Protein AF-A0A7E6FK94-F1 (afdb_monomer)

Foldseek 3Di:
DDDVVCVVVPDDPPDDDDDDDDDDDDDDDDDDDDDDDDDDDDDDDDDDDDDDDDDDDDDDDDDDDDDDDDDDDDDDDDDDDDDDDDDDDDDDDDDDDDDDDDDDDDPVVVVVVVVVVVVVVVVVVVVVVVVVVVVVVVVVVVVVVVVVVVVVVVVVVVVVVVVVVVVVVVVVVVVVVVVVVVVVVVVVVVVVVVVVVVVVVVVVVVVLVVVLVVLVVVLVVLVVVLVVLVVVLVVLVVVVVVPPDDDPPPPPSVVVNVVSVVVSVVSVVVSVVSVVVSVVSVVVVVVVVVVVVVVVVVVVVVVVVVVVVVVVVVVVVVVVVVVVVVVVVVVVVVVVVVVVVVVVVVVVVVVVVVVVVVVVVVVVVVVVVVVVVVVVVVVVVVVVVVVVVVVVVVVVVVVVVVVVVVVVVVVVVVVVVVVVVVVVVVVVVVVVVVVVVVVVVVVVVVVVVVVVVVVVVVVVVVVVVVVVVVVVVVVVVVVVVVVPVCPPDDDDDDDDDDDDDDDDPDDPVPDPPPPVPPPPVPPVVVVVVVPVVVVVVVPVVVVVVVPVVVVVVPVVVPVVVVVVPVVVVVVVVVVVVVVVVVVVVVVVVVVVVVVVVVVVVVVVVCVVVVVVVVVVVVVVVVVVVVVVVVVVVVVVVVVVVVVVVVVVVVVVVVVVVVVVVVVVVVVVVVVVVVVVVVVVVVVVVVVVVVVVVVVVVVVVVVVVVVVVVVVVVVVVVVVVVVVVVVVVVVVVVVVVVVVVVVVVVVVVVVVVVVVVVVVVVVVVVVVVVVVVVVVVVVVVVVVVVVVVVVVVVVVVVVVVVVVVVVVVVVVVVPPDDDDDDDDDDDDDD

Structure (mmCIF, N/CA/C/O backbone):
data_AF-A0A7E6FK94-F1
#
_entry.id   AF-A0A7E6FK94-F1
#
loop_
_atom_site.group_PDB
_atom_site.id
_atom_site.type_symbol
_atom_site.label_atom_id
_atom_site.label_alt_id
_atom_site.label_comp_id
_atom_site.label_asym_id
_atom_site.label_entity_id
_atom_site.label_seq_id
_atom_site.pdbx_PDB_ins_code
_atom_site.Cartn_x
_atom_site.Cartn_y
_atom_site.Cartn_z
_atom_site.occupancy
_atom_site.B_iso_or_equiv
_atom_site.auth_seq_id
_atom_site.auth_comp_id
_atom_site.auth_asym_id
_atom_site.auth_atom_id
_atom_site.pdbx_PDB_model_num
ATOM 1 N N . MET A 1 1 ? 79.679 29.490 70.071 1.00 55.84 1 MET A N 1
ATOM 2 C CA . MET A 1 1 ? 80.783 30.471 70.066 1.00 55.84 1 MET A CA 1
ATOM 3 C C . MET A 1 1 ? 82.050 29.780 69.588 1.00 55.84 1 MET A C 1
ATOM 5 O O . MET A 1 1 ? 82.525 28.887 70.268 1.00 55.84 1 MET A O 1
ATOM 9 N N . LEU A 1 2 ? 82.478 30.158 68.377 1.00 55.62 2 LEU A N 1
ATOM 10 C CA . LEU A 1 2 ? 83.774 29.935 67.712 1.00 55.62 2 LEU A CA 1
ATOM 11 C C . LEU A 1 2 ? 84.411 28.526 67.763 1.00 55.62 2 LEU A C 1
ATOM 13 O O . LEU A 1 2 ? 85.316 28.301 68.549 1.00 55.62 2 LEU A O 1
ATOM 17 N N . TYR A 1 3 ? 84.009 27.622 66.853 1.00 45.44 3 TYR A N 1
ATOM 18 C CA . TYR A 1 3 ? 84.951 26.773 66.073 1.00 45.44 3 TYR A CA 1
ATOM 19 C C . TYR A 1 3 ? 84.247 25.978 64.938 1.00 45.44 3 TYR A C 1
ATOM 21 O O . TYR A 1 3 ? 84.857 25.693 63.916 1.00 45.44 3 TYR A O 1
ATOM 29 N N . TYR A 1 4 ? 82.931 25.706 65.024 1.00 50.25 4 TYR A N 1
ATOM 30 C CA . TYR A 1 4 ? 82.161 24.929 64.015 1.00 50.25 4 TYR A CA 1
ATOM 31 C C . TYR A 1 4 ? 81.719 25.699 62.749 1.00 50.25 4 TYR A C 1
ATOM 33 O O . TYR A 1 4 ? 81.132 25.132 61.830 1.00 50.25 4 TYR A O 1
ATOM 41 N N . TYR A 1 5 ? 82.137 26.962 62.642 1.00 55.94 5 TYR A N 1
ATOM 42 C CA . TYR A 1 5 ? 82.190 27.767 61.412 1.00 55.94 5 TYR A CA 1
ATOM 43 C C . TYR A 1 5 ? 83.223 27.215 60.385 1.00 55.94 5 TYR A C 1
ATOM 45 O O . TYR A 1 5 ? 83.529 27.870 59.396 1.00 55.94 5 TYR A O 1
ATOM 53 N N . ILE A 1 6 ? 83.764 26.003 60.595 1.00 51.09 6 ILE A N 1
ATOM 54 C CA . ILE A 1 6 ? 84.779 25.355 59.743 1.00 51.09 6 ILE A CA 1
ATOM 55 C C . ILE A 1 6 ? 84.238 24.129 58.969 1.00 51.09 6 ILE A C 1
ATOM 57 O O . ILE A 1 6 ? 84.752 23.838 57.894 1.00 51.09 6 ILE A O 1
ATOM 61 N N . ILE A 1 7 ? 83.150 23.459 59.388 1.00 49.00 7 ILE A N 1
ATOM 62 C CA . ILE A 1 7 ? 82.639 22.267 58.655 1.00 49.00 7 ILE A CA 1
ATOM 63 C C . ILE A 1 7 ? 81.708 22.620 57.481 1.00 49.00 7 ILE A C 1
ATOM 65 O O . ILE A 1 7 ? 81.630 21.869 56.514 1.00 49.00 7 ILE A O 1
ATOM 69 N N . ILE A 1 8 ? 81.148 23.835 57.444 1.00 58.28 8 ILE A N 1
ATOM 70 C CA . ILE A 1 8 ? 80.556 24.408 56.213 1.00 58.28 8 ILE A CA 1
ATOM 71 C C . ILE A 1 8 ? 81.612 24.548 55.087 1.00 58.28 8 ILE A C 1
ATOM 73 O O . ILE A 1 8 ? 81.270 24.708 53.919 1.00 58.28 8 ILE A O 1
ATOM 77 N N . LYS A 1 9 ? 82.905 24.399 55.403 1.00 56.53 9 LYS A N 1
ATOM 78 C CA . LYS A 1 9 ? 84.022 24.399 54.452 1.00 56.53 9 LYS A CA 1
ATOM 79 C C . LYS A 1 9 ? 84.624 23.020 54.179 1.00 56.53 9 LYS A C 1
ATOM 81 O O . LYS A 1 9 ? 85.675 22.962 53.553 1.00 56.53 9 LYS A O 1
ATOM 86 N N . LEU A 1 10 ? 83.968 21.937 54.600 1.00 46.12 10 LEU A N 1
ATOM 87 C CA . LEU A 1 10 ? 84.248 20.579 54.133 1.00 46.12 10 LEU A CA 1
ATOM 88 C C . LEU A 1 10 ? 83.112 20.132 53.194 1.00 46.12 10 LEU A C 1
ATOM 90 O O . LEU A 1 10 ? 82.328 19.241 53.483 1.00 46.12 10 LEU A O 1
ATOM 94 N N . VAL A 1 11 ? 82.964 20.845 52.076 1.00 45.78 11 VAL A N 1
ATOM 95 C CA . VAL A 1 11 ? 83.628 20.401 50.837 1.00 45.78 11 VAL A CA 1
ATOM 96 C C . VAL A 1 11 ? 82.660 19.475 50.086 1.00 45.78 11 VAL A C 1
ATOM 98 O O . VAL A 1 11 ? 82.540 18.289 50.354 1.00 45.78 11 VAL A O 1
ATOM 101 N N . PHE A 1 12 ? 81.863 19.974 49.140 1.00 52.81 12 PHE A N 1
ATOM 102 C CA . PHE A 1 12 ? 82.304 20.551 47.856 1.00 52.81 12 PHE A CA 1
ATOM 103 C C . PHE A 1 12 ? 83.244 19.635 47.031 1.00 52.81 12 PHE A C 1
ATOM 105 O O . PHE A 1 12 ? 83.648 20.003 45.937 1.00 52.81 12 PHE A O 1
ATOM 112 N N . VAL A 1 13 ? 83.549 18.417 47.503 1.00 48.47 13 VAL A N 1
ATOM 113 C CA . VAL A 1 13 ? 84.329 17.390 46.772 1.00 48.47 13 VAL A CA 1
ATOM 114 C C . VAL A 1 13 ? 83.592 16.059 46.702 1.00 48.47 13 VAL A C 1
ATOM 116 O O . VAL A 1 13 ? 84.056 15.153 46.019 1.00 48.47 13 VAL A O 1
ATOM 119 N N . VAL A 1 14 ? 82.406 15.917 47.299 1.00 42.12 14 VAL A N 1
ATOM 120 C CA . VAL A 1 14 ? 81.652 14.665 47.164 1.00 42.12 14 VAL A CA 1
ATOM 121 C C . VAL A 1 14 ? 80.914 14.611 45.820 1.00 42.12 14 VAL A C 1
ATOM 123 O O . VAL A 1 14 ? 79.702 14.518 45.758 1.00 42.12 14 VAL A O 1
ATOM 126 N N . ILE A 1 15 ? 81.698 14.560 44.740 1.00 43.91 15 ILE A N 1
ATOM 127 C CA . ILE A 1 15 ? 81.373 13.724 43.583 1.00 43.91 15 ILE A CA 1
ATOM 128 C C . ILE A 1 15 ? 80.358 14.435 42.671 1.00 43.91 15 ILE A C 1
ATOM 130 O O . ILE A 1 15 ? 79.153 14.252 42.745 1.00 43.91 15 ILE A O 1
ATOM 134 N N . MET A 1 16 ? 80.775 15.380 41.825 1.00 43.62 16 MET A N 1
ATOM 135 C CA . MET A 1 16 ? 81.801 15.186 40.799 1.00 43.62 16 MET A CA 1
ATOM 136 C C . MET A 1 16 ? 81.536 13.881 40.042 1.00 43.62 16 MET A C 1
ATOM 138 O O . MET A 1 16 ? 81.946 12.810 40.459 1.00 43.62 16 MET A O 1
ATOM 142 N N . ILE A 1 17 ? 80.900 14.035 38.881 1.00 45.81 17 ILE A N 1
ATOM 143 C CA . ILE A 1 17 ? 81.134 13.166 37.730 1.00 45.81 17 ILE A CA 1
ATOM 144 C C . ILE A 1 17 ? 80.687 11.714 37.935 1.00 45.81 17 ILE A C 1
ATOM 146 O O . ILE A 1 17 ? 81.493 10.822 38.152 1.00 45.81 17 ILE A O 1
ATOM 150 N N . GLU A 1 18 ? 79.410 11.455 37.671 1.00 36.69 18 GLU A N 1
ATOM 151 C CA . GLU A 1 18 ? 78.985 10.176 37.091 1.00 36.69 18 GLU A CA 1
ATOM 152 C C . GLU A 1 18 ? 77.722 10.418 36.251 1.00 36.69 18 GLU A C 1
ATOM 154 O O . GLU A 1 18 ? 76.635 10.664 36.752 1.00 36.69 18 GLU A O 1
ATOM 159 N N . LYS A 1 19 ? 77.899 10.695 34.958 1.00 37.16 19 LYS A N 1
ATOM 160 C CA . LYS A 1 19 ? 77.962 9.704 33.870 1.00 37.16 19 LYS A CA 1
ATOM 161 C C . LYS A 1 19 ? 76.587 9.167 33.440 1.00 37.16 19 LYS A C 1
ATOM 163 O O . LYS A 1 19 ? 76.070 8.210 33.994 1.00 37.16 19 LYS A O 1
ATOM 168 N N . SER A 1 20 ? 76.186 9.668 32.269 1.00 35.84 20 SER A N 1
ATOM 169 C CA . SER A 1 20 ? 76.058 8.871 31.035 1.00 35.84 20 SER A CA 1
ATOM 170 C C . SER A 1 20 ? 74.847 7.955 30.815 1.00 35.84 20 SER A C 1
ATOM 172 O O . SER A 1 20 ? 74.530 7.123 31.655 1.00 35.84 20 SER A O 1
ATOM 174 N N . ARG A 1 21 ? 74.414 7.965 29.530 1.00 37.53 21 ARG A N 1
ATOM 175 C CA . ARG A 1 21 ? 73.804 6.904 28.668 1.00 37.53 21 ARG A CA 1
ATOM 176 C C . ARG A 1 21 ? 72.393 7.277 28.173 1.00 37.53 21 ARG A C 1
ATOM 178 O O . ARG A 1 21 ? 71.603 7.737 28.974 1.00 37.53 21 ARG A O 1
ATOM 185 N N . LYS A 1 22 ? 71.963 7.095 26.909 1.00 33.28 22 LYS A N 1
ATOM 186 C CA . LYS A 1 22 ? 72.405 6.371 25.677 1.00 33.28 22 LYS A CA 1
ATOM 187 C C . LYS A 1 22 ? 71.550 6.920 24.491 1.00 33.28 22 LYS A C 1
ATOM 189 O O . LYS A 1 22 ? 70.388 7.214 24.721 1.00 33.28 22 LYS A O 1
ATOM 194 N N . TYR A 1 23 ? 72.100 7.284 23.322 1.00 36.50 23 TYR A N 1
ATOM 195 C CA . TYR A 1 23 ? 72.264 6.527 22.046 1.00 36.50 23 TYR A CA 1
ATOM 196 C C . TYR A 1 23 ? 70.997 5.983 21.334 1.00 36.50 23 TYR A C 1
ATOM 198 O O . TYR A 1 23 ? 70.360 5.080 21.865 1.00 36.50 23 TYR A O 1
ATOM 206 N N . THR A 1 24 ? 70.723 6.418 20.083 1.00 32.19 24 THR A N 1
ATOM 207 C CA . THR A 1 24 ? 70.855 5.648 18.800 1.00 32.19 24 THR A CA 1
ATOM 208 C C . THR A 1 24 ? 70.230 6.374 17.571 1.00 32.19 24 THR A C 1
ATOM 210 O O . THR A 1 24 ? 69.226 7.066 17.693 1.00 32.19 24 THR A O 1
ATOM 213 N N . SER A 1 25 ? 70.851 6.224 16.389 1.00 36.22 25 SER A N 1
ATOM 214 C CA . SER A 1 25 ? 70.414 6.607 15.007 1.00 36.22 25 SER A CA 1
ATOM 215 C C . SER A 1 25 ? 70.234 5.306 14.166 1.00 36.22 25 SER A C 1
ATOM 217 O O . SER A 1 25 ? 70.382 4.257 14.801 1.00 36.22 25 SER A O 1
ATOM 219 N N . PRO A 1 26 ? 70.052 5.237 12.809 1.00 59.06 26 PRO A N 1
ATOM 220 C CA . PRO A 1 26 ? 69.830 6.216 11.706 1.00 59.06 26 PRO A CA 1
ATOM 221 C C . PRO A 1 26 ? 68.675 5.788 10.720 1.00 59.06 26 PRO A C 1
ATOM 223 O O . PRO A 1 26 ? 67.966 4.827 10.995 1.00 59.06 26 PRO A O 1
ATOM 226 N N . THR A 1 27 ? 68.344 6.460 9.595 1.00 34.31 27 THR A N 1
ATOM 227 C CA . THR A 1 27 ? 68.829 6.179 8.205 1.00 34.31 27 THR A CA 1
ATOM 228 C C . THR A 1 27 ? 68.158 7.136 7.183 1.00 34.31 27 THR A C 1
ATOM 230 O O . THR A 1 27 ? 66.991 7.487 7.335 1.00 34.31 27 THR A O 1
ATOM 233 N N . GLN A 1 28 ? 68.907 7.547 6.151 1.00 34.84 28 GLN A N 1
ATOM 234 C CA . GLN A 1 28 ? 68.550 8.435 5.025 1.00 34.84 28 GLN A CA 1
ATOM 235 C C . GLN A 1 28 ? 67.867 7.690 3.853 1.00 34.84 28 GLN A C 1
ATOM 237 O O . GLN A 1 28 ? 68.083 6.494 3.718 1.00 34.84 28 GLN A O 1
ATOM 242 N N . ILE A 1 29 ? 67.168 8.407 2.952 1.00 34.53 29 ILE A N 1
ATOM 243 C CA . ILE A 1 29 ? 67.324 8.339 1.475 1.00 34.53 29 ILE A CA 1
ATOM 244 C C . ILE A 1 29 ? 66.757 9.625 0.837 1.00 34.53 29 ILE A C 1
ATOM 246 O O . ILE A 1 29 ? 65.801 10.234 1.310 1.00 34.53 29 ILE A O 1
ATOM 250 N N . THR A 1 30 ? 67.435 10.029 -0.232 1.00 33.72 30 THR A N 1
ATOM 251 C CA . THR A 1 30 ? 67.514 11.331 -0.899 1.00 33.72 30 THR A CA 1
ATOM 252 C C . THR A 1 30 ? 66.825 11.302 -2.264 1.00 33.72 30 THR A C 1
ATOM 254 O O . THR A 1 30 ? 66.997 10.313 -2.958 1.00 33.72 30 THR A O 1
ATOM 257 N N . THR A 1 31 ? 66.196 12.410 -2.690 1.00 31.31 31 THR A N 1
ATOM 258 C CA . THR A 1 31 ? 66.227 12.995 -4.066 1.00 31.31 31 THR A CA 1
ATOM 259 C C . THR A 1 31 ? 65.425 14.317 -4.042 1.00 31.31 31 THR A C 1
ATOM 261 O O . THR A 1 31 ? 64.233 14.283 -3.765 1.00 31.31 31 THR A O 1
ATOM 264 N N . MET A 1 32 ? 66.018 15.528 -4.072 1.00 31.00 32 MET A N 1
ATOM 265 C CA . MET A 1 32 ? 66.496 16.305 -5.252 1.00 31.00 32 MET A CA 1
ATOM 266 C C . MET A 1 32 ? 65.459 16.287 -6.400 1.00 31.00 32 MET A C 1
ATOM 268 O O . MET A 1 32 ? 65.144 15.208 -6.871 1.00 31.00 32 MET A O 1
ATOM 272 N N . ARG A 1 33 ? 64.900 17.377 -6.956 1.00 32.19 33 ARG A N 1
ATOM 273 C CA . ARG A 1 33 ? 65.404 18.732 -7.269 1.00 32.19 33 ARG A CA 1
ATOM 274 C C . ARG A 1 33 ? 64.223 19.611 -7.779 1.00 32.19 33 ARG A C 1
ATOM 276 O O . ARG A 1 33 ? 63.353 19.055 -8.430 1.00 32.19 33 ARG A O 1
ATOM 283 N N . ARG A 1 34 ? 64.288 20.941 -7.529 1.00 33.09 34 ARG A N 1
ATOM 284 C CA . ARG A 1 34 ? 64.087 22.135 -8.424 1.00 33.09 34 ARG A CA 1
ATOM 285 C C . ARG A 1 34 ? 62.954 22.110 -9.490 1.00 33.09 34 ARG A C 1
ATOM 287 O O . ARG A 1 34 ? 62.746 21.093 -10.115 1.00 33.09 34 ARG A O 1
ATOM 294 N N . SER A 1 35 ? 62.251 23.171 -9.905 1.00 31.47 35 SER A N 1
ATOM 295 C CA . SER A 1 35 ? 62.351 24.643 -9.835 1.00 31.47 35 SER A CA 1
ATOM 296 C C . SER A 1 35 ? 61.135 25.240 -10.602 1.00 31.47 35 SER A C 1
ATOM 298 O O . SER A 1 35 ? 60.590 24.580 -11.479 1.00 31.47 35 SER A O 1
ATOM 300 N N . THR A 1 36 ? 60.741 26.471 -10.263 1.00 36.09 36 THR A N 1
ATOM 301 C CA . THR A 1 36 ? 59.710 27.401 -10.824 1.00 36.09 36 THR A CA 1
ATOM 302 C C . THR A 1 36 ? 59.973 27.844 -12.299 1.00 36.09 36 THR A C 1
ATOM 304 O O . THR A 1 36 ? 60.947 27.320 -12.842 1.00 36.09 36 THR A O 1
ATOM 307 N N . PRO A 1 37 ? 59.311 28.850 -12.970 1.00 50.84 37 PRO A N 1
ATOM 308 C CA . PRO A 1 37 ? 58.027 29.618 -12.801 1.00 50.84 37 PRO A CA 1
ATOM 309 C C . PRO A 1 37 ? 57.188 29.946 -14.115 1.00 50.84 37 PRO A C 1
ATOM 311 O O . PRO A 1 37 ? 57.767 29.940 -15.188 1.00 50.84 37 PRO A O 1
ATOM 314 N N . VAL A 1 38 ? 55.883 30.341 -13.985 1.00 33.00 38 VAL A N 1
ATOM 315 C CA . VAL A 1 38 ? 55.102 31.527 -14.562 1.00 33.00 38 VAL A CA 1
ATOM 316 C C . VAL A 1 38 ? 55.050 31.726 -16.134 1.00 33.00 38 VAL A C 1
ATOM 318 O O . VAL A 1 38 ? 55.885 31.105 -16.774 1.00 33.00 38 VAL A O 1
ATOM 321 N N . PRO A 1 39 ? 54.202 32.546 -16.861 1.00 49.91 39 PRO A N 1
ATOM 322 C CA . PRO A 1 39 ? 52.996 33.397 -16.591 1.00 49.91 39 PRO A CA 1
ATOM 323 C C . PRO A 1 39 ? 51.796 33.451 -17.630 1.00 49.91 39 PRO A C 1
ATOM 325 O O . PRO A 1 39 ? 51.928 33.071 -18.785 1.00 49.91 39 PRO A O 1
ATOM 328 N N . LEU A 1 40 ? 50.728 34.180 -17.213 1.00 31.41 40 LEU A N 1
ATOM 329 C CA . LEU A 1 40 ? 49.877 35.204 -17.911 1.00 31.41 40 LEU A CA 1
ATOM 330 C C . LEU A 1 40 ? 48.754 34.842 -18.915 1.00 31.41 40 LEU A C 1
ATOM 332 O O . LEU A 1 40 ? 49.017 34.415 -20.030 1.00 31.41 40 LEU A O 1
ATOM 336 N N . HIS A 1 41 ? 47.505 35.211 -18.571 1.00 30.95 41 HIS A N 1
ATOM 337 C CA . HIS A 1 41 ? 46.695 36.378 -19.034 1.00 30.95 41 HIS A CA 1
ATOM 338 C C . HIS A 1 41 ? 45.261 36.215 -18.433 1.00 30.95 41 HIS A C 1
ATOM 340 O O . HIS A 1 41 ? 44.855 35.088 -18.194 1.00 30.95 41 HIS A O 1
ATOM 346 N N . GLU A 1 42 ? 44.383 37.183 -18.141 1.00 31.19 42 GLU A N 1
ATOM 347 C CA . GLU A 1 42 ? 44.361 38.649 -18.065 1.00 31.19 42 GLU A CA 1
ATOM 348 C C . GLU A 1 42 ? 42.961 39.072 -17.505 1.00 31.19 42 GLU A C 1
ATOM 350 O O . GLU A 1 42 ? 42.047 38.255 -17.466 1.00 31.19 42 GLU A O 1
ATOM 355 N N . ARG A 1 43 ? 42.774 40.362 -17.169 1.00 31.92 43 ARG A N 1
ATOM 356 C CA . ARG A 1 43 ? 41.495 41.123 -17.046 1.00 31.92 43 ARG A CA 1
ATOM 357 C C . ARG A 1 43 ? 40.551 40.971 -15.828 1.00 31.92 43 ARG A C 1
ATOM 359 O O . ARG A 1 43 ? 39.550 40.273 -15.833 1.00 31.92 43 ARG A O 1
ATOM 366 N N . SER A 1 44 ? 40.819 41.826 -14.835 1.00 31.92 44 SER A N 1
ATOM 367 C CA . SER A 1 44 ? 40.103 43.095 -14.542 1.00 31.92 44 SER A CA 1
ATOM 368 C C . SER A 1 44 ? 38.562 43.172 -14.368 1.00 31.92 44 SER A C 1
ATOM 370 O O . SER A 1 44 ? 37.833 43.314 -15.339 1.00 31.92 44 SER A O 1
ATOM 372 N N . ARG A 1 45 ? 38.176 43.375 -13.090 1.00 32.97 45 ARG A N 1
ATOM 373 C CA . ARG A 1 45 ? 37.360 44.470 -12.475 1.00 32.97 45 ARG A CA 1
ATOM 374 C C . ARG A 1 45 ? 35.808 44.546 -12.582 1.00 32.97 45 ARG A C 1
ATOM 376 O O . ARG A 1 45 ? 35.256 44.825 -13.634 1.00 32.97 45 ARG A O 1
ATOM 383 N N . SER A 1 46 ? 35.213 44.592 -11.365 1.00 30.95 46 SER A N 1
ATOM 384 C CA . SER A 1 46 ? 34.067 45.402 -10.836 1.00 30.95 46 SER A CA 1
ATOM 385 C C . SER A 1 46 ? 32.632 45.129 -11.333 1.00 30.95 46 SER A C 1
ATOM 387 O O . SER A 1 46 ? 32.446 45.000 -12.528 1.00 30.95 46 SER A O 1
ATOM 389 N N . LEU A 1 47 ? 31.539 45.137 -10.542 1.00 33.31 47 LEU A N 1
ATOM 390 C CA . LEU A 1 47 ? 31.235 45.423 -9.119 1.00 33.31 47 LEU A CA 1
ATOM 391 C C . LEU A 1 47 ? 29.747 45.029 -8.818 1.00 33.31 47 LEU A C 1
ATOM 393 O O . LEU A 1 47 ? 28.916 45.145 -9.709 1.00 33.31 47 LEU A O 1
ATOM 397 N N . LYS A 1 48 ? 29.435 44.748 -7.532 1.00 32.53 48 LYS A N 1
ATOM 398 C CA . LYS A 1 48 ? 28.144 44.875 -6.777 1.00 32.53 48 LYS A CA 1
ATOM 399 C C . LYS A 1 48 ? 26.980 43.860 -6.913 1.00 32.53 48 LYS A C 1
ATOM 401 O O . LYS A 1 48 ? 26.270 43.849 -7.906 1.00 32.53 48 LYS A O 1
ATOM 406 N N . LEU A 1 49 ? 26.712 43.180 -5.785 1.00 29.33 49 LEU A N 1
ATOM 407 C CA . LEU A 1 49 ? 25.465 42.961 -4.987 1.00 29.33 49 LEU A CA 1
ATOM 408 C C . LEU A 1 49 ? 25.734 41.697 -4.120 1.00 29.33 49 LEU A C 1
ATOM 410 O O . LEU A 1 49 ? 26.442 40.817 -4.587 1.00 29.33 49 LEU A O 1
ATOM 414 N N . SER A 1 50 ? 25.283 41.454 -2.888 1.00 32.41 50 SER A N 1
ATOM 415 C CA . SER A 1 50 ? 24.379 42.089 -1.924 1.00 32.41 50 SER A CA 1
ATOM 416 C C . SER A 1 50 ? 24.476 41.287 -0.603 1.00 32.41 50 SER A C 1
ATOM 418 O O . SER A 1 50 ? 24.491 40.063 -0.637 1.00 32.41 50 SER A O 1
ATOM 420 N N . GLU A 1 51 ? 24.574 41.996 0.519 1.00 30.47 51 GLU A N 1
ATOM 421 C CA . GLU A 1 51 ? 23.956 41.785 1.845 1.00 30.47 51 GLU A CA 1
ATOM 422 C C . GLU A 1 51 ? 23.560 40.405 2.456 1.00 30.47 51 GLU A C 1
ATOM 424 O O . GLU A 1 51 ? 22.839 39.600 1.878 1.00 30.47 51 GLU A O 1
ATOM 429 N N . ILE A 1 52 ? 23.871 40.330 3.768 1.00 31.62 52 ILE A N 1
ATOM 430 C CA . ILE A 1 52 ? 23.187 39.666 4.907 1.00 31.62 52 ILE A CA 1
ATOM 431 C C . ILE A 1 52 ? 23.512 38.188 5.200 1.00 31.62 52 ILE A C 1
ATOM 433 O O . ILE A 1 52 ? 22.960 37.269 4.604 1.00 31.62 52 ILE A O 1
ATOM 437 N N . SER A 1 53 ? 24.239 37.959 6.305 1.00 30.34 53 SER A N 1
ATOM 438 C CA . SER A 1 53 ? 23.846 36.924 7.270 1.00 30.34 53 SER A CA 1
ATOM 439 C C . SER A 1 53 ? 24.263 37.273 8.702 1.00 30.34 53 SER A C 1
ATOM 441 O O . SER A 1 53 ? 25.260 37.949 8.944 1.00 30.34 53 SER A O 1
ATOM 443 N N . ARG A 1 54 ? 23.392 36.874 9.627 1.00 32.94 54 ARG A N 1
ATOM 444 C CA . ARG A 1 54 ? 23.181 37.411 10.972 1.00 32.94 54 ARG A CA 1
ATOM 445 C C . ARG A 1 54 ? 24.110 36.798 12.020 1.00 32.94 54 ARG A C 1
ATOM 447 O O . ARG A 1 54 ? 24.301 35.587 12.056 1.00 32.94 54 ARG A O 1
ATOM 454 N N . GLN A 1 55 ? 24.565 37.657 12.928 1.00 30.86 55 GLN A N 1
ATOM 455 C CA . GLN A 1 55 ? 25.021 37.324 14.276 1.00 30.86 55 GLN A CA 1
ATOM 456 C C . GLN A 1 55 ? 23.824 36.947 15.165 1.00 30.86 55 GLN A C 1
ATOM 458 O O . GLN A 1 55 ? 22.772 37.582 15.090 1.00 30.86 55 GLN A O 1
ATOM 463 N N . PHE A 1 56 ? 24.015 35.970 16.049 1.00 30.42 56 PHE A N 1
ATOM 464 C CA . PHE A 1 56 ? 23.264 35.845 17.295 1.00 30.42 56 PHE A CA 1
ATOM 465 C C . PHE A 1 56 ? 24.264 35.538 18.406 1.00 30.42 56 PHE A C 1
ATOM 467 O O . PHE A 1 56 ? 24.855 34.463 18.415 1.00 30.42 56 PHE A O 1
ATOM 474 N N . ASP A 1 57 ? 24.414 36.488 19.326 1.00 31.14 57 ASP A N 1
ATOM 475 C CA . ASP A 1 57 ? 24.999 36.267 20.643 1.00 31.14 57 ASP A CA 1
ATOM 476 C C . ASP A 1 57 ? 23.888 36.358 21.690 1.00 31.14 57 ASP A C 1
ATOM 478 O O . ASP A 1 57 ? 23.052 37.265 21.691 1.00 31.14 57 ASP A O 1
ATOM 482 N N . SER A 1 58 ? 23.871 35.353 22.554 1.00 30.88 58 SER A N 1
ATOM 483 C CA . SER A 1 58 ? 22.928 35.136 23.643 1.00 30.88 58 SER A CA 1
ATOM 484 C C . SER A 1 58 ? 23.451 35.726 24.951 1.00 30.88 58 SER A C 1
ATOM 486 O O . SER A 1 58 ? 24.588 35.458 25.334 1.00 30.88 58 SER A O 1
ATOM 488 N N . GLY A 1 59 ? 22.593 36.430 25.695 1.00 28.69 59 GLY A N 1
ATOM 489 C CA . GLY A 1 59 ? 22.881 36.911 27.046 1.00 28.69 59 GLY A CA 1
ATOM 490 C C . GLY A 1 59 ? 21.747 36.613 28.030 1.00 28.69 59 GLY A C 1
ATOM 491 O O . GLY A 1 59 ? 20.695 37.233 27.958 1.00 28.69 59 GLY A O 1
ATOM 492 N N . ASN A 1 60 ? 22.008 35.643 28.916 1.00 33.03 60 ASN A N 1
ATOM 493 C CA . ASN A 1 60 ? 21.593 35.476 30.321 1.00 33.03 60 ASN A CA 1
ATOM 494 C C . ASN A 1 60 ? 20.339 36.184 30.867 1.00 33.03 60 ASN A C 1
ATOM 496 O O . ASN A 1 60 ? 20.276 37.399 30.823 1.00 33.03 60 ASN A O 1
ATOM 500 N N . TYR A 1 61 ? 19.524 35.458 31.655 1.00 30.92 61 TYR A N 1
ATOM 501 C CA . TYR A 1 61 ? 19.200 35.856 33.043 1.00 30.92 61 TYR A CA 1
ATOM 502 C C . TYR A 1 61 ? 18.745 34.669 33.921 1.00 30.92 61 TYR A C 1
ATOM 504 O O . TYR A 1 61 ? 18.042 33.758 33.491 1.00 30.92 61 TYR A O 1
ATOM 512 N N . ARG A 1 62 ? 19.186 34.715 35.186 1.00 32.16 62 ARG A N 1
ATOM 513 C CA . ARG A 1 62 ? 18.967 33.773 36.301 1.00 32.16 62 ARG A CA 1
ATOM 514 C C . ARG A 1 62 ? 17.620 33.981 37.029 1.00 32.16 62 ARG A C 1
ATOM 516 O O . ARG A 1 62 ? 17.249 35.109 37.319 1.00 32.16 62 ARG A O 1
ATOM 523 N N . ASN A 1 63 ? 17.053 32.857 37.493 1.00 31.38 63 ASN A N 1
ATOM 524 C CA . ASN A 1 63 ? 16.370 32.577 38.779 1.00 31.38 63 ASN A CA 1
ATOM 525 C C . ASN A 1 63 ? 15.250 33.493 39.338 1.00 31.38 63 ASN A C 1
ATOM 527 O O . ASN A 1 63 ? 15.552 34.542 39.904 1.00 31.38 63 ASN A O 1
ATOM 531 N N . ARG A 1 64 ? 14.035 32.925 39.524 1.00 31.78 64 ARG A N 1
ATOM 532 C CA . ARG A 1 64 ? 13.454 32.654 40.873 1.00 31.78 64 ARG A CA 1
ATOM 533 C C . ARG A 1 64 ? 12.128 31.846 40.885 1.00 31.78 64 ARG A C 1
ATOM 535 O O . ARG A 1 64 ? 11.116 32.281 40.364 1.00 31.78 64 ARG A O 1
ATOM 542 N N . ARG A 1 65 ? 12.187 30.697 41.578 1.00 29.14 65 ARG A N 1
ATOM 543 C CA . ARG A 1 65 ? 11.264 30.075 42.568 1.00 29.14 65 ARG A CA 1
ATOM 544 C C . ARG A 1 65 ? 9.711 30.169 42.473 1.00 29.14 65 ARG A C 1
ATOM 546 O O . ARG A 1 65 ? 9.133 31.221 42.684 1.00 29.14 65 ARG A O 1
ATOM 553 N N . LEU A 1 66 ? 9.134 28.952 42.553 1.00 32.59 66 LEU A N 1
ATOM 554 C CA . LEU A 1 66 ? 8.032 28.444 43.415 1.00 32.59 66 LEU A CA 1
ATOM 555 C C . LEU A 1 66 ? 6.551 28.476 42.949 1.00 32.59 66 LEU A C 1
ATOM 557 O O . LEU A 1 66 ? 5.878 29.491 42.997 1.00 32.59 66 LEU A O 1
ATOM 561 N N . LYS A 1 67 ? 6.053 27.238 42.762 1.00 33.66 67 LYS A N 1
ATOM 562 C CA . LYS A 1 67 ? 4.809 26.610 43.275 1.00 33.66 67 LYS A CA 1
ATOM 563 C C . LYS A 1 67 ? 3.413 27.048 42.771 1.00 33.66 67 LYS A C 1
ATOM 565 O O . LYS A 1 67 ? 2.870 28.070 43.154 1.00 33.66 67 LYS A O 1
ATOM 570 N N . SER A 1 68 ? 2.749 26.023 42.219 1.00 30.66 68 SER A N 1
ATOM 571 C CA . SER A 1 68 ? 1.402 25.509 42.559 1.00 30.66 68 SER A CA 1
ATOM 572 C C . SER A 1 68 ? 0.209 25.791 41.624 1.00 30.66 68 SER A C 1
ATOM 574 O O . SER A 1 68 ? -0.224 26.913 41.433 1.00 30.66 68 SER A O 1
ATOM 576 N N . LYS A 1 69 ? -0.318 24.663 41.115 1.00 35.94 69 LYS A N 1
ATOM 577 C CA . LYS A 1 69 ? -1.717 24.227 40.917 1.00 35.94 69 LYS A CA 1
ATOM 578 C C . LYS A 1 69 ? -2.761 25.140 40.224 1.00 35.94 69 LYS A C 1
ATOM 580 O O . LYS A 1 69 ? -3.271 26.078 40.812 1.00 35.94 69 LYS A O 1
ATOM 585 N N . LYS A 1 70 ? -3.247 24.561 39.107 1.00 33.72 70 LYS A N 1
ATOM 586 C CA . LYS A 1 70 ? -4.581 24.591 38.452 1.00 33.72 70 LYS A CA 1
ATOM 587 C C . LYS A 1 70 ? -4.975 25.832 37.623 1.00 33.72 70 LYS A C 1
ATOM 589 O O . LYS A 1 70 ? -4.968 26.936 38.151 1.00 33.72 70 LYS A O 1
ATOM 594 N N . PRO A 1 71 ? -5.438 25.644 36.367 1.00 37.47 71 PRO A N 1
ATOM 595 C CA . PRO A 1 71 ? -6.128 26.680 35.613 1.00 37.47 71 PRO A CA 1
ATOM 596 C C . PRO A 1 71 ? -7.655 26.556 35.761 1.00 37.47 71 PRO A C 1
ATOM 598 O O . PRO A 1 71 ? -8.222 25.475 35.615 1.00 37.47 71 PRO A O 1
ATOM 601 N N . VAL A 1 72 ? -8.317 27.689 35.988 1.00 33.12 72 VAL A N 1
ATOM 602 C CA . VAL A 1 72 ? -9.720 27.937 35.630 1.00 33.12 72 VAL A CA 1
ATOM 603 C C . VAL A 1 72 ? -9.695 29.231 34.824 1.00 33.12 72 VAL A C 1
ATOM 605 O O . VAL A 1 72 ? -9.332 30.277 35.352 1.00 33.12 72 VAL A O 1
ATOM 608 N N . PHE A 1 73 ? -10.002 29.151 33.531 1.00 33.62 73 PHE A N 1
ATOM 609 C CA . PHE A 1 73 ? -10.110 30.315 32.654 1.00 33.62 73 PHE A CA 1
ATOM 610 C C . PHE A 1 73 ? -11.593 30.600 32.403 1.00 33.62 73 PHE A C 1
ATOM 612 O O . PHE A 1 73 ? -12.247 29.905 31.632 1.00 33.62 73 PHE A O 1
ATOM 619 N N . THR A 1 74 ? -12.112 31.649 33.036 1.00 32.88 74 THR A N 1
ATOM 620 C CA . THR A 1 74 ? -13.333 32.350 32.624 1.00 32.88 74 THR A CA 1
ATOM 621 C C . THR A 1 74 ? -12.912 33.708 32.072 1.00 32.88 74 THR A C 1
ATOM 623 O O . THR A 1 74 ? -12.486 34.577 32.830 1.00 32.88 74 THR A O 1
ATOM 626 N N . GLN A 1 75 ? -12.979 33.886 30.750 1.00 37.38 75 GLN A N 1
ATOM 627 C CA . GLN A 1 75 ? -12.783 35.192 30.117 1.00 37.38 75 GLN A CA 1
ATOM 628 C C . GLN A 1 75 ? -14.092 35.986 30.147 1.00 37.38 75 GLN A C 1
ATOM 630 O O . GLN A 1 75 ? -15.093 35.584 29.555 1.00 37.38 75 GLN A O 1
ATOM 635 N N . LEU A 1 76 ? -14.048 37.129 30.832 1.00 35.34 76 LEU A N 1
ATOM 636 C CA . LEU A 1 76 ? -14.998 38.227 30.709 1.00 35.34 76 LEU A CA 1
ATOM 637 C C . LEU A 1 76 ? -14.578 39.157 29.558 1.00 35.34 76 LEU A C 1
ATOM 639 O O . LEU A 1 76 ? -13.401 39.347 29.263 1.00 35.34 76 LEU A O 1
ATOM 643 N N . ARG A 1 77 ? -15.607 39.696 28.913 1.00 38.69 77 ARG A N 1
ATOM 644 C CA . ARG A 1 77 ? -15.672 40.459 27.661 1.00 38.69 77 ARG A CA 1
ATOM 645 C C . ARG A 1 77 ? -15.295 41.940 27.846 1.00 38.69 77 ARG A C 1
ATOM 647 O O . ARG A 1 77 ? -15.703 42.537 28.834 1.00 38.69 77 ARG A O 1
ATOM 654 N N . ALA A 1 78 ? -14.646 42.548 26.847 1.00 32.94 78 ALA A N 1
ATOM 655 C CA . ALA A 1 78 ? -14.581 44.005 26.608 1.00 32.94 78 ALA A CA 1
ATOM 656 C C . ALA A 1 78 ? -14.301 44.270 25.094 1.00 32.94 78 ALA A C 1
ATOM 658 O O . ALA A 1 78 ? -14.001 43.309 24.386 1.00 32.94 78 ALA A O 1
ATOM 659 N N . PRO A 1 79 ? -14.507 45.484 24.536 1.00 46.09 79 PRO A N 1
ATOM 660 C CA . PRO A 1 79 ? -15.560 45.747 23.555 1.00 46.09 79 PRO A CA 1
ATOM 661 C C . PRO A 1 79 ? -15.083 45.992 22.109 1.00 46.09 79 PRO A C 1
ATOM 663 O O . PRO A 1 79 ? -13.928 46.292 21.830 1.00 46.09 79 PRO A O 1
ATOM 666 N N . PHE A 1 80 ? -16.045 45.865 21.195 1.00 36.25 80 PHE A N 1
ATOM 667 C CA . PHE A 1 80 ? -15.954 45.998 19.740 1.00 36.25 80 PHE A CA 1
ATOM 668 C C . PHE A 1 80 ? -15.862 47.473 19.295 1.00 36.25 80 PHE A C 1
ATOM 670 O O . PHE A 1 80 ? -16.667 48.290 19.738 1.00 36.25 80 PHE A O 1
ATOM 677 N N . ILE A 1 81 ? -14.930 47.795 18.388 1.00 41.47 81 ILE A N 1
ATOM 678 C CA . ILE A 1 81 ? -14.835 49.085 17.676 1.00 41.47 81 ILE A CA 1
ATOM 679 C C . ILE A 1 81 ? -14.940 48.788 16.166 1.00 41.47 81 ILE A C 1
ATOM 681 O O . ILE A 1 81 ? -14.152 47.977 15.675 1.00 41.47 81 ILE A O 1
ATOM 685 N N . PRO A 1 82 ? -15.884 49.389 15.414 1.00 45.00 82 PRO A N 1
ATOM 686 C CA . PRO A 1 82 ? -16.000 49.167 13.973 1.00 45.00 82 PRO A CA 1
ATOM 687 C C . PRO A 1 82 ? -14.975 50.009 13.182 1.00 45.00 82 PRO A C 1
ATOM 689 O O . PRO A 1 82 ? -14.660 51.127 13.596 1.00 45.00 82 PRO A O 1
ATOM 692 N N . PRO A 1 83 ? -14.464 49.525 12.031 1.00 39.62 83 PRO A N 1
ATOM 693 C CA . PRO A 1 83 ? -13.591 50.315 11.166 1.00 39.62 83 PRO A CA 1
ATOM 694 C C . PRO A 1 83 ? -14.392 51.373 10.378 1.00 39.62 83 PRO A C 1
ATOM 696 O O . PRO A 1 83 ? -15.536 51.113 9.992 1.00 39.62 83 PRO A O 1
ATOM 699 N N . PRO A 1 84 ? -13.814 52.561 10.111 1.00 40.19 84 PRO A N 1
ATOM 700 C CA . PRO A 1 84 ? -14.497 53.633 9.402 1.00 40.19 84 PRO A CA 1
ATOM 701 C C . PRO A 1 84 ? -14.640 53.340 7.902 1.00 40.19 84 PRO A C 1
ATOM 703 O O . PRO A 1 84 ? -13.813 52.681 7.271 1.00 40.19 84 PRO A O 1
ATOM 706 N N . ALA A 1 85 ? -15.740 53.858 7.361 1.00 33.56 85 ALA A N 1
ATOM 707 C CA . ALA A 1 85 ? -16.213 53.708 5.997 1.00 33.56 85 ALA A CA 1
ATOM 708 C C . ALA A 1 85 ? -15.227 54.201 4.923 1.00 33.56 85 ALA A C 1
ATOM 710 O O . ALA A 1 85 ? -14.477 55.157 5.106 1.00 33.56 85 ALA A O 1
ATOM 711 N N . LYS A 1 86 ? -15.315 53.567 3.748 1.00 43.22 86 LYS A N 1
ATOM 712 C CA . LYS A 1 86 ? -14.698 54.014 2.497 1.00 43.22 86 LYS A CA 1
ATOM 713 C C . LYS A 1 86 ? -15.290 55.363 2.070 1.00 43.22 86 LYS A C 1
ATOM 715 O O . LYS A 1 86 ? -16.493 55.444 1.837 1.00 43.22 86 LYS A O 1
ATOM 720 N N . THR A 1 87 ? -14.443 56.355 1.811 1.00 34.44 87 THR A N 1
ATOM 721 C CA . THR A 1 87 ? -14.717 57.384 0.801 1.00 34.44 87 THR A CA 1
ATOM 722 C C . THR A 1 87 ? -13.517 57.527 -0.127 1.00 34.44 87 THR A C 1
ATOM 724 O O . THR A 1 87 ? -12.383 57.774 0.270 1.00 34.44 87 THR A O 1
ATOM 727 N N . SER A 1 88 ? -13.804 57.308 -1.406 1.00 36.59 88 SER A N 1
ATOM 728 C CA . SER A 1 88 ? -13.011 57.756 -2.539 1.00 36.59 88 SER A CA 1
ATOM 729 C C . SER A 1 88 ? -12.903 59.282 -2.512 1.00 36.59 88 SER A C 1
ATOM 731 O O . SER A 1 88 ? -13.923 59.958 -2.364 1.00 36.59 88 SER A O 1
ATOM 733 N N . LYS A 1 89 ? -11.685 59.806 -2.684 1.00 34.22 89 LYS A N 1
ATOM 734 C CA . LYS A 1 89 ? -11.350 60.881 -3.634 1.00 34.22 89 LYS A CA 1
ATOM 735 C C . LYS A 1 89 ? -9.831 61.049 -3.677 1.00 34.22 89 LYS A C 1
ATOM 737 O O . LYS A 1 89 ? -9.189 61.287 -2.659 1.00 34.22 89 LYS A O 1
ATOM 742 N N . GLY A 1 90 ? -9.275 60.865 -4.873 1.00 37.28 90 GLY A N 1
ATOM 743 C CA . GLY A 1 90 ? -7.851 60.983 -5.152 1.00 37.28 90 GLY A CA 1
ATOM 744 C C . GLY A 1 90 ? -7.318 62.388 -4.883 1.00 37.28 90 GLY A C 1
ATOM 745 O O . GLY A 1 90 ? -7.940 63.382 -5.256 1.00 37.28 90 GLY A O 1
ATOM 746 N N . SER A 1 91 ? -6.138 62.442 -4.273 1.00 29.45 91 SER A N 1
ATOM 747 C CA . SER A 1 91 ? -5.311 63.640 -4.186 1.00 29.45 91 SER A CA 1
ATOM 748 C C . SER A 1 91 ? -4.120 63.451 -5.122 1.00 29.45 91 SER A C 1
ATOM 750 O O . SER A 1 91 ? -3.271 62.589 -4.896 1.00 29.45 91 SER A O 1
ATOM 752 N N . LYS A 1 92 ? -4.107 64.216 -6.219 1.00 40.97 92 LYS A N 1
ATOM 753 C CA . LYS A 1 92 ? -2.962 64.348 -7.123 1.00 40.97 92 LYS A CA 1
ATOM 754 C C . LYS A 1 92 ? -1.884 65.151 -6.394 1.00 40.97 92 LYS A C 1
ATOM 756 O O . LYS A 1 92 ? -2.054 66.352 -6.207 1.00 40.97 92 LYS A O 1
ATOM 761 N N . TYR A 1 93 ? -0.779 64.510 -6.024 1.00 35.44 93 TYR A N 1
ATOM 762 C CA . TYR A 1 93 ? 0.450 65.227 -5.695 1.00 35.44 93 TYR A CA 1
ATOM 763 C C . TYR A 1 93 ? 1.224 65.489 -6.985 1.00 35.44 93 TYR A C 1
ATOM 765 O O . TYR A 1 93 ? 1.774 64.584 -7.607 1.00 35.44 93 TYR A O 1
ATOM 773 N N . ILE A 1 94 ? 1.194 66.755 -7.390 1.00 40.81 94 ILE A N 1
ATOM 774 C CA . ILE A 1 94 ? 2.122 67.366 -8.334 1.00 40.81 94 ILE A CA 1
ATOM 775 C C . ILE A 1 94 ? 3.435 67.593 -7.577 1.00 40.81 94 ILE A C 1
ATOM 777 O O . ILE A 1 94 ? 3.463 68.375 -6.628 1.00 40.81 94 ILE A O 1
ATOM 781 N N . THR A 1 95 ? 4.507 66.946 -8.034 1.00 38.75 95 THR A N 1
ATOM 782 C CA . THR A 1 95 ? 5.899 67.290 -7.709 1.00 38.75 95 THR A CA 1
ATOM 783 C C . THR A 1 95 ? 6.661 67.268 -9.043 1.00 38.75 95 THR A C 1
ATOM 785 O O . THR A 1 95 ? 6.891 66.197 -9.585 1.00 38.75 95 THR A O 1
ATOM 788 N N . GLN A 1 96 ? 6.701 68.374 -9.791 1.00 35.88 96 GLN A N 1
ATOM 789 C CA . GLN A 1 96 ? 7.694 69.460 -9.742 1.00 35.88 96 GLN A CA 1
ATOM 790 C C . GLN A 1 96 ? 8.982 69.122 -10.523 1.00 35.88 96 GLN A C 1
ATOM 792 O O . GLN A 1 96 ? 9.518 68.030 -10.391 1.00 35.88 96 GLN A O 1
ATOM 797 N N . ILE A 1 97 ? 9.502 70.143 -11.220 1.00 38.75 97 ILE A N 1
ATOM 798 C CA . ILE A 1 97 ? 10.890 70.352 -11.689 1.00 38.75 97 ILE A CA 1
ATOM 799 C C . ILE A 1 97 ? 11.099 70.360 -13.219 1.00 38.75 97 ILE A C 1
ATOM 801 O O . ILE A 1 97 ? 11.162 69.351 -13.909 1.00 38.75 97 ILE A O 1
ATOM 805 N N . VAL A 1 98 ? 11.266 71.605 -13.667 1.00 42.62 98 VAL A N 1
ATOM 806 C CA . VAL A 1 98 ? 11.984 72.174 -14.816 1.00 42.62 98 VAL A CA 1
ATOM 807 C C . VAL A 1 98 ? 13.257 71.414 -15.223 1.00 42.62 98 VAL A C 1
ATOM 809 O O . VAL A 1 98 ? 14.109 71.172 -14.369 1.00 42.62 98 VAL A O 1
ATOM 812 N N . LYS A 1 99 ? 13.458 71.202 -16.533 1.00 40.94 99 LYS A N 1
ATOM 813 C CA . LYS A 1 99 ? 14.671 71.642 -17.257 1.00 40.94 99 LYS A CA 1
ATOM 814 C C . LYS A 1 99 ? 14.536 71.490 -18.773 1.00 40.94 99 LYS A C 1
ATOM 816 O O . LYS A 1 99 ? 14.270 70.409 -19.284 1.00 40.94 99 LYS A O 1
ATOM 821 N N . ASP A 1 100 ? 14.762 72.618 -19.435 1.00 41.50 100 ASP A N 1
ATOM 822 C CA . ASP A 1 100 ? 15.076 72.777 -20.850 1.00 41.50 100 ASP A CA 1
ATOM 823 C C . ASP A 1 100 ? 16.201 71.835 -21.306 1.00 41.50 100 ASP A C 1
ATOM 825 O O . ASP A 1 100 ? 17.141 71.601 -20.549 1.00 41.50 100 ASP A O 1
ATOM 829 N N . THR A 1 101 ? 16.141 71.358 -22.554 1.00 39.75 101 THR A N 1
ATOM 830 C CA . THR A 1 101 ? 17.070 71.748 -23.637 1.00 39.75 101 THR A CA 1
ATOM 831 C C . THR A 1 101 ? 16.729 71.003 -24.931 1.00 39.75 101 THR A C 1
ATOM 833 O O . THR A 1 101 ? 16.548 69.791 -24.931 1.00 39.75 101 THR A O 1
ATOM 836 N N . ASN A 1 102 ? 16.667 71.777 -26.013 1.00 43.34 102 ASN A N 1
ATOM 837 C CA . ASN A 1 102 ? 16.667 71.424 -27.435 1.00 43.34 102 ASN A CA 1
ATOM 838 C C . ASN A 1 102 ? 17.277 70.061 -27.812 1.00 43.34 102 ASN A C 1
ATOM 840 O O . ASN A 1 102 ? 18.406 69.779 -27.422 1.00 43.34 102 ASN A O 1
ATOM 844 N N . SER A 1 103 ? 16.631 69.343 -28.734 1.00 38.06 103 SER A N 1
ATOM 845 C CA . SER A 1 103 ? 17.246 68.924 -30.005 1.00 38.06 103 SER A CA 1
ATOM 846 C C . SER A 1 103 ? 16.236 68.142 -30.841 1.00 38.06 103 SER A C 1
ATOM 848 O O . SER A 1 103 ? 15.640 67.178 -30.379 1.00 38.06 103 SER A O 1
ATOM 850 N N . ASP A 1 104 ? 16.098 68.573 -32.085 1.00 49.75 104 ASP A N 1
ATOM 851 C CA . ASP A 1 104 ? 15.529 67.855 -33.221 1.00 49.75 104 ASP A CA 1
ATOM 852 C C . ASP A 1 104 ? 16.025 66.391 -33.276 1.00 49.75 104 ASP A C 1
ATOM 854 O O . ASP A 1 104 ? 17.222 66.147 -33.070 1.00 49.75 104 ASP A O 1
ATOM 858 N N . GLY A 1 105 ? 15.126 65.419 -33.500 1.00 42.06 105 GLY A N 1
ATOM 859 C CA . GLY A 1 105 ? 15.483 63.997 -33.416 1.00 42.06 105 GLY A CA 1
ATOM 860 C C . GLY A 1 105 ? 14.360 62.954 -33.527 1.00 42.06 105 GLY A C 1
ATOM 861 O O . GLY A 1 105 ? 14.199 62.144 -32.628 1.00 42.06 105 GLY A O 1
ATOM 862 N N . SER A 1 106 ? 13.701 62.865 -34.688 1.00 46.66 106 SER A N 1
ATOM 863 C CA . SER A 1 106 ? 13.075 61.643 -35.254 1.00 46.66 106 SER A CA 1
ATOM 864 C C . SER A 1 106 ? 11.766 61.075 -34.657 1.00 46.66 106 SER A C 1
ATOM 866 O O . SER A 1 106 ? 11.580 60.948 -33.453 1.00 46.66 106 SER A O 1
ATOM 868 N N . ASP A 1 107 ? 10.894 60.609 -35.561 1.00 58.03 107 ASP A N 1
ATOM 869 C CA . ASP A 1 107 ? 9.637 59.851 -35.371 1.00 58.03 107 ASP A CA 1
ATOM 870 C C . ASP A 1 107 ? 9.715 58.581 -34.475 1.00 58.03 107 ASP A C 1
ATOM 872 O O . ASP A 1 107 ? 8.737 57.837 -34.349 1.00 58.03 107 ASP A O 1
ATOM 876 N N . GLU A 1 108 ? 10.857 58.292 -33.849 1.00 57.56 108 GLU A N 1
ATOM 877 C CA . GLU A 1 108 ? 11.070 57.119 -32.993 1.00 57.56 108 GLU A CA 1
ATOM 878 C C . GLU A 1 108 ? 10.721 57.384 -31.513 1.00 57.56 108 GLU A C 1
ATOM 880 O O . GLU A 1 108 ? 10.166 56.500 -30.854 1.00 57.56 108 GLU A O 1
ATOM 885 N N . ASP A 1 109 ? 10.898 58.608 -31.002 1.00 58.50 109 ASP A N 1
ATOM 886 C CA . ASP A 1 109 ? 10.584 58.934 -29.597 1.00 58.50 109 ASP A CA 1
ATOM 887 C C . ASP A 1 109 ? 9.075 58.868 -29.300 1.00 58.50 109 ASP A C 1
ATOM 889 O O . ASP A 1 109 ? 8.649 58.393 -28.244 1.00 58.50 109 ASP A O 1
ATOM 893 N N . GLY A 1 110 ? 8.230 59.231 -30.272 1.00 65.00 110 GLY A N 1
ATOM 894 C CA . GLY A 1 110 ? 6.773 59.088 -30.163 1.00 65.00 110 GLY A CA 1
ATOM 895 C C . GLY A 1 110 ? 6.297 57.628 -30.135 1.00 65.00 110 GLY A C 1
ATOM 896 O O . GLY A 1 110 ? 5.289 57.313 -29.495 1.00 65.00 110 GLY A O 1
ATOM 897 N N . LYS A 1 111 ? 7.020 56.702 -30.784 1.00 68.94 111 LYS A N 1
ATOM 898 C CA . LYS A 1 111 ? 6.718 55.259 -30.722 1.00 68.94 111 LYS A CA 1
ATOM 899 C C . LYS A 1 111 ? 7.109 54.672 -29.372 1.00 68.94 111 LYS A C 1
ATOM 901 O O . LYS A 1 111 ? 6.351 53.871 -28.826 1.00 68.94 111 LYS A O 1
ATOM 906 N N . ILE A 1 112 ? 8.246 55.096 -28.821 1.00 71.81 112 ILE A N 1
ATOM 907 C CA . ILE A 1 112 ? 8.707 54.678 -27.492 1.00 71.81 112 ILE A CA 1
ATOM 908 C C . ILE A 1 112 ? 7.733 55.180 -26.419 1.00 71.81 112 ILE A C 1
ATOM 910 O O . ILE A 1 112 ? 7.294 54.390 -25.586 1.00 71.81 112 ILE A O 1
ATOM 914 N N . GLN A 1 113 ? 7.290 56.439 -26.495 1.00 72.44 113 GLN A N 1
ATOM 915 C CA . GLN A 1 113 ? 6.294 57.002 -25.575 1.00 72.44 113 GLN A CA 1
ATOM 916 C C . GLN A 1 113 ? 4.957 56.233 -25.618 1.00 72.44 113 GLN A C 1
ATOM 918 O O . GLN A 1 113 ? 4.379 55.923 -24.576 1.00 72.44 113 GLN A O 1
ATOM 923 N N . ASN A 1 114 ? 4.483 55.863 -26.816 1.00 76.69 114 ASN A N 1
ATOM 924 C CA . ASN A 1 114 ? 3.270 55.052 -26.986 1.00 76.69 114 ASN A CA 1
ATOM 925 C C . ASN A 1 114 ? 3.440 53.617 -26.462 1.00 76.69 114 ASN A C 1
ATOM 927 O O . ASN A 1 114 ? 2.510 53.046 -25.892 1.00 76.69 114 ASN A O 1
ATOM 931 N N . GLN A 1 115 ? 4.620 53.013 -26.633 1.00 80.12 115 GLN A N 1
ATOM 932 C CA . GLN A 1 115 ? 4.918 51.709 -26.041 1.00 80.12 115 GLN A CA 1
ATOM 933 C C . GLN A 1 115 ? 4.949 51.781 -24.514 1.00 80.12 115 GLN A C 1
ATOM 935 O O . GLN A 1 115 ? 4.384 50.903 -23.868 1.00 80.12 115 GLN A O 1
ATOM 940 N N . ILE A 1 116 ? 5.535 52.834 -23.939 1.00 80.31 116 ILE A N 1
ATOM 941 C CA . ILE A 1 116 ? 5.536 53.070 -22.492 1.00 80.31 116 ILE A CA 1
ATOM 942 C C . ILE A 1 116 ? 4.101 53.210 -21.977 1.00 80.31 116 ILE A C 1
ATOM 944 O O . ILE A 1 116 ? 3.735 52.480 -21.064 1.00 80.31 116 ILE A O 1
ATOM 948 N N . GLN A 1 117 ? 3.251 54.020 -22.618 1.00 83.38 117 GLN A N 1
ATOM 949 C CA . GLN A 1 117 ? 1.834 54.128 -22.240 1.00 83.38 117 GLN A CA 1
ATOM 950 C C . GLN A 1 117 ? 1.081 52.794 -22.339 1.00 83.38 117 GLN A C 1
ATOM 952 O O . GLN A 1 117 ? 0.244 52.485 -21.491 1.00 83.38 117 GLN A O 1
ATOM 957 N N . ASN A 1 118 ? 1.381 51.970 -23.347 1.00 85.25 118 ASN A N 1
ATOM 958 C CA . ASN A 1 118 ? 0.792 50.636 -23.463 1.00 85.25 118 ASN A CA 1
ATOM 959 C C . ASN A 1 118 ? 1.259 49.698 -22.340 1.00 85.25 118 ASN A C 1
ATOM 961 O O . ASN A 1 118 ? 0.460 48.904 -21.840 1.00 85.25 118 ASN A O 1
ATOM 965 N N . TYR A 1 119 ? 2.526 49.782 -21.928 1.00 86.69 119 TYR A N 1
ATOM 966 C CA . TYR A 1 119 ? 3.035 49.019 -20.790 1.00 86.69 119 TYR A CA 1
ATOM 967 C C . TYR A 1 119 ? 2.470 49.521 -19.461 1.00 86.69 119 TYR A C 1
ATOM 969 O O . TYR A 1 119 ? 2.080 48.693 -18.646 1.00 86.69 119 TYR A O 1
ATOM 977 N N . GLU A 1 120 ? 2.350 50.832 -19.261 1.00 85.56 120 GLU A N 1
ATOM 978 C CA . GLU A 1 120 ? 1.714 51.434 -18.082 1.00 85.56 120 GLU A CA 1
ATOM 979 C C . GLU A 1 120 ? 0.257 50.989 -17.957 1.00 85.56 120 GLU A C 1
ATOM 981 O O . GLU A 1 120 ? -0.136 50.467 -16.919 1.00 85.56 120 GLU A O 1
ATOM 986 N N . LYS A 1 121 ? -0.514 51.056 -19.049 1.00 89.25 121 LYS A N 1
ATOM 987 C CA . LYS A 1 121 ? -1.899 50.573 -19.069 1.00 89.25 121 LYS A CA 1
ATOM 988 C C . LYS A 1 121 ? -1.992 49.080 -18.749 1.00 89.25 121 LYS A C 1
ATOM 990 O O . LYS A 1 121 ? -2.858 48.659 -17.991 1.00 89.25 121 LYS A O 1
ATOM 995 N N . LYS A 1 122 ? -1.067 48.275 -19.279 1.00 89.12 122 LYS A N 1
ATOM 996 C CA . LYS A 1 122 ? -1.007 46.838 -18.986 1.00 89.12 122 LYS A CA 1
ATOM 997 C C . LYS A 1 122 ? -0.623 46.556 -17.532 1.00 89.12 122 LYS A C 1
ATOM 999 O O . LYS A 1 122 ? -1.115 45.590 -16.957 1.00 89.12 122 LYS A O 1
ATOM 1004 N N . ILE A 1 123 ? 0.242 47.375 -16.938 1.00 86.69 123 ILE A N 1
ATOM 1005 C CA . ILE A 1 123 ? 0.579 47.303 -15.514 1.00 86.69 123 ILE A CA 1
ATOM 1006 C C . ILE A 1 123 ? -0.641 47.673 -14.673 1.00 86.69 123 ILE A C 1
ATOM 1008 O O . ILE A 1 123 ? -0.932 46.956 -13.724 1.00 86.69 123 ILE A O 1
ATOM 1012 N N . ASP A 1 124 ? -1.382 48.719 -15.033 1.00 88.38 124 ASP A N 1
ATOM 1013 C CA . ASP A 1 124 ? -2.598 49.126 -14.323 1.00 88.38 124 ASP A CA 1
ATOM 1014 C C . ASP A 1 124 ? -3.692 48.051 -14.391 1.00 88.38 124 ASP A C 1
ATOM 1016 O O . ASP A 1 124 ? -4.287 47.716 -13.363 1.00 88.38 124 ASP A O 1
ATOM 1020 N N . ASP A 1 125 ? -3.902 47.441 -15.562 1.00 89.31 125 ASP A N 1
ATOM 1021 C CA . ASP A 1 125 ? -4.839 46.326 -15.743 1.00 89.31 125 ASP A CA 1
ATOM 1022 C C . ASP A 1 125 ? -4.425 45.111 -14.892 1.00 89.31 125 ASP A C 1
ATOM 1024 O O . ASP A 1 125 ? -5.250 44.528 -14.184 1.00 89.31 125 ASP A O 1
ATOM 1028 N N . LEU A 1 126 ? -3.130 44.771 -14.876 1.00 89.75 126 LEU A N 1
ATOM 1029 C CA . LEU A 1 126 ? -2.591 43.704 -14.026 1.00 89.75 126 LEU A CA 1
ATOM 1030 C C . LEU A 1 126 ? -2.682 44.047 -12.534 1.00 89.75 126 LEU A C 1
ATOM 1032 O O . LEU A 1 126 ? -2.970 43.174 -11.723 1.00 89.75 126 LEU A O 1
ATOM 1036 N N . MET A 1 127 ? -2.466 45.301 -12.141 1.00 86.25 127 MET A N 1
ATOM 1037 C CA . MET A 1 127 ? -2.604 45.757 -10.756 1.00 86.25 127 MET A CA 1
ATOM 1038 C C . MET A 1 127 ? -4.061 45.702 -10.296 1.00 86.25 127 MET A C 1
ATOM 1040 O O . MET A 1 127 ? -4.329 45.333 -9.149 1.00 86.25 127 MET A O 1
ATOM 1044 N N . PHE A 1 128 ? -5.006 46.013 -11.184 1.00 91.06 128 PHE A N 1
ATOM 1045 C CA . PHE A 1 128 ? -6.432 45.847 -10.931 1.00 91.06 128 PHE A CA 1
ATOM 1046 C C . PHE A 1 128 ? -6.806 44.368 -10.799 1.00 91.06 128 PHE A C 1
ATOM 1048 O O . PHE A 1 128 ? -7.499 43.997 -9.851 1.00 91.06 128 PHE A O 1
ATOM 1055 N N . GLU A 1 129 ? -6.305 43.508 -11.686 1.00 90.12 129 GLU A N 1
ATOM 1056 C CA . GLU A 1 129 ? -6.541 42.064 -11.635 1.00 90.12 129 GLU A CA 1
ATOM 1057 C C . GLU A 1 129 ? -5.936 41.438 -10.371 1.00 90.12 129 GLU A C 1
ATOM 1059 O O . GLU A 1 129 ? -6.622 40.717 -9.650 1.00 90.12 129 GLU A O 1
ATOM 1064 N N . VAL A 1 130 ? -4.702 41.796 -10.010 1.00 89.50 130 VAL A N 1
ATOM 1065 C CA . VAL A 1 130 ? -4.055 41.380 -8.755 1.00 89.50 130 VAL A CA 1
ATOM 1066 C C . VAL A 1 130 ? -4.813 41.916 -7.541 1.00 89.50 130 VAL A C 1
ATOM 1068 O O . VAL A 1 130 ? -4.986 41.192 -6.561 1.00 89.50 130 VAL A O 1
ATOM 1071 N N . GLY A 1 131 ? -5.307 43.156 -7.586 1.00 88.12 131 GLY A N 1
ATOM 1072 C CA . GLY A 1 131 ? -6.154 43.728 -6.540 1.00 88.12 131 GLY A CA 1
ATOM 1073 C C . GLY A 1 131 ? -7.482 42.979 -6.385 1.00 88.12 131 GLY A C 1
ATOM 1074 O O . GLY A 1 131 ? -7.908 42.696 -5.264 1.00 88.12 131 GLY A O 1
ATOM 1075 N N . SER A 1 132 ? -8.105 42.601 -7.500 1.00 89.06 132 SER A N 1
ATOM 1076 C CA . SER A 1 132 ? -9.328 41.796 -7.544 1.00 89.06 132 SER A CA 1
ATOM 1077 C C . SER A 1 132 ? -9.091 40.386 -6.997 1.00 89.06 132 SER A C 1
ATOM 1079 O O . SER A 1 132 ? -9.798 39.949 -6.090 1.00 89.06 132 SER A O 1
ATOM 1081 N N . LEU A 1 133 ? -8.029 39.714 -7.449 1.00 89.00 133 LEU A N 1
ATOM 1082 C CA . LEU A 1 133 ? -7.624 38.393 -6.969 1.00 89.00 133 LEU A CA 1
ATOM 1083 C C . LEU A 1 133 ? -7.263 38.415 -5.482 1.00 89.00 133 LEU A C 1
ATOM 1085 O O . LEU A 1 133 ? -7.641 37.509 -4.744 1.00 89.00 133 LEU A O 1
ATOM 1089 N N . LYS A 1 134 ? -6.591 39.467 -5.004 1.00 90.50 134 LYS A N 1
ATOM 1090 C CA . LYS A 1 134 ? -6.296 39.645 -3.578 1.00 90.50 134 LYS A CA 1
ATOM 1091 C C . LYS A 1 134 ? -7.580 39.782 -2.760 1.00 90.50 134 LYS A C 1
ATOM 1093 O O . LYS A 1 134 ? -7.738 39.071 -1.773 1.00 90.50 134 LYS A O 1
ATOM 1098 N N . ASN A 1 135 ? -8.524 40.610 -3.210 1.00 91.81 135 ASN A N 1
ATOM 1099 C CA . ASN A 1 135 ? -9.836 40.732 -2.571 1.00 91.81 135 ASN A CA 1
ATOM 1100 C C . ASN A 1 135 ? -10.619 39.410 -2.602 1.00 91.81 135 ASN A C 1
ATOM 1102 O O . ASN A 1 135 ? -11.294 39.080 -1.631 1.00 91.81 135 ASN A O 1
ATOM 1106 N N . GLN A 1 136 ? -10.513 38.633 -3.682 1.00 91.81 136 GLN A N 1
ATOM 1107 C CA . GLN A 1 136 ? -11.145 37.320 -3.800 1.00 91.81 136 GLN A CA 1
ATOM 1108 C C . GLN A 1 136 ? -10.535 36.304 -2.826 1.00 91.81 136 GLN A C 1
ATOM 1110 O O . GLN A 1 136 ? -11.271 35.564 -2.177 1.00 91.81 136 GLN A O 1
ATOM 1115 N N . VAL A 1 137 ? -9.209 36.294 -2.672 1.00 91.38 137 VAL A N 1
ATOM 1116 C CA . VAL A 1 137 ? -8.510 35.443 -1.697 1.00 91.38 137 VAL A CA 1
ATOM 1117 C C . VAL A 1 137 ? -8.858 35.850 -0.265 1.00 91.38 137 VAL A C 1
ATOM 1119 O O . VAL A 1 137 ? -9.099 34.984 0.576 1.00 91.38 137 VAL A O 1
ATOM 1122 N N . ASP A 1 138 ? -8.923 37.147 0.025 1.00 90.38 138 ASP A N 1
ATOM 1123 C CA . ASP A 1 138 ? -9.301 37.640 1.351 1.00 90.38 138 ASP A CA 1
ATOM 1124 C C . ASP A 1 138 ? -10.778 37.336 1.663 1.00 90.38 138 ASP A C 1
ATOM 1126 O O . ASP A 1 138 ? -11.096 36.935 2.784 1.00 90.38 138 ASP A O 1
ATOM 1130 N N . LEU A 1 139 ? -11.670 37.404 0.667 1.00 92.25 139 LEU A N 1
ATOM 1131 C CA . LEU A 1 139 ? -13.062 36.965 0.793 1.00 92.25 139 LEU A CA 1
ATOM 1132 C C . LEU A 1 139 ? -13.165 35.453 1.034 1.00 92.25 139 LEU A C 1
ATOM 1134 O O . LEU A 1 139 ? -13.930 35.027 1.893 1.00 92.25 139 LEU A O 1
ATOM 1138 N N . GLN A 1 140 ? -12.380 34.636 0.328 1.00 88.12 140 GLN A N 1
ATOM 1139 C CA . GLN A 1 140 ? -12.341 33.187 0.549 1.00 88.12 140 GLN A CA 1
ATOM 1140 C C . GLN A 1 140 ? -11.845 32.833 1.953 1.00 88.12 140 GLN A C 1
ATOM 1142 O O . GLN A 1 140 ? -12.417 31.955 2.596 1.00 88.12 140 GLN A O 1
ATOM 1147 N N . LYS A 1 141 ? -10.829 33.540 2.463 1.00 90.69 141 LYS A N 1
ATOM 1148 C CA . LYS A 1 141 ? -10.374 33.381 3.852 1.00 90.69 141 LYS A CA 1
ATOM 1149 C C . LYS A 1 141 ? -11.465 33.768 4.846 1.00 90.69 141 LYS A C 1
ATOM 1151 O O . LYS A 1 141 ? -11.738 32.998 5.757 1.00 90.69 141 LYS A O 1
ATOM 1156 N N . ALA A 1 142 ? -12.129 34.907 4.639 1.00 89.00 142 ALA A N 1
ATOM 1157 C CA . ALA A 1 142 ? -13.220 35.348 5.504 1.00 89.00 142 ALA A CA 1
ATOM 1158 C C . ALA A 1 142 ? -14.398 34.358 5.505 1.00 89.00 142 ALA A C 1
ATOM 1160 O O . ALA A 1 142 ? -14.936 34.052 6.565 1.00 89.00 142 ALA A O 1
ATOM 1161 N N . LEU A 1 143 ? -14.772 33.816 4.341 1.00 89.56 143 LEU A N 1
ATOM 1162 C CA . LEU A 1 143 ? -15.806 32.784 4.229 1.00 89.56 143 LEU A CA 1
ATOM 1163 C C . LEU A 1 143 ? -15.401 31.495 4.949 1.00 89.56 143 LEU A C 1
ATOM 1165 O O . LEU A 1 143 ? -16.208 30.937 5.688 1.00 89.56 143 LEU A O 1
ATOM 1169 N N . HIS A 1 144 ? -14.148 31.063 4.799 1.00 89.62 144 HIS A N 1
ATOM 1170 C CA . HIS A 1 144 ? -13.635 29.886 5.493 1.00 89.62 144 HIS A CA 1
ATOM 1171 C C . HIS A 1 144 ? -13.610 30.072 7.019 1.00 89.62 144 HIS A C 1
ATOM 1173 O O . HIS A 1 144 ? -13.978 29.167 7.767 1.00 89.62 144 HIS A O 1
ATOM 1179 N N . ASP A 1 145 ? -13.237 31.260 7.498 1.00 89.12 145 ASP A N 1
ATOM 1180 C CA . ASP A 1 145 ? -13.262 31.587 8.924 1.00 89.12 145 ASP A CA 1
ATOM 1181 C C . ASP A 1 145 ? -14.696 31.656 9.471 1.00 89.12 145 ASP A C 1
ATOM 1183 O O . ASP A 1 145 ? -14.954 31.191 10.583 1.00 89.12 145 ASP A O 1
ATOM 1187 N N . ILE A 1 146 ? -15.650 32.184 8.694 1.00 89.69 146 ILE A N 1
ATOM 1188 C CA . ILE A 1 146 ? -17.080 32.174 9.042 1.00 89.69 146 ILE A CA 1
ATOM 1189 C C . ILE A 1 146 ? -17.604 30.739 9.118 1.00 89.69 146 ILE A C 1
ATOM 1191 O O . ILE A 1 146 ? -18.288 30.403 10.081 1.00 89.69 146 ILE A O 1
ATOM 1195 N N . GLU A 1 147 ? -17.261 29.883 8.159 1.00 88.94 147 GLU A N 1
ATOM 1196 C CA . GLU A 1 147 ? -17.674 28.477 8.139 1.00 88.94 147 GLU A CA 1
ATOM 1197 C C . GLU A 1 147 ? -17.095 27.710 9.336 1.00 88.94 147 GLU A C 1
ATOM 1199 O O . GLU A 1 147 ? -17.817 27.023 10.064 1.00 88.94 147 GLU A O 1
ATOM 1204 N N . LYS A 1 148 ? -15.805 27.910 9.623 1.00 90.06 148 LYS A N 1
ATOM 1205 C CA . LYS A 1 148 ? -15.143 27.339 10.797 1.00 90.06 148 LYS A CA 1
ATOM 1206 C C . LYS A 1 148 ? -15.798 27.814 12.094 1.00 90.06 148 LYS A C 1
ATOM 1208 O O . LYS A 1 148 ? -16.102 26.991 12.959 1.00 90.06 148 LYS A O 1
ATOM 1213 N N . ASN A 1 149 ? -16.064 29.110 12.234 1.00 87.38 149 ASN A N 1
ATOM 1214 C CA . ASN A 1 149 ? -16.739 29.653 13.413 1.00 87.38 149 ASN A CA 1
ATOM 1215 C C . ASN A 1 149 ? -18.188 29.160 13.523 1.00 87.38 149 ASN A C 1
ATOM 1217 O O . ASN A 1 149 ? -18.634 28.844 14.623 1.00 87.38 149 ASN A O 1
ATOM 1221 N N . GLY A 1 150 ? -18.896 29.021 12.402 1.00 90.25 150 GLY A N 1
ATOM 1222 C CA . GLY A 1 150 ? -20.231 28.429 12.335 1.00 90.25 150 GLY A CA 1
ATOM 1223 C C . GLY A 1 150 ? -20.237 26.988 12.839 1.00 90.25 150 GLY A C 1
ATOM 1224 O O . GLY A 1 150 ? -21.045 26.646 13.698 1.00 90.25 150 GLY A O 1
ATOM 1225 N N . SER A 1 151 ? -19.267 26.176 12.409 1.00 87.50 151 SER A N 1
ATOM 1226 C CA . SER A 1 151 ? -19.112 24.798 12.891 1.00 87.50 151 SER A CA 1
ATOM 1227 C C . SER A 1 151 ? -18.828 24.728 14.400 1.00 87.50 151 SER A C 1
ATOM 1229 O O . SER A 1 151 ? -19.397 23.892 15.098 1.00 87.50 151 SER A O 1
ATOM 1231 N N . MET A 1 152 ? -18.018 25.648 14.935 1.00 86.94 152 MET A N 1
ATOM 1232 C CA . MET A 1 152 ? -17.712 25.736 16.370 1.00 86.94 152 MET A CA 1
ATOM 1233 C C . MET A 1 152 ? -18.912 26.203 17.205 1.00 86.94 152 MET A C 1
ATOM 1235 O O . MET A 1 152 ? -19.092 25.777 18.345 1.00 86.94 152 MET A O 1
ATOM 1239 N N . LEU A 1 153 ? -19.734 27.102 16.664 1.00 89.75 153 LEU A N 1
ATOM 1240 C CA . LEU A 1 153 ? -20.965 27.534 17.322 1.00 89.75 153 LEU A CA 1
ATOM 1241 C C . LEU A 1 153 ? -22.022 26.432 17.301 1.00 89.75 153 LEU A C 1
ATOM 1243 O O . LEU A 1 153 ? -22.734 26.274 18.288 1.00 89.75 153 LEU A O 1
ATOM 1247 N N . GLU A 1 154 ? -22.094 25.655 16.224 1.00 90.81 154 GLU A N 1
ATOM 1248 C CA . GLU A 1 154 ? -23.008 24.522 16.110 1.00 90.81 154 GLU A CA 1
ATOM 1249 C C . GLU A 1 154 ? -22.645 23.406 17.095 1.00 90.81 154 GLU A C 1
ATOM 1251 O O . GLU A 1 154 ? -23.514 22.908 17.805 1.00 90.81 154 GLU A O 1
ATOM 1256 N N . THR A 1 155 ? -21.359 23.064 17.228 1.00 88.56 155 THR A N 1
ATOM 1257 C CA . THR A 1 155 ? -20.916 22.092 18.244 1.00 88.56 155 THR A CA 1
ATOM 1258 C C . THR A 1 155 ? -21.200 22.590 19.656 1.00 88.56 155 THR A C 1
ATOM 1260 O O . THR A 1 155 ? -21.695 21.832 20.486 1.00 88.56 155 THR A O 1
ATOM 1263 N N . ARG A 1 156 ? -20.966 23.879 19.934 1.00 88.31 156 ARG A N 1
ATOM 1264 C CA . ARG A 1 156 ? -21.298 24.470 21.236 1.00 88.31 156 ARG A CA 1
ATOM 1265 C C . ARG A 1 156 ? -22.805 24.500 21.498 1.00 88.31 156 ARG A C 1
ATOM 1267 O O . ARG A 1 156 ? -23.207 24.304 22.641 1.00 88.31 156 ARG A O 1
ATOM 1274 N N . ARG A 1 157 ? -23.632 24.739 20.476 1.00 92.00 157 ARG A N 1
ATOM 1275 C CA . ARG A 1 157 ? -25.096 24.687 20.583 1.00 92.00 157 ARG A CA 1
ATOM 1276 C C . ARG A 1 157 ? -25.562 23.272 20.914 1.00 92.00 157 ARG A C 1
ATOM 1278 O O . ARG A 1 157 ? -26.296 23.124 21.880 1.00 92.00 157 ARG A O 1
ATOM 1285 N N . LYS A 1 158 ? -25.065 22.260 20.196 1.00 90.56 158 LYS A N 1
ATOM 1286 C CA . LYS A 1 158 ? -25.382 20.848 20.459 1.00 90.56 158 LYS A CA 1
ATOM 1287 C C . LYS A 1 158 ? -25.003 20.423 21.874 1.00 90.56 158 LYS A C 1
ATOM 1289 O O . LYS A 1 158 ? -25.837 19.877 22.573 1.00 90.56 158 LYS A O 1
ATOM 1294 N N . MET A 1 159 ? -23.810 20.789 22.344 1.00 90.19 159 MET A N 1
ATOM 1295 C CA . MET A 1 159 ? -23.407 20.533 23.736 1.00 90.19 159 MET A CA 1
ATOM 1296 C C . MET A 1 159 ? -24.356 21.186 24.754 1.00 90.19 159 MET A C 1
ATOM 1298 O O . MET A 1 159 ? -24.677 20.596 25.779 1.00 90.19 159 MET A O 1
ATOM 1302 N N . MET A 1 160 ? -24.805 22.419 24.497 1.00 88.38 160 MET A N 1
ATOM 1303 C CA . MET A 1 160 ? -25.758 23.105 25.379 1.00 88.38 160 MET A CA 1
ATOM 1304 C C . MET A 1 160 ? -27.144 22.450 25.362 1.00 88.38 160 MET A C 1
ATOM 1306 O O . MET A 1 160 ? -27.797 22.405 26.400 1.00 88.38 160 MET A O 1
ATOM 1310 N N . GLU A 1 161 ? -27.584 21.961 24.205 1.00 90.88 161 GLU A N 1
ATOM 1311 C CA . GLU A 1 161 ? -28.846 21.238 24.030 1.00 90.88 161 GLU A CA 1
ATOM 1312 C C . GLU A 1 161 ? -28.801 19.875 24.731 1.00 90.88 161 GLU A C 1
ATOM 1314 O O . GLU A 1 161 ? -29.662 19.589 25.555 1.00 90.88 161 GLU A O 1
ATOM 1319 N N . GLU A 1 162 ? -27.716 19.118 24.555 1.00 88.62 162 GLU A N 1
ATOM 1320 C CA . GLU A 1 162 ? -27.460 17.864 25.274 1.00 88.62 162 GLU A CA 1
ATOM 1321 C C . GLU A 1 162 ? -27.459 18.069 26.797 1.00 88.62 162 GLU A C 1
ATOM 1323 O O . GLU A 1 162 ? -28.057 17.289 27.536 1.00 88.62 162 GLU A O 1
ATOM 1328 N N . HIS A 1 163 ? -26.838 19.143 27.293 1.00 86.69 163 HIS A N 1
ATOM 1329 C CA . HIS A 1 163 ? -26.878 19.469 28.720 1.00 86.69 163 HIS A CA 1
ATOM 1330 C C . HIS A 1 163 ? -28.275 19.881 29.204 1.00 86.69 163 HIS A C 1
ATOM 1332 O O . HIS A 1 163 ? -28.651 19.547 30.330 1.00 86.69 163 HIS A O 1
ATOM 1338 N N . ALA A 1 164 ? -29.056 20.591 28.387 1.00 88.75 164 ALA A N 1
ATOM 1339 C CA . ALA A 1 164 ? -30.438 20.931 28.719 1.00 88.75 164 ALA A CA 1
ATOM 1340 C C . ALA A 1 164 ? -31.326 19.676 28.785 1.00 88.75 164 ALA A C 1
ATOM 1342 O O . ALA A 1 164 ? -32.129 19.545 29.711 1.00 88.75 164 ALA A O 1
ATOM 1343 N N . ASP A 1 165 ? -31.128 18.727 27.870 1.00 90.50 165 ASP A N 1
ATOM 1344 C CA . ASP A 1 165 ? -31.840 17.448 27.849 1.00 90.50 165 ASP A CA 1
ATOM 1345 C C . ASP A 1 165 ? -31.445 16.548 29.026 1.00 90.50 165 ASP A C 1
ATOM 1347 O O . ASP A 1 165 ? -32.310 15.942 29.663 1.00 90.50 165 ASP A O 1
ATOM 1351 N N . GLN A 1 166 ? -30.161 16.518 29.396 1.00 89.88 166 GLN A N 1
ATOM 1352 C CA . GLN A 1 166 ? -29.691 15.833 30.605 1.00 89.88 166 GLN A CA 1
ATOM 1353 C C . GLN A 1 166 ? -30.340 16.414 31.865 1.00 89.88 166 GLN A C 1
ATOM 1355 O O . GLN A 1 166 ? -30.858 15.666 32.691 1.00 89.88 166 GLN A O 1
ATOM 1360 N N . LEU A 1 167 ? -30.375 17.743 32.003 1.00 90.00 167 LEU A N 1
ATOM 1361 C CA . LEU A 1 167 ? -31.036 18.397 33.136 1.00 90.00 167 LEU A CA 1
ATOM 1362 C C . LEU A 1 167 ? -32.536 18.095 33.174 1.00 90.00 167 LEU A C 1
ATOM 1364 O O . LEU A 1 167 ? -33.081 17.837 34.244 1.00 90.00 167 LEU A O 1
ATOM 1368 N N . LYS A 1 168 ? -33.202 18.081 32.017 1.00 91.38 168 LYS A N 1
ATOM 1369 C CA . LYS A 1 168 ? -34.619 17.720 31.912 1.00 91.38 168 LYS A CA 1
ATOM 1370 C C . LYS A 1 168 ? -34.870 16.268 32.324 1.00 91.38 168 LYS A C 1
ATOM 1372 O O . LYS A 1 168 ? -35.854 15.998 33.008 1.00 91.38 168 LYS A O 1
ATOM 1377 N N . THR A 1 169 ? -33.968 15.363 31.951 1.00 89.56 169 THR A N 1
ATOM 1378 C CA . THR A 1 169 ? -34.020 13.946 32.336 1.00 89.56 169 THR A CA 1
ATOM 1379 C C . THR A 1 169 ? -33.846 13.791 33.846 1.00 89.56 169 THR A C 1
ATOM 1381 O O . THR A 1 169 ? -34.689 13.174 34.486 1.00 89.56 169 THR A O 1
ATOM 1384 N N . ILE A 1 170 ? -32.848 14.456 34.439 1.00 86.62 170 ILE A N 1
ATOM 1385 C CA . ILE A 1 170 ? -32.607 14.444 35.892 1.00 86.62 170 ILE A CA 1
ATOM 1386 C C . ILE A 1 170 ? -33.802 15.023 36.665 1.00 86.62 170 ILE A C 1
ATOM 1388 O O . ILE A 1 170 ? -34.204 14.463 37.683 1.00 86.62 170 ILE A O 1
ATOM 1392 N N . CYS A 1 171 ? -34.403 16.121 36.195 1.00 88.38 171 CYS A N 1
ATOM 1393 C CA . CYS A 1 171 ? -35.631 16.649 36.798 1.00 88.38 171 CYS A CA 1
ATOM 1394 C C . CYS A 1 171 ? -36.778 15.629 36.724 1.00 88.38 171 CYS A C 1
ATOM 1396 O O . CYS A 1 171 ? -37.479 15.435 37.712 1.00 88.38 171 CYS A O 1
ATOM 1398 N N . GLY A 1 172 ? -36.934 14.938 35.589 1.00 89.88 172 GLY A N 1
ATOM 1399 C CA . GLY A 1 172 ? -37.931 13.879 35.426 1.00 89.88 172 GLY A CA 1
ATOM 1400 C C . GLY A 1 172 ? -37.703 12.683 36.356 1.00 89.88 172 GLY A C 1
ATOM 1401 O O . GLY A 1 172 ? -38.653 12.186 36.957 1.00 89.88 172 GLY A O 1
ATOM 1402 N N . GLU A 1 173 ? -36.454 12.251 36.529 1.00 86.94 173 GLU A N 1
ATOM 1403 C CA . GLU A 1 173 ? -36.075 11.195 37.475 1.00 86.94 173 GLU A CA 1
ATOM 1404 C C . GLU A 1 173 ? -36.342 11.608 38.928 1.00 86.94 173 GLU A C 1
ATOM 1406 O O . GLU A 1 173 ? -36.858 10.817 39.721 1.00 86.94 173 GLU A O 1
ATOM 1411 N N . LEU A 1 174 ? -36.048 12.863 39.279 1.00 90.69 174 LEU A N 1
ATOM 1412 C CA . LEU A 1 174 ? -36.308 13.400 40.612 1.00 90.69 174 LEU A CA 1
ATOM 1413 C C . LEU A 1 174 ? -37.812 13.489 40.905 1.00 90.69 174 LEU A C 1
ATOM 1415 O O . LEU A 1 174 ? -38.246 13.108 41.993 1.00 90.69 174 LEU A O 1
ATOM 1419 N N . ASP A 1 175 ? -38.614 13.936 39.938 1.00 89.88 175 ASP A N 1
ATOM 1420 C CA . ASP A 1 175 ? -40.073 13.977 40.051 1.00 89.88 175 ASP A CA 1
ATOM 1421 C C . ASP A 1 175 ? -40.669 12.567 40.148 1.00 89.88 175 ASP A C 1
ATOM 1423 O O . ASP A 1 175 ? -41.556 12.324 40.973 1.00 89.88 175 ASP A O 1
ATOM 1427 N N . ALA A 1 176 ? -40.148 11.612 39.372 1.00 86.88 176 ALA A N 1
ATOM 1428 C CA . ALA A 1 176 ? -40.536 10.208 39.462 1.00 86.88 176 ALA A CA 1
ATOM 1429 C C . ALA A 1 176 ? -40.219 9.627 40.850 1.00 86.88 176 ALA A C 1
ATOM 1431 O O . ALA A 1 176 ? -41.095 9.023 41.472 1.00 86.88 176 ALA A O 1
ATOM 1432 N N . SER A 1 177 ? -39.021 9.890 41.384 1.00 83.12 177 SER A N 1
ATOM 1433 C CA . SER A 1 177 ? -38.612 9.448 42.723 1.00 83.12 177 SER A CA 1
ATOM 1434 C C . SER A 1 177 ? -39.417 10.121 43.844 1.00 83.12 177 SER A C 1
ATOM 1436 O O . SER A 1 177 ? -39.786 9.488 44.838 1.00 83.12 177 SER A O 1
ATOM 1438 N N . SER A 1 178 ? -39.747 11.405 43.693 1.00 87.69 178 SER A N 1
ATOM 1439 C CA . SER A 1 178 ? -40.619 12.139 44.617 1.00 87.69 178 SER A CA 1
ATOM 1440 C C . SER A 1 178 ? -42.038 11.560 44.619 1.00 87.69 178 SER A C 1
ATOM 1442 O O . SER A 1 178 ? -42.634 11.331 45.678 1.00 87.69 178 SER A O 1
ATOM 1444 N N . ASN A 1 179 ? -42.567 11.241 43.436 1.00 88.94 179 ASN A N 1
ATOM 1445 C CA . ASN A 1 179 ? -43.883 10.635 43.295 1.00 88.94 179 ASN A CA 1
ATOM 1446 C C . ASN A 1 179 ? -43.919 9.205 43.856 1.00 88.94 179 ASN A C 1
ATOM 1448 O O . ASN A 1 179 ? -44.867 8.855 44.558 1.00 88.94 179 ASN A O 1
ATOM 1452 N N . GLU A 1 180 ? -42.876 8.409 43.629 1.00 88.94 180 GLU A N 1
ATOM 1453 C CA . GLU A 1 180 ? -42.729 7.082 44.230 1.00 88.94 180 GLU A CA 1
ATOM 1454 C C . GLU A 1 180 ? -42.699 7.168 45.762 1.00 88.94 180 GLU A C 1
ATOM 1456 O O . GLU A 1 180 ? -43.460 6.477 46.438 1.00 88.94 180 GLU A O 1
ATOM 1461 N N . ASN A 1 181 ? -41.924 8.098 46.329 1.00 84.00 181 ASN A N 1
ATOM 1462 C CA . ASN A 1 181 ? -41.902 8.341 47.774 1.00 84.00 181 ASN A CA 1
ATOM 1463 C C . ASN A 1 181 ? -43.274 8.744 48.335 1.00 84.00 181 ASN A C 1
ATOM 1465 O O . ASN A 1 181 ? -43.646 8.329 49.438 1.00 84.00 181 ASN A O 1
ATOM 1469 N N . ARG A 1 182 ? -44.050 9.542 47.593 1.00 92.38 182 ARG A N 1
ATOM 1470 C CA . ARG A 1 182 ? -45.423 9.903 47.970 1.00 92.38 182 ARG A CA 1
ATOM 1471 C C . ARG A 1 182 ? -46.338 8.677 47.989 1.00 92.38 182 ARG A C 1
ATOM 1473 O O . ARG A 1 182 ? -47.062 8.484 48.966 1.00 92.38 182 ARG A O 1
ATOM 1480 N N . VAL A 1 183 ? -46.274 7.839 46.954 1.00 89.44 183 VAL A N 1
ATOM 1481 C CA . VAL A 1 183 ? -47.061 6.600 46.852 1.00 89.44 183 VAL A CA 1
ATOM 1482 C C . VAL A 1 183 ? -46.676 5.614 47.957 1.00 89.44 183 VAL A C 1
ATOM 1484 O O . VAL A 1 183 ? -47.552 5.061 48.614 1.00 89.44 183 VAL A O 1
ATOM 1487 N N . LEU A 1 184 ? -45.384 5.453 48.251 1.00 86.38 184 LEU A N 1
ATOM 1488 C CA . LEU A 1 184 ? -44.910 4.591 49.337 1.00 86.38 184 LEU A CA 1
ATOM 1489 C C . LEU A 1 184 ? -45.432 5.041 50.706 1.00 86.38 184 LEU A C 1
ATOM 1491 O O . LEU A 1 184 ? -45.865 4.209 51.502 1.00 86.38 184 LEU A O 1
ATOM 1495 N N . ARG A 1 185 ? -45.458 6.352 50.977 1.00 86.88 185 ARG A N 1
ATOM 1496 C CA . ARG A 1 185 ? -46.052 6.896 52.212 1.00 86.88 185 ARG A CA 1
ATOM 1497 C C . ARG A 1 185 ? -47.550 6.617 52.299 1.00 86.88 185 ARG A C 1
ATOM 1499 O O . ARG A 1 185 ? -48.042 6.284 53.374 1.00 86.88 185 ARG A O 1
ATOM 1506 N N . GLN A 1 186 ? -48.263 6.727 51.182 1.00 86.44 186 GLN A N 1
ATOM 1507 C CA . GLN A 1 186 ? -49.690 6.425 51.117 1.00 86.44 186 GLN A CA 1
ATOM 1508 C C . GLN A 1 186 ? -49.960 4.932 51.359 1.00 86.44 186 GLN A C 1
ATOM 1510 O O . GLN A 1 186 ? -50.797 4.596 52.195 1.00 86.44 186 GLN A O 1
ATOM 1515 N N . ASN A 1 187 ? -49.186 4.048 50.726 1.00 85.94 187 ASN A N 1
ATOM 1516 C CA . ASN A 1 187 ? -49.270 2.601 50.929 1.00 85.94 187 ASN A CA 1
ATOM 1517 C C . ASN A 1 187 ? -48.958 2.212 52.382 1.00 85.94 187 ASN A C 1
ATOM 1519 O O . ASN A 1 187 ? -49.636 1.366 52.958 1.00 85.94 187 ASN A O 1
ATOM 1523 N N . LEU A 1 188 ? -47.965 2.856 53.005 1.00 83.19 188 LEU A N 1
ATOM 1524 C CA . LEU A 1 188 ? -47.610 2.612 54.404 1.00 83.19 188 LEU A CA 1
ATOM 1525 C C . LEU A 1 188 ? -48.736 3.018 55.367 1.00 83.19 188 LEU A C 1
ATOM 1527 O O . LEU A 1 188 ? -48.964 2.338 56.366 1.00 83.19 188 LEU A O 1
ATOM 1531 N N . ASN A 1 189 ? -49.454 4.103 55.072 1.00 84.19 189 ASN A N 1
ATOM 1532 C CA . ASN A 1 189 ? -50.610 4.523 55.865 1.00 84.19 189 ASN A CA 1
ATOM 1533 C C . ASN A 1 189 ? -51.796 3.563 55.698 1.00 84.19 189 ASN A C 1
ATOM 1535 O O . ASN A 1 189 ? -52.391 3.174 56.698 1.00 84.19 189 ASN A O 1
ATOM 1539 N N . GLN A 1 190 ? -52.072 3.102 54.475 1.00 85.81 190 GLN A N 1
ATOM 1540 C CA . GLN A 1 190 ? -53.109 2.093 54.221 1.00 85.81 190 GLN A CA 1
ATOM 1541 C C . GLN A 1 190 ? -52.807 0.769 54.936 1.00 85.81 190 GLN A C 1
ATOM 1543 O O . GLN A 1 190 ? -53.695 0.155 55.518 1.00 85.81 190 GLN A O 1
ATOM 1548 N N . LEU A 1 191 ? -51.540 0.345 54.967 1.00 78.38 191 LEU A N 1
ATOM 1549 C CA . LEU A 1 191 ? -51.128 -0.851 55.708 1.00 78.38 191 LEU A CA 1
ATOM 1550 C C . LEU A 1 191 ? -51.370 -0.723 57.217 1.00 78.38 191 LEU A C 1
ATOM 1552 O O . LEU A 1 191 ? -51.716 -1.711 57.864 1.00 78.38 191 LEU A O 1
ATOM 1556 N N . LYS A 1 192 ? -51.198 0.480 57.778 1.00 81.81 192 LYS A N 1
ATOM 1557 C CA . LYS A 1 192 ? -51.498 0.752 59.190 1.00 81.81 192 LYS A CA 1
ATOM 1558 C C . LYS A 1 192 ? -52.997 0.700 59.473 1.00 81.81 192 LYS A C 1
ATOM 1560 O O . LYS A 1 192 ? -53.376 0.074 60.455 1.00 81.81 192 LYS A O 1
ATOM 1565 N N . GLU A 1 193 ? -53.832 1.283 58.613 1.00 83.38 193 GLU A N 1
ATOM 1566 C CA . GLU A 1 193 ? -55.296 1.182 58.731 1.00 83.38 193 GLU A CA 1
ATOM 1567 C C . GLU A 1 193 ? -55.769 -0.272 58.672 1.00 83.38 193 GLU A C 1
ATOM 1569 O O . GLU A 1 193 ? -56.491 -0.717 59.558 1.00 83.38 193 GLU A O 1
ATOM 1574 N N . VAL A 1 194 ? -55.279 -1.058 57.710 1.00 79.38 194 VAL A N 1
ATOM 1575 C CA . VAL A 1 194 ? -55.633 -2.483 57.599 1.00 79.38 194 VAL A CA 1
ATOM 1576 C C . VAL A 1 194 ? -55.175 -3.281 58.829 1.00 79.38 194 VAL A C 1
ATOM 1578 O O . VAL A 1 194 ? -55.846 -4.227 59.248 1.00 79.38 194 VAL A O 1
ATOM 1581 N N . ALA A 1 195 ? -54.034 -2.928 59.430 1.00 75.69 195 ALA A N 1
ATOM 1582 C CA . ALA A 1 195 ? -53.556 -3.569 60.655 1.00 75.69 195 ALA A CA 1
ATOM 1583 C C . ALA A 1 195 ? -54.431 -3.227 61.878 1.00 75.69 195 ALA A C 1
ATOM 1585 O O . ALA A 1 195 ? -54.741 -4.121 62.669 1.00 75.69 195 ALA A O 1
ATOM 1586 N N . GLU A 1 196 ? -54.856 -1.968 62.012 1.00 80.69 196 GLU A N 1
ATOM 1587 C CA . GLU A 1 196 ? -55.799 -1.507 63.042 1.00 80.69 196 GLU A CA 1
ATOM 1588 C C . GLU A 1 196 ? -57.177 -2.172 62.874 1.00 80.69 196 GLU A C 1
ATOM 1590 O O . GLU A 1 196 ? -57.726 -2.707 63.839 1.00 80.69 196 GLU A O 1
ATOM 1595 N N . GLU A 1 197 ? -57.697 -2.252 61.645 1.00 77.69 197 GLU A N 1
ATOM 1596 C CA . GLU A 1 197 ? -58.959 -2.937 61.335 1.00 77.69 197 GLU A CA 1
ATOM 1597 C C . GLU A 1 197 ? -58.904 -4.428 61.677 1.00 77.69 197 GLU A C 1
ATOM 1599 O O . GLU A 1 197 ? -59.816 -4.954 62.319 1.00 77.69 197 GLU A O 1
ATOM 1604 N N . LYS A 1 198 ? -57.814 -5.120 61.317 1.00 75.75 198 LYS A N 1
ATOM 1605 C CA . LYS A 1 198 ? -57.629 -6.531 61.689 1.00 75.75 198 LYS A CA 1
ATOM 1606 C C . LYS A 1 198 ? -57.577 -6.727 63.200 1.00 75.75 198 LYS A C 1
ATOM 1608 O O . LYS A 1 198 ? -58.117 -7.712 63.703 1.00 75.75 198 LYS A O 1
ATOM 1613 N N . LYS A 1 199 ? -56.947 -5.808 63.934 1.00 78.94 199 LYS A N 1
ATOM 1614 C CA . LYS A 1 199 ? -56.893 -5.861 65.398 1.00 78.94 199 LYS A CA 1
ATOM 1615 C C . LYS A 1 199 ? -58.287 -5.685 66.009 1.00 78.94 199 LYS A C 1
ATOM 1617 O O . LYS A 1 199 ? -58.689 -6.513 66.826 1.00 78.94 199 LYS A O 1
ATOM 1622 N N . ALA A 1 200 ? -59.051 -4.696 65.547 1.00 79.44 200 ALA A N 1
ATOM 1623 C CA . ALA A 1 200 ? -60.435 -4.477 65.971 1.00 79.44 200 ALA A CA 1
ATOM 1624 C C . ALA A 1 200 ? -61.348 -5.672 65.629 1.00 79.44 200 ALA A C 1
ATOM 1626 O O . ALA A 1 200 ? -62.206 -6.062 66.424 1.00 79.44 200 ALA A O 1
ATOM 1627 N N . GLN A 1 201 ? -61.134 -6.310 64.475 1.00 78.88 201 GLN A N 1
ATOM 1628 C CA . GLN A 1 201 ? -61.866 -7.510 64.070 1.00 78.88 201 GLN A CA 1
ATOM 1629 C C . GLN A 1 201 ? -61.559 -8.710 64.981 1.00 78.88 201 GLN A C 1
ATOM 1631 O O . GLN A 1 201 ? -62.480 -9.418 65.387 1.00 78.88 201 GLN A O 1
ATOM 1636 N N . CYS A 1 202 ? -60.293 -8.919 65.356 1.00 77.12 202 CYS A N 1
ATOM 1637 C CA . CYS A 1 202 ? -59.905 -9.951 66.322 1.00 77.12 202 CYS A CA 1
ATOM 1638 C C . CYS A 1 202 ? -60.537 -9.721 67.704 1.00 77.12 202 CYS A C 1
ATOM 1640 O O . CYS A 1 202 ? -61.032 -10.667 68.314 1.00 77.12 202 CYS A O 1
ATOM 1642 N N . GLU A 1 203 ? -60.570 -8.477 68.189 1.00 79.88 203 GLU A N 1
ATOM 1643 C CA . GLU A 1 203 ? -61.214 -8.129 69.464 1.00 79.88 203 GLU A CA 1
ATOM 1644 C C . GLU A 1 203 ? -62.730 -8.387 69.431 1.00 79.88 203 GLU A C 1
ATOM 1646 O O . GLU A 1 203 ? -63.290 -8.954 70.376 1.00 79.88 203 GLU A O 1
ATOM 1651 N N . LYS A 1 204 ? -63.390 -8.064 68.310 1.00 79.88 204 LYS A N 1
ATOM 1652 C CA . LYS A 1 204 ? -64.813 -8.354 68.093 1.00 79.88 204 LYS A CA 1
ATOM 1653 C C . LYS A 1 204 ? -65.099 -9.860 68.088 1.00 79.88 204 LYS A C 1
ATOM 1655 O O . LYS A 1 204 ? -66.005 -10.302 68.794 1.00 79.88 204 LYS A O 1
ATOM 1660 N N . LEU A 1 205 ? -64.288 -10.649 67.379 1.00 75.81 205 LEU A N 1
ATOM 1661 C CA . LEU A 1 205 ? -64.412 -12.112 67.336 1.00 75.81 205 LEU A CA 1
ATOM 1662 C C . LEU A 1 205 ? -64.195 -12.757 68.711 1.00 75.81 205 LEU A C 1
ATOM 1664 O O . LEU A 1 205 ? -64.922 -13.681 69.074 1.00 75.81 205 LEU A O 1
ATOM 1668 N N . CYS A 1 206 ? -63.240 -12.263 69.507 1.00 77.44 206 CYS A N 1
ATOM 1669 C CA . CYS A 1 206 ? -63.062 -12.711 70.890 1.00 77.44 206 CYS A CA 1
ATOM 1670 C C . CYS A 1 206 ? -64.308 -12.416 71.742 1.00 77.44 206 CYS A C 1
ATOM 1672 O O . CYS A 1 206 ? -64.806 -13.308 72.426 1.00 77.44 206 CYS A O 1
ATOM 1674 N N . SER A 1 207 ? -64.870 -11.206 71.634 1.00 80.06 207 SER A N 1
ATOM 1675 C CA . SER A 1 207 ? -66.095 -10.821 72.350 1.00 80.06 207 SER A CA 1
ATOM 1676 C C . SER A 1 207 ? -67.305 -11.681 71.968 1.00 80.06 207 SER A C 1
ATOM 1678 O O . SER A 1 207 ? -68.097 -12.071 72.829 1.00 80.06 207 SER A O 1
ATOM 1680 N N . GLU A 1 208 ? -67.463 -11.994 70.684 1.00 78.19 208 GLU A N 1
ATOM 1681 C CA . GLU A 1 208 ? -68.548 -12.839 70.179 1.00 78.19 208 GLU A CA 1
ATOM 1682 C C . GLU A 1 208 ? -68.377 -14.300 70.590 1.00 78.19 208 GLU A C 1
ATOM 1684 O O . GLU A 1 208 ? -69.354 -14.919 71.019 1.00 78.19 208 GLU A O 1
ATOM 1689 N N . LYS A 1 209 ? -67.143 -14.824 70.571 1.00 79.00 209 LYS A N 1
ATOM 1690 C CA . LYS A 1 209 ? -66.828 -16.151 71.115 1.00 79.00 209 LYS A CA 1
ATOM 1691 C C . LYS A 1 209 ? -67.247 -16.248 72.580 1.00 79.00 209 LYS A C 1
ATOM 1693 O O . LYS A 1 209 ? -67.900 -17.217 72.950 1.00 79.00 209 LYS A O 1
ATOM 1698 N N . ASP A 1 210 ? -66.940 -15.226 73.377 1.00 82.31 210 ASP A N 1
ATOM 1699 C CA . ASP A 1 210 ? -67.275 -15.168 74.804 1.00 82.31 210 ASP A CA 1
ATOM 1700 C C . ASP A 1 210 ? -68.781 -14.996 75.067 1.00 82.31 210 ASP A C 1
ATOM 1702 O O . ASP A 1 210 ? -69.299 -15.407 76.107 1.00 82.31 210 ASP A O 1
ATOM 1706 N N . LYS A 1 211 ? -69.520 -14.359 74.151 1.00 83.56 211 LYS A N 1
ATOM 1707 C CA . LYS A 1 211 ? -70.993 -14.309 74.201 1.00 83.56 211 LYS A CA 1
ATOM 1708 C C . LYS A 1 211 ? -71.598 -15.670 73.863 1.00 83.56 211 LYS A C 1
ATOM 1710 O O . LYS A 1 211 ? -72.518 -16.102 74.554 1.00 83.56 211 LYS A O 1
ATOM 1715 N N . LEU A 1 212 ? -71.070 -16.348 72.843 1.00 83.50 212 LEU A N 1
ATOM 1716 C CA . LEU A 1 212 ? -71.538 -17.667 72.427 1.00 83.50 212 LEU A CA 1
ATOM 1717 C C . LEU A 1 212 ? -71.290 -18.715 73.519 1.00 83.50 212 LEU A C 1
ATOM 1719 O O . LEU A 1 212 ? -72.218 -19.435 73.869 1.00 83.50 212 LEU A O 1
ATOM 1723 N N . THR A 1 213 ? -70.093 -18.763 74.118 1.00 83.06 213 THR A N 1
ATOM 1724 C CA . THR A 1 213 ? -69.799 -19.674 75.242 1.00 83.06 213 THR A CA 1
ATOM 1725 C C . THR A 1 213 ? -70.680 -19.396 76.451 1.00 83.06 213 THR A C 1
ATOM 1727 O O . THR A 1 213 ? -71.199 -20.341 77.038 1.00 83.06 213 THR A O 1
ATOM 1730 N N . ARG A 1 214 ? -70.921 -18.125 76.800 1.00 85.19 214 ARG A N 1
ATOM 1731 C CA . ARG A 1 214 ? -71.868 -17.779 77.873 1.00 85.19 214 ARG A CA 1
ATOM 1732 C C . ARG A 1 214 ? -73.277 -18.282 77.583 1.00 85.19 214 ARG A C 1
ATOM 1734 O O . ARG A 1 214 ? -73.885 -18.890 78.457 1.00 85.19 214 ARG A O 1
ATOM 1741 N N . LYS A 1 215 ? -73.779 -18.088 76.361 1.00 85.25 215 LYS A N 1
ATOM 1742 C CA . LYS A 1 215 ? -75.117 -18.560 75.987 1.00 85.25 215 LYS A CA 1
ATOM 1743 C C . LYS A 1 215 ? -75.213 -20.086 75.983 1.00 85.25 215 LYS A C 1
ATOM 1745 O O . LYS A 1 215 ? -76.238 -20.624 76.380 1.00 85.25 215 LYS A O 1
ATOM 1750 N N . LEU A 1 216 ? -74.142 -20.773 75.589 1.00 83.38 216 LEU A N 1
ATOM 1751 C CA . LEU A 1 216 ? -74.055 -22.232 75.629 1.00 83.38 216 LEU A CA 1
ATOM 1752 C C . LEU A 1 216 ? -74.163 -22.757 77.070 1.00 83.38 216 LEU A C 1
ATOM 1754 O O . LEU A 1 216 ? -74.946 -23.664 77.333 1.00 83.38 216 LEU A O 1
ATOM 1758 N N . ILE A 1 217 ? -73.451 -22.116 78.003 1.00 85.19 217 ILE A N 1
ATOM 1759 C CA . ILE A 1 217 ? -73.525 -22.418 79.440 1.00 85.19 217 ILE A CA 1
ATOM 1760 C C . ILE A 1 217 ? -74.927 -22.117 79.993 1.00 85.19 217 ILE A C 1
ATOM 1762 O O . ILE A 1 217 ? -75.460 -22.910 80.760 1.00 85.19 217 ILE A O 1
ATOM 1766 N N . GLU A 1 218 ? -75.554 -21.002 79.604 1.00 83.25 218 GLU A N 1
ATOM 1767 C CA . GLU A 1 218 ? -76.927 -20.672 80.022 1.00 83.25 218 GLU A CA 1
ATOM 1768 C C . GLU A 1 218 ? -77.945 -21.721 79.558 1.00 83.25 218 GLU A C 1
ATOM 1770 O O . GLU A 1 218 ? -78.768 -22.158 80.356 1.00 83.25 218 GLU A O 1
ATOM 1775 N N . VAL A 1 219 ? -77.865 -22.168 78.300 1.00 83.50 219 VAL A N 1
ATOM 1776 C CA . VAL A 1 219 ? -78.720 -23.245 77.772 1.00 83.50 219 VAL A CA 1
ATOM 1777 C C . VAL A 1 219 ? -78.491 -24.545 78.544 1.00 83.50 219 VAL A C 1
ATOM 1779 O O . VAL A 1 219 ? -79.452 -25.234 78.882 1.00 83.50 219 VAL A O 1
ATOM 1782 N N . GLU A 1 220 ? -77.240 -24.876 78.868 1.00 80.94 220 GLU A N 1
ATOM 1783 C CA . GLU A 1 220 ? -76.908 -26.061 79.663 1.00 80.94 220 GLU A CA 1
ATOM 1784 C C . GLU A 1 220 ? -77.474 -25.972 81.092 1.00 80.94 220 GLU A C 1
ATOM 1786 O O . GLU A 1 220 ? -78.075 -26.931 81.578 1.00 80.94 220 GLU A O 1
ATOM 1791 N N . LEU A 1 221 ? -77.364 -24.812 81.746 1.00 82.06 221 LEU A N 1
ATOM 1792 C CA . LEU A 1 221 ? -77.921 -24.566 83.080 1.00 82.06 221 LEU A CA 1
ATOM 1793 C C . LEU A 1 221 ? -79.455 -24.591 83.090 1.00 82.06 221 LEU A C 1
ATOM 1795 O O . LEU A 1 221 ? -80.048 -25.208 83.977 1.00 82.06 221 LEU A O 1
ATOM 1799 N N . ASP A 1 222 ? -80.105 -23.958 82.112 1.00 81.00 222 ASP A N 1
ATOM 1800 C CA . ASP A 1 222 ? -81.563 -23.974 81.969 1.00 81.00 222 ASP A CA 1
ATOM 1801 C C . ASP A 1 222 ? -82.075 -25.384 81.647 1.00 81.00 222 ASP A C 1
ATOM 1803 O O . ASP A 1 222 ? -83.075 -25.820 82.220 1.00 81.00 222 ASP A O 1
ATOM 1807 N N . GLY A 1 223 ? -81.351 -26.134 80.810 1.00 79.44 223 GLY A N 1
ATOM 1808 C CA . GLY A 1 223 ? -81.630 -27.538 80.515 1.00 79.44 223 GLY A CA 1
ATOM 1809 C C . GLY A 1 223 ? -81.488 -28.431 81.751 1.00 79.44 223 GLY A C 1
ATOM 1810 O O . GLY A 1 223 ? -82.370 -29.244 82.031 1.00 79.44 223 GLY A O 1
ATOM 1811 N N . GLN A 1 224 ? -80.435 -28.239 82.553 1.00 80.12 224 GLN A N 1
ATOM 1812 C CA . GLN A 1 224 ? -80.263 -28.935 83.834 1.00 80.12 224 GLN A CA 1
ATOM 1813 C C . GLN A 1 224 ? -81.366 -28.574 84.839 1.00 80.12 224 GLN A C 1
ATOM 1815 O O . GLN A 1 224 ? -81.866 -29.451 85.544 1.00 80.12 224 GLN A O 1
ATOM 1820 N N . ALA A 1 225 ? -81.767 -27.302 84.916 1.00 79.69 225 ALA A N 1
ATOM 1821 C CA . ALA A 1 225 ? -82.843 -26.849 85.796 1.00 79.69 225 ALA A CA 1
ATOM 1822 C C . ALA A 1 225 ? -84.203 -27.436 85.385 1.00 79.69 225 ALA A C 1
ATOM 1824 O O . ALA A 1 225 ? -84.939 -27.931 86.242 1.00 79.69 225 ALA A O 1
ATOM 1825 N N . ALA A 1 226 ? -84.513 -27.442 84.086 1.00 78.00 226 ALA A N 1
ATOM 1826 C CA . ALA A 1 226 ? -85.694 -28.111 83.551 1.00 78.00 226 ALA A CA 1
ATOM 1827 C C . ALA A 1 226 ? -85.648 -29.623 83.838 1.00 78.00 226 ALA A C 1
ATOM 1829 O O . ALA A 1 226 ? -86.619 -30.175 84.348 1.00 78.00 226 ALA A O 1
ATOM 1830 N N . GLY A 1 227 ? -84.504 -30.282 83.623 1.00 77.38 227 GLY A N 1
ATOM 1831 C CA . GLY A 1 227 ? -84.313 -31.708 83.912 1.00 77.38 227 GLY A CA 1
ATOM 1832 C C . GLY A 1 227 ? -84.487 -32.078 85.392 1.00 77.38 227 GLY A C 1
ATOM 1833 O O . GLY A 1 227 ? -85.087 -33.110 85.707 1.00 77.38 227 GLY A O 1
ATOM 1834 N N . LYS A 1 228 ? -84.035 -31.220 86.318 1.00 81.12 228 LYS A N 1
ATOM 1835 C CA . LYS A 1 228 ? -84.280 -31.386 87.762 1.00 81.12 228 LYS A CA 1
ATOM 1836 C C . LYS A 1 228 ? -85.768 -31.299 88.095 1.00 81.12 228 LYS A C 1
ATOM 1838 O O . LYS A 1 228 ? -86.272 -32.184 88.778 1.00 81.12 228 LYS A O 1
ATOM 1843 N N . LEU A 1 229 ? -86.485 -30.310 87.559 1.00 78.00 229 LEU A N 1
ATOM 1844 C CA . LEU A 1 229 ? -87.933 -30.180 87.768 1.00 78.00 229 LEU A CA 1
ATOM 1845 C C . LEU A 1 229 ? -88.725 -31.334 87.139 1.00 78.00 229 LEU A C 1
ATOM 1847 O O . LEU A 1 229 ? -89.687 -31.794 87.745 1.00 78.00 229 LEU A O 1
ATOM 1851 N N . VAL A 1 230 ? -88.310 -31.858 85.979 1.00 77.31 230 VAL A N 1
ATOM 1852 C CA . VAL A 1 230 ? -88.884 -33.092 85.404 1.00 77.31 230 VAL A CA 1
ATOM 1853 C C . VAL A 1 230 ? -88.670 -34.274 86.349 1.00 77.31 230 VAL A C 1
ATOM 1855 O O . VAL A 1 230 ? -89.590 -35.054 86.574 1.00 77.31 230 VAL A O 1
ATOM 1858 N N . SER A 1 231 ? -87.479 -34.398 86.938 1.00 77.38 231 SER A N 1
ATOM 1859 C CA . SER A 1 231 ? -87.162 -35.469 87.891 1.00 77.38 231 SER A CA 1
ATOM 1860 C C . SER A 1 231 ? -87.989 -35.354 89.177 1.00 77.38 231 SER A C 1
ATOM 1862 O O . SER A 1 231 ? -88.543 -36.346 89.645 1.00 77.38 231 SER A O 1
ATOM 1864 N N . GLU A 1 232 ? -88.139 -34.145 89.721 1.00 79.19 232 GLU A N 1
ATOM 1865 C CA . GLU A 1 232 ? -88.997 -33.863 90.879 1.00 79.19 232 GLU A CA 1
ATOM 1866 C C . GLU A 1 232 ? -90.480 -34.104 90.573 1.00 79.19 232 GLU A C 1
ATOM 1868 O O . GLU A 1 232 ? -91.184 -34.697 91.391 1.00 79.19 232 GLU A O 1
ATOM 1873 N N . MET A 1 233 ? -90.949 -33.706 89.387 1.00 73.56 233 MET A N 1
ATOM 1874 C CA . MET A 1 233 ? -92.313 -33.967 88.932 1.00 73.56 233 MET A CA 1
ATOM 1875 C C . MET A 1 233 ? -92.550 -35.471 88.753 1.00 73.56 233 MET A C 1
ATOM 1877 O O . MET A 1 233 ? -93.570 -35.971 89.208 1.00 73.56 233 MET A O 1
ATOM 1881 N N . ASN A 1 234 ? -91.597 -36.218 88.188 1.00 74.06 234 ASN A N 1
ATOM 1882 C CA . ASN A 1 234 ? -91.668 -37.678 88.075 1.00 74.06 234 ASN A CA 1
ATOM 1883 C C . ASN A 1 234 ? -91.698 -38.368 89.447 1.00 74.06 234 ASN A C 1
ATOM 1885 O O . ASN A 1 234 ? -92.443 -39.326 89.627 1.00 74.06 234 ASN A O 1
ATOM 1889 N N . LEU A 1 235 ? -90.946 -37.870 90.435 1.00 72.69 235 LEU A N 1
ATOM 1890 C CA . LEU A 1 235 ? -91.006 -38.359 91.818 1.00 72.69 235 LEU A CA 1
ATOM 1891 C C . LEU A 1 235 ? -92.348 -38.030 92.491 1.00 72.69 235 LEU A C 1
ATOM 1893 O O . LEU A 1 235 ? -92.885 -38.860 93.221 1.00 72.69 235 LEU A O 1
ATOM 1897 N N . ALA A 1 236 ? -92.906 -36.841 92.250 1.00 69.62 236 ALA A N 1
ATOM 1898 C CA . ALA A 1 236 ? -94.229 -36.459 92.741 1.00 69.62 236 ALA A CA 1
ATOM 1899 C C . ALA A 1 236 ? -95.345 -37.298 92.092 1.00 69.62 236 ALA A C 1
ATOM 1901 O O . ALA A 1 236 ? -96.259 -37.732 92.788 1.00 69.62 236 ALA A O 1
ATOM 1902 N N . ILE A 1 237 ? -95.235 -37.589 90.791 1.00 65.31 237 ILE A N 1
ATOM 1903 C CA . ILE A 1 237 ? -96.106 -38.529 90.071 1.00 65.31 237 ILE A CA 1
ATOM 1904 C C . ILE A 1 237 ? -95.952 -39.938 90.650 1.00 65.31 237 ILE A C 1
ATOM 1906 O O . ILE A 1 237 ? -96.957 -40.583 90.918 1.00 65.31 237 ILE A O 1
ATOM 1910 N N . GLY A 1 238 ? -94.725 -40.398 90.916 1.00 64.56 238 GLY A N 1
ATOM 1911 C CA . GLY A 1 238 ? -94.467 -41.687 91.566 1.00 64.56 238 GLY A CA 1
ATOM 1912 C C . GLY A 1 238 ? -95.166 -41.816 92.923 1.00 64.56 238 GLY A C 1
ATOM 1913 O O . GLY A 1 238 ? -95.819 -42.821 93.178 1.00 64.56 238 GLY A O 1
ATOM 1914 N N . LYS A 1 239 ? -95.136 -40.759 93.748 1.00 64.12 239 LYS A N 1
ATOM 1915 C CA . LYS A 1 239 ? -95.862 -40.704 95.033 1.00 64.12 239 LYS A CA 1
ATOM 1916 C C . LYS A 1 239 ? -97.387 -40.682 94.866 1.00 64.12 239 LYS A C 1
ATOM 1918 O O . LYS A 1 239 ? -98.085 -41.352 95.615 1.00 64.12 239 LYS A O 1
ATOM 1923 N N . LEU A 1 240 ? -97.900 -39.962 93.866 1.00 60.06 240 LEU A N 1
ATOM 1924 C CA . LEU A 1 240 ? -99.324 -39.961 93.493 1.00 60.06 240 LEU A CA 1
ATOM 1925 C C . LEU A 1 240 ? -99.805 -41.338 93.002 1.00 60.06 240 LEU A C 1
ATOM 1927 O O . LEU A 1 240 ? -100.955 -41.700 93.231 1.00 60.06 240 LEU A O 1
ATOM 1931 N N . VAL A 1 241 ? -98.936 -42.103 92.335 1.00 58.47 241 VAL A N 1
ATOM 1932 C CA . VAL A 1 241 ? -99.219 -43.467 91.860 1.00 58.47 241 VAL A CA 1
ATOM 1933 C C . VAL A 1 241 ? -99.151 -44.494 93.002 1.00 58.47 241 VAL A C 1
ATOM 1935 O O . VAL A 1 241 ? -99.895 -45.471 92.975 1.00 58.47 241 VAL A O 1
ATOM 1938 N N . GLU A 1 242 ? -98.331 -44.267 94.034 1.00 57.41 242 GLU A N 1
ATOM 1939 C CA . GLU A 1 242 ? -98.314 -45.087 95.259 1.00 57.41 242 GLU A CA 1
ATOM 1940 C C . GLU A 1 242 ? -99.527 -44.818 96.185 1.00 57.41 242 GLU A C 1
ATOM 1942 O O . GLU A 1 242 ? -99.972 -45.723 96.893 1.00 57.41 242 GLU A O 1
ATOM 1947 N N . GLU A 1 243 ? -100.136 -43.625 96.136 1.00 53.31 243 GLU A N 1
ATOM 1948 C CA . GLU A 1 243 ? -101.328 -43.220 96.913 1.00 53.31 243 GLU A CA 1
ATOM 1949 C C . GLU A 1 243 ? -102.686 -43.634 96.287 1.00 53.31 243 GLU A C 1
ATOM 1951 O O . GLU A 1 243 ? -103.687 -42.920 96.369 1.00 53.31 243 GLU A O 1
ATOM 1956 N N . ILE A 1 244 ? -102.797 -44.841 95.722 1.00 47.41 244 ILE A N 1
ATOM 1957 C CA . ILE A 1 244 ? -104.103 -45.430 95.356 1.00 47.41 244 ILE A CA 1
ATOM 1958 C C . ILE A 1 244 ? -104.766 -46.044 96.608 1.00 47.41 244 ILE A C 1
ATOM 1960 O O . ILE A 1 244 ? -104.938 -47.256 96.723 1.00 47.41 244 ILE A O 1
ATOM 1964 N N . LYS A 1 245 ? -105.145 -45.197 97.576 1.00 43.28 245 LYS A N 1
ATOM 1965 C CA . LYS A 1 245 ? -106.213 -45.438 98.573 1.00 43.28 245 LYS A CA 1
ATOM 1966 C C . LYS A 1 245 ? -106.862 -44.089 98.926 1.00 43.28 245 LYS A C 1
ATOM 1968 O O . LYS A 1 245 ? -106.142 -43.154 99.254 1.00 43.28 245 LYS A O 1
ATOM 1973 N N . PRO A 1 246 ? -108.198 -43.946 98.868 1.00 47.00 246 PRO A N 1
ATOM 1974 C CA . PRO A 1 246 ? -108.831 -42.633 98.906 1.00 47.00 246 PRO A CA 1
ATOM 1975 C C . PRO A 1 246 ? -108.916 -42.088 100.338 1.00 47.00 246 PRO A C 1
ATOM 1977 O O . PRO A 1 246 ? -109.614 -42.649 101.180 1.00 47.00 246 PRO A O 1
ATOM 1980 N N . THR A 1 247 ? -108.264 -40.955 100.601 1.00 47.47 247 THR A N 1
ATOM 1981 C CA . THR A 1 247 ? -108.534 -40.092 101.764 1.00 47.47 247 THR A CA 1
ATOM 1982 C C . THR A 1 247 ? -108.732 -38.631 101.324 1.00 47.47 247 THR A C 1
ATOM 1984 O O . THR A 1 247 ? -108.186 -38.202 100.302 1.00 47.47 247 THR A O 1
ATOM 1987 N N . PRO A 1 248 ? -109.559 -37.844 102.042 1.00 49.41 248 PRO A N 1
ATOM 1988 C CA . PRO A 1 248 ? -110.039 -36.545 101.586 1.00 49.41 248 PRO A CA 1
ATOM 1989 C C . PRO A 1 248 ? -109.079 -35.421 102.003 1.00 49.41 248 PRO A C 1
ATOM 1991 O O . PRO A 1 248 ? -109.374 -34.629 102.889 1.00 49.41 248 PRO A O 1
ATOM 1994 N N . THR A 1 249 ? -107.929 -35.329 101.341 1.00 51.44 249 THR A N 1
ATOM 1995 C CA . THR A 1 249 ? -107.036 -34.153 101.396 1.00 51.44 249 THR A CA 1
ATOM 1996 C C . THR A 1 249 ? -106.442 -33.900 100.008 1.00 51.44 249 THR A C 1
ATOM 1998 O O . THR A 1 249 ? -105.236 -33.884 99.808 1.00 51.44 249 THR A O 1
ATOM 2001 N N . GLN A 1 250 ? -107.314 -33.736 99.009 1.00 52.16 250 GLN A N 1
ATOM 2002 C CA . GLN A 1 250 ? -106.934 -33.572 97.595 1.00 52.16 250 GLN A CA 1
ATOM 2003 C C . GLN A 1 250 ? -106.574 -32.125 97.195 1.00 52.16 250 GLN A C 1
ATOM 2005 O O . GLN A 1 250 ? -106.056 -31.902 96.105 1.00 52.16 250 GLN A O 1
ATOM 2010 N N . SER A 1 251 ? -106.811 -31.126 98.054 1.00 56.50 251 SER A N 1
ATOM 2011 C CA . SER A 1 251 ? -106.622 -29.711 97.683 1.00 56.50 251 SER A CA 1
ATOM 2012 C C . SER A 1 251 ? -105.161 -29.242 97.718 1.00 56.50 251 SER A C 1
ATOM 2014 O O . SER A 1 251 ? -104.763 -28.432 96.884 1.00 56.50 251 SER A O 1
ATOM 2016 N N . ASP A 1 252 ? -104.356 -29.711 98.674 1.00 59.31 252 ASP A N 1
ATOM 2017 C CA . ASP A 1 252 ? -103.014 -29.152 98.916 1.00 59.31 252 ASP A CA 1
ATOM 2018 C C . ASP A 1 252 ? -101.927 -29.824 98.049 1.00 59.31 252 ASP A C 1
ATOM 2020 O O . ASP A 1 252 ? -100.938 -29.204 97.652 1.00 59.31 252 ASP A O 1
ATOM 2024 N N . THR A 1 253 ? -102.143 -31.088 97.675 1.00 62.88 253 THR A N 1
ATOM 2025 C CA . THR A 1 253 ? -101.290 -31.859 96.756 1.00 62.88 253 THR A CA 1
ATOM 2026 C C . THR A 1 253 ? -101.502 -31.454 95.296 1.00 62.88 253 THR A C 1
ATOM 2028 O O . THR A 1 253 ? -100.523 -31.252 94.578 1.00 62.88 253 THR A O 1
ATOM 2031 N N . ALA A 1 254 ? -102.749 -31.226 94.867 1.00 64.50 254 ALA A N 1
ATOM 2032 C CA . ALA A 1 254 ? -103.060 -30.737 93.521 1.00 64.50 254 ALA A CA 1
ATOM 2033 C C . ALA A 1 254 ? -102.513 -29.319 93.265 1.00 64.50 254 ALA A C 1
ATOM 2035 O O . ALA A 1 254 ? -101.998 -29.039 92.182 1.00 64.50 254 ALA A O 1
ATOM 2036 N N . TYR A 1 255 ? -102.551 -28.434 94.270 1.00 69.25 255 TYR A N 1
ATOM 2037 C CA . TYR A 1 255 ? -101.983 -27.086 94.167 1.00 69.25 255 TYR A CA 1
ATOM 2038 C C . TYR A 1 255 ? -100.449 -27.102 94.054 1.00 69.25 255 TYR A C 1
ATOM 2040 O O . TYR A 1 255 ? -99.883 -26.406 93.209 1.00 69.25 255 TYR A O 1
ATOM 2048 N N . LYS A 1 256 ? -99.759 -27.943 94.843 1.00 72.12 256 LYS A N 1
ATOM 2049 C CA . LYS A 1 256 ? -98.302 -28.155 94.721 1.00 72.12 256 LYS A CA 1
ATOM 2050 C C . LYS A 1 256 ? -97.925 -28.725 93.353 1.00 72.12 256 LYS A C 1
ATOM 2052 O O . LYS A 1 256 ? -96.971 -28.242 92.748 1.00 72.12 256 LYS A O 1
ATOM 2057 N N . PHE A 1 257 ? -98.706 -29.675 92.841 1.00 71.88 257 PHE A N 1
ATOM 2058 C CA . PHE A 1 257 ? -98.508 -30.254 91.514 1.00 71.88 257 PHE A CA 1
ATOM 2059 C C . PHE A 1 257 ? -98.720 -29.229 90.390 1.00 71.88 257 PHE A C 1
ATOM 2061 O O . PHE A 1 257 ? -97.881 -29.114 89.500 1.00 71.88 257 PHE A O 1
ATOM 2068 N N . SER A 1 258 ? -99.785 -28.421 90.454 1.00 74.69 258 SER A N 1
ATOM 2069 C CA . SER A 1 258 ? -100.020 -27.344 89.481 1.00 74.69 258 SER A CA 1
ATOM 2070 C C . SER A 1 258 ? -98.891 -26.315 89.507 1.00 74.69 258 SER A C 1
ATOM 2072 O O . SER A 1 258 ? -98.367 -25.951 88.462 1.00 74.69 258 SER A O 1
ATOM 2074 N N . ARG A 1 259 ? -98.429 -25.917 90.699 1.00 77.88 259 ARG A N 1
ATOM 2075 C CA . ARG A 1 259 ? -97.314 -24.974 90.850 1.00 77.88 259 ARG A CA 1
ATOM 2076 C C . ARG A 1 259 ? -95.988 -25.536 90.320 1.00 77.88 259 ARG A C 1
ATOM 2078 O O . ARG A 1 259 ? -95.211 -24.786 89.736 1.00 77.88 259 ARG A O 1
ATOM 2085 N N . GLN A 1 260 ? -95.727 -26.834 90.500 1.00 78.50 260 GLN A N 1
ATOM 2086 C CA . GLN A 1 260 ? -94.556 -27.515 89.930 1.00 78.50 260 GLN A CA 1
ATOM 2087 C C . GLN A 1 260 ? -94.645 -27.639 88.403 1.00 78.50 260 GLN A C 1
ATOM 2089 O O . GLN A 1 260 ? -93.659 -27.377 87.716 1.00 78.50 260 GLN A O 1
ATOM 2094 N N . LYS A 1 261 ? -95.828 -27.953 87.863 1.00 79.31 261 LYS A N 1
ATOM 2095 C CA . LYS A 1 261 ? -96.095 -27.966 86.419 1.00 79.31 261 LYS A CA 1
ATOM 2096 C C . LYS A 1 261 ? -95.870 -26.585 85.795 1.00 79.31 261 LYS A C 1
ATOM 2098 O O . LYS A 1 261 ? -95.192 -26.483 84.777 1.00 79.31 261 LYS A O 1
ATOM 2103 N N . ASP A 1 262 ? -96.389 -25.527 86.411 1.00 81.62 262 ASP A N 1
ATOM 2104 C CA . ASP A 1 262 ? -96.239 -24.157 85.908 1.00 81.62 262 ASP A CA 1
ATOM 2105 C C . ASP A 1 262 ? -94.779 -23.678 86.007 1.00 81.62 262 ASP A C 1
ATOM 2107 O O . ASP A 1 262 ? -94.273 -23.014 85.103 1.00 81.62 262 ASP A O 1
ATOM 2111 N N . ALA A 1 263 ? -94.051 -24.071 87.059 1.00 80.88 263 ALA A N 1
ATOM 2112 C CA . ALA A 1 263 ? -92.614 -23.819 87.173 1.00 80.88 263 ALA A CA 1
ATOM 2113 C C . ALA A 1 263 ? -91.803 -24.546 86.084 1.00 80.88 263 ALA A C 1
ATOM 2115 O O . ALA A 1 263 ? -90.876 -23.962 85.519 1.00 80.88 263 ALA A O 1
ATOM 2116 N N . LEU A 1 264 ? -92.170 -25.788 85.757 1.00 82.75 264 LEU A N 1
ATOM 2117 C CA . LEU A 1 264 ? -91.538 -26.559 84.691 1.00 82.75 264 LEU A CA 1
ATOM 2118 C C . LEU A 1 264 ? -91.831 -25.967 83.307 1.00 82.75 264 LEU A C 1
ATOM 2120 O O . LEU A 1 264 ? -90.907 -25.814 82.515 1.00 82.75 264 LEU A O 1
ATOM 2124 N N . LEU A 1 265 ? -93.079 -25.583 83.025 1.00 83.00 265 LEU A N 1
ATOM 2125 C CA . LEU A 1 265 ? -93.451 -24.935 81.761 1.00 83.00 265 LEU A CA 1
ATOM 2126 C C . LEU A 1 265 ? -92.714 -23.606 81.567 1.00 83.00 265 LEU A C 1
ATOM 2128 O O . LEU A 1 265 ? -92.202 -23.347 80.481 1.00 83.00 265 LEU A O 1
ATOM 2132 N N . ASN A 1 266 ? -92.577 -22.805 82.626 1.00 84.88 266 ASN A N 1
ATOM 2133 C CA . ASN A 1 266 ? -91.773 -21.586 82.578 1.00 84.88 266 ASN A CA 1
ATOM 2134 C C . ASN A 1 266 ? -90.294 -21.887 82.299 1.00 84.88 266 ASN A C 1
ATOM 2136 O O . ASN A 1 266 ? -89.680 -21.199 81.488 1.00 84.88 266 ASN A O 1
ATOM 2140 N N . LYS A 1 267 ? -89.719 -22.929 82.917 1.00 85.00 267 LYS A N 1
ATOM 2141 C CA . LYS A 1 267 ? -88.322 -23.324 82.675 1.00 85.00 267 LYS A CA 1
ATOM 2142 C C . LYS A 1 267 ? -88.080 -23.904 81.282 1.00 85.00 267 LYS A C 1
ATOM 2144 O O . LYS A 1 267 ? -87.048 -23.616 80.678 1.00 85.00 267 LYS A O 1
ATOM 2149 N N . LEU A 1 268 ? -89.034 -24.6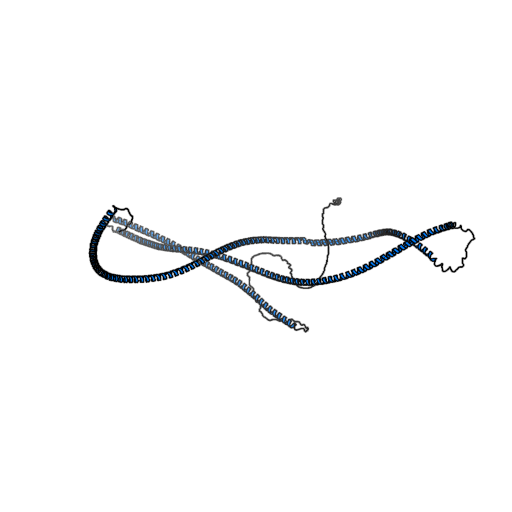62 80.751 1.00 82.69 268 LEU A N 1
ATOM 2150 C CA . LEU A 1 268 ? -89.005 -25.140 79.371 1.00 82.69 268 LEU A CA 1
ATOM 2151 C C . LEU A 1 268 ? -89.137 -23.981 78.382 1.00 82.69 268 LEU A C 1
ATOM 2153 O O . LEU A 1 268 ? -88.367 -23.923 77.435 1.00 82.69 268 LEU A O 1
ATOM 2157 N N . SER A 1 269 ? -90.012 -23.010 78.646 1.00 85.31 269 SER A N 1
ATOM 2158 C CA . SER A 1 269 ? -90.129 -21.805 77.819 1.00 85.31 269 SER A CA 1
ATOM 2159 C C . SER A 1 269 ? -88.843 -20.968 77.829 1.00 85.31 269 SER A C 1
ATOM 2161 O O . SER A 1 269 ? -88.394 -20.514 76.774 1.00 85.31 269 SER A O 1
ATOM 2163 N N . THR A 1 270 ? -88.187 -20.813 78.989 1.00 83.31 270 THR A N 1
ATOM 2164 C CA . THR A 1 270 ? -86.875 -20.147 79.050 1.00 83.31 270 THR A CA 1
ATOM 2165 C C . THR A 1 270 ? -85.809 -20.931 78.293 1.00 83.31 270 THR A C 1
ATOM 2167 O O . THR A 1 270 ? -85.069 -20.326 77.525 1.00 83.31 270 THR A O 1
ATOM 2170 N N . PHE A 1 271 ? -85.773 -22.261 78.428 1.00 81.44 271 PHE A N 1
ATOM 2171 C CA . PHE A 1 271 ? -84.840 -23.118 77.694 1.00 81.44 271 PHE A CA 1
ATOM 2172 C C . PHE A 1 271 ? -85.071 -23.067 76.176 1.00 81.44 271 PHE A C 1
ATOM 2174 O O . PHE A 1 271 ? -84.124 -22.957 75.404 1.00 81.44 271 PHE A O 1
ATOM 2181 N N . GLU A 1 272 ? -86.325 -23.093 75.725 1.00 86.00 272 GLU A N 1
ATOM 2182 C CA . GLU A 1 272 ? -86.671 -22.948 74.310 1.00 86.00 272 GLU A CA 1
ATOM 2183 C C . GLU A 1 272 ? -86.224 -21.589 73.765 1.00 86.00 272 GLU A C 1
ATOM 2185 O O . GLU A 1 272 ? -85.610 -21.531 72.700 1.00 86.00 272 GLU A O 1
ATOM 2190 N N . SER A 1 273 ? -86.446 -20.502 74.509 1.00 85.62 273 SER A N 1
ATOM 2191 C CA . SER A 1 273 ? -85.992 -19.165 74.112 1.00 85.62 273 SER A CA 1
ATOM 2192 C C . SER A 1 273 ? -84.462 -19.053 74.063 1.00 85.62 273 SER A C 1
ATOM 2194 O O . SER A 1 273 ? -83.908 -18.483 73.111 1.00 85.62 273 SER A O 1
ATOM 2196 N N . THR A 1 274 ? -83.748 -19.607 75.049 1.00 84.12 274 THR A N 1
ATOM 2197 C CA . THR A 1 274 ? -82.280 -19.580 75.066 1.00 84.12 274 THR A CA 1
ATOM 2198 C C . THR A 1 274 ? -81.684 -20.465 73.971 1.00 84.12 274 THR A C 1
ATOM 2200 O O . THR A 1 274 ? -80.733 -20.039 73.310 1.00 84.12 274 THR A O 1
ATOM 2203 N N . ASN A 1 275 ? -82.288 -21.621 73.686 1.00 84.25 275 ASN A N 1
ATOM 2204 C CA . ASN A 1 275 ? -81.884 -22.523 72.609 1.00 84.25 275 ASN A CA 1
ATOM 2205 C C . ASN A 1 275 ? -82.151 -21.928 71.213 1.00 84.25 275 ASN A C 1
ATOM 2207 O O . ASN A 1 275 ? -81.271 -21.962 70.356 1.00 84.25 275 ASN A O 1
ATOM 2211 N N . GLN A 1 276 ? -83.308 -21.294 70.986 1.00 88.88 276 GLN A N 1
ATOM 2212 C CA . GLN A 1 276 ? -83.586 -20.572 69.733 1.00 88.88 276 GLN A CA 1
ATOM 2213 C C . GLN A 1 276 ? -82.571 -19.446 69.487 1.00 88.88 276 GLN A C 1
ATOM 2215 O O . GLN A 1 276 ? -82.096 -19.25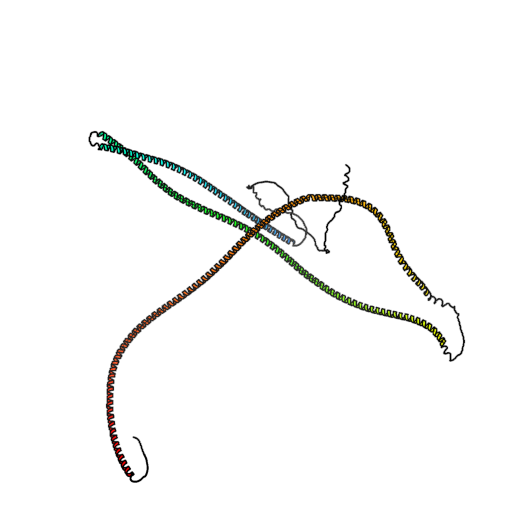8 68.365 1.00 88.88 276 GLN A O 1
ATOM 2220 N N . THR A 1 277 ? -82.187 -18.724 70.544 1.00 86.69 277 THR A N 1
ATOM 2221 C CA . THR A 1 277 ? -81.156 -17.679 70.457 1.00 86.69 277 THR A CA 1
ATOM 2222 C C . THR A 1 277 ? -79.796 -18.271 70.073 1.00 86.69 277 THR A C 1
ATOM 2224 O O . THR A 1 277 ? -79.122 -17.732 69.195 1.00 86.69 277 THR A O 1
ATOM 2227 N N . LEU A 1 278 ? -79.405 -19.399 70.676 1.00 86.62 278 LEU A N 1
ATOM 2228 C CA . LEU A 1 278 ? -78.161 -20.098 70.345 1.00 86.62 278 LEU A CA 1
ATOM 2229 C C . LEU A 1 278 ? -78.158 -20.611 68.896 1.00 86.62 278 LEU A C 1
ATOM 2231 O O . LEU A 1 278 ? -77.172 -20.428 68.185 1.00 86.62 278 LEU A O 1
ATOM 2235 N N . GLN A 1 279 ? -79.264 -21.196 68.433 1.00 87.19 279 GLN A N 1
ATOM 2236 C CA . GLN A 1 279 ? -79.407 -21.658 67.050 1.00 87.19 279 GLN A CA 1
ATOM 2237 C C . GLN A 1 279 ? -79.240 -20.516 66.045 1.00 87.19 279 GLN A C 1
ATOM 2239 O O . GLN A 1 279 ? -78.525 -20.679 65.056 1.00 87.19 279 GLN A O 1
ATOM 2244 N N . LYS A 1 280 ? -79.830 -19.345 66.318 1.00 88.38 280 LYS A N 1
ATOM 2245 C CA . LYS A 1 280 ? -79.655 -18.158 65.473 1.00 88.38 280 LYS A CA 1
ATOM 2246 C C . LYS A 1 280 ? -78.198 -17.688 65.443 1.00 88.38 280 LYS A C 1
ATOM 2248 O O . LYS A 1 280 ? -77.656 -17.485 64.364 1.00 88.38 280 LYS A O 1
ATOM 2253 N N . MET A 1 281 ? -77.531 -17.610 66.599 1.00 85.62 281 MET A N 1
ATOM 2254 C CA . MET A 1 281 ? -76.105 -17.250 66.662 1.00 85.62 281 MET A CA 1
ATOM 2255 C C . MET A 1 281 ? -75.213 -18.236 65.887 1.00 85.62 281 MET A C 1
ATOM 2257 O O . MET A 1 281 ? -74.244 -17.820 65.256 1.00 85.62 281 MET A O 1
ATOM 2261 N N . LEU A 1 282 ? -75.535 -19.533 65.905 1.00 85.94 282 LEU A N 1
ATOM 2262 C CA . LEU A 1 282 ? -74.809 -20.551 65.140 1.00 85.94 282 LEU A CA 1
ATOM 2263 C C . LEU A 1 282 ? -75.053 -20.433 63.627 1.00 85.94 282 LEU A C 1
ATOM 2265 O O . LEU A 1 282 ? -74.107 -20.567 62.852 1.00 85.94 282 LEU A O 1
ATOM 2269 N N . GLN A 1 283 ? -76.286 -20.149 63.199 1.00 88.50 283 GLN A N 1
ATOM 2270 C CA . GLN A 1 283 ? -76.612 -19.910 61.787 1.00 88.50 283 GLN A CA 1
ATOM 2271 C C . GLN A 1 283 ? -75.938 -18.646 61.242 1.00 88.50 283 GLN A C 1
ATOM 2273 O O . GLN A 1 283 ? -75.361 -18.680 60.151 1.00 88.50 283 GLN A O 1
ATOM 2278 N N . ASP A 1 284 ? -75.963 -17.555 62.011 1.00 86.75 284 ASP A N 1
ATOM 2279 C CA . ASP A 1 284 ? -75.291 -16.303 61.658 1.00 86.75 284 ASP A CA 1
ATOM 2280 C C . ASP A 1 284 ? -73.774 -16.538 61.542 1.00 86.75 284 ASP A C 1
ATOM 2282 O O . ASP A 1 284 ? -73.162 -16.196 60.527 1.00 86.75 284 ASP A O 1
ATOM 2286 N N . ARG A 1 285 ? -73.175 -17.253 62.507 1.00 83.81 285 ARG A N 1
ATOM 2287 C CA . ARG A 1 285 ? -71.744 -17.588 62.486 1.00 83.81 285 ARG A CA 1
ATOM 2288 C C . ARG A 1 285 ? -71.349 -18.478 61.308 1.00 83.81 285 ARG A C 1
ATOM 2290 O O . ARG A 1 285 ? -70.267 -18.286 60.746 1.00 83.81 285 ARG A O 1
ATOM 2297 N N . HIS A 1 286 ? -72.193 -19.440 60.941 1.00 84.88 286 HIS A N 1
ATOM 2298 C CA . HIS A 1 286 ? -71.968 -20.299 59.779 1.00 84.88 286 HIS A CA 1
ATOM 2299 C C . HIS A 1 286 ? -72.064 -19.506 58.465 1.00 84.88 286 HIS A C 1
ATOM 2301 O O . HIS A 1 286 ? -71.235 -19.674 57.572 1.00 84.88 286 HIS A O 1
ATOM 2307 N N . SER A 1 287 ? -73.018 -18.575 58.370 1.00 87.12 287 SER A N 1
ATOM 2308 C CA . SER A 1 287 ? -73.168 -17.683 57.212 1.00 87.12 287 SER A CA 1
ATOM 2309 C C . SER A 1 287 ? -71.953 -16.763 57.034 1.00 87.12 287 SER A C 1
ATOM 2311 O O . SER A 1 287 ? -71.454 -16.601 55.917 1.00 87.12 287 SER A O 1
ATOM 2313 N N . GLU A 1 288 ? -71.424 -16.212 58.131 1.00 86.00 288 GLU A N 1
ATOM 2314 C CA . GLU A 1 288 ? -70.173 -15.445 58.130 1.00 86.00 288 GLU A CA 1
ATOM 2315 C C . GLU A 1 288 ? -68.961 -16.299 57.731 1.00 86.00 288 GLU A C 1
ATOM 2317 O O . GLU A 1 288 ? -68.108 -15.840 56.972 1.00 86.00 288 GLU A O 1
ATOM 2322 N N . GLU A 1 289 ? -68.892 -17.557 58.175 1.00 84.56 289 GLU A N 1
ATOM 2323 C CA . GLU A 1 289 ? -67.814 -18.484 57.811 1.00 84.56 289 GLU A CA 1
ATOM 2324 C C . GLU A 1 289 ? -67.772 -18.764 56.306 1.00 84.56 289 GLU A C 1
ATOM 2326 O O . GLU A 1 289 ? -66.706 -18.708 55.693 1.00 84.56 289 GLU A O 1
ATOM 2331 N N . ILE A 1 290 ? -68.936 -18.976 55.687 1.00 88.75 290 ILE A N 1
ATOM 2332 C CA . ILE A 1 290 ? -69.065 -19.128 54.231 1.00 88.75 290 ILE A CA 1
ATOM 2333 C C . ILE A 1 290 ? -68.635 -17.838 53.509 1.00 88.75 290 ILE A C 1
ATOM 2335 O O . ILE A 1 290 ? -68.029 -17.885 52.433 1.00 88.75 290 ILE A O 1
ATOM 2339 N N . GLY A 1 291 ? -68.936 -16.666 54.077 1.00 88.75 291 GLY A N 1
ATOM 2340 C CA . GLY A 1 291 ? -68.454 -15.376 53.575 1.00 88.75 291 GLY A CA 1
ATOM 2341 C C . GLY A 1 291 ? -66.926 -15.273 53.607 1.00 88.75 291 GLY A C 1
ATOM 2342 O O . GLY A 1 291 ? -66.306 -14.943 52.594 1.00 88.75 291 GLY A O 1
ATOM 2343 N N . LEU A 1 292 ? -66.312 -15.631 54.736 1.00 87.81 292 LEU A N 1
ATOM 2344 C CA . LEU A 1 292 ? -64.857 -15.642 54.911 1.00 87.81 292 LEU A CA 1
ATOM 2345 C C . LEU A 1 292 ? -64.167 -16.647 53.980 1.00 87.81 292 LEU A C 1
ATOM 2347 O O . LEU A 1 292 ? -63.129 -16.319 53.410 1.00 87.81 292 LEU A O 1
ATOM 2351 N N . GLN A 1 293 ? -64.748 -17.832 53.770 1.00 87.69 293 GLN A N 1
ATOM 2352 C CA . GLN A 1 293 ? -64.229 -18.820 52.817 1.00 87.69 293 GLN A CA 1
ATOM 2353 C C . GLN A 1 293 ? -64.237 -18.288 51.379 1.00 87.69 293 GLN A C 1
ATOM 2355 O O . GLN A 1 293 ? -63.232 -18.414 50.679 1.00 87.69 293 GLN A O 1
ATOM 2360 N N . ARG A 1 294 ? -65.313 -17.610 50.951 1.00 91.94 294 ARG A N 1
ATOM 2361 C CA . ARG A 1 294 ? -65.365 -16.961 49.627 1.00 91.94 294 AR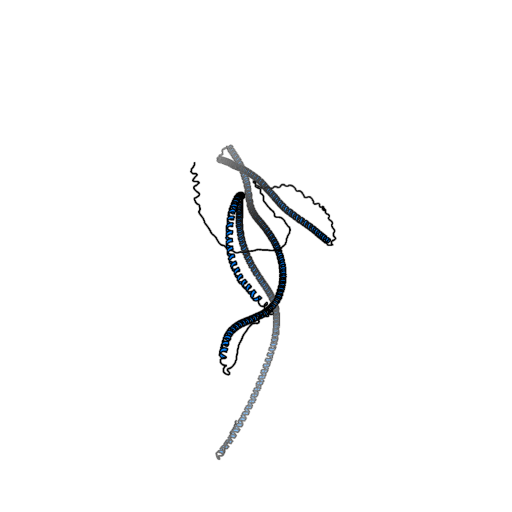G A CA 1
ATOM 2362 C C . ARG A 1 294 ? -64.295 -15.882 49.466 1.00 91.94 294 ARG A C 1
ATOM 2364 O O . ARG A 1 294 ? -63.641 -15.826 48.426 1.00 91.94 294 ARG A O 1
ATOM 2371 N N . VAL A 1 295 ? -64.082 -15.056 50.490 1.00 89.69 295 VAL A N 1
ATOM 2372 C CA . VAL A 1 295 ? -63.015 -14.040 50.489 1.00 89.69 295 VAL A CA 1
ATOM 2373 C C . VAL A 1 295 ? -61.631 -14.694 50.463 1.00 89.69 295 VAL A C 1
ATOM 2375 O O . VAL A 1 295 ? -60.758 -14.254 49.718 1.00 89.69 295 VAL A O 1
ATOM 2378 N N . ALA A 1 296 ? -61.420 -15.773 51.219 1.00 87.38 296 ALA A N 1
ATOM 2379 C CA . ALA A 1 296 ? -60.168 -16.524 51.205 1.00 87.38 296 ALA A CA 1
ATOM 2380 C C . ALA A 1 296 ? -59.871 -17.116 49.817 1.00 87.38 296 ALA A C 1
ATOM 2382 O O . ALA A 1 296 ? -58.736 -17.050 49.345 1.00 87.38 296 ALA A O 1
ATOM 2383 N N . GLU A 1 297 ? -60.888 -17.632 49.128 1.00 91.81 297 GLU A N 1
ATOM 2384 C CA . GLU A 1 297 ? -60.742 -18.171 47.779 1.00 91.81 297 GLU A CA 1
ATOM 2385 C C . GLU A 1 297 ? -60.484 -17.081 46.726 1.00 91.81 297 GLU A C 1
ATOM 2387 O O . GLU A 1 297 ? -59.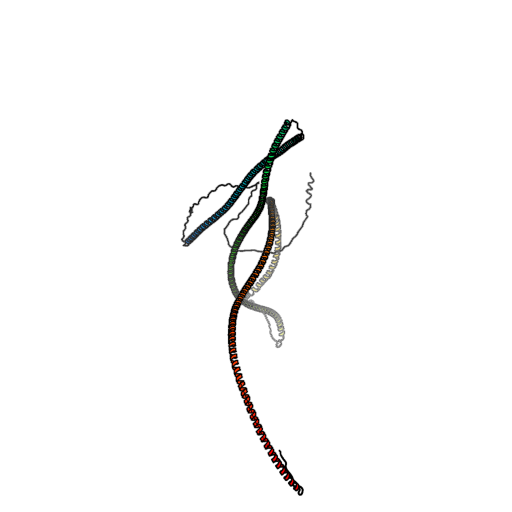608 -17.243 45.872 1.00 91.81 297 GLU A O 1
ATOM 2392 N N . GLN A 1 298 ? -61.153 -15.928 46.830 1.00 93.38 298 GLN A N 1
ATOM 2393 C CA . GLN A 1 298 ? -60.833 -14.755 46.008 1.00 93.38 298 GLN A CA 1
ATOM 2394 C C . GLN A 1 298 ? -59.399 -14.265 46.243 1.00 93.38 298 GLN A C 1
ATOM 2396 O O . GLN A 1 298 ? -58.672 -14.017 45.280 1.00 93.38 298 GLN A O 1
ATOM 2401 N N . ASN A 1 299 ? -58.957 -14.193 47.502 1.00 91.56 299 ASN A N 1
ATOM 2402 C CA . ASN A 1 299 ? -57.583 -13.834 47.848 1.00 91.56 299 ASN A CA 1
ATOM 2403 C C . ASN A 1 299 ? -56.578 -14.834 47.269 1.00 91.56 299 ASN A C 1
ATOM 2405 O O . ASN A 1 299 ? -55.551 -14.422 46.737 1.00 91.56 299 ASN A O 1
ATOM 2409 N N . ARG A 1 300 ? -56.883 -16.137 47.295 1.00 94.00 300 ARG A N 1
ATOM 2410 C CA . ARG A 1 300 ? -56.048 -17.175 46.673 1.00 94.00 300 ARG A CA 1
ATOM 2411 C C . ARG A 1 300 ? -55.897 -16.954 45.165 1.00 94.00 300 ARG A C 1
ATOM 2413 O O . ARG A 1 300 ? -54.786 -17.036 44.647 1.00 94.00 300 ARG A O 1
ATOM 2420 N N . LEU A 1 301 ? -56.992 -16.653 44.463 1.00 94.50 301 LEU A N 1
ATOM 2421 C CA . LEU A 1 301 ? -56.968 -16.360 43.025 1.00 94.50 301 LEU A CA 1
ATOM 2422 C C . LEU A 1 301 ? -56.184 -15.081 42.709 1.00 94.50 301 LEU A C 1
ATOM 2424 O O . LEU A 1 301 ? -55.414 -15.056 41.749 1.00 94.50 301 LEU A O 1
ATOM 2428 N N . LEU A 1 302 ? -56.351 -14.030 43.515 1.00 94.75 302 LEU A N 1
ATOM 2429 C CA . LEU A 1 302 ? -55.580 -12.794 43.382 1.00 94.75 302 LEU A CA 1
ATOM 2430 C C . LEU A 1 302 ? -54.087 -13.038 43.607 1.00 94.75 302 LEU A C 1
ATOM 2432 O O . LEU A 1 302 ? -53.289 -12.583 42.797 1.00 94.75 302 LEU A O 1
ATOM 2436 N N . PHE A 1 303 ? -53.709 -13.818 44.622 1.00 94.38 303 PHE A N 1
ATOM 2437 C CA . PHE A 1 303 ? -52.319 -14.225 44.844 1.00 94.38 303 PHE A CA 1
ATOM 2438 C C . PHE A 1 303 ? -51.744 -14.996 43.656 1.00 94.38 303 PHE A C 1
ATOM 2440 O O . PHE A 1 303 ? -50.619 -14.736 43.241 1.00 94.38 303 PHE A O 1
ATOM 2447 N N . GLN A 1 304 ? -52.517 -15.912 43.069 1.00 94.94 304 GLN A N 1
ATOM 2448 C CA . GLN A 1 304 ? -52.077 -16.662 41.894 1.00 94.94 304 GLN A CA 1
ATOM 2449 C C . GLN A 1 304 ? -51.861 -15.747 40.678 1.00 94.94 304 GLN A C 1
ATOM 2451 O O . GLN A 1 304 ? -50.879 -15.908 39.953 1.00 94.94 304 GLN A O 1
ATOM 2456 N N . LYS A 1 305 ? -52.743 -14.758 40.470 1.00 96.06 305 LYS A N 1
ATOM 2457 C CA . LYS A 1 305 ? -52.566 -13.729 39.432 1.00 96.06 305 LYS A CA 1
ATOM 2458 C C . LYS A 1 305 ? -51.351 -12.848 39.709 1.00 96.06 305 LYS A C 1
ATOM 2460 O O . LYS A 1 305 ? -50.577 -12.607 38.790 1.00 96.06 305 LYS A O 1
ATOM 2465 N N . LEU A 1 306 ? -51.164 -12.416 40.957 1.00 95.00 306 LEU A N 1
ATOM 2466 C CA . LEU A 1 306 ? -50.020 -11.610 41.379 1.00 95.00 306 LEU A CA 1
ATOM 2467 C C . LEU A 1 306 ? -48.710 -12.351 41.099 1.00 95.00 306 LEU A C 1
ATOM 2469 O O . LEU A 1 306 ? -47.835 -11.803 40.445 1.00 95.00 306 LEU A O 1
ATOM 2473 N N . GLN A 1 307 ? -48.629 -13.629 41.474 1.00 94.69 307 GLN A N 1
ATOM 2474 C CA . GLN A 1 307 ? -47.470 -14.475 41.194 1.00 94.69 307 GLN A CA 1
ATOM 2475 C C . GLN A 1 307 ? -47.232 -14.657 39.684 1.00 94.69 307 GLN A C 1
ATOM 2477 O O . GLN A 1 307 ? -46.090 -14.745 39.234 1.00 94.69 307 GLN A O 1
ATOM 2482 N N . GLY A 1 308 ? -48.301 -14.723 38.882 1.00 95.88 308 GLY A N 1
ATOM 2483 C CA . GLY A 1 308 ? -48.207 -14.727 37.421 1.00 95.88 308 GLY A CA 1
ATOM 2484 C C . GLY A 1 308 ? -47.567 -13.446 36.880 1.00 95.88 308 GLY A C 1
ATOM 2485 O O . GLY A 1 308 ? -46.618 -13.523 36.102 1.00 95.88 308 GLY A O 1
ATOM 2486 N N . VAL A 1 309 ? -48.034 -12.288 37.352 1.00 94.31 309 VAL A N 1
ATOM 2487 C CA . VAL A 1 309 ? -47.491 -10.969 36.992 1.00 94.31 309 VAL A CA 1
ATOM 2488 C C . VAL A 1 309 ? -46.053 -10.798 37.488 1.00 94.31 309 VAL A C 1
ATOM 2490 O O . VAL A 1 309 ? -45.223 -10.268 36.760 1.00 94.31 309 VAL A O 1
ATOM 2493 N N . GLU A 1 310 ? -45.718 -11.279 38.686 1.00 94.56 310 GLU A N 1
ATOM 2494 C CA . GLU A 1 310 ? -44.347 -11.258 39.215 1.00 94.56 310 GLU A CA 1
ATOM 2495 C C . GLU A 1 310 ? -43.389 -12.058 38.326 1.00 94.56 310 GLU A C 1
ATOM 2497 O O . GLU A 1 310 ? -42.327 -11.555 37.964 1.00 94.56 310 GLU A O 1
ATOM 2502 N N . LYS A 1 311 ? -43.792 -13.255 37.881 1.00 95.06 311 LYS A N 1
ATOM 2503 C CA . LYS A 1 311 ? -43.003 -14.058 36.930 1.00 95.06 311 LYS A CA 1
ATOM 2504 C C . LYS A 1 311 ? -42.857 -13.381 35.569 1.00 95.06 311 LYS A C 1
ATOM 2506 O O . LYS A 1 311 ? -41.814 -13.495 34.931 1.00 95.06 311 LYS A O 1
ATOM 2511 N N . GLU A 1 312 ? -43.902 -12.718 35.084 1.00 96.38 312 GLU A N 1
ATOM 2512 C CA . GLU A 1 312 ? -43.844 -11.969 33.827 1.00 96.38 312 GLU A CA 1
ATOM 2513 C C . GLU A 1 312 ? -42.919 -10.753 33.948 1.00 96.38 312 GLU A C 1
ATOM 2515 O O . GLU A 1 312 ? -42.072 -10.538 33.083 1.00 96.38 312 GLU A O 1
ATOM 2520 N N . LYS A 1 313 ? -42.987 -10.031 35.070 1.00 94.94 313 LYS A N 1
ATOM 2521 C CA . LYS A 1 313 ? -42.070 -8.939 35.405 1.00 94.94 313 LYS A CA 1
ATOM 2522 C C . LYS A 1 313 ? -40.618 -9.418 35.455 1.00 94.94 313 LYS A C 1
ATOM 2524 O O . LYS A 1 313 ? -39.761 -8.772 34.864 1.00 94.94 313 LYS A O 1
ATOM 2529 N N . GLU A 1 314 ? -40.331 -10.543 36.111 1.00 96.25 314 GLU A N 1
ATOM 2530 C CA . GLU A 1 314 ? -38.982 -11.131 36.133 1.00 96.25 314 GLU A CA 1
ATOM 2531 C C . GLU A 1 314 ? -38.473 -11.449 34.723 1.00 96.25 314 GLU A C 1
ATOM 2533 O O . GLU A 1 314 ? -37.329 -11.135 34.391 1.00 96.25 314 GLU A O 1
ATOM 2538 N N . LYS A 1 315 ? -39.332 -12.010 33.863 1.00 96.88 315 LYS A N 1
ATOM 2539 C CA . LYS A 1 315 ? -38.988 -12.246 32.455 1.00 96.88 315 LYS A CA 1
ATOM 2540 C C . LYS A 1 315 ? -38.700 -10.943 31.715 1.00 96.88 315 LYS A C 1
ATOM 2542 O O . LYS A 1 315 ? -37.699 -10.886 31.009 1.00 96.88 315 LYS A O 1
ATOM 2547 N N . MET A 1 316 ? -39.526 -9.909 31.889 1.00 95.69 316 MET A N 1
ATOM 2548 C CA . MET A 1 316 ? -39.302 -8.607 31.251 1.00 95.69 316 MET A CA 1
ATOM 2549 C C . MET A 1 316 ? -37.984 -7.969 31.705 1.00 95.69 316 MET A C 1
ATOM 2551 O O . MET A 1 316 ? -37.226 -7.487 30.866 1.00 95.69 316 MET A O 1
ATOM 2555 N N . ILE A 1 317 ? -37.665 -8.035 33.001 1.00 96.50 317 ILE A N 1
ATOM 2556 C CA . ILE A 1 317 ? -36.386 -7.554 33.546 1.00 96.50 317 ILE A CA 1
ATOM 2557 C C . ILE A 1 317 ? -35.217 -8.304 32.910 1.00 96.50 317 ILE A C 1
ATOM 2559 O O . ILE A 1 317 ? -34.237 -7.683 32.503 1.00 96.50 317 ILE A O 1
ATOM 2563 N N . LEU A 1 318 ? -35.318 -9.629 32.776 1.00 96.44 318 LEU A N 1
ATOM 2564 C CA . LEU A 1 318 ? -34.269 -10.417 32.139 1.00 96.44 318 LEU A CA 1
ATOM 2565 C C . LEU A 1 318 ? -34.102 -10.037 30.663 1.00 96.44 318 LEU A C 1
ATOM 2567 O O . LEU A 1 318 ? -32.976 -9.853 30.208 1.00 96.44 318 LEU A O 1
ATOM 2571 N N . THR A 1 319 ? -35.203 -9.870 29.923 1.00 97.31 319 THR A N 1
ATOM 2572 C CA . THR A 1 319 ? -35.136 -9.436 28.521 1.00 97.31 319 THR A CA 1
ATOM 2573 C C . THR A 1 319 ? -34.545 -8.037 28.382 1.00 97.31 319 THR A C 1
ATOM 2575 O O . THR A 1 319 ? -33.709 -7.823 27.507 1.00 97.31 319 THR A O 1
ATOM 2578 N N . GLN A 1 320 ? -34.896 -7.113 29.276 1.00 95.56 320 GLN A N 1
ATOM 2579 C CA . GLN A 1 320 ? -34.329 -5.770 29.297 1.00 95.56 320 GLN A CA 1
ATOM 2580 C C . GLN A 1 320 ? -32.826 -5.824 29.573 1.00 95.56 320 GLN A C 1
ATOM 2582 O O . GLN A 1 320 ? -32.053 -5.262 28.811 1.00 95.56 320 GLN A O 1
ATOM 2587 N N . PHE A 1 321 ? -32.391 -6.607 30.563 1.00 96.62 321 PHE A N 1
ATOM 2588 C CA . PHE A 1 321 ? -30.969 -6.797 30.845 1.00 96.62 321 PHE A CA 1
ATOM 2589 C C . PHE A 1 321 ? -30.206 -7.371 29.642 1.00 96.62 321 PHE A C 1
ATOM 2591 O O . PHE A 1 321 ? -29.093 -6.941 29.343 1.00 96.62 321 PHE A O 1
ATOM 2598 N N . THR A 1 322 ? -30.795 -8.331 28.919 1.00 96.44 322 THR A N 1
ATOM 2599 C CA . THR A 1 322 ? -30.174 -8.847 27.691 1.00 96.44 322 THR A CA 1
ATOM 2600 C C . THR A 1 322 ? -30.110 -7.794 26.588 1.00 96.44 322 THR A C 1
ATOM 2602 O O . THR A 1 322 ? -29.093 -7.709 25.908 1.00 96.44 322 THR A O 1
ATOM 2605 N N . GLN A 1 323 ? -31.146 -6.965 26.435 1.00 97.00 323 GLN A N 1
ATOM 2606 C CA . GLN A 1 323 ? -31.163 -5.879 25.456 1.00 97.00 323 GLN A CA 1
ATOM 2607 C C . GLN A 1 323 ? -30.137 -4.796 25.801 1.00 97.00 323 GLN A C 1
ATOM 2609 O O . GLN A 1 323 ? -29.345 -4.432 24.937 1.00 97.00 323 GLN A O 1
ATOM 2614 N N . ASP A 1 324 ? -30.064 -4.362 27.058 1.00 96.69 324 ASP A N 1
ATOM 2615 C CA . ASP A 1 324 ? -29.070 -3.397 27.540 1.00 96.69 324 ASP A CA 1
ATOM 2616 C C . ASP A 1 324 ? -27.645 -3.905 27.301 1.00 96.69 324 ASP A C 1
ATOM 2618 O O . ASP A 1 324 ? -26.768 -3.156 26.870 1.00 96.69 324 ASP A O 1
ATOM 2622 N N . ARG A 1 325 ? -27.419 -5.211 27.490 1.00 97.31 325 ARG A N 1
ATOM 2623 C CA . ARG A 1 325 ? -26.136 -5.837 27.165 1.00 97.31 325 ARG A CA 1
ATOM 2624 C C . ARG A 1 325 ? -25.835 -5.792 25.669 1.00 97.31 325 ARG A C 1
ATOM 2626 O O . ARG A 1 325 ? -24.738 -5.395 25.298 1.00 97.31 325 ARG A O 1
ATOM 2633 N N . THR A 1 326 ? -26.804 -6.123 24.813 1.00 97.25 326 THR A N 1
ATOM 2634 C CA . THR A 1 326 ? -26.612 -6.016 23.356 1.00 97.25 326 THR A CA 1
ATOM 2635 C C . THR A 1 326 ? -26.392 -4.577 22.894 1.00 97.25 326 THR A C 1
ATOM 2637 O O . THR A 1 326 ? -25.604 -4.354 21.983 1.00 97.25 326 THR A O 1
ATOM 2640 N N . ILE A 1 327 ? -27.043 -3.595 23.524 1.00 96.38 327 ILE A N 1
ATOM 2641 C CA . ILE A 1 327 ? -26.820 -2.173 23.245 1.00 96.38 327 ILE A CA 1
ATOM 2642 C C . ILE A 1 327 ? -25.391 -1.799 23.629 1.00 96.38 327 ILE A C 1
ATOM 2644 O O . ILE A 1 327 ? -24.691 -1.209 22.814 1.00 96.38 327 ILE A O 1
ATOM 2648 N N . SER A 1 328 ? -24.928 -2.210 24.811 1.00 97.44 328 SER A N 1
ATOM 2649 C CA . SER A 1 328 ? -23.553 -1.965 25.248 1.00 97.44 328 SER A CA 1
ATOM 2650 C C . SER A 1 328 ? -22.521 -2.575 24.288 1.00 97.44 328 SER A C 1
ATOM 2652 O O . SER A 1 328 ? -21.558 -1.903 23.926 1.00 97.44 328 SER A O 1
ATOM 2654 N N . ASP A 1 329 ? -22.751 -3.798 23.798 1.00 96.88 329 ASP A N 1
ATOM 2655 C CA . ASP A 1 329 ? -21.885 -4.451 22.803 1.00 96.88 329 ASP A CA 1
ATOM 2656 C C . ASP A 1 329 ? -21.917 -3.735 21.427 1.00 96.88 329 ASP A C 1
ATOM 2658 O O . ASP A 1 329 ? -20.921 -3.676 20.699 1.00 96.88 329 ASP A O 1
ATOM 2662 N N . LEU A 1 330 ? -23.057 -3.150 21.043 1.00 96.94 330 LEU A N 1
ATOM 2663 C CA . LEU A 1 330 ? -23.165 -2.326 19.832 1.00 96.94 330 LEU A CA 1
ATOM 2664 C C . LEU A 1 330 ? -22.478 -0.961 19.997 1.00 96.94 330 LEU A C 1
ATOM 2666 O O . LEU A 1 330 ? -21.870 -0.446 19.061 1.00 96.94 330 LEU A O 1
ATOM 2670 N N . GLU A 1 331 ? -22.540 -0.361 21.182 1.00 97.44 331 GLU A N 1
ATOM 2671 C CA . GLU A 1 331 ? -21.858 0.898 21.481 1.00 97.44 331 GLU A CA 1
ATOM 2672 C C . GLU A 1 331 ? -20.334 0.745 21.444 1.00 97.44 331 GLU A C 1
ATOM 2674 O O . GLU A 1 331 ? -19.646 1.608 20.886 1.00 97.44 331 GLU A O 1
ATOM 2679 N N . THR A 1 332 ? -19.801 -0.356 21.986 1.00 96.75 332 THR A N 1
ATOM 2680 C CA . THR A 1 332 ? -18.361 -0.653 21.934 1.00 96.75 332 THR A CA 1
ATOM 2681 C C . THR A 1 332 ? -17.897 -0.845 20.497 1.00 96.75 332 THR A C 1
ATOM 2683 O O . THR A 1 332 ? -16.966 -0.161 20.072 1.00 96.75 332 THR A O 1
ATOM 2686 N N . THR A 1 333 ? -18.600 -1.658 19.706 1.00 97.00 333 THR A N 1
ATOM 2687 C CA . THR A 1 333 ? -18.267 -1.864 18.285 1.00 97.00 333 THR A CA 1
ATOM 2688 C C . THR A 1 333 ? -18.363 -0.575 17.462 1.00 97.00 333 THR A C 1
ATOM 2690 O O . THR A 1 333 ? -17.487 -0.299 16.641 1.00 97.00 333 THR A O 1
ATOM 2693 N N . VAL A 1 334 ? -19.356 0.288 17.705 1.00 96.25 334 VAL A N 1
ATOM 2694 C CA . VAL A 1 334 ? -19.427 1.615 17.060 1.00 96.25 334 VAL A CA 1
ATOM 2695 C C . VAL A 1 334 ? -18.255 2.512 17.477 1.00 96.25 334 VAL A C 1
ATOM 2697 O O . VAL A 1 334 ? -17.738 3.276 16.655 1.00 96.25 334 VAL A O 1
ATOM 2700 N N . SER A 1 335 ? -17.830 2.458 18.740 1.00 96.38 335 SER A N 1
ATOM 2701 C CA . SER A 1 335 ? -16.661 3.203 19.217 1.00 96.38 335 SER A CA 1
ATOM 2702 C C . SER A 1 335 ? -15.374 2.720 18.544 1.00 96.38 335 SER A C 1
ATOM 2704 O O . SER A 1 335 ? -14.601 3.542 18.051 1.00 96.38 335 SER A O 1
ATOM 2706 N N . GLU A 1 336 ? -15.178 1.406 18.448 1.00 96.88 336 GLU A N 1
ATOM 2707 C CA . GLU A 1 336 ? -14.041 0.783 17.759 1.00 96.88 336 GLU A CA 1
ATOM 2708 C C . GLU A 1 336 ? -14.003 1.184 16.278 1.00 96.88 336 GLU A C 1
ATOM 2710 O O . GLU A 1 336 ? -12.993 1.703 15.800 1.00 96.88 336 GLU A O 1
ATOM 2715 N N . GLN A 1 337 ? -15.134 1.093 15.570 1.00 95.06 337 GLN A N 1
ATOM 2716 C CA . GLN A 1 337 ? -15.235 1.539 14.176 1.00 95.06 337 GLN A CA 1
ATOM 2717 C C . GLN A 1 337 ? -14.925 3.036 14.007 1.00 95.06 337 GLN A C 1
ATOM 2719 O O . GLN A 1 337 ? -14.295 3.445 13.028 1.00 95.06 337 GLN A O 1
ATOM 2724 N N . LYS A 1 338 ? -15.327 3.894 14.956 1.00 97.31 338 LYS A N 1
ATOM 2725 C CA . LYS A 1 338 ? -14.956 5.322 14.935 1.00 97.31 338 LYS A CA 1
ATOM 2726 C C . LYS A 1 338 ? -13.447 5.517 15.089 1.00 97.31 338 LYS A C 1
ATOM 2728 O O . LYS A 1 338 ? -12.885 6.398 14.428 1.00 97.31 338 LYS A O 1
ATOM 2733 N N . GLU A 1 339 ? -12.786 4.739 15.943 1.00 96.38 339 GLU A N 1
ATOM 2734 C CA . GLU A 1 339 ? -11.329 4.783 16.086 1.00 96.38 339 GLU A CA 1
ATOM 2735 C C . GLU A 1 339 ? -10.611 4.300 14.822 1.00 96.38 339 GLU A C 1
ATOM 2737 O O . GLU A 1 339 ? -9.669 4.964 14.377 1.00 96.38 339 GLU A O 1
ATOM 2742 N N . GLU A 1 340 ? -11.101 3.238 14.180 1.00 96.25 340 GLU A N 1
ATOM 2743 C CA . GLU A 1 340 ? -10.598 2.760 12.888 1.00 96.25 340 GLU A CA 1
ATOM 2744 C C . GLU A 1 340 ? -10.742 3.816 11.787 1.00 96.25 340 GLU A C 1
ATOM 2746 O O . GLU A 1 340 ? -9.780 4.140 11.091 1.00 96.25 340 GLU A O 1
ATOM 2751 N N . VAL A 1 341 ? -11.907 4.454 11.661 1.00 96.62 341 VAL A N 1
ATOM 2752 C CA . VAL A 1 341 ? -12.097 5.546 10.692 1.00 96.62 341 VAL A CA 1
ATOM 2753 C C . VAL A 1 341 ? -11.134 6.705 10.971 1.00 96.62 341 VAL A C 1
ATOM 2755 O O . VAL A 1 341 ? -10.595 7.318 10.044 1.00 96.62 341 VAL A O 1
ATOM 2758 N N . ASN A 1 342 ? -10.875 7.021 12.240 1.00 96.75 342 ASN A N 1
ATOM 2759 C CA . ASN A 1 342 ? -9.912 8.055 12.607 1.00 96.75 342 ASN A CA 1
ATOM 2760 C C . ASN A 1 342 ? -8.464 7.645 12.300 1.00 96.75 342 ASN A C 1
ATOM 2762 O O . ASN A 1 342 ? -7.673 8.500 11.885 1.00 96.75 342 ASN A O 1
ATOM 2766 N N . SER A 1 343 ? -8.106 6.370 12.466 1.00 97.31 343 SER A N 1
ATOM 2767 C CA . SER A 1 343 ? -6.787 5.849 12.097 1.00 97.31 343 SER A CA 1
ATOM 2768 C C . SER A 1 343 ? -6.586 5.903 10.576 1.00 97.31 343 SER A C 1
ATOM 2770 O O . SER A 1 343 ? -5.573 6.440 10.117 1.00 97.31 343 SER A O 1
ATOM 2772 N N . LEU A 1 344 ? -7.602 5.517 9.795 1.00 96.62 344 LEU A N 1
ATOM 2773 C CA . LEU A 1 344 ? -7.617 5.626 8.334 1.00 96.62 344 LEU A CA 1
ATOM 2774 C C . LEU A 1 344 ? -7.491 7.078 7.862 1.00 96.62 344 LEU A C 1
ATOM 2776 O O . LEU A 1 344 ? -6.693 7.362 6.972 1.00 96.62 344 LEU A O 1
ATOM 2780 N N . LYS A 1 345 ? -8.187 8.032 8.495 1.00 97.12 345 LYS A N 1
ATOM 2781 C CA . LYS A 1 345 ? -8.040 9.470 8.185 1.00 97.12 345 LYS A CA 1
ATOM 2782 C C . LYS A 1 345 ? -6.621 9.985 8.443 1.00 97.12 345 LYS A C 1
ATOM 2784 O O . LYS A 1 345 ? -6.107 10.798 7.672 1.00 97.12 345 LYS A O 1
ATOM 2789 N N . ARG A 1 346 ? -5.967 9.536 9.523 1.00 97.69 346 ARG A N 1
ATOM 2790 C CA . ARG A 1 346 ? -4.563 9.891 9.808 1.00 97.69 346 ARG A CA 1
ATOM 2791 C C . ARG A 1 346 ? -3.627 9.304 8.754 1.00 97.69 346 ARG A C 1
ATOM 2793 O O . ARG A 1 346 ? -2.743 10.019 8.279 1.00 97.69 346 ARG A O 1
ATOM 2800 N N . LEU A 1 347 ? -3.852 8.050 8.358 1.00 97.19 347 LEU A N 1
ATOM 2801 C CA . LEU A 1 347 ? -3.084 7.395 7.303 1.00 97.19 347 LEU A CA 1
ATOM 2802 C C . LEU A 1 347 ? -3.269 8.106 5.958 1.00 97.19 347 LEU A C 1
ATOM 2804 O O . LEU A 1 347 ? -2.278 8.452 5.323 1.00 97.19 347 LEU A O 1
ATOM 2808 N N . GLN A 1 348 ? -4.508 8.424 5.572 1.00 97.12 348 GLN A N 1
ATOM 2809 C CA . GLN A 1 348 ? -4.812 9.199 4.368 1.00 97.12 348 GLN A CA 1
ATOM 2810 C C . GLN A 1 348 ? -4.042 10.522 4.363 1.00 97.12 348 GLN A C 1
ATOM 2812 O O . GLN A 1 348 ? -3.361 10.832 3.390 1.00 97.12 348 GLN A O 1
ATOM 2817 N N . LYS A 1 349 ? -4.069 11.274 5.471 1.00 97.81 349 LYS A N 1
ATOM 2818 C CA . LYS A 1 349 ? -3.322 12.534 5.591 1.00 97.81 349 LYS A CA 1
ATOM 2819 C C . LYS A 1 349 ? -1.811 12.334 5.427 1.00 97.81 349 LYS A C 1
ATOM 2821 O O . LYS A 1 349 ? -1.162 13.167 4.797 1.00 97.81 349 LYS A O 1
ATOM 2826 N N . SER A 1 350 ? -1.250 11.252 5.968 1.00 97.25 350 SER A N 1
ATOM 2827 C CA . SER A 1 350 ? 0.167 10.906 5.792 1.00 97.25 350 SER A CA 1
ATOM 2828 C C . SER A 1 350 ? 0.494 10.563 4.334 1.00 97.25 350 SER A C 1
ATOM 2830 O O . SER A 1 350 ? 1.463 11.086 3.786 1.0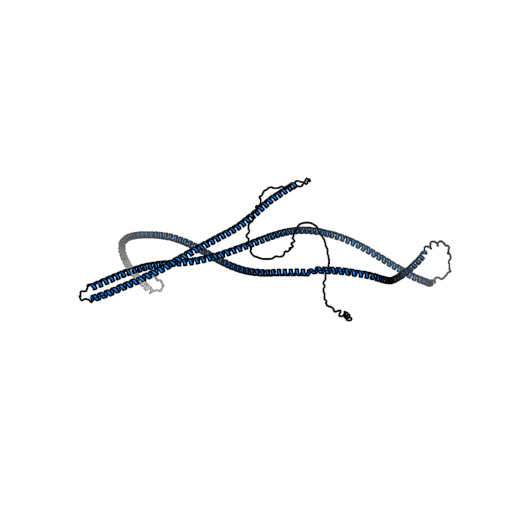0 97.25 350 SER A O 1
ATOM 2832 N N . VAL A 1 351 ? -0.350 9.772 3.664 1.00 96.12 351 VAL A N 1
ATOM 2833 C CA . VAL A 1 351 ? -0.207 9.450 2.235 1.00 96.12 351 VAL A CA 1
ATOM 2834 C C . VAL A 1 351 ? -0.289 10.716 1.379 1.00 96.12 351 VAL A C 1
ATOM 2836 O O . VAL A 1 351 ? 0.543 10.914 0.496 1.00 96.12 351 VAL A O 1
ATOM 2839 N N . GLU A 1 352 ? -1.224 11.620 1.674 1.00 96.81 352 GLU A N 1
ATOM 2840 C CA . GLU A 1 352 ? -1.373 12.910 0.993 1.00 96.81 352 GLU A CA 1
ATOM 2841 C C . GLU A 1 352 ? -0.108 13.778 1.138 1.00 96.81 352 GLU A C 1
ATOM 2843 O O . GLU A 1 352 ? 0.361 14.388 0.172 1.00 96.81 352 GLU A O 1
ATOM 2848 N N . GLN A 1 353 ? 0.484 13.802 2.338 1.00 97.69 353 GLN A N 1
ATOM 2849 C CA . GLN A 1 353 ? 1.732 14.514 2.621 1.00 97.69 353 GLN A CA 1
ATOM 2850 C C . GLN A 1 353 ? 2.917 13.915 1.860 1.00 97.69 353 GLN A C 1
ATOM 2852 O O . GLN A 1 353 ? 3.681 14.667 1.246 1.00 97.69 353 GLN A O 1
ATOM 2857 N N . THR A 1 354 ? 3.049 12.587 1.851 1.00 97.19 354 THR A N 1
ATOM 2858 C CA . THR A 1 354 ? 4.097 11.875 1.108 1.00 97.19 354 THR A CA 1
ATOM 2859 C C . THR A 1 354 ? 3.941 12.089 -0.393 1.00 97.19 354 THR A C 1
ATOM 2861 O O . THR A 1 354 ? 4.913 12.438 -1.060 1.00 97.19 354 THR A O 1
ATOM 2864 N N . ARG A 1 355 ? 2.715 12.008 -0.927 1.00 97.12 355 ARG A N 1
ATOM 2865 C CA . ARG A 1 355 ? 2.407 12.333 -2.327 1.00 97.12 355 ARG A CA 1
ATOM 2866 C C . ARG A 1 355 ? 2.834 13.758 -2.671 1.00 97.12 355 ARG A C 1
ATOM 2868 O O . ARG A 1 355 ? 3.533 13.967 -3.659 1.00 97.12 355 ARG A O 1
ATOM 2875 N N . GLY A 1 356 ? 2.476 14.735 -1.835 1.00 96.88 356 GLY A N 1
ATOM 2876 C CA . GLY A 1 356 ? 2.891 16.126 -2.020 1.00 96.88 356 GLY A CA 1
ATOM 2877 C C . GLY A 1 356 ? 4.411 16.316 -1.940 1.00 96.88 356 GLY A C 1
ATOM 2878 O O . GLY A 1 356 ? 4.973 17.127 -2.674 1.00 96.88 356 GLY A O 1
ATOM 2879 N N . HIS A 1 357 ? 5.101 15.569 -1.075 1.00 97.44 357 HIS A N 1
ATOM 2880 C CA . HIS A 1 357 ? 6.561 15.582 -0.991 1.00 97.44 357 HIS A CA 1
ATOM 2881 C C . HIS A 1 357 ? 7.223 15.009 -2.247 1.00 97.44 357 HIS A C 1
ATOM 2883 O O . HIS A 1 357 ? 8.070 15.681 -2.836 1.00 97.44 357 HIS A O 1
ATOM 2889 N N . LEU A 1 358 ? 6.786 13.833 -2.701 1.00 97.44 358 LEU A N 1
ATOM 2890 C CA . LEU A 1 358 ? 7.281 13.196 -3.921 1.00 97.44 358 LEU A CA 1
ATOM 2891 C C . LEU A 1 358 ? 7.021 14.061 -5.157 1.00 97.44 358 LEU A C 1
ATOM 2893 O O . LEU A 1 358 ? 7.917 14.238 -5.975 1.00 97.44 358 LEU A O 1
ATOM 2897 N N . GLN A 1 359 ? 5.848 14.688 -5.261 1.00 97.88 359 GLN A N 1
ATOM 2898 C CA . GLN A 1 359 ? 5.539 15.590 -6.372 1.00 97.88 359 GLN A CA 1
ATOM 2899 C C . GLN A 1 359 ? 6.466 16.815 -6.405 1.00 97.88 359 GLN A C 1
ATOM 2901 O O . GLN A 1 359 ? 6.865 17.257 -7.481 1.00 97.88 359 GLN A O 1
ATOM 2906 N N . ARG A 1 360 ? 6.847 17.360 -5.239 1.00 97.94 360 ARG A N 1
ATOM 2907 C CA . ARG A 1 360 ? 7.847 18.439 -5.171 1.00 97.94 360 ARG A CA 1
ATOM 2908 C C . ARG A 1 360 ? 9.226 17.951 -5.596 1.00 97.94 360 ARG A C 1
ATOM 2910 O O . ARG A 1 360 ? 9.853 18.622 -6.405 1.00 97.94 360 ARG A O 1
ATOM 2917 N N . GLN A 1 361 ? 9.672 16.796 -5.096 1.00 97.75 361 GLN A N 1
ATOM 2918 C CA . GLN A 1 361 ? 10.961 16.226 -5.499 1.00 97.75 361 GLN A CA 1
ATOM 2919 C C . GLN A 1 361 ? 11.025 15.985 -7.007 1.00 97.75 361 GLN A C 1
ATOM 2921 O O . GLN A 1 361 ? 12.030 16.317 -7.628 1.00 97.75 361 GLN A O 1
ATOM 2926 N N . LEU A 1 362 ? 9.951 15.455 -7.593 1.00 97.12 362 LEU A N 1
ATOM 2927 C CA . LEU A 1 362 ? 9.872 15.185 -9.023 1.00 97.12 362 LEU A CA 1
ATOM 2928 C C . LEU A 1 362 ? 10.012 16.478 -9.834 1.00 97.12 362 LEU A C 1
ATOM 2930 O O . LEU A 1 362 ? 10.872 16.542 -10.701 1.00 97.12 362 LEU A O 1
ATOM 2934 N N . ARG A 1 363 ? 9.299 17.549 -9.461 1.00 97.50 363 ARG A N 1
ATOM 2935 C CA . ARG A 1 363 ? 9.463 18.874 -10.089 1.00 97.50 363 ARG A CA 1
ATOM 2936 C C . ARG A 1 363 ? 10.878 19.437 -9.944 1.00 97.50 363 ARG A C 1
ATOM 2938 O O . ARG A 1 363 ? 11.394 20.043 -10.877 1.00 97.50 363 ARG A O 1
ATOM 2945 N N . THR A 1 364 ? 11.517 19.257 -8.785 1.00 97.50 364 THR A N 1
ATOM 2946 C CA . THR A 1 364 ? 12.916 19.672 -8.589 1.00 97.50 364 THR A CA 1
ATOM 2947 C C . THR A 1 364 ? 13.852 18.880 -9.499 1.00 97.50 364 THR A C 1
ATOM 2949 O O . THR A 1 364 ? 14.705 19.473 -10.150 1.00 97.50 364 THR A O 1
ATOM 2952 N N . LYS A 1 365 ? 13.662 17.561 -9.605 1.00 96.94 365 LYS A N 1
ATOM 2953 C CA . LYS A 1 365 ? 14.456 16.712 -10.500 1.00 96.94 365 LYS A CA 1
ATOM 2954 C C . LYS A 1 365 ? 14.218 17.032 -11.972 1.00 96.94 365 LYS A C 1
ATOM 2956 O O . LYS A 1 365 ? 15.185 17.096 -12.717 1.00 96.94 365 LYS A O 1
ATOM 2961 N N . GLU A 1 366 ? 12.986 17.314 -12.379 1.00 96.38 366 GLU A N 1
ATOM 2962 C CA . GLU A 1 366 ? 12.672 17.799 -13.728 1.00 96.38 366 GLU A CA 1
ATOM 2963 C C . GLU A 1 366 ? 13.390 19.122 -14.029 1.00 96.38 366 GLU A C 1
ATOM 2965 O O . GLU A 1 366 ? 13.987 19.273 -15.094 1.00 96.38 366 GLU A O 1
ATOM 2970 N N . ALA A 1 367 ? 13.403 20.064 -13.080 1.00 96.38 367 ALA A N 1
ATOM 2971 C CA . ALA A 1 367 ? 14.132 21.322 -13.229 1.00 96.38 367 ALA A CA 1
ATOM 2972 C C . ALA A 1 367 ? 15.655 21.110 -13.344 1.00 96.38 367 ALA A C 1
ATOM 2974 O O . ALA A 1 367 ? 16.292 21.722 -14.204 1.00 96.38 367 ALA A O 1
ATOM 2975 N N . ASP A 1 368 ? 16.232 20.218 -12.533 1.00 96.75 368 ASP A N 1
ATOM 2976 C CA . ASP A 1 368 ? 17.651 19.847 -12.610 1.00 96.75 368 ASP A CA 1
ATOM 2977 C C . ASP A 1 368 ? 17.989 19.180 -13.952 1.00 96.75 368 ASP A C 1
ATOM 2979 O O . ASP A 1 368 ? 18.984 19.539 -14.585 1.00 96.75 368 ASP A O 1
ATOM 2983 N N . CYS A 1 369 ? 17.148 18.254 -14.426 1.00 96.44 369 CYS A N 1
ATOM 2984 C CA . CYS A 1 369 ? 17.297 17.609 -15.730 1.00 96.44 369 CYS A CA 1
ATOM 2985 C C . CYS A 1 369 ? 17.253 18.632 -16.868 1.00 96.44 369 CYS A C 1
ATOM 2987 O O . CYS A 1 369 ? 18.121 18.610 -17.739 1.00 96.44 369 CYS A O 1
ATOM 2989 N N . ASN A 1 370 ? 16.309 19.576 -16.833 1.00 97.94 370 ASN A N 1
ATOM 2990 C CA . ASN A 1 370 ? 16.235 20.657 -17.816 1.00 97.94 370 ASN A CA 1
ATOM 2991 C C . ASN A 1 370 ? 17.500 21.526 -17.787 1.00 97.94 370 ASN A C 1
ATOM 2993 O O . ASN A 1 370 ? 18.068 21.836 -18.835 1.00 97.94 370 ASN A O 1
ATOM 2997 N N . ARG A 1 371 ? 17.999 21.869 -16.593 1.00 98.38 371 ARG A N 1
ATOM 2998 C CA . ARG A 1 371 ? 19.247 22.628 -16.431 1.00 98.38 371 ARG A CA 1
ATOM 2999 C C . ARG A 1 371 ? 20.448 21.875 -17.007 1.00 98.38 371 ARG A C 1
ATOM 3001 O O . ARG A 1 371 ? 21.244 22.471 -17.731 1.00 98.38 371 ARG A O 1
ATOM 3008 N N . MET A 1 372 ? 20.578 20.584 -16.710 1.00 97.44 372 MET A N 1
ATOM 3009 C CA . MET A 1 372 ? 21.637 19.737 -17.265 1.00 97.44 372 MET A CA 1
ATOM 3010 C C . MET A 1 372 ? 21.522 19.609 -18.784 1.00 97.44 372 MET A C 1
ATOM 3012 O O . MET A 1 372 ? 22.532 19.699 -19.472 1.00 97.44 372 MET A O 1
ATOM 3016 N N . SER A 1 373 ? 20.308 19.472 -19.321 1.00 97.94 373 SER A N 1
ATOM 3017 C CA . SER A 1 373 ? 20.074 19.419 -20.766 1.00 97.94 373 SER A CA 1
ATOM 3018 C C . SER A 1 373 ? 20.573 20.686 -21.466 1.00 97.94 373 SER A C 1
ATOM 3020 O O . SER A 1 373 ? 21.243 20.597 -22.491 1.00 97.94 373 SER A O 1
ATOM 3022 N N . VAL A 1 374 ? 20.312 21.868 -20.896 1.00 98.00 374 VAL A N 1
ATOM 3023 C CA . VAL A 1 374 ? 20.831 23.141 -21.428 1.00 98.00 374 VAL A CA 1
ATOM 3024 C C . VAL A 1 374 ? 22.361 23.207 -21.335 1.00 98.00 374 VAL A C 1
ATOM 3026 O O . VAL A 1 374 ? 23.019 23.681 -22.263 1.00 98.00 374 VAL A O 1
ATOM 3029 N N . GLN A 1 375 ? 22.954 22.710 -20.243 1.00 98.12 375 GLN A N 1
ATOM 3030 C CA . GLN A 1 375 ? 24.415 22.636 -20.105 1.00 98.12 375 GLN A CA 1
ATOM 3031 C C . GLN A 1 375 ? 25.044 21.717 -21.155 1.00 98.12 375 GLN A C 1
ATOM 3033 O O . GLN A 1 375 ? 26.038 22.102 -21.764 1.00 98.12 375 GLN A O 1
ATOM 3038 N N . ILE A 1 376 ? 24.448 20.549 -21.407 1.00 96.12 376 ILE A N 1
ATOM 3039 C CA . ILE A 1 376 ? 24.896 19.615 -22.446 1.00 96.12 376 ILE A CA 1
ATOM 3040 C C . ILE A 1 376 ? 24.840 20.291 -23.815 1.00 96.12 376 ILE A C 1
ATOM 3042 O O . ILE A 1 376 ? 25.866 20.350 -24.481 1.00 96.12 376 ILE A O 1
ATOM 3046 N N . GLN A 1 377 ? 23.715 20.908 -24.189 1.00 97.81 377 GLN A N 1
ATOM 3047 C CA . GLN A 1 377 ? 23.596 21.629 -25.466 1.00 97.81 377 GLN A CA 1
ATOM 3048 C C . GLN A 1 377 ? 24.639 22.746 -25.614 1.00 97.81 377 GLN A C 1
ATOM 3050 O O . GLN A 1 377 ? 25.185 22.975 -26.695 1.00 97.81 377 GLN A O 1
ATOM 3055 N N . THR A 1 378 ? 24.948 23.445 -24.520 1.00 98.19 378 THR A N 1
ATOM 3056 C CA . THR A 1 378 ? 25.982 24.487 -24.514 1.00 98.19 378 THR A CA 1
ATOM 3057 C C . THR A 1 378 ? 27.371 23.890 -24.751 1.00 98.19 378 THR A C 1
ATOM 3059 O O . THR A 1 378 ? 28.125 24.408 -25.574 1.00 98.19 378 THR A O 1
ATOM 3062 N N . LEU A 1 379 ? 27.704 22.790 -24.070 1.00 97.19 379 LEU A N 1
ATOM 3063 C CA . LEU A 1 379 ? 28.973 22.080 -24.250 1.00 97.19 379 LEU A CA 1
ATOM 3064 C C . LEU A 1 379 ? 29.092 21.462 -25.647 1.00 97.19 379 LEU A C 1
ATOM 3066 O O . LEU A 1 379 ? 30.157 21.526 -26.250 1.00 97.19 379 LEU A O 1
ATOM 3070 N N . GLU A 1 380 ? 28.008 20.915 -26.195 1.00 96.69 380 GLU A N 1
ATOM 3071 C CA . GLU A 1 380 ? 27.954 20.394 -27.563 1.00 96.69 380 GLU A CA 1
ATOM 3072 C C . GLU A 1 380 ? 28.236 21.494 -28.589 1.00 96.69 380 GLU A C 1
ATOM 3074 O O . GLU A 1 380 ? 29.032 21.295 -29.508 1.00 96.69 380 GLU A O 1
ATOM 3079 N N . LYS A 1 381 ? 27.650 22.685 -28.404 1.00 97.69 381 LYS A N 1
ATOM 3080 C CA . LYS A 1 381 ? 27.938 23.848 -29.251 1.00 97.69 381 LYS A CA 1
ATOM 3081 C C . LYS A 1 381 ? 29.409 24.266 -29.154 1.00 97.69 381 LYS A C 1
ATOM 3083 O O . LYS A 1 381 ? 30.049 24.462 -30.184 1.00 97.69 381 LYS A O 1
ATOM 3088 N N . GLN A 1 382 ? 29.957 24.352 -27.941 1.00 97.31 382 GLN A N 1
ATOM 3089 C CA . GLN A 1 382 ? 31.373 24.676 -27.725 1.00 97.31 382 GLN A CA 1
ATOM 3090 C C . GLN A 1 382 ? 32.304 23.631 -28.352 1.00 97.31 382 GLN A C 1
ATOM 3092 O O . GLN A 1 382 ? 33.316 23.981 -28.956 1.00 97.31 382 GLN A O 1
ATOM 3097 N N . LEU A 1 383 ? 31.957 22.346 -28.259 1.00 97.06 383 LEU A N 1
ATOM 3098 C CA . LEU A 1 383 ? 32.703 21.270 -28.901 1.00 97.06 383 LEU A CA 1
ATOM 3099 C C . LEU A 1 383 ? 32.659 21.400 -30.428 1.00 97.06 383 LEU A C 1
ATOM 3101 O O . LEU A 1 383 ? 33.692 21.260 -31.081 1.00 97.06 383 LEU A O 1
ATOM 3105 N N . ALA A 1 384 ? 31.493 21.700 -31.004 1.00 96.81 384 ALA A N 1
ATOM 3106 C CA . ALA A 1 384 ? 31.357 21.925 -32.441 1.00 96.81 384 ALA A CA 1
ATOM 3107 C C . ALA A 1 384 ? 32.226 23.103 -32.917 1.00 96.81 384 ALA A C 1
ATOM 3109 O O . ALA A 1 384 ? 32.929 22.982 -33.924 1.00 96.81 384 ALA A O 1
ATOM 3110 N N . GLU A 1 385 ? 32.240 24.208 -32.167 1.00 97.19 385 GLU A N 1
ATOM 3111 C CA . GLU A 1 385 ? 33.118 25.358 -32.416 1.00 97.19 385 GLU A CA 1
ATOM 3112 C C . GLU A 1 385 ? 34.603 24.958 -32.335 1.00 97.19 385 GLU A C 1
ATOM 3114 O O . GLU A 1 385 ? 35.359 25.195 -33.280 1.00 97.19 385 GLU A O 1
ATOM 3119 N N . ALA A 1 386 ? 35.013 24.243 -31.283 1.00 95.38 386 ALA A N 1
ATOM 3120 C CA . ALA A 1 386 ? 36.388 23.772 -31.114 1.00 95.38 386 ALA A CA 1
ATOM 3121 C C . ALA A 1 386 ? 36.836 22.804 -32.226 1.00 95.38 386 ALA A C 1
ATOM 3123 O O . ALA A 1 386 ? 37.993 22.823 -32.653 1.00 95.38 386 ALA A O 1
ATOM 3124 N N . VAL A 1 387 ? 35.940 21.953 -32.733 1.00 97.75 387 VAL A N 1
ATOM 3125 C CA . VAL A 1 387 ? 36.218 21.078 -33.884 1.00 97.75 387 VAL A CA 1
ATOM 3126 C C . VAL A 1 387 ? 36.440 21.904 -35.153 1.00 97.75 387 VAL A C 1
ATOM 3128 O O . VAL A 1 387 ? 37.344 21.600 -35.936 1.00 97.75 387 VAL A O 1
ATOM 3131 N N . MET A 1 388 ? 35.647 22.954 -35.369 1.00 97.06 388 MET A N 1
ATOM 3132 C CA . MET A 1 388 ? 35.819 23.856 -36.511 1.00 97.06 388 MET A CA 1
ATOM 3133 C C . MET A 1 388 ? 37.140 24.628 -36.435 1.00 97.06 388 MET A C 1
ATOM 3135 O O . MET A 1 388 ? 37.857 24.709 -37.439 1.00 97.06 388 MET A O 1
ATOM 3139 N N . ASP A 1 389 ? 37.508 25.111 -35.249 1.00 96.50 389 ASP A N 1
ATOM 3140 C CA . ASP A 1 389 ? 38.790 25.772 -35.005 1.00 96.50 389 ASP A CA 1
ATOM 3141 C C . ASP A 1 389 ? 39.976 24.823 -35.201 1.00 96.50 389 ASP A C 1
ATOM 3143 O O . ASP A 1 389 ? 40.932 25.179 -35.891 1.00 96.50 389 ASP A O 1
ATOM 3147 N N . ASN A 1 390 ? 39.895 23.585 -34.704 1.00 95.94 390 ASN A N 1
ATOM 3148 C CA . ASN A 1 390 ? 40.916 22.566 -34.954 1.00 95.94 390 ASN A CA 1
ATOM 3149 C C . ASN A 1 390 ? 41.075 22.274 -36.448 1.00 95.94 390 ASN A C 1
ATOM 3151 O O . ASN A 1 390 ? 42.197 22.235 -36.948 1.00 95.94 390 ASN A O 1
ATOM 3155 N N . LYS A 1 391 ? 39.973 22.147 -37.201 1.00 96.94 391 LYS A N 1
ATOM 3156 C CA . LYS A 1 391 ? 40.035 21.998 -38.666 1.00 96.94 391 LYS A CA 1
ATOM 3157 C C . LYS A 1 391 ? 40.698 23.207 -39.329 1.00 96.94 391 LYS A C 1
ATOM 3159 O O . LYS A 1 391 ? 41.430 23.043 -40.304 1.00 96.94 391 LYS A O 1
ATOM 3164 N N . ARG A 1 392 ? 40.455 24.430 -38.842 1.00 96.94 392 ARG A N 1
ATOM 3165 C CA . ARG A 1 392 ? 41.121 25.644 -39.347 1.00 96.94 392 ARG A CA 1
ATOM 3166 C C . ARG A 1 392 ? 42.623 25.614 -39.059 1.00 96.94 392 ARG A C 1
ATOM 3168 O O . ARG A 1 392 ? 43.404 25.807 -39.988 1.00 96.94 392 ARG A O 1
ATOM 3175 N N . LEU A 1 393 ? 43.018 25.320 -37.822 1.00 95.81 393 LEU A N 1
ATOM 3176 C CA . LEU A 1 393 ? 44.423 25.210 -37.418 1.00 95.81 393 LEU A CA 1
ATOM 3177 C C . LEU A 1 393 ? 45.146 24.098 -38.182 1.00 95.81 393 LEU A C 1
ATOM 3179 O O . LEU A 1 393 ? 46.257 24.303 -38.655 1.00 95.81 393 LEU A O 1
ATOM 3183 N N . GLN A 1 394 ? 44.504 22.949 -38.391 1.00 96.75 394 GLN A N 1
ATOM 3184 C CA . GLN A 1 394 ? 45.069 21.848 -39.169 1.00 96.75 394 GLN A CA 1
ATOM 3185 C C . GLN A 1 394 ? 45.347 22.258 -40.622 1.00 96.75 394 GLN A C 1
ATOM 3187 O O . GLN A 1 394 ? 46.411 21.938 -41.153 1.00 96.75 394 GLN A O 1
ATOM 3192 N N . ARG A 1 395 ? 44.437 23.016 -41.258 1.00 96.44 395 ARG A N 1
ATOM 3193 C CA . ARG A 1 395 ? 44.682 23.585 -42.595 1.00 96.44 395 ARG A CA 1
ATOM 3194 C C . ARG A 1 395 ? 45.862 24.556 -42.581 1.00 96.44 395 ARG A C 1
ATOM 3196 O O . ARG A 1 395 ? 46.728 24.446 -43.440 1.00 96.44 395 ARG A O 1
ATOM 3203 N N . GLN A 1 396 ? 45.936 25.450 -41.593 1.00 95.38 396 GLN A N 1
ATOM 3204 C CA . GLN A 1 396 ? 47.067 26.377 -41.449 1.00 95.38 396 GLN A CA 1
ATOM 3205 C C . GLN A 1 396 ? 48.397 25.628 -41.269 1.00 95.38 396 GLN A C 1
ATOM 3207 O O . GLN A 1 396 ? 49.363 25.907 -41.976 1.00 95.38 396 GLN A O 1
ATOM 3212 N N . MET A 1 397 ? 48.434 24.609 -40.409 1.00 94.69 397 MET A N 1
ATOM 3213 C CA . MET A 1 397 ? 49.611 23.758 -40.222 1.00 94.69 397 MET A CA 1
ATOM 3214 C C . MET A 1 397 ? 50.020 23.041 -41.511 1.00 94.69 397 MET A C 1
ATOM 3216 O O . MET A 1 397 ? 51.209 22.993 -41.818 1.00 94.69 397 MET A O 1
ATOM 3220 N N . SER A 1 398 ? 49.061 22.535 -42.296 1.00 95.69 398 SER A N 1
ATOM 3221 C CA . SER A 1 398 ? 49.347 21.952 -43.614 1.00 95.69 398 SER A CA 1
ATOM 3222 C C . SER A 1 398 ? 49.990 22.978 -44.545 1.00 95.69 398 SER A C 1
ATOM 3224 O O . SER A 1 398 ? 51.029 22.694 -45.128 1.00 95.69 398 SER A O 1
ATOM 3226 N N . THR A 1 399 ? 49.439 24.194 -44.629 1.00 95.69 399 THR A N 1
ATOM 3227 C CA . THR A 1 399 ? 49.997 25.240 -45.503 1.00 95.69 399 THR A CA 1
ATOM 3228 C C . THR A 1 399 ? 51.414 25.656 -45.103 1.00 95.69 399 THR A C 1
ATOM 3230 O O . THR A 1 399 ? 52.269 25.830 -45.970 1.00 95.69 399 THR A O 1
ATOM 3233 N N . VAL A 1 400 ? 51.697 25.764 -43.799 1.00 95.06 400 VAL A N 1
ATOM 3234 C CA . VAL A 1 400 ? 53.045 26.070 -43.294 1.00 95.06 400 VAL A CA 1
ATOM 3235 C C . VAL A 1 400 ? 54.007 24.921 -43.589 1.00 95.06 400 VAL A C 1
ATOM 3237 O O . VAL A 1 400 ? 55.147 25.162 -43.983 1.00 95.06 400 VAL A O 1
ATOM 3240 N N . ARG A 1 401 ? 53.556 23.670 -43.443 1.00 95.94 401 ARG A N 1
ATOM 3241 C CA . ARG A 1 401 ? 54.354 22.487 -43.777 1.00 95.94 401 ARG A CA 1
ATOM 3242 C C . ARG A 1 401 ? 54.724 22.461 -45.258 1.00 95.94 401 ARG A C 1
ATOM 3244 O O . ARG A 1 401 ? 55.902 22.331 -45.572 1.00 95.94 401 ARG A O 1
ATOM 3251 N N . ASP A 1 402 ? 53.749 22.675 -46.140 1.00 95.06 402 ASP A N 1
ATOM 3252 C CA . ASP A 1 402 ? 53.969 22.723 -47.588 1.00 95.06 402 ASP A CA 1
ATOM 3253 C C . ASP A 1 402 ? 54.956 23.837 -47.967 1.00 95.06 402 ASP A C 1
ATOM 3255 O O . ASP A 1 402 ? 55.803 23.655 -48.844 1.00 95.06 402 ASP A O 1
ATOM 3259 N N . GLN A 1 403 ? 54.879 24.991 -47.296 1.00 95.81 403 GLN A N 1
ATOM 3260 C CA . GLN A 1 403 ? 55.834 26.079 -47.499 1.00 95.81 403 GLN A CA 1
ATOM 3261 C C . GLN A 1 403 ? 57.240 25.700 -47.018 1.00 95.81 403 GLN A C 1
ATOM 3263 O O . GLN A 1 403 ? 58.205 25.877 -47.757 1.00 95.81 403 GLN A O 1
ATOM 3268 N N . SER A 1 404 ? 57.359 25.108 -45.829 1.00 94.00 404 SER A N 1
ATOM 3269 C CA . SER A 1 404 ? 58.640 24.633 -45.299 1.00 94.00 404 SER A CA 1
ATOM 3270 C C . SER A 1 404 ? 59.289 23.583 -46.208 1.00 94.00 404 SER A C 1
ATOM 3272 O O . SER A 1 404 ? 60.500 23.625 -46.434 1.00 94.00 404 SER A O 1
ATOM 3274 N N . ASP A 1 405 ? 58.503 22.677 -46.794 1.00 94.38 405 ASP A N 1
ATOM 3275 C CA . ASP A 1 405 ? 59.004 21.681 -47.743 1.00 94.38 405 ASP A CA 1
ATOM 3276 C C . ASP A 1 405 ? 59.500 22.321 -49.051 1.00 94.38 405 ASP A C 1
ATOM 3278 O O . ASP A 1 405 ? 60.543 21.912 -49.580 1.00 94.38 405 ASP A O 1
ATOM 3282 N N . LYS A 1 406 ? 58.825 23.371 -49.545 1.00 95.19 406 LYS A N 1
ATOM 3283 C CA . LYS A 1 406 ? 59.317 24.178 -50.677 1.00 95.19 406 LYS A CA 1
ATOM 3284 C C . LYS A 1 406 ? 60.635 24.869 -50.334 1.00 95.19 406 LYS A C 1
ATOM 3286 O O . LYS A 1 406 ? 61.590 24.750 -51.103 1.00 95.19 406 LYS A O 1
ATOM 3291 N N . ASP A 1 407 ? 60.718 25.514 -49.173 1.00 93.75 407 ASP A N 1
ATOM 3292 C CA . ASP A 1 407 ? 61.920 26.214 -48.706 1.00 93.75 407 ASP A CA 1
ATOM 3293 C C . ASP A 1 407 ? 63.094 25.247 -48.534 1.00 93.75 407 ASP A C 1
ATOM 3295 O O . ASP A 1 407 ? 64.199 25.503 -49.012 1.00 93.75 407 ASP A O 1
ATOM 3299 N N . LYS A 1 408 ? 62.849 24.065 -47.962 1.00 95.62 408 LYS A N 1
ATOM 3300 C CA . LYS A 1 408 ? 63.823 22.969 -47.902 1.00 95.62 408 LYS A CA 1
ATOM 3301 C C . LYS A 1 408 ? 64.270 22.531 -49.298 1.00 95.62 408 LYS A C 1
ATOM 3303 O O . LYS A 1 408 ? 65.446 22.225 -49.496 1.00 95.62 408 LYS A O 1
ATOM 3308 N N . GLY A 1 409 ? 63.358 22.489 -50.268 1.00 94.12 409 GLY A N 1
ATOM 3309 C CA . GLY A 1 409 ? 63.666 22.236 -51.675 1.00 94.12 409 GLY A CA 1
ATOM 3310 C C . GLY A 1 409 ? 64.592 23.297 -52.277 1.00 94.12 409 GLY A C 1
ATOM 3311 O O . GLY A 1 409 ? 65.589 22.944 -52.914 1.00 94.12 409 GLY A O 1
ATOM 3312 N N . TYR A 1 410 ? 64.313 24.580 -52.036 1.00 94.56 410 TYR A N 1
ATOM 3313 C CA . TYR A 1 410 ? 65.166 25.692 -52.463 1.00 94.56 410 TYR A CA 1
ATOM 3314 C C . TYR A 1 410 ? 66.543 25.648 -51.795 1.00 94.56 410 TYR A C 1
ATOM 3316 O O . TYR A 1 410 ? 67.557 25.716 -52.490 1.00 94.56 410 TYR A O 1
ATOM 3324 N N . LEU A 1 411 ? 66.598 25.424 -50.481 1.00 93.75 411 LEU A N 1
ATOM 3325 C CA . LEU A 1 411 ? 67.846 25.279 -49.732 1.00 93.75 411 LEU A CA 1
ATOM 3326 C C . LEU A 1 411 ? 68.680 24.105 -50.248 1.00 93.75 411 LEU A C 1
ATOM 3328 O O . LEU A 1 411 ? 69.863 24.277 -50.512 1.00 93.75 411 LEU A O 1
ATOM 3332 N N . LYS A 1 412 ? 68.077 22.933 -50.495 1.00 94.62 412 LYS A N 1
ATOM 3333 C CA . LYS A 1 412 ? 68.788 21.789 -51.094 1.00 94.62 412 LYS A CA 1
ATOM 3334 C C . LYS A 1 412 ? 69.410 22.138 -52.448 1.00 94.62 412 LYS A C 1
ATOM 3336 O O . LYS A 1 412 ? 70.532 21.710 -52.716 1.00 94.62 412 LYS A O 1
ATOM 3341 N N . LYS A 1 413 ? 68.708 22.892 -53.304 1.00 95.12 413 LYS A N 1
ATOM 3342 C CA . LYS A 1 413 ? 69.252 23.363 -54.591 1.00 95.12 413 LYS A CA 1
ATOM 3343 C C . LYS A 1 413 ? 70.420 24.331 -54.378 1.00 95.12 413 LYS A C 1
ATOM 3345 O O . LYS A 1 413 ? 71.466 24.140 -54.991 1.00 95.12 413 LYS A O 1
ATOM 3350 N N . ALA A 1 414 ? 70.280 25.296 -53.468 1.00 93.00 414 ALA A N 1
ATOM 3351 C CA . ALA A 1 414 ? 71.343 26.241 -53.124 1.00 93.00 414 ALA A CA 1
ATOM 3352 C C . ALA A 1 414 ? 72.585 25.533 -52.554 1.00 93.00 414 ALA A C 1
ATOM 3354 O O . ALA A 1 414 ? 73.698 25.778 -53.010 1.00 93.00 414 ALA A O 1
ATOM 3355 N N . THR A 1 415 ? 72.412 24.584 -51.628 1.00 91.62 415 THR A N 1
ATOM 3356 C CA . THR A 1 415 ? 73.515 23.781 -51.082 1.00 91.62 415 THR A CA 1
ATOM 3357 C C . THR A 1 415 ? 74.201 22.947 -52.162 1.00 91.62 415 THR A C 1
ATOM 3359 O O . THR A 1 415 ? 75.421 22.840 -52.144 1.00 91.62 415 THR A O 1
ATOM 3362 N N . ARG A 1 416 ? 73.460 22.366 -53.120 1.00 94.00 416 ARG A N 1
ATOM 3363 C CA . ARG A 1 416 ? 74.066 21.647 -54.256 1.00 94.00 416 ARG A CA 1
ATOM 3364 C C . ARG A 1 416 ? 74.933 22.568 -55.116 1.00 94.00 416 ARG A C 1
ATOM 3366 O O . ARG A 1 416 ? 76.047 22.180 -55.441 1.00 94.00 416 ARG A O 1
ATOM 3373 N N . LEU A 1 417 ? 74.459 23.777 -55.423 1.00 94.38 417 LEU A N 1
ATOM 3374 C CA . LEU A 1 417 ? 75.241 24.777 -56.160 1.00 94.38 417 LEU A CA 1
ATOM 3375 C C . LEU A 1 417 ? 76.499 25.199 -55.392 1.00 94.38 417 LEU A C 1
ATOM 3377 O O . LEU A 1 417 ? 77.577 25.262 -55.973 1.00 94.38 417 LEU A O 1
ATOM 3381 N N . LEU A 1 418 ? 76.386 25.433 -54.080 1.00 90.88 418 LEU A N 1
ATOM 3382 C CA . LEU A 1 418 ? 77.542 25.751 -53.239 1.00 90.88 418 LEU A CA 1
ATOM 3383 C C . LEU A 1 418 ? 78.544 24.596 -53.179 1.00 90.88 418 LEU A C 1
ATOM 3385 O O . LEU A 1 418 ? 79.737 24.848 -53.273 1.00 90.88 418 LEU A O 1
ATOM 3389 N N . LYS A 1 419 ? 78.083 23.342 -53.081 1.00 92.00 419 LYS A N 1
ATOM 3390 C CA . LYS A 1 419 ? 78.958 22.161 -53.146 1.00 92.00 419 LYS A CA 1
ATOM 3391 C C . LYS A 1 419 ? 79.665 22.042 -54.492 1.00 92.00 419 LYS A C 1
ATOM 3393 O O . LYS A 1 419 ? 80.852 21.764 -54.513 1.00 92.00 419 LYS A O 1
ATOM 3398 N N . GLN A 1 420 ? 78.960 22.275 -55.598 1.00 92.62 420 GLN A N 1
ATOM 3399 C CA . GLN A 1 420 ? 79.569 22.270 -56.928 1.00 92.62 420 GLN A CA 1
ATOM 3400 C C . GLN A 1 420 ? 80.628 23.370 -57.055 1.00 92.62 420 GLN A C 1
ATOM 3402 O O . GLN A 1 420 ? 81.718 23.119 -57.556 1.00 92.62 420 GLN A O 1
ATOM 3407 N N . LYS A 1 421 ? 80.331 24.576 -56.556 1.00 93.69 421 LYS A N 1
ATOM 3408 C CA . LYS A 1 421 ? 81.297 25.676 -56.512 1.00 93.69 421 LYS A CA 1
ATOM 3409 C C . LYS A 1 421 ? 82.505 25.333 -55.635 1.00 93.69 421 LYS A C 1
ATOM 3411 O O . LYS A 1 421 ? 83.620 25.624 -56.040 1.00 93.69 421 LYS A O 1
ATOM 3416 N N . ALA A 1 422 ? 82.281 24.717 -54.474 1.00 90.00 422 ALA A N 1
ATOM 3417 C CA . ALA A 1 422 ? 83.341 24.283 -53.570 1.00 90.00 422 ALA A CA 1
ATOM 3418 C C . ALA A 1 422 ? 84.242 23.222 -54.220 1.00 90.00 422 ALA A C 1
ATOM 3420 O O . ALA A 1 422 ? 85.452 23.384 -54.185 1.00 90.00 422 ALA A O 1
ATOM 3421 N N . SER A 1 423 ? 83.661 22.215 -54.882 1.00 90.31 423 SER A N 1
ATOM 3422 C CA . SER A 1 423 ? 84.407 21.207 -55.649 1.00 90.31 423 SER A CA 1
ATOM 3423 C C . SER A 1 423 ? 85.240 21.856 -56.749 1.00 90.31 423 SER A C 1
ATOM 3425 O O . SER A 1 423 ? 86.421 21.582 -56.843 1.00 90.31 423 SER A O 1
ATOM 3427 N N . TYR A 1 424 ? 84.671 22.792 -57.517 1.00 92.44 424 TYR A N 1
ATOM 3428 C CA . TYR A 1 424 ? 85.439 23.521 -58.528 1.00 92.44 424 TYR A CA 1
ATOM 3429 C C . TYR A 1 424 ? 86.611 24.295 -57.910 1.00 92.44 424 TYR A C 1
ATOM 3431 O O . TYR A 1 424 ? 87.711 24.291 -58.451 1.00 92.44 424 TYR A O 1
ATOM 3439 N N . THR A 1 425 ? 86.399 24.964 -56.770 1.00 91.19 425 THR A N 1
ATOM 3440 C CA . THR A 1 425 ? 87.500 25.654 -56.083 1.00 91.19 425 THR A CA 1
ATOM 3441 C C . THR A 1 425 ? 88.531 24.680 -55.516 1.00 91.19 425 THR A C 1
ATOM 3443 O O . THR A 1 425 ? 89.717 24.981 -55.555 1.00 91.19 425 THR A O 1
ATOM 3446 N N . GLU A 1 426 ? 88.102 23.521 -55.024 1.00 90.62 426 GLU A N 1
ATOM 3447 C CA . GLU A 1 426 ? 88.978 22.452 -54.545 1.00 90.62 426 GLU A CA 1
ATOM 3448 C C . GLU A 1 426 ? 89.842 21.917 -55.690 1.00 90.62 426 GLU A C 1
ATOM 3450 O O . GLU A 1 426 ? 91.060 21.939 -55.557 1.00 90.62 426 GLU A O 1
ATOM 3455 N N . ASP A 1 427 ? 89.251 21.619 -56.852 1.00 92.25 427 ASP A N 1
ATOM 3456 C CA . ASP A 1 427 ? 89.967 21.210 -58.068 1.00 92.25 427 ASP A CA 1
ATOM 3457 C C . ASP A 1 427 ? 91.003 22.272 -58.491 1.00 92.25 427 ASP A C 1
ATOM 3459 O O . ASP A 1 427 ? 92.138 21.948 -58.843 1.00 92.25 427 ASP A O 1
ATOM 3463 N N . THR A 1 428 ? 90.653 23.566 -58.426 1.00 92.25 428 THR A N 1
ATOM 3464 C CA . THR A 1 428 ? 91.616 24.641 -58.733 1.00 92.25 428 THR A CA 1
ATOM 3465 C C . THR A 1 428 ? 92.744 24.734 -57.708 1.00 92.25 428 THR A C 1
ATOM 3467 O O . THR A 1 428 ? 93.884 24.987 -58.088 1.00 92.25 428 THR A O 1
ATOM 3470 N N . VAL A 1 429 ? 92.457 24.524 -56.419 1.00 90.88 429 VAL A N 1
ATOM 3471 C CA . VAL A 1 429 ? 93.475 24.522 -55.359 1.00 90.88 429 VAL A CA 1
ATOM 3472 C C . VAL A 1 429 ? 94.379 23.301 -55.494 1.00 90.88 429 VAL A C 1
ATOM 3474 O O . VAL A 1 429 ? 95.587 23.437 -55.346 1.00 90.88 429 VAL A O 1
ATOM 3477 N N . GLU A 1 430 ? 93.834 22.128 -55.812 1.00 92.69 430 GLU A N 1
ATOM 3478 C CA . GLU A 1 430 ? 94.606 20.909 -56.054 1.00 92.69 430 GLU A CA 1
ATOM 3479 C C . GLU A 1 430 ? 95.518 21.061 -57.278 1.00 92.69 430 GLU A C 1
ATOM 3481 O O . GLU A 1 430 ? 96.690 20.674 -57.231 1.00 92.69 430 GLU A O 1
ATOM 3486 N N . HIS A 1 431 ? 95.029 21.707 -58.341 1.00 92.31 431 HIS A N 1
ATOM 3487 C CA . HIS A 1 431 ? 95.847 22.060 -59.498 1.00 92.31 431 HIS A CA 1
ATOM 3488 C C . HIS A 1 431 ? 96.995 23.008 -59.120 1.00 92.31 431 HIS A C 1
ATOM 3490 O O . HIS A 1 431 ? 98.151 22.700 -59.407 1.00 92.31 431 HIS A O 1
ATOM 3496 N N . LEU A 1 432 ? 96.704 24.105 -58.411 1.00 92.06 432 LEU A N 1
ATOM 3497 C CA . LEU A 1 432 ? 97.722 25.052 -57.938 1.00 92.06 432 LEU A CA 1
ATOM 3498 C C . LEU A 1 432 ? 98.723 24.402 -56.969 1.00 92.06 432 LEU A C 1
ATOM 3500 O O . LEU A 1 432 ? 99.915 24.681 -57.046 1.00 92.06 432 LEU A O 1
ATOM 3504 N N . ASN A 1 433 ? 98.274 23.510 -56.082 1.00 92.62 433 ASN A N 1
ATOM 3505 C CA . ASN A 1 433 ? 99.157 22.743 -55.200 1.00 92.62 433 ASN A CA 1
ATOM 3506 C C . ASN A 1 433 ? 100.056 21.796 -55.997 1.00 92.62 433 ASN A C 1
ATOM 3508 O O . ASN A 1 433 ? 101.235 21.670 -55.686 1.00 92.62 433 ASN A O 1
ATOM 3512 N N . SER A 1 434 ? 99.528 21.147 -57.035 1.00 92.19 434 SER A N 1
ATOM 3513 C CA . SER A 1 434 ? 100.328 20.298 -57.922 1.00 92.19 434 SER A CA 1
ATOM 3514 C C . SER A 1 434 ? 101.390 21.115 -58.665 1.00 92.19 434 SER A C 1
ATOM 3516 O O . SER A 1 434 ? 102.535 20.680 -58.777 1.00 92.19 434 SER A O 1
ATOM 3518 N N . GLU A 1 435 ? 101.046 22.321 -59.132 1.00 93.25 435 GLU A N 1
ATOM 3519 C CA . GLU A 1 435 ? 102.018 23.265 -59.696 1.00 93.25 435 GLU A CA 1
ATOM 3520 C C . GLU A 1 435 ? 103.070 23.690 -58.666 1.00 93.25 435 GLU A C 1
ATOM 3522 O O . GLU A 1 435 ? 104.259 23.687 -58.983 1.00 93.25 435 GLU A O 1
ATOM 3527 N N . LEU A 1 436 ? 102.657 24.001 -57.433 1.00 90.88 436 LEU A N 1
ATOM 3528 C CA . LEU A 1 436 ? 103.563 24.364 -56.345 1.00 90.88 436 LEU A CA 1
ATOM 3529 C C . LEU A 1 436 ? 104.552 23.232 -56.049 1.00 90.88 436 LEU A C 1
ATOM 3531 O O . LEU A 1 436 ? 105.751 23.480 -56.040 1.00 90.88 436 LEU A O 1
ATOM 3535 N N . VAL A 1 437 ? 104.077 21.993 -55.898 1.00 93.31 437 VAL A N 1
ATOM 3536 C CA . VAL A 1 437 ? 104.929 20.814 -55.663 1.00 93.31 437 VAL A CA 1
ATOM 3537 C C . VAL A 1 437 ? 105.897 20.588 -56.825 1.00 93.31 437 VAL A C 1
ATOM 3539 O O . VAL A 1 437 ? 107.064 20.265 -56.606 1.00 93.31 437 VAL A O 1
ATOM 3542 N N . ASN A 1 438 ? 105.461 20.792 -58.071 1.00 92.38 438 ASN A N 1
ATOM 3543 C CA . ASN A 1 438 ? 106.360 20.722 -59.224 1.00 92.38 438 ASN A CA 1
ATOM 3544 C C . ASN A 1 438 ? 107.434 21.817 -59.172 1.00 92.38 438 ASN A C 1
ATOM 3546 O O . ASN A 1 438 ? 108.596 21.535 -59.456 1.00 92.38 438 ASN A O 1
ATOM 3550 N N . LYS A 1 439 ? 107.079 23.044 -58.771 1.00 91.62 439 LYS A N 1
ATOM 3551 C CA . LYS A 1 439 ? 108.040 24.144 -58.594 1.00 91.62 439 LYS A CA 1
ATOM 3552 C C . LYS A 1 439 ? 108.997 23.904 -57.431 1.00 91.62 439 LYS A C 1
ATOM 3554 O O . LYS A 1 439 ? 110.185 24.177 -57.569 1.00 91.62 439 LYS A O 1
ATOM 3559 N N . GLU A 1 440 ? 108.520 23.348 -56.323 1.00 91.62 440 GLU A N 1
ATOM 3560 C CA . GLU A 1 440 ? 109.363 22.898 -55.214 1.00 91.62 440 GLU A CA 1
ATOM 3561 C C . GLU A 1 440 ? 110.330 21.806 -55.677 1.00 91.62 440 GLU A C 1
ATOM 3563 O O . GLU A 1 440 ? 111.518 21.877 -55.373 1.00 91.62 440 GLU A O 1
ATOM 3568 N N . LYS A 1 441 ? 109.864 20.848 -56.488 1.00 92.38 441 LYS A N 1
ATOM 3569 C CA . LYS A 1 441 ? 110.723 19.820 -57.080 1.00 92.38 441 LYS A CA 1
ATOM 3570 C C . LYS A 1 441 ? 111.789 20.426 -57.994 1.00 92.38 441 LYS A C 1
ATOM 3572 O O . LYS A 1 441 ? 112.965 20.126 -57.812 1.00 92.38 441 LYS A O 1
ATOM 3577 N N . GLU A 1 442 ? 111.410 21.314 -58.915 1.00 91.31 442 GLU A N 1
ATOM 3578 C CA . GLU A 1 442 ? 112.359 22.057 -59.758 1.00 91.31 442 GLU A CA 1
ATOM 3579 C C . GLU A 1 442 ? 113.401 22.805 -58.904 1.00 91.31 442 GLU A C 1
ATOM 3581 O O . GLU A 1 442 ? 114.588 22.791 -59.225 1.00 91.31 442 GLU A O 1
ATOM 3586 N N . LEU A 1 443 ? 112.983 23.416 -57.789 1.00 91.06 443 LEU A N 1
ATOM 3587 C CA . LEU A 1 443 ? 113.877 24.103 -56.853 1.00 91.06 443 LEU A CA 1
ATOM 3588 C C . LEU A 1 443 ? 114.835 23.130 -56.149 1.00 91.06 443 LEU A C 1
ATOM 3590 O O . LEU A 1 443 ? 116.018 23.441 -55.991 1.00 91.06 443 LEU A O 1
ATOM 3594 N N . THR A 1 444 ? 114.357 21.954 -55.732 1.00 90.06 444 THR A N 1
ATOM 3595 C CA . THR A 1 444 ? 115.214 20.911 -55.146 1.00 90.06 444 THR A CA 1
ATOM 3596 C C . THR A 1 444 ? 116.183 20.327 -56.170 1.00 90.06 444 THR A C 1
ATOM 3598 O O . THR A 1 444 ? 117.353 20.129 -55.852 1.00 90.06 444 THR A O 1
ATOM 3601 N N . ASP A 1 445 ? 115.755 20.134 -57.418 1.00 90.44 445 ASP A N 1
ATOM 3602 C CA . ASP A 1 445 ? 116.613 19.683 -58.515 1.00 90.44 445 ASP A CA 1
ATOM 3603 C C . ASP A 1 445 ? 117.681 20.746 -58.832 1.00 90.44 445 ASP A C 1
ATOM 3605 O O . ASP A 1 445 ? 118.853 20.423 -58.998 1.00 90.44 445 ASP A O 1
ATOM 3609 N N . ALA A 1 446 ? 117.324 22.034 -58.830 1.00 88.25 446 ALA A N 1
ATOM 3610 C CA . ALA A 1 446 ? 118.287 23.126 -58.974 1.00 88.25 446 ALA A CA 1
ATOM 3611 C C . ALA A 1 446 ? 119.257 23.212 -57.782 1.00 88.25 446 ALA A C 1
ATOM 3613 O O . ALA A 1 446 ? 120.449 23.447 -57.972 1.00 88.25 446 ALA A O 1
ATOM 3614 N N . SER A 1 447 ? 118.770 22.989 -56.557 1.00 89.31 447 SER A N 1
ATOM 3615 C CA . SER A 1 447 ? 119.603 22.974 -55.346 1.00 89.31 447 SER A CA 1
ATOM 3616 C C . SER A 1 447 ? 120.581 21.798 -55.352 1.00 89.31 447 SER A C 1
ATOM 3618 O O . SER A 1 447 ? 121.762 21.982 -55.080 1.00 89.31 447 SER A O 1
ATOM 3620 N N . THR A 1 448 ? 120.134 20.605 -55.752 1.00 89.06 448 THR A N 1
ATOM 3621 C CA . THR A 1 448 ? 121.016 19.439 -55.908 1.00 89.06 448 THR A CA 1
ATOM 3622 C C . THR A 1 448 ? 121.999 19.623 -57.060 1.00 89.06 448 THR A C 1
ATOM 3624 O O . THR A 1 448 ? 123.165 19.275 -56.909 1.00 89.06 448 THR A O 1
ATOM 3627 N N . GLN A 1 449 ? 121.597 20.240 -58.178 1.00 89.19 449 GLN A N 1
ATOM 3628 C CA . GLN A 1 449 ? 122.530 20.648 -59.234 1.00 89.19 449 GLN A CA 1
ATOM 3629 C C . GLN A 1 449 ? 123.572 21.644 -58.717 1.00 89.19 449 GLN A C 1
ATOM 3631 O O . GLN A 1 449 ? 124.750 21.506 -59.037 1.00 89.19 449 GLN A O 1
ATOM 3636 N N . LEU A 1 450 ? 123.175 22.617 -57.891 1.00 87.12 450 LEU A N 1
ATOM 3637 C CA . LEU A 1 450 ? 124.108 23.533 -57.232 1.00 87.12 450 LEU A CA 1
ATOM 3638 C C . LEU A 1 450 ? 125.077 22.795 -56.308 1.00 87.12 450 LEU A C 1
ATOM 3640 O O . LEU A 1 450 ? 126.267 23.096 -56.339 1.00 87.12 450 LEU A O 1
ATOM 3644 N N . ASP A 1 451 ? 124.617 21.814 -55.535 1.00 87.88 451 ASP A N 1
ATOM 3645 C CA . ASP A 1 451 ? 125.492 20.997 -54.690 1.00 87.88 451 ASP A CA 1
ATOM 3646 C C . ASP A 1 451 ? 126.422 20.088 -55.520 1.00 87.88 451 ASP A C 1
ATOM 3648 O O . ASP A 1 451 ? 127.594 19.916 -55.176 1.00 87.88 451 ASP A O 1
ATOM 3652 N N . VAL A 1 452 ? 125.972 19.583 -56.676 1.00 89.06 452 VAL A N 1
ATOM 3653 C CA . VAL A 1 452 ? 126.831 18.900 -57.662 1.00 89.06 452 VAL A CA 1
ATOM 3654 C C . VAL A 1 452 ? 127.873 19.861 -58.243 1.00 89.06 452 VAL A C 1
ATOM 3656 O O . VAL A 1 452 ? 129.043 19.501 -58.352 1.00 89.06 452 VAL A O 1
ATOM 3659 N N . TYR A 1 453 ? 127.506 21.102 -58.576 1.00 86.62 453 TYR A N 1
ATOM 3660 C CA . TYR A 1 453 ? 128.475 22.106 -59.020 1.00 86.62 453 TYR A CA 1
ATOM 3661 C C . TYR A 1 453 ? 129.458 22.478 -57.910 1.00 86.62 453 TYR A C 1
ATOM 3663 O O . TYR A 1 453 ? 130.649 22.597 -58.186 1.00 86.62 453 TYR A O 1
ATOM 3671 N N . ARG A 1 454 ? 129.002 22.607 -56.658 1.00 88.44 454 ARG A N 1
ATOM 3672 C CA . ARG A 1 454 ? 129.868 22.838 -55.491 1.00 88.44 454 ARG A CA 1
ATOM 3673 C C . ARG A 1 454 ? 130.872 21.703 -55.320 1.00 88.44 454 ARG A C 1
ATOM 3675 O O . ARG A 1 454 ? 132.067 21.969 -55.297 1.00 88.44 454 ARG A O 1
ATOM 3682 N N . THR A 1 455 ? 130.415 20.453 -55.307 1.00 85.12 455 THR A N 1
ATOM 3683 C CA . THR A 1 455 ? 131.298 19.278 -55.193 1.00 85.12 455 THR A CA 1
ATOM 3684 C C . THR A 1 455 ? 132.223 19.117 -56.401 1.00 85.12 455 THR A C 1
ATOM 3686 O O . THR A 1 455 ? 133.384 18.752 -56.231 1.00 85.12 455 THR A O 1
ATOM 3689 N N . ARG A 1 456 ? 131.777 19.448 -57.623 1.00 88.19 456 ARG A N 1
ATOM 3690 C CA . ARG A 1 456 ? 132.641 19.456 -58.815 1.00 88.19 456 ARG A CA 1
ATOM 3691 C C . ARG A 1 456 ? 133.687 20.564 -58.756 1.00 88.19 456 ARG A C 1
ATOM 3693 O O . ARG A 1 456 ? 134.816 20.327 -59.167 1.00 88.19 456 ARG A O 1
ATOM 3700 N N . LEU A 1 457 ? 133.349 21.749 -58.248 1.00 83.25 457 LEU A N 1
ATOM 3701 C CA . LEU A 1 457 ? 134.319 22.820 -58.004 1.00 83.25 457 LEU A CA 1
ATOM 3702 C C . LEU A 1 457 ? 135.336 22.407 -56.937 1.00 83.25 457 LEU A C 1
ATOM 3704 O O . LEU A 1 457 ? 136.522 22.682 -57.095 1.00 83.25 457 LEU A O 1
ATOM 3708 N N . GLU A 1 458 ? 134.895 21.703 -55.898 1.00 85.81 458 GLU A N 1
ATOM 3709 C CA . GLU A 1 458 ? 135.758 21.149 -54.853 1.00 85.81 458 GLU A CA 1
ATOM 3710 C C . GLU A 1 458 ? 136.698 20.068 -55.420 1.00 85.81 458 GLU A C 1
ATOM 3712 O O . GLU A 1 458 ? 137.908 20.130 -55.200 1.00 85.81 458 GLU A O 1
ATOM 3717 N N . GLN A 1 459 ? 136.192 19.169 -56.277 1.00 84.44 459 GLN A N 1
ATOM 3718 C CA . GLN A 1 459 ? 137.004 18.214 -57.044 1.00 84.44 459 GLN A CA 1
ATOM 3719 C C . GLN A 1 459 ? 137.970 18.895 -58.011 1.00 84.44 459 GLN A C 1
ATOM 3721 O O . GLN A 1 459 ? 139.131 18.525 -58.024 1.00 84.44 459 GLN A O 1
ATOM 3726 N N . ILE A 1 460 ? 137.545 19.889 -58.799 1.00 84.50 460 ILE A N 1
ATOM 3727 C CA . ILE A 1 460 ? 138.431 20.628 -59.716 1.00 84.50 460 ILE A CA 1
ATOM 3728 C C . ILE A 1 460 ? 139.495 21.387 -58.923 1.00 84.50 460 ILE A C 1
ATOM 3730 O O . ILE A 1 460 ? 140.636 21.470 -59.361 1.00 84.50 460 ILE A O 1
ATOM 3734 N N . SER A 1 461 ? 139.160 21.925 -57.750 1.00 82.94 461 SER A N 1
ATOM 3735 C CA . SER A 1 461 ? 140.136 22.529 -56.841 1.00 82.94 461 SER A CA 1
ATOM 3736 C C . SER A 1 461 ? 141.181 21.497 -56.391 1.00 82.94 461 SER A C 1
ATOM 3738 O O . SER A 1 461 ? 142.384 21.773 -56.418 1.00 82.94 461 SER A O 1
ATOM 3740 N N . GLN A 1 462 ? 140.747 20.275 -56.071 1.00 82.00 462 GLN A N 1
ATOM 3741 C CA . GLN A 1 462 ? 141.623 19.170 -55.679 1.00 82.00 462 GLN A CA 1
ATOM 3742 C C . GLN A 1 462 ? 142.444 18.607 -56.861 1.00 82.00 462 GLN A C 1
ATOM 3744 O O . GLN A 1 462 ? 143.650 18.423 -56.714 1.00 82.00 462 GLN A O 1
ATOM 3749 N N . GLU A 1 463 ? 141.840 18.438 -58.044 1.00 80.94 463 GLU A N 1
ATOM 3750 C CA . GLU A 1 463 ? 142.475 18.075 -59.324 1.00 80.94 463 GLU A CA 1
ATOM 3751 C C . GLU A 1 463 ? 143.491 19.146 -59.751 1.00 80.94 463 GLU A C 1
ATOM 3753 O O . GLU A 1 463 ? 144.580 18.825 -60.214 1.00 80.94 463 GLU A O 1
ATOM 3758 N N . LYS A 1 464 ? 143.182 20.433 -59.552 1.00 80.12 464 LYS A N 1
ATOM 3759 C CA . LYS A 1 464 ? 144.101 21.551 -59.799 1.00 80.12 464 LYS A CA 1
ATOM 3760 C C . LYS A 1 464 ? 145.286 21.499 -58.844 1.00 80.12 464 LYS A C 1
ATOM 3762 O O . LYS A 1 464 ? 146.402 21.738 -59.288 1.00 80.12 464 LYS A O 1
ATOM 3767 N N . SER A 1 465 ? 145.066 21.175 -57.568 1.00 74.75 465 SER A N 1
ATOM 3768 C CA . SER A 1 465 ? 146.139 20.954 -56.589 1.00 74.75 465 SER A CA 1
ATOM 3769 C C . SER A 1 465 ? 147.038 19.772 -56.993 1.00 74.75 465 SER A C 1
ATOM 3771 O O . SER A 1 465 ? 148.263 19.908 -57.008 1.00 74.75 465 SER A O 1
ATOM 3773 N N . SER A 1 466 ? 146.459 18.647 -57.435 1.00 78.38 466 SER A N 1
ATOM 3774 C CA . SER A 1 466 ? 147.225 17.487 -57.914 1.00 78.38 466 SER A CA 1
ATOM 3775 C C . SER A 1 466 ? 147.914 17.721 -59.263 1.00 78.38 466 SER A C 1
ATOM 3777 O O . SER A 1 466 ? 149.054 17.303 -59.425 1.00 78.38 466 SER A O 1
ATOM 3779 N N . ALA A 1 467 ? 147.297 18.446 -60.200 1.00 77.44 467 ALA A N 1
ATOM 3780 C CA . ALA A 1 467 ? 147.901 18.840 -61.475 1.00 77.44 467 ALA A CA 1
ATOM 3781 C C . ALA A 1 467 ? 148.992 19.901 -61.283 1.00 77.44 467 ALA A C 1
ATOM 3783 O O . ALA A 1 467 ? 149.963 19.921 -62.029 1.00 77.44 467 ALA A O 1
ATOM 3784 N N . PHE A 1 468 ? 148.895 20.756 -60.259 1.00 78.25 468 PHE A N 1
ATOM 3785 C CA . PHE A 1 468 ? 150.016 21.604 -59.850 1.00 78.25 468 PHE A CA 1
ATOM 3786 C C . PHE A 1 468 ? 151.194 20.756 -59.356 1.00 78.25 468 PHE A C 1
ATOM 3788 O O . PHE A 1 468 ? 152.335 21.029 -59.726 1.00 78.25 468 PHE A O 1
ATOM 3795 N N . ALA A 1 469 ? 150.927 19.698 -58.583 1.00 73.38 469 ALA A N 1
ATOM 3796 C CA . ALA A 1 469 ? 151.956 18.752 -58.150 1.00 73.38 469 ALA A CA 1
ATOM 3797 C C . ALA A 1 469 ? 152.538 17.930 -59.323 1.00 73.38 469 ALA A C 1
ATOM 3799 O O . ALA A 1 469 ? 153.739 17.662 -59.347 1.00 73.38 469 ALA A O 1
ATOM 3800 N N . GLU A 1 470 ? 151.724 17.579 -60.323 1.00 75.38 470 GLU A N 1
ATOM 3801 C CA . GLU A 1 470 ? 152.126 16.819 -61.514 1.00 75.38 470 GLU A CA 1
ATOM 3802 C C . GLU A 1 470 ? 152.838 17.681 -62.567 1.00 75.38 470 GLU A C 1
ATOM 3804 O O . GLU A 1 470 ? 153.853 17.253 -63.096 1.00 75.38 470 GLU A O 1
ATOM 3809 N N . CYS A 1 471 ? 152.440 18.939 -62.790 1.00 70.81 471 CYS A N 1
ATOM 3810 C CA . CYS A 1 471 ? 153.220 19.924 -63.555 1.00 70.81 471 CYS A CA 1
ATOM 3811 C C . CYS A 1 471 ? 154.603 20.160 -62.934 1.00 70.81 471 CYS A C 1
ATOM 3813 O O . CYS A 1 471 ? 155.560 20.454 -63.650 1.00 70.81 471 CYS A O 1
ATOM 3815 N N . SER A 1 472 ? 154.725 20.008 -61.612 1.00 66.19 472 SER A N 1
ATOM 3816 C CA . SER A 1 472 ? 156.018 20.017 -60.927 1.00 66.19 472 SER A CA 1
ATOM 3817 C C . SER A 1 472 ? 156.858 18.767 -61.236 1.00 66.19 472 SER A C 1
ATOM 3819 O O . SER A 1 472 ? 158.075 18.885 -61.310 1.00 66.19 472 SER A O 1
ATOM 3821 N N . LYS A 1 473 ? 156.233 17.603 -61.482 1.00 71.94 473 LYS A N 1
ATOM 3822 C CA . LYS A 1 473 ? 156.903 16.349 -61.886 1.00 71.94 473 LYS A CA 1
ATOM 3823 C C . LYS A 1 473 ? 157.185 16.253 -63.390 1.00 71.94 473 LYS A C 1
ATOM 3825 O O . LYS A 1 473 ? 158.273 15.848 -63.764 1.00 71.94 473 LYS A O 1
ATOM 3830 N N . LEU A 1 474 ? 156.275 16.681 -64.263 1.00 67.00 474 LEU A N 1
ATOM 3831 C CA . LEU A 1 474 ? 156.468 16.696 -65.720 1.00 67.00 474 LEU A CA 1
ATOM 3832 C C . LEU A 1 474 ? 157.469 17.768 -66.164 1.00 67.00 474 LEU A C 1
ATOM 3834 O O . LEU A 1 474 ? 158.156 17.581 -67.162 1.00 67.00 474 LEU A O 1
ATOM 3838 N N . LYS A 1 475 ? 157.638 18.852 -65.391 1.00 69.69 475 LYS A N 1
ATOM 3839 C CA . LYS A 1 475 ? 158.821 19.720 -65.522 1.00 69.69 475 LYS A CA 1
ATOM 3840 C C . LYS A 1 475 ? 160.131 18.964 -65.276 1.00 69.69 475 LYS A C 1
ATOM 3842 O O . LYS A 1 475 ? 161.114 19.286 -65.925 1.00 69.69 475 LYS A O 1
ATOM 3847 N N . GLN A 1 476 ? 160.124 17.968 -64.392 1.00 60.38 476 GLN A N 1
ATOM 3848 C CA . GLN A 1 476 ? 161.278 17.135 -64.048 1.00 60.38 476 GLN A CA 1
ATOM 3849 C C . GLN A 1 476 ? 161.482 15.983 -65.056 1.00 60.38 476 GLN A C 1
ATOM 3851 O O . GLN A 1 476 ? 162.607 15.609 -65.346 1.00 60.38 476 GLN A O 1
ATOM 3856 N N . GLU A 1 477 ? 160.416 15.487 -65.691 1.00 66.69 477 GLU A N 1
ATOM 3857 C CA . GLU A 1 477 ? 160.503 14.480 -66.765 1.00 66.69 477 GLU A CA 1
ATOM 3858 C C . GLU A 1 477 ? 160.783 15.080 -68.157 1.00 66.69 477 GLU A C 1
ATOM 3860 O O . GLU A 1 477 ? 161.414 14.428 -68.990 1.00 66.69 477 GLU A O 1
ATOM 3865 N N . MET A 1 478 ? 160.385 16.332 -68.426 1.00 59.12 478 MET A N 1
ATOM 3866 C CA . MET A 1 478 ? 160.864 17.076 -69.603 1.00 59.12 478 MET A CA 1
ATOM 3867 C C . MET A 1 478 ? 162.385 17.268 -69.558 1.00 59.12 478 MET A C 1
ATOM 3869 O O . MET A 1 478 ? 163.031 17.185 -70.602 1.00 59.12 478 MET A O 1
ATOM 3873 N N . GLU A 1 479 ? 162.944 17.440 -68.356 1.00 61.66 479 GLU A N 1
ATOM 3874 C CA . GLU A 1 479 ? 164.388 17.481 -68.098 1.00 61.66 479 GLU A CA 1
ATOM 3875 C C . GLU A 1 479 ? 165.063 16.127 -68.423 1.00 61.66 479 GLU A C 1
ATOM 3877 O O . GLU A 1 479 ? 166.171 16.102 -68.954 1.00 61.66 479 GLU A O 1
ATOM 3882 N N . ASP A 1 480 ? 164.358 15.002 -68.243 1.00 57.06 480 ASP A N 1
ATOM 3883 C CA . ASP A 1 480 ? 164.884 13.646 -68.471 1.00 57.06 480 ASP A CA 1
ATOM 3884 C C . ASP A 1 480 ? 164.636 13.070 -69.889 1.00 57.06 480 ASP A C 1
ATOM 3886 O O . ASP A 1 480 ? 165.396 12.209 -70.345 1.00 57.06 480 ASP A O 1
ATOM 3890 N N . LEU A 1 481 ? 163.623 13.537 -70.638 1.00 58.41 481 LEU A N 1
ATOM 3891 C CA . LEU A 1 481 ? 163.326 13.084 -72.014 1.00 58.41 481 LEU A CA 1
ATOM 3892 C C . LEU A 1 481 ? 163.905 13.984 -73.116 1.00 58.41 481 LEU A C 1
ATOM 3894 O O . LEU A 1 481 ? 164.198 13.476 -74.204 1.00 58.41 481 LEU A O 1
ATOM 3898 N N . GLN A 1 482 ? 164.172 15.269 -72.847 1.00 55.94 482 GLN A N 1
ATOM 3899 C CA . GLN A 1 482 ? 165.010 16.073 -73.753 1.00 55.94 482 GLN A CA 1
ATOM 3900 C C . GLN A 1 482 ? 166.429 15.483 -73.883 1.00 55.94 482 GLN A C 1
ATOM 3902 O O . GLN A 1 482 ? 167.015 15.555 -74.962 1.00 55.94 482 GLN A O 1
ATOM 3907 N N . ASN A 1 483 ? 166.912 14.750 -72.871 1.00 57.91 483 ASN A N 1
ATOM 3908 C CA . ASN A 1 483 ? 168.173 13.995 -72.893 1.00 57.91 483 ASN A CA 1
ATOM 3909 C C . ASN A 1 483 ? 168.177 12.739 -73.805 1.00 57.91 483 ASN A C 1
ATOM 3911 O O . ASN A 1 483 ? 169.200 12.062 -73.893 1.00 57.91 483 ASN A O 1
ATOM 3915 N N . LYS A 1 484 ? 167.079 12.401 -74.512 1.00 56.16 484 LYS A N 1
ATOM 3916 C CA . LYS A 1 484 ? 166.995 11.207 -75.392 1.00 56.16 484 LYS A CA 1
ATOM 3917 C C . LYS A 1 484 ? 166.748 11.468 -76.884 1.00 56.16 484 LYS A C 1
ATOM 3919 O O . LYS A 1 484 ? 166.872 10.531 -77.665 1.00 56.16 484 LYS A O 1
ATOM 3924 N N . ILE A 1 485 ? 166.462 12.702 -77.310 1.00 50.59 485 ILE A N 1
ATOM 3925 C CA . ILE A 1 485 ? 166.337 13.072 -78.744 1.00 50.59 485 ILE A CA 1
ATOM 3926 C C . ILE A 1 485 ? 167.507 13.983 -79.188 1.00 50.59 485 ILE A C 1
ATOM 3928 O O . ILE A 1 485 ? 167.502 14.572 -80.261 1.00 50.59 485 ILE A O 1
ATOM 3932 N N . HIS A 1 486 ? 168.581 14.025 -78.394 1.00 43.00 486 HIS A N 1
ATOM 3933 C CA . HIS A 1 486 ? 169.819 14.758 -78.681 1.00 43.00 486 HIS A CA 1
ATOM 3934 C C . HIS A 1 486 ? 170.880 13.910 -79.424 1.00 43.00 486 HIS A C 1
ATOM 3936 O O . HIS A 1 486 ? 172.064 14.005 -79.129 1.00 43.00 486 HIS A O 1
ATOM 3942 N N . LEU A 1 487 ? 170.483 13.044 -80.370 1.00 42.41 487 LEU A N 1
ATOM 3943 C CA . LEU A 1 487 ? 171.426 12.230 -81.166 1.00 42.41 487 LEU A CA 1
ATOM 3944 C C . LEU A 1 487 ? 170.955 12.021 -82.619 1.00 42.41 487 LEU A C 1
ATOM 3946 O O . LEU A 1 487 ? 170.895 10.901 -83.121 1.00 42.41 487 LEU A O 1
ATOM 3950 N N . TYR A 1 488 ? 170.631 13.128 -83.297 1.00 37.16 488 TYR A N 1
ATOM 3951 C CA . TYR A 1 488 ? 170.827 13.232 -84.751 1.00 37.16 488 TYR A CA 1
ATOM 3952 C C . TYR A 1 488 ? 171.353 14.578 -85.267 1.00 37.16 488 TYR A C 1
ATOM 3954 O O . TYR A 1 488 ? 171.441 14.702 -86.474 1.00 37.16 488 TYR A O 1
ATOM 3962 N N . GLU A 1 489 ? 171.777 15.530 -84.425 1.00 38.25 489 GLU A N 1
ATOM 3963 C CA . GLU A 1 489 ? 172.826 16.512 -84.777 1.00 38.25 489 GLU A CA 1
ATOM 3964 C C . GLU A 1 489 ? 173.151 17.408 -83.566 1.00 38.25 489 GLU A C 1
ATOM 3966 O O . GLU A 1 489 ? 172.395 18.303 -83.191 1.00 38.25 489 GLU A O 1
ATOM 3971 N N . ASP A 1 490 ? 174.295 17.118 -82.943 1.00 35.03 490 ASP A N 1
ATOM 3972 C CA . ASP A 1 490 ? 175.015 17.969 -81.995 1.00 35.03 490 ASP A CA 1
ATOM 3973 C C . ASP A 1 490 ? 175.691 19.135 -82.746 1.00 35.03 490 ASP A C 1
ATOM 3975 O O . ASP A 1 490 ? 176.549 18.870 -83.591 1.00 35.03 490 ASP A O 1
ATOM 3979 N N . ASN A 1 491 ? 175.338 20.398 -82.434 1.00 31.34 491 ASN A N 1
ATOM 3980 C CA . ASN A 1 491 ? 176.245 21.565 -82.258 1.00 31.34 491 ASN A CA 1
ATOM 3981 C C . ASN A 1 491 ? 175.568 22.966 -82.374 1.00 31.34 491 ASN A C 1
ATOM 3983 O O . ASN A 1 491 ? 174.918 23.246 -83.376 1.00 31.34 491 ASN A O 1
ATOM 3987 N N . SER A 1 492 ? 175.937 23.873 -81.430 1.00 38.59 492 SER A N 1
ATOM 3988 C CA . SER A 1 492 ? 176.164 25.358 -81.545 1.00 38.59 492 SER A CA 1
ATOM 3989 C C . SER A 1 492 ? 174.956 26.349 -81.465 1.00 38.59 492 SER A C 1
ATOM 3991 O O . SER A 1 492 ? 174.014 26.159 -82.219 1.00 38.59 492 SER A O 1
ATOM 3993 N N . THR A 1 493 ? 174.861 27.479 -80.702 1.00 38.53 493 THR A N 1
ATOM 3994 C CA . THR A 1 493 ? 175.760 28.330 -79.835 1.00 38.53 493 THR A CA 1
ATOM 3995 C C . THR A 1 493 ? 175.012 29.489 -79.065 1.00 38.53 493 THR A C 1
ATOM 3997 O O . THR A 1 493 ? 174.123 30.089 -79.658 1.00 38.53 493 THR A O 1
ATOM 4000 N N . GLU A 1 494 ? 175.444 29.808 -77.809 1.00 40.19 494 GLU A N 1
ATOM 4001 C CA . GLU A 1 494 ? 175.648 31.109 -77.037 1.00 40.19 494 GLU A CA 1
ATOM 4002 C C . GLU A 1 494 ? 174.573 32.254 -76.900 1.00 40.19 494 GLU A C 1
ATOM 4004 O O . GLU A 1 494 ? 173.959 32.611 -77.891 1.00 40.19 494 GLU A O 1
ATOM 4009 N N . THR A 1 495 ? 174.345 33.070 -75.825 1.00 45.62 495 THR A N 1
ATOM 4010 C CA . THR A 1 495 ? 174.430 33.093 -74.318 1.00 45.62 495 THR A CA 1
ATOM 4011 C C . THR A 1 495 ? 173.720 34.375 -73.735 1.00 45.62 495 THR A C 1
ATOM 4013 O O . THR A 1 495 ? 173.963 35.453 -74.257 1.00 45.62 495 THR A O 1
ATOM 4016 N N . SER A 1 496 ? 172.914 34.251 -72.646 1.00 46.28 496 SER A N 1
ATOM 4017 C CA . SER A 1 496 ? 172.562 35.143 -71.467 1.00 46.28 496 SER A CA 1
ATOM 4018 C C . SER A 1 496 ? 172.457 36.708 -71.512 1.00 46.28 496 SER A C 1
ATOM 4020 O O . SER A 1 496 ? 173.223 37.338 -72.217 1.00 46.28 496 SER A O 1
ATOM 4022 N N . ARG A 1 497 ? 171.733 37.483 -70.649 1.00 47.69 497 ARG A N 1
ATOM 4023 C CA . ARG A 1 497 ? 170.609 37.375 -69.654 1.00 47.69 497 ARG A CA 1
ATOM 4024 C C . ARG A 1 497 ? 170.403 38.759 -68.927 1.00 47.69 497 ARG A C 1
ATOM 4026 O O . ARG A 1 497 ? 171.400 39.431 -68.698 1.00 47.69 497 ARG A O 1
ATOM 4033 N N . MET A 1 498 ? 169.183 39.056 -68.409 1.00 39.97 498 MET A N 1
ATOM 4034 C CA . MET A 1 498 ? 168.801 40.037 -67.325 1.00 39.97 498 MET A CA 1
ATOM 4035 C C . MET A 1 498 ? 168.751 41.551 -67.690 1.00 39.97 498 MET A C 1
ATOM 4037 O O . MET A 1 498 ? 169.465 41.965 -68.581 1.00 39.97 498 MET A O 1
ATOM 4041 N N . SER A 1 499 ? 168.021 42.493 -67.059 1.00 40.19 499 SER A N 1
ATOM 4042 C CA . SER A 1 499 ? 167.068 42.579 -65.928 1.00 40.19 499 SER A CA 1
ATOM 4043 C C . SER A 1 499 ? 166.674 44.063 -65.712 1.00 40.19 499 SER A C 1
ATOM 4045 O O . SER A 1 499 ? 167.549 44.909 -65.807 1.00 40.19 499 SER A O 1
ATOM 4047 N N . ALA A 1 500 ? 165.427 44.314 -65.283 1.00 41.81 500 ALA A N 1
ATOM 4048 C CA . ALA A 1 500 ? 164.943 45.383 -64.377 1.00 41.81 500 ALA A CA 1
ATOM 4049 C C . ALA A 1 500 ? 165.138 46.899 -64.669 1.00 41.81 500 ALA A C 1
ATOM 4051 O O . ALA A 1 500 ? 166.153 47.345 -65.179 1.00 41.81 500 ALA A O 1
ATOM 4052 N N . MET A 1 501 ? 164.164 47.665 -64.140 1.00 41.94 501 MET A N 1
ATOM 4053 C CA . MET A 1 501 ? 164.077 49.128 -63.907 1.00 41.94 501 MET A CA 1
ATOM 4054 C C . MET A 1 501 ? 163.538 50.034 -65.028 1.00 41.94 501 MET A C 1
ATOM 4056 O O . MET A 1 501 ? 164.278 50.424 -65.924 1.00 41.94 501 MET A O 1
ATOM 4060 N N . LEU A 1 502 ? 162.262 50.438 -64.883 1.00 47.94 502 LEU A N 1
ATOM 4061 C CA . LEU A 1 502 ? 161.649 51.713 -65.328 1.00 47.94 502 LEU A CA 1
ATOM 4062 C C . LEU A 1 502 ? 160.137 51.693 -64.984 1.00 47.94 502 LEU A C 1
ATOM 4064 O O . LEU A 1 502 ? 159.273 51.643 -65.852 1.00 47.94 502 LEU A O 1
ATOM 4068 N N . GLU A 1 503 ? 159.731 51.401 -63.747 1.00 40.81 503 GLU A N 1
ATOM 4069 C CA . GLU A 1 503 ? 159.562 52.364 -62.645 1.00 40.81 503 GLU A CA 1
ATOM 4070 C C . GLU A 1 503 ? 159.215 53.807 -63.037 1.00 40.81 503 GLU A C 1
ATOM 4072 O O . GLU A 1 503 ? 159.877 54.479 -63.819 1.00 40.81 503 GLU A O 1
ATOM 4077 N N . GLU A 1 504 ? 158.188 54.285 -62.358 1.00 37.91 504 GLU A N 1
ATOM 4078 C CA . GLU A 1 504 ? 158.139 55.641 -61.846 1.00 37.91 504 GLU A CA 1
ATOM 4079 C C . GLU A 1 504 ? 158.145 56.829 -62.831 1.00 37.91 504 GLU A C 1
ATOM 4081 O O . GLU A 1 504 ? 158.456 57.941 -62.419 1.00 37.91 504 GLU A O 1
ATOM 4086 N N . LYS A 1 505 ? 157.649 56.679 -64.069 1.00 51.69 505 LYS A N 1
ATOM 4087 C CA . LYS A 1 505 ? 156.952 57.801 -64.748 1.00 51.69 505 LYS A CA 1
ATOM 4088 C C . LYS A 1 505 ? 155.737 57.370 -65.566 1.00 51.69 505 LYS A C 1
ATOM 4090 O O . LYS A 1 505 ? 155.744 57.290 -66.782 1.00 51.69 505 LYS A O 1
ATOM 4095 N N . THR A 1 506 ? 154.620 57.069 -64.943 1.00 53.12 506 THR A N 1
ATOM 4096 C CA . THR A 1 506 ? 154.010 57.721 -63.771 1.00 53.12 506 THR A CA 1
ATOM 4097 C C . THR A 1 506 ? 153.285 59.003 -64.019 1.00 53.12 506 THR A C 1
ATOM 4099 O O . THR A 1 506 ? 153.832 60.078 -64.231 1.00 53.12 506 THR A O 1
ATOM 4102 N N . LEU A 1 507 ? 151.989 58.857 -63.866 1.00 53.00 507 LEU A N 1
ATOM 4103 C CA . LEU A 1 507 ? 151.214 59.370 -62.733 1.00 53.00 507 LEU A CA 1
ATOM 4104 C C . LEU A 1 507 ? 149.744 58.972 -62.970 1.00 53.00 507 LEU A C 1
ATOM 4106 O O . LEU A 1 507 ? 148.880 59.218 -62.142 1.00 53.00 507 LEU A O 1
ATOM 4110 N N . GLU A 1 508 ? 149.451 58.349 -64.116 1.00 46.41 508 GLU A N 1
ATOM 4111 C CA . GLU A 1 508 ? 148.102 58.284 -64.668 1.00 46.41 508 GLU A CA 1
ATOM 4112 C C . GLU A 1 508 ? 147.329 57.020 -64.260 1.00 46.41 508 GLU A C 1
ATOM 4114 O O . GLU A 1 508 ? 146.106 57.041 -64.156 1.00 46.41 508 GLU A O 1
ATOM 4119 N N . CYS A 1 509 ? 148.041 55.965 -63.854 1.00 48.53 509 CYS A N 1
ATOM 4120 C CA . CYS A 1 509 ? 147.467 54.798 -63.182 1.00 48.53 509 CYS A CA 1
ATOM 4121 C C . CYS A 1 509 ? 147.160 55.024 -61.682 1.00 48.53 509 CYS A C 1
ATOM 4123 O O . CYS A 1 509 ? 146.806 54.067 -61.000 1.00 48.53 509 CYS A O 1
ATOM 4125 N N . GLN A 1 510 ? 147.291 56.235 -61.117 1.00 48.81 510 GLN A N 1
ATOM 4126 C CA . GLN A 1 510 ? 147.219 56.384 -59.653 1.00 48.81 510 GLN A CA 1
ATOM 4127 C C . GLN A 1 510 ? 145.844 56.776 -59.101 1.00 48.81 510 GLN A C 1
ATOM 4129 O O . GLN A 1 510 ? 145.433 56.225 -58.088 1.00 48.81 510 GLN A O 1
ATOM 4134 N N . ASN A 1 511 ? 145.069 57.626 -59.774 1.00 49.97 511 ASN A N 1
ATOM 4135 C CA . ASN A 1 511 ? 143.888 58.206 -59.115 1.00 49.97 511 ASN A CA 1
ATOM 4136 C C . ASN A 1 511 ? 142.526 57.669 -59.573 1.00 49.97 511 ASN A C 1
ATOM 4138 O O . ASN A 1 511 ? 141.519 58.094 -59.021 1.00 49.97 511 ASN A O 1
ATOM 4142 N N . LYS A 1 512 ? 142.446 56.737 -60.541 1.00 55.62 512 LYS A N 1
ATOM 4143 C CA . LYS A 1 512 ? 141.142 56.168 -60.958 1.00 55.62 512 LYS A CA 1
ATOM 4144 C C . LYS A 1 512 ? 140.976 54.643 -60.885 1.00 55.62 512 LYS A C 1
ATOM 4146 O O . LYS A 1 512 ? 139.839 54.200 -60.971 1.00 55.62 512 LYS A O 1
ATOM 4151 N N . CYS A 1 513 ? 142.026 53.843 -60.651 1.00 56.38 513 CYS A N 1
ATOM 4152 C CA . CYS A 1 513 ? 141.889 52.380 -60.475 1.00 56.38 513 CYS A CA 1
ATOM 4153 C C . CYS A 1 513 ? 142.140 51.858 -59.035 1.00 56.38 513 CYS A C 1
ATOM 4155 O O . CYS A 1 513 ? 141.628 50.797 -58.710 1.00 56.38 513 CYS A O 1
ATOM 4157 N N . GLN A 1 514 ? 142.842 52.574 -58.134 1.00 57.94 514 GLN A N 1
ATOM 4158 C CA . GLN A 1 514 ? 143.139 52.078 -56.765 1.00 57.94 514 GLN A CA 1
ATOM 4159 C C . GLN A 1 514 ? 142.049 52.334 -55.705 1.00 57.94 514 GLN A C 1
ATOM 4161 O O . GLN A 1 514 ? 142.030 51.657 -54.678 1.00 57.94 514 GLN A O 1
ATOM 4166 N N . GLU A 1 515 ? 141.136 53.280 -55.921 1.00 54.91 515 GLU A N 1
ATOM 4167 C CA . GLU A 1 515 ? 140.125 53.642 -54.914 1.00 54.91 515 GLU A CA 1
ATOM 4168 C C . GLU A 1 515 ? 138.894 52.713 -54.929 1.00 54.91 515 GLU A C 1
ATOM 4170 O O . GLU A 1 515 ? 138.183 52.631 -53.933 1.00 54.91 515 GLU A O 1
ATOM 4175 N N . ASN A 1 516 ? 138.683 51.925 -55.995 1.00 57.16 516 ASN A N 1
ATOM 4176 C CA . ASN A 1 516 ? 137.522 51.026 -56.098 1.00 57.16 516 ASN A CA 1
ATOM 4177 C C . ASN A 1 516 ? 137.748 49.613 -55.508 1.00 57.16 516 ASN A C 1
ATOM 4179 O O . ASN A 1 516 ? 136.780 48.908 -55.256 1.00 57.16 516 ASN A O 1
ATOM 4183 N N . GLU A 1 517 ? 138.989 49.189 -55.233 1.00 57.72 517 GLU A N 1
ATOM 4184 C CA . GLU A 1 517 ? 139.262 47.835 -54.697 1.00 57.72 517 GLU A CA 1
ATOM 4185 C C . GLU A 1 517 ? 139.665 47.792 -53.195 1.00 57.72 517 GLU A C 1
ATOM 4187 O O . GLU A 1 517 ? 139.599 46.722 -52.597 1.00 57.72 517 GLU A O 1
ATOM 4192 N N . LYS A 1 518 ? 140.027 48.911 -52.524 1.00 56.12 518 LYS A N 1
ATOM 4193 C CA . LYS A 1 518 ? 140.590 48.909 -51.137 1.00 56.12 518 LYS A CA 1
ATOM 4194 C C . LYS A 1 518 ? 139.646 49.199 -49.940 1.00 56.12 518 LYS A C 1
ATOM 4196 O O . LYS A 1 518 ? 139.897 48.633 -48.880 1.00 56.12 518 LYS A O 1
ATOM 4201 N N . LEU A 1 519 ? 138.589 50.026 -50.023 1.00 54.59 519 LEU A N 1
ATOM 4202 C CA . LEU A 1 519 ? 137.684 50.319 -48.871 1.00 54.59 519 LEU A CA 1
ATOM 4203 C C . LEU A 1 519 ? 136.907 49.086 -48.347 1.00 54.59 519 LEU A C 1
ATOM 4205 O O . LEU A 1 519 ? 136.443 49.071 -47.210 1.00 54.59 519 LEU A O 1
ATOM 4209 N N . MET A 1 520 ? 136.802 48.041 -49.163 1.00 58.47 520 MET A N 1
ATOM 4210 C CA . MET A 1 520 ? 136.020 46.827 -48.918 1.00 58.47 520 MET A CA 1
ATOM 4211 C C . MET A 1 520 ? 136.598 45.923 -47.842 1.00 58.47 520 MET A C 1
ATOM 4213 O O . MET A 1 520 ? 135.896 45.496 -46.932 1.00 58.47 520 MET A O 1
ATOM 4217 N N . SER A 1 521 ? 137.895 45.653 -47.927 1.00 60.25 521 SER A N 1
ATOM 4218 C CA . SER A 1 521 ? 138.487 44.646 -47.055 1.00 60.25 521 SER A CA 1
ATOM 4219 C C . SER A 1 521 ? 138.494 45.062 -45.572 1.00 60.25 521 SER A C 1
ATOM 4221 O O . SER A 1 521 ? 138.685 44.200 -44.724 1.00 60.25 521 SER A O 1
ATOM 4223 N N . ILE A 1 522 ? 138.318 46.354 -45.238 1.00 57.53 522 ILE A N 1
ATOM 4224 C CA . ILE A 1 522 ? 138.455 46.894 -43.866 1.00 57.53 522 ILE A CA 1
ATOM 4225 C C . ILE A 1 522 ? 137.126 46.949 -43.080 1.00 57.53 522 ILE A C 1
ATOM 4227 O O . ILE A 1 522 ? 137.126 46.753 -41.867 1.00 57.53 522 ILE A O 1
ATOM 4231 N N . GLN A 1 523 ? 135.980 47.208 -43.712 1.00 59.25 523 GLN A N 1
ATOM 4232 C CA . GLN A 1 523 ? 134.680 47.321 -43.022 1.00 59.25 523 GLN A CA 1
ATOM 4233 C C . GLN A 1 523 ? 134.252 46.022 -42.305 1.00 59.25 523 GLN A C 1
ATOM 4235 O O . GLN A 1 523 ? 133.616 46.052 -41.247 1.00 59.25 523 GLN A O 1
ATOM 4240 N N . GLU A 1 524 ? 134.590 44.877 -42.886 1.00 60.41 524 GLU A N 1
ATOM 4241 C CA . GLU A 1 524 ? 134.153 43.551 -42.432 1.00 60.41 524 GLU A CA 1
ATOM 4242 C C . GLU A 1 524 ? 134.773 43.138 -41.110 1.00 60.41 524 GLU A C 1
ATOM 4244 O O . GLU A 1 524 ? 134.136 42.526 -40.252 1.00 60.41 524 GLU A O 1
ATOM 4249 N N . GLU A 1 525 ? 136.021 43.518 -40.902 1.00 59.50 525 GLU A N 1
ATOM 4250 C CA . GLU A 1 525 ? 136.688 43.132 -39.677 1.00 59.50 525 GLU A CA 1
ATOM 4251 C C . GLU A 1 525 ? 135.988 43.740 -38.447 1.00 59.50 525 GLU A C 1
ATOM 4253 O O . GLU A 1 525 ? 135.858 43.091 -37.405 1.00 59.50 525 GLU A O 1
ATOM 4258 N N . LEU A 1 526 ? 135.467 44.969 -38.559 1.00 61.94 526 LEU A N 1
ATOM 4259 C CA . LEU A 1 526 ? 134.855 45.657 -37.418 1.00 61.94 526 LEU A CA 1
ATOM 4260 C C . LEU A 1 526 ? 133.433 45.188 -37.099 1.00 61.94 526 LEU A C 1
ATOM 4262 O O . LEU A 1 526 ? 132.970 45.373 -35.976 1.00 61.94 526 LEU A O 1
ATOM 4266 N N . THR A 1 527 ? 132.770 44.504 -38.023 1.00 63.38 527 THR A N 1
ATOM 4267 C CA . THR A 1 527 ? 131.474 43.863 -37.761 1.00 63.38 527 THR A CA 1
ATOM 4268 C C . THR A 1 527 ? 131.635 42.506 -37.082 1.00 63.38 527 THR A C 1
ATOM 4270 O O . THR A 1 527 ? 130.858 42.186 -36.185 1.00 63.38 527 THR A O 1
ATOM 4273 N N . SER A 1 528 ? 132.683 41.738 -37.399 1.00 70.31 528 SER A N 1
ATOM 4274 C CA . SER A 1 528 ? 132.933 40.455 -36.724 1.00 70.31 528 SER A CA 1
ATOM 4275 C C . SER A 1 528 ? 133.143 40.627 -35.215 1.00 70.31 528 SER A C 1
ATOM 4277 O O . SER A 1 528 ? 132.601 39.858 -34.423 1.00 70.31 528 SER A O 1
ATOM 4279 N N . LYS A 1 529 ? 133.868 41.671 -34.797 1.00 60.28 529 LYS A N 1
ATOM 4280 C CA . LYS A 1 529 ? 134.124 41.948 -33.371 1.00 60.28 529 LYS A CA 1
ATOM 4281 C C . LYS A 1 529 ? 132.877 42.370 -32.586 1.00 60.28 529 LYS A C 1
ATOM 4283 O O . LYS A 1 529 ? 132.859 42.220 -31.369 1.00 60.28 529 LYS A O 1
ATOM 4288 N N . LEU A 1 530 ? 131.830 42.855 -33.252 1.00 65.25 530 LEU A N 1
ATOM 4289 C CA . LEU A 1 530 ? 130.559 43.184 -32.602 1.00 65.25 530 LEU A CA 1
ATOM 4290 C C . LEU A 1 530 ? 129.855 41.922 -32.071 1.00 65.25 530 LEU A C 1
ATOM 4292 O O . LEU A 1 530 ? 129.312 41.918 -30.972 1.00 65.25 530 LEU A O 1
ATOM 4296 N N . THR A 1 531 ? 129.913 40.831 -32.828 1.00 63.41 531 THR A N 1
ATOM 4297 C CA . THR A 1 531 ? 129.041 39.666 -32.606 1.00 63.41 531 THR A CA 1
ATOM 4298 C C . THR A 1 531 ? 129.425 38.806 -31.404 1.00 63.41 531 THR A C 1
ATOM 4300 O O . THR A 1 531 ? 128.567 38.352 -30.652 1.00 63.41 531 THR A O 1
ATOM 4303 N N . GLU A 1 532 ? 130.715 38.614 -31.165 1.00 67.62 532 GLU A N 1
ATOM 4304 C CA . GLU A 1 532 ? 131.194 37.812 -30.037 1.00 67.62 532 GLU A CA 1
ATOM 4305 C C . GLU A 1 532 ? 131.045 38.559 -28.695 1.00 67.62 532 GLU A C 1
ATOM 4307 O O . GLU A 1 532 ? 130.817 37.956 -27.642 1.00 67.62 532 GLU A O 1
ATOM 4312 N N . ALA A 1 533 ? 131.111 39.896 -28.723 1.00 57.88 533 ALA A N 1
ATOM 4313 C CA . ALA A 1 533 ? 130.877 40.725 -27.545 1.00 57.88 533 ALA A CA 1
ATOM 4314 C C . ALA A 1 533 ? 129.405 40.679 -27.081 1.00 57.88 533 ALA A C 1
ATOM 4316 O O . ALA A 1 533 ? 129.140 40.671 -25.876 1.00 57.88 533 ALA A O 1
ATOM 4317 N N . GLU A 1 534 ? 128.445 40.586 -28.004 1.00 60.88 534 GLU A N 1
ATOM 4318 C CA . GLU A 1 534 ? 127.010 40.583 -27.683 1.00 60.88 534 GLU A CA 1
ATOM 4319 C C . GLU A 1 534 ? 126.538 39.303 -26.968 1.00 60.88 534 GLU A C 1
ATOM 4321 O O . GLU A 1 534 ? 125.655 39.360 -26.108 1.00 60.88 534 GLU A O 1
ATOM 4326 N N . THR A 1 535 ? 127.145 38.143 -27.227 1.00 73.62 535 THR A N 1
ATOM 4327 C CA . THR A 1 535 ? 126.701 36.876 -26.615 1.00 73.62 535 THR A CA 1
ATOM 4328 C C . THR A 1 535 ? 127.012 36.768 -25.122 1.00 73.62 535 THR A C 1
ATOM 4330 O O . THR A 1 535 ? 126.263 36.142 -24.370 1.00 73.62 535 THR A O 1
ATOM 4333 N N . ASN A 1 536 ? 128.081 37.409 -24.655 1.00 68.19 536 ASN A N 1
ATOM 4334 C CA . ASN A 1 536 ? 128.510 37.314 -23.258 1.00 68.19 536 ASN A CA 1
ATOM 4335 C C . ASN A 1 536 ? 127.678 38.189 -22.311 1.00 68.19 536 ASN A C 1
ATOM 4337 O O . ASN A 1 536 ? 127.419 37.797 -21.170 1.00 68.19 536 ASN A O 1
ATOM 4341 N N . VAL A 1 537 ? 127.218 39.348 -22.786 1.00 77.06 537 VAL A N 1
ATOM 4342 C CA . VAL A 1 537 ? 126.392 40.278 -22.000 1.00 77.06 537 VAL A CA 1
ATOM 4343 C C . VAL A 1 537 ? 125.064 39.635 -21.585 1.00 77.06 537 VAL A C 1
ATOM 4345 O O . VAL A 1 537 ? 124.629 39.801 -20.446 1.00 77.06 537 VAL A O 1
ATOM 4348 N N . ASN A 1 538 ? 124.466 38.812 -22.447 1.00 69.44 538 ASN A N 1
ATOM 4349 C CA . ASN A 1 538 ? 123.177 38.187 -22.152 1.00 69.44 538 ASN A CA 1
ATOM 4350 C C . ASN A 1 538 ? 123.263 37.076 -21.084 1.00 69.44 538 ASN A C 1
ATOM 4352 O O . ASN A 1 538 ? 122.326 36.904 -20.307 1.00 69.44 538 ASN A O 1
ATOM 4356 N N . HIS A 1 539 ? 124.378 36.335 -20.983 1.00 72.12 539 HIS A N 1
ATOM 4357 C CA . HIS A 1 539 ? 124.475 35.196 -20.053 1.00 72.12 539 HIS A CA 1
ATOM 4358 C C . HIS A 1 539 ? 124.548 35.616 -18.571 1.00 72.12 539 HIS A C 1
ATOM 4360 O O . HIS A 1 539 ? 123.965 34.952 -17.707 1.00 72.12 539 HIS A O 1
ATOM 4366 N N . LEU A 1 540 ? 125.229 36.723 -18.250 1.00 71.06 540 LEU A N 1
ATOM 4367 C CA . LEU A 1 540 ? 125.384 37.179 -16.861 1.00 71.06 540 LEU A CA 1
ATOM 4368 C C . LEU A 1 540 ? 124.117 37.839 -16.291 1.00 71.06 540 LEU A C 1
ATOM 4370 O O . LEU A 1 540 ? 123.871 37.726 -15.090 1.00 71.06 540 LEU A O 1
ATOM 4374 N N . GLN A 1 541 ? 123.274 38.451 -17.127 1.00 69.25 541 GLN A N 1
ATOM 4375 C CA . GLN A 1 541 ? 122.044 39.112 -16.673 1.00 69.25 541 GLN A CA 1
ATOM 4376 C C . GLN A 1 541 ? 121.027 38.147 -16.038 1.00 69.25 541 GLN A C 1
ATOM 4378 O O . GLN A 1 541 ? 120.411 38.493 -15.035 1.00 69.25 541 GLN A O 1
ATOM 4383 N N . THR A 1 542 ? 120.894 36.914 -16.532 1.00 70.69 542 THR A N 1
ATOM 4384 C CA . THR A 1 542 ? 119.907 35.946 -16.008 1.00 70.69 542 THR A CA 1
ATOM 4385 C C . THR A 1 542 ? 120.180 35.427 -14.593 1.00 70.69 542 THR A C 1
ATOM 4387 O O . THR A 1 542 ? 119.258 34.957 -13.933 1.00 70.69 542 THR A O 1
ATOM 4390 N N . LYS A 1 543 ? 121.429 35.463 -14.109 1.00 62.03 543 LYS A N 1
ATOM 4391 C CA . LYS A 1 543 ? 121.765 34.925 -12.775 1.00 62.03 543 LYS A CA 1
ATOM 4392 C C . LYS A 1 543 ? 121.561 35.929 -11.646 1.00 62.03 543 LYS A C 1
ATOM 4394 O O . LYS A 1 543 ? 121.294 35.516 -10.523 1.00 62.03 543 LYS A O 1
ATOM 4399 N N . LEU A 1 544 ? 121.688 37.225 -11.927 1.00 69.88 544 LEU A N 1
ATOM 4400 C CA . LEU A 1 544 ? 121.556 38.263 -10.906 1.00 69.88 544 LEU A CA 1
ATOM 4401 C C . LEU A 1 544 ? 120.109 38.373 -10.399 1.00 69.88 544 LEU A C 1
ATOM 4403 O O . LEU A 1 544 ? 119.883 38.477 -9.197 1.00 69.88 544 LEU A O 1
ATOM 4407 N N . THR A 1 545 ? 119.132 38.255 -11.298 1.00 74.75 545 THR A N 1
ATOM 4408 C CA . THR A 1 545 ? 117.713 38.467 -10.980 1.00 74.75 545 THR A CA 1
ATOM 4409 C C . THR A 1 545 ? 117.143 37.453 -9.984 1.00 74.75 545 THR A C 1
ATOM 4411 O O . THR A 1 545 ? 116.218 37.776 -9.252 1.00 74.75 545 THR A O 1
ATOM 4414 N N . GLN A 1 546 ? 117.695 36.240 -9.899 1.00 73.38 546 GLN A N 1
ATOM 4415 C CA . GLN A 1 546 ? 117.180 35.201 -8.993 1.00 73.38 546 GLN A CA 1
ATOM 4416 C C . GLN A 1 546 ? 117.535 35.427 -7.513 1.00 73.38 546 GLN A C 1
ATOM 4418 O O . GLN A 1 546 ? 116.876 34.875 -6.637 1.00 73.38 546 GLN A O 1
ATOM 4423 N N . ALA A 1 547 ? 118.575 36.203 -7.199 1.00 67.50 547 ALA A N 1
ATOM 4424 C CA . ALA A 1 547 ? 119.010 36.388 -5.811 1.00 67.50 547 ALA A CA 1
ATOM 4425 C C . ALA A 1 547 ? 118.246 37.508 -5.080 1.00 67.50 547 ALA A C 1
ATOM 4427 O O . ALA A 1 547 ? 118.056 37.435 -3.866 1.00 67.50 547 ALA A O 1
ATOM 4428 N N . GLU A 1 548 ? 117.804 38.536 -5.803 1.00 75.31 548 GLU A N 1
ATOM 4429 C CA . GLU A 1 548 ? 117.136 39.711 -5.231 1.00 75.31 548 GLU A CA 1
ATOM 4430 C C . GLU A 1 548 ? 115.742 39.384 -4.676 1.00 75.31 548 GLU A C 1
ATOM 4432 O O . GLU A 1 548 ? 115.339 39.950 -3.660 1.00 75.31 548 GLU A O 1
ATOM 4437 N N . GLU A 1 549 ? 115.045 38.405 -5.257 1.00 82.88 549 GLU A N 1
ATOM 4438 C CA . GLU A 1 549 ? 113.711 38.000 -4.796 1.00 82.88 549 GLU A CA 1
ATOM 4439 C C . GLU A 1 549 ? 113.712 37.440 -3.363 1.00 82.88 549 GLU A C 1
ATOM 4441 O O . GLU A 1 549 ? 112.809 37.730 -2.582 1.00 82.88 549 GLU A O 1
ATOM 4446 N N . ILE A 1 550 ? 114.749 36.698 -2.961 1.00 77.25 550 ILE A N 1
ATOM 4447 C CA . ILE A 1 550 ? 114.767 35.992 -1.666 1.00 77.25 550 ILE A CA 1
ATOM 4448 C C . ILE A 1 550 ? 114.920 36.952 -0.472 1.00 77.25 550 ILE A C 1
ATOM 4450 O O . ILE A 1 550 ? 114.450 36.675 0.633 1.00 77.25 550 ILE A O 1
ATOM 4454 N N . ILE A 1 551 ? 115.600 38.085 -0.647 1.00 76.12 551 ILE A N 1
ATOM 4455 C CA . ILE A 1 551 ? 115.886 39.003 0.468 1.00 76.12 551 ILE A CA 1
ATOM 4456 C C . ILE A 1 551 ? 114.650 39.817 0.850 1.00 76.12 551 ILE A C 1
ATOM 4458 O O . ILE A 1 551 ? 114.404 40.051 2.041 1.00 76.12 551 ILE A O 1
ATOM 4462 N N . GLU A 1 552 ? 113.860 40.221 -0.137 1.00 83.81 552 GLU A N 1
ATOM 4463 C CA . GLU A 1 552 ? 112.678 41.046 0.089 1.00 83.81 552 GLU A CA 1
ATOM 4464 C C . GLU A 1 552 ? 111.619 40.309 0.932 1.00 83.81 552 GLU A C 1
ATOM 4466 O O . GLU A 1 552 ? 110.906 40.917 1.734 1.00 83.81 552 GLU A O 1
ATOM 4471 N N . GLU A 1 553 ? 111.621 38.974 0.900 1.00 83.88 553 GLU A N 1
ATOM 4472 C CA . GLU A 1 553 ? 110.736 38.144 1.721 1.00 83.88 553 GLU A CA 1
ATOM 4473 C C . GLU A 1 553 ? 111.016 38.201 3.236 1.00 83.88 553 GLU A C 1
ATOM 4475 O O . GLU A 1 553 ? 110.116 37.975 4.052 1.00 83.88 553 GLU A O 1
ATOM 4480 N N . TYR A 1 554 ? 112.251 38.464 3.672 1.00 79.38 554 TYR A N 1
ATOM 4481 C CA . TYR A 1 554 ? 112.579 38.444 5.106 1.00 79.38 554 TYR A CA 1
ATOM 4482 C C . TYR A 1 554 ? 112.264 39.759 5.817 1.00 79.38 554 TYR A C 1
ATOM 4484 O O . TYR A 1 554 ? 111.827 39.735 6.968 1.00 79.38 554 TYR A O 1
ATOM 4492 N N . LYS A 1 555 ? 112.445 40.907 5.158 1.00 77.56 555 LYS A N 1
ATOM 4493 C CA . LYS A 1 555 ? 112.154 42.215 5.771 1.00 77.56 555 LYS A CA 1
ATOM 4494 C C . LYS A 1 555 ? 110.668 42.410 6.016 1.00 77.56 555 LYS A C 1
ATOM 4496 O O . LYS A 1 555 ? 110.286 42.853 7.099 1.00 77.56 555 LYS A O 1
ATOM 4501 N N . GLY A 1 556 ? 109.842 41.961 5.074 1.00 84.62 556 GLY A N 1
ATOM 4502 C CA . GLY A 1 556 ? 108.395 41.957 5.246 1.00 84.62 556 GLY A CA 1
ATOM 4503 C C . GLY A 1 556 ? 107.944 41.271 6.541 1.00 84.62 556 GLY A C 1
ATOM 4504 O O . GLY A 1 556 ? 106.976 41.709 7.147 1.00 84.62 556 GLY A O 1
ATOM 4505 N N . ARG A 1 557 ? 108.668 40.259 7.047 1.00 86.88 557 ARG A N 1
ATOM 4506 C CA . ARG A 1 557 ? 108.252 39.497 8.239 1.00 86.88 557 ARG A CA 1
ATOM 4507 C C . ARG A 1 557 ? 108.317 40.249 9.567 1.00 86.88 557 ARG A C 1
ATOM 4509 O O . ARG A 1 557 ? 107.614 39.871 10.498 1.00 86.88 557 ARG A O 1
ATOM 4516 N N . MET A 1 558 ? 109.146 41.275 9.701 1.00 83.38 558 MET A N 1
ATOM 4517 C CA . MET A 1 558 ? 109.408 41.883 11.011 1.00 83.38 558 MET A CA 1
ATOM 4518 C C . MET A 1 558 ? 108.480 43.057 11.329 1.00 83.38 558 MET A C 1
ATOM 4520 O O . MET A 1 558 ? 107.972 43.149 12.447 1.00 83.38 558 MET A O 1
ATOM 4524 N N . ASP A 1 559 ? 108.209 43.922 10.351 1.00 87.06 559 ASP A N 1
ATOM 4525 C CA . ASP A 1 559 ? 107.269 45.041 10.519 1.00 87.06 559 ASP A CA 1
ATOM 4526 C C . ASP A 1 559 ? 105.851 44.554 10.834 1.00 87.06 559 ASP A C 1
ATOM 4528 O O . ASP A 1 559 ? 105.094 45.208 11.558 1.00 87.06 559 ASP A O 1
ATOM 4532 N N . ILE A 1 560 ? 105.545 43.340 10.382 1.00 88.19 560 ILE A N 1
ATOM 4533 C CA . ILE A 1 560 ? 104.336 42.612 10.746 1.00 88.19 560 ILE A CA 1
ATOM 4534 C C . ILE A 1 560 ? 104.241 42.441 12.276 1.00 88.19 560 ILE A C 1
ATOM 4536 O O . ILE A 1 560 ? 103.262 42.890 12.871 1.00 88.19 560 ILE A O 1
ATOM 4540 N N . SER A 1 561 ? 105.274 41.932 12.956 1.00 87.81 561 SER A N 1
ATOM 4541 C CA . SER A 1 561 ? 105.204 41.620 14.398 1.00 87.81 561 SER A CA 1
ATOM 4542 C C . SER A 1 561 ? 105.040 42.845 15.307 1.00 87.81 561 SER A C 1
ATOM 4544 O O . SER A 1 561 ? 104.380 42.801 16.346 1.00 87.81 561 SER A O 1
ATOM 4546 N N . ARG A 1 562 ? 105.613 43.989 14.930 1.00 82.19 562 ARG A N 1
ATOM 4547 C CA . ARG A 1 562 ? 105.485 45.206 15.744 1.00 82.19 562 ARG A CA 1
ATOM 4548 C C . ARG A 1 562 ? 104.087 45.811 15.658 1.00 82.19 562 ARG A C 1
ATOM 4550 O O . ARG A 1 562 ? 103.566 46.294 16.665 1.00 82.19 562 ARG A O 1
ATOM 4557 N N . SER A 1 563 ? 103.493 45.794 14.468 1.00 86.75 563 SER A N 1
ATOM 4558 C CA . SER A 1 563 ? 102.102 46.201 14.282 1.00 86.75 563 SER A CA 1
ATOM 4559 C C . SER A 1 563 ? 101.174 45.344 15.152 1.00 86.75 563 SER A C 1
ATOM 4561 O O . SER A 1 563 ? 100.286 45.878 15.814 1.00 86.75 563 SER A O 1
ATOM 4563 N N . GLU A 1 564 ? 101.457 44.041 15.275 1.00 88.75 564 GLU A N 1
ATOM 4564 C CA . GLU A 1 564 ? 100.668 43.113 16.096 1.00 88.75 564 GLU A CA 1
ATOM 4565 C C . GLU A 1 564 ? 100.556 43.539 17.571 1.00 88.75 564 GLU A C 1
ATOM 4567 O O . GLU A 1 564 ? 99.462 43.498 18.130 1.00 88.75 564 GLU A O 1
ATOM 4572 N N . ALA A 1 565 ? 101.630 44.011 18.210 1.00 85.88 565 ALA A N 1
ATOM 4573 C CA . ALA A 1 565 ? 101.614 44.326 19.643 1.00 85.88 565 ALA A CA 1
ATOM 4574 C C . ALA A 1 565 ? 100.759 45.556 20.009 1.00 85.88 565 ALA A C 1
ATOM 4576 O O . ALA A 1 565 ? 99.962 45.490 20.944 1.00 85.88 565 ALA A O 1
ATOM 4577 N N . ASN A 1 566 ? 100.870 46.672 19.283 1.00 89.00 566 ASN A N 1
ATOM 4578 C CA . ASN A 1 566 ? 100.050 47.867 19.554 1.00 89.00 566 ASN A CA 1
ATOM 4579 C C . ASN A 1 566 ? 98.566 47.600 19.316 1.00 89.00 566 ASN A C 1
ATOM 4581 O O . ASN A 1 566 ? 97.708 48.090 20.057 1.00 89.00 566 ASN A O 1
ATOM 4585 N N . ASN A 1 567 ? 98.285 46.759 18.323 1.00 88.19 567 ASN A N 1
ATOM 4586 C CA . ASN A 1 567 ? 96.940 46.284 18.078 1.00 88.19 567 ASN A CA 1
ATOM 4587 C C . ASN A 1 567 ? 96.384 45.566 19.322 1.00 88.19 567 ASN A C 1
ATOM 4589 O O . ASN A 1 567 ? 95.219 45.777 19.634 1.00 88.19 567 ASN A O 1
ATOM 4593 N N . THR A 1 568 ? 97.189 44.828 20.107 1.00 90.38 568 THR A N 1
ATOM 4594 C CA . THR A 1 568 ? 96.699 44.136 21.324 1.00 90.38 568 THR A CA 1
ATOM 4595 C C . THR A 1 568 ? 96.221 45.061 22.449 1.00 90.38 568 THR A C 1
ATOM 4597 O O . THR A 1 568 ? 95.234 44.747 23.112 1.00 90.38 568 THR A O 1
ATOM 4600 N N . LEU A 1 569 ? 96.867 46.208 22.678 1.00 88.88 569 LEU A N 1
ATOM 4601 C CA . LEU A 1 569 ? 96.486 47.124 23.765 1.00 88.88 569 LEU A CA 1
ATOM 4602 C C . LEU A 1 569 ? 95.218 47.909 23.439 1.00 88.88 569 LEU A C 1
ATOM 4604 O O . LEU A 1 569 ? 94.315 47.989 24.272 1.00 88.88 569 LEU A O 1
ATOM 4608 N N . SER A 1 570 ? 95.131 48.430 22.210 1.00 89.81 570 SER A N 1
ATOM 4609 C CA . SER A 1 570 ? 93.898 49.047 21.710 1.00 89.81 570 SER A CA 1
ATOM 4610 C C . SER A 1 570 ? 92.738 48.056 21.791 1.00 89.81 570 SER A C 1
ATOM 4612 O O . SER A 1 570 ? 91.629 48.430 22.175 1.00 89.81 570 SER A O 1
ATOM 4614 N N . LEU A 1 571 ? 93.014 46.778 21.502 1.00 87.75 571 LEU A N 1
ATOM 4615 C CA . LEU A 1 571 ? 92.028 45.717 21.640 1.00 87.75 571 LEU A CA 1
ATOM 4616 C C . LEU A 1 571 ? 91.536 45.594 23.085 1.00 87.75 571 LEU A C 1
ATOM 4618 O O . LEU A 1 571 ? 90.342 45.439 23.297 1.00 87.75 571 LEU A O 1
ATOM 4622 N N . LEU A 1 572 ? 92.409 45.689 24.089 1.00 90.00 572 LEU A N 1
ATOM 4623 C CA . LEU A 1 572 ? 92.042 45.469 25.490 1.00 90.00 572 LEU A CA 1
ATOM 4624 C C . LEU A 1 572 ? 91.160 46.588 26.077 1.00 90.00 572 LEU A C 1
ATOM 4626 O O . LEU A 1 572 ? 90.201 46.301 26.796 1.00 90.00 572 LEU A O 1
ATOM 4630 N N . GLU A 1 573 ? 91.416 47.854 25.743 1.00 89.88 573 GLU A N 1
ATOM 4631 C CA . GLU A 1 573 ? 90.517 48.958 26.122 1.00 89.88 573 GLU A CA 1
ATOM 4632 C C . GLU A 1 573 ? 89.154 48.845 25.440 1.00 89.88 573 GLU A C 1
ATOM 4634 O O . GLU A 1 573 ? 88.107 49.089 26.056 1.00 89.88 573 GLU A O 1
ATOM 4639 N N . GLU A 1 574 ? 89.165 48.454 24.164 1.00 88.12 574 GLU A N 1
ATOM 4640 C CA . GLU A 1 574 ? 87.945 48.160 23.430 1.00 88.12 574 GLU A CA 1
ATOM 4641 C C . GLU A 1 574 ? 87.186 47.008 24.101 1.00 88.12 574 GLU A C 1
ATOM 4643 O O . GLU A 1 574 ? 85.987 47.145 24.346 1.00 88.12 574 GLU A O 1
ATOM 4648 N N . GLN A 1 575 ? 87.881 45.948 24.533 1.00 87.69 575 GLN A N 1
ATOM 4649 C CA . GLN A 1 575 ? 87.292 44.843 25.295 1.00 87.69 575 GLN A CA 1
ATOM 4650 C C . GLN A 1 575 ? 86.664 45.304 26.618 1.00 87.69 575 GLN A C 1
ATOM 4652 O O . GLN A 1 575 ? 85.593 44.830 26.985 1.00 87.69 575 GLN A O 1
ATOM 4657 N N . GLN A 1 576 ? 87.256 46.253 27.344 1.00 89.19 576 GLN A N 1
ATOM 4658 C CA . GLN A 1 576 ? 86.681 46.722 28.610 1.00 89.19 576 GLN A CA 1
ATOM 4659 C C . GLN A 1 576 ? 85.422 47.574 28.410 1.00 89.19 576 GLN A C 1
ATOM 4661 O O . GLN A 1 576 ? 84.425 47.390 29.116 1.00 89.19 576 GLN A O 1
ATOM 4666 N N . LYS A 1 577 ? 85.430 48.471 27.415 1.00 90.75 577 LYS A N 1
ATOM 4667 C CA . LYS A 1 577 ? 84.227 49.223 27.023 1.00 90.75 577 LYS A CA 1
ATOM 4668 C C . LYS A 1 577 ? 83.136 48.282 26.520 1.00 90.75 577 LYS A C 1
ATOM 4670 O O . LYS A 1 577 ? 81.968 48.468 26.871 1.00 90.75 577 LYS A O 1
ATOM 4675 N N . GLN A 1 578 ? 83.518 47.266 25.746 1.00 85.56 578 GLN A N 1
ATOM 4676 C CA . GLN A 1 578 ? 82.620 46.195 25.329 1.00 85.56 578 GLN A CA 1
ATOM 4677 C C . GLN A 1 578 ? 82.059 45.451 26.546 1.00 85.56 578 GLN A C 1
ATOM 4679 O O . GLN A 1 578 ? 80.847 45.326 26.634 1.00 85.56 578 GLN A O 1
ATOM 4684 N N . ASN A 1 579 ? 82.860 45.082 27.547 1.00 89.12 579 ASN A N 1
ATOM 4685 C CA . ASN A 1 579 ? 82.372 44.413 28.760 1.00 89.12 579 ASN A CA 1
ATOM 4686 C C . ASN A 1 579 ? 81.345 45.245 29.546 1.00 89.12 579 ASN A C 1
ATOM 4688 O O . ASN A 1 579 ? 80.292 44.727 29.910 1.00 89.12 579 ASN A O 1
ATOM 4692 N N . SER A 1 580 ? 81.579 46.543 29.773 1.00 90.44 580 SER A N 1
ATOM 4693 C CA . SER A 1 580 ? 80.587 47.403 30.447 1.00 90.44 580 SER A CA 1
ATOM 4694 C C . SER A 1 580 ? 79.318 47.616 29.617 1.00 90.44 580 SER A C 1
ATOM 4696 O O . SER A 1 580 ? 78.242 47.859 30.168 1.00 90.44 580 SER A O 1
ATOM 4698 N N . ARG A 1 581 ? 79.434 47.566 28.285 1.00 90.38 581 ARG A N 1
ATOM 4699 C CA . ARG A 1 581 ? 78.285 47.587 27.379 1.00 90.38 581 ARG A CA 1
ATOM 4700 C C . ARG A 1 581 ? 77.504 46.275 27.464 1.00 90.38 581 ARG A C 1
ATOM 4702 O O . ARG A 1 581 ? 76.302 46.339 27.679 1.00 90.38 581 ARG A O 1
ATOM 4709 N N . ILE A 1 582 ? 78.189 45.133 27.404 1.00 88.06 582 ILE A N 1
ATOM 4710 C CA . ILE A 1 582 ? 77.616 43.789 27.551 1.00 88.06 582 ILE A CA 1
ATOM 4711 C C . ILE A 1 582 ? 76.899 43.656 28.895 1.00 88.06 582 ILE A C 1
ATOM 4713 O O . ILE A 1 582 ? 75.819 43.086 28.950 1.00 88.06 582 ILE A O 1
ATOM 4717 N N . GLN A 1 583 ? 77.443 44.212 29.977 1.00 91.56 583 GLN A N 1
ATOM 4718 C CA . GLN A 1 583 ? 76.796 44.156 31.287 1.00 91.56 583 GLN A CA 1
ATOM 4719 C C . GLN A 1 583 ? 75.466 44.925 31.319 1.00 91.56 583 GLN A C 1
ATOM 4721 O O . GLN A 1 583 ? 74.466 44.383 31.781 1.00 91.56 583 GLN A O 1
ATOM 4726 N N . ARG A 1 584 ? 75.428 46.155 30.786 1.00 91.62 584 ARG A N 1
ATOM 4727 C CA . ARG A 1 584 ? 74.184 46.941 30.676 1.00 91.62 584 ARG A CA 1
ATOM 4728 C C . ARG A 1 584 ? 73.180 46.297 29.730 1.00 91.62 584 ARG A C 1
ATOM 4730 O O . ARG A 1 584 ? 72.003 46.215 30.059 1.00 91.62 584 ARG A O 1
ATOM 4737 N N . GLU A 1 585 ? 73.647 45.814 28.580 1.00 89.62 585 GLU A N 1
ATOM 4738 C CA . GLU A 1 585 ? 72.818 45.044 27.652 1.00 89.62 585 GLU A CA 1
ATOM 4739 C C . GLU A 1 585 ? 72.267 43.790 28.350 1.00 89.62 585 GLU A C 1
ATOM 4741 O O . GLU A 1 585 ? 71.082 43.506 28.221 1.00 89.62 585 GLU A O 1
ATOM 4746 N N . GLY A 1 586 ? 73.067 43.118 29.182 1.00 89.56 586 GLY A N 1
ATOM 4747 C CA . GLY A 1 586 ? 72.653 41.982 30.004 1.00 89.56 586 GLY A CA 1
ATOM 4748 C C . GLY A 1 586 ? 71.604 42.329 31.065 1.00 89.56 586 GLY A C 1
ATOM 4749 O O . GLY A 1 586 ? 70.678 41.549 31.271 1.00 89.56 586 GLY A O 1
ATOM 4750 N N . GLU A 1 587 ? 71.688 43.491 31.715 1.00 92.12 587 GLU A N 1
ATOM 4751 C CA . GLU A 1 587 ? 70.675 43.979 32.667 1.00 92.12 587 GLU A CA 1
ATOM 4752 C C . GLU A 1 587 ? 69.362 44.358 31.963 1.00 92.12 587 GLU A C 1
ATOM 4754 O O . GLU A 1 587 ? 68.284 43.938 32.391 1.00 92.12 587 GLU A O 1
ATOM 4759 N N . ASP A 1 588 ? 69.446 45.072 30.837 1.00 92.69 588 ASP A N 1
ATOM 4760 C CA . ASP A 1 588 ? 68.291 45.410 30.000 1.00 92.69 588 ASP A CA 1
ATOM 4761 C C . ASP A 1 588 ? 67.619 44.149 29.440 1.00 92.69 588 ASP A C 1
ATOM 4763 O O . ASP A 1 588 ? 66.389 44.044 29.390 1.00 92.69 588 ASP A O 1
ATOM 4767 N N . GLU A 1 589 ? 68.413 43.176 28.994 1.00 90.56 589 GLU A N 1
ATOM 4768 C CA . GLU A 1 589 ? 67.928 41.872 28.558 1.00 90.56 589 GLU A CA 1
ATOM 4769 C C . GLU A 1 589 ? 67.299 41.103 29.712 1.00 90.56 589 GLU A C 1
ATOM 4771 O O . GLU A 1 589 ? 66.202 40.570 29.538 1.00 90.56 589 GLU A O 1
ATOM 4776 N N . LEU A 1 590 ? 67.916 41.101 30.894 1.00 92.44 590 LEU A N 1
ATOM 4777 C CA . LEU A 1 590 ? 67.368 40.476 32.091 1.00 92.44 590 LEU A CA 1
ATOM 4778 C C . LEU A 1 590 ? 66.015 41.089 32.464 1.00 92.44 590 LEU A C 1
ATOM 4780 O O . LEU A 1 590 ? 65.074 40.353 32.750 1.00 92.44 590 LEU A O 1
ATOM 4784 N N . ASP A 1 591 ? 65.865 42.408 32.407 1.00 92.50 591 ASP A N 1
ATOM 4785 C CA . ASP A 1 591 ? 64.597 43.075 32.702 1.00 92.50 591 ASP A CA 1
ATOM 4786 C C . ASP A 1 591 ? 63.548 42.856 31.609 1.00 92.50 591 ASP A C 1
ATOM 4788 O O . ASP A 1 591 ? 62.370 42.639 31.912 1.00 92.50 591 ASP A O 1
ATOM 4792 N N . LYS A 1 592 ? 63.952 42.815 30.334 1.00 93.50 592 LYS A N 1
ATOM 4793 C CA . LYS A 1 592 ? 63.071 42.368 29.243 1.00 93.50 592 LYS A CA 1
ATOM 4794 C C . LYS A 1 592 ? 62.629 40.920 29.453 1.00 93.50 592 LYS A C 1
ATOM 4796 O O . LYS A 1 592 ? 61.473 40.609 29.176 1.00 93.50 592 LYS A O 1
ATOM 4801 N N . VAL A 1 593 ? 63.514 40.038 29.918 1.00 92.50 593 VAL A N 1
ATOM 4802 C CA . VAL A 1 593 ? 63.199 38.639 30.240 1.00 92.50 593 VAL A CA 1
ATOM 4803 C C . VAL A 1 593 ? 62.264 38.575 31.442 1.00 92.50 593 VAL A C 1
ATOM 4805 O O . VAL A 1 593 ? 61.251 37.895 31.352 1.00 92.50 593 VAL A O 1
ATOM 4808 N N . LYS A 1 594 ? 62.498 39.336 32.515 1.00 92.19 594 LYS A N 1
ATOM 4809 C CA . LYS A 1 594 ? 61.582 39.421 33.665 1.00 92.19 594 LYS A CA 1
ATOM 4810 C C . LYS A 1 594 ? 60.194 39.901 33.252 1.00 92.19 594 LYS A C 1
ATOM 4812 O O . LYS A 1 594 ? 59.210 39.278 33.634 1.00 92.19 594 LYS A O 1
ATOM 4817 N N . LYS A 1 595 ? 60.099 40.962 32.442 1.00 93.12 595 LYS A N 1
ATOM 4818 C CA . LYS A 1 595 ? 58.818 41.458 31.910 1.00 93.12 595 LYS A CA 1
ATOM 4819 C C . LYS A 1 595 ? 58.126 40.400 31.053 1.00 93.12 595 LYS A C 1
ATOM 4821 O O . LYS A 1 595 ? 56.943 40.155 31.255 1.00 93.12 595 LYS A O 1
ATOM 4826 N N . ARG A 1 596 ? 58.865 39.724 30.163 1.00 92.81 596 ARG A N 1
ATOM 4827 C CA . ARG A 1 596 ? 58.344 38.603 29.361 1.00 92.81 596 ARG A CA 1
ATOM 4828 C C . ARG A 1 596 ? 57.867 37.440 30.234 1.00 92.81 596 ARG A C 1
ATOM 4830 O O . ARG A 1 596 ? 56.798 36.906 29.977 1.00 92.81 596 ARG A O 1
ATOM 4837 N N . LEU A 1 597 ? 58.612 37.067 31.274 1.00 91.38 597 LEU A N 1
ATOM 4838 C CA . LEU A 1 597 ? 58.236 36.001 32.208 1.00 91.38 597 LEU A CA 1
ATOM 4839 C C . LEU A 1 597 ? 57.019 36.384 33.053 1.00 91.38 597 LEU A C 1
ATOM 4841 O O . LEU A 1 597 ? 56.144 35.554 33.262 1.00 91.38 597 LEU A O 1
ATOM 4845 N N . HIS A 1 598 ? 56.926 37.634 33.501 1.00 92.06 598 HIS A N 1
ATOM 4846 C CA . HIS A 1 598 ? 55.770 38.127 34.244 1.00 92.06 598 HIS A CA 1
ATOM 4847 C C . HIS A 1 598 ? 54.516 38.197 33.368 1.00 92.06 598 HIS A C 1
ATOM 4849 O O . HIS A 1 598 ? 53.461 37.719 33.771 1.00 92.06 598 HIS A O 1
ATOM 4855 N N . GLN A 1 599 ? 54.639 38.708 32.140 1.00 93.00 599 GLN A N 1
ATOM 4856 C CA . GLN A 1 599 ? 53.564 38.647 31.151 1.00 93.00 599 GLN A CA 1
ATOM 4857 C C . GLN A 1 599 ? 53.157 37.195 30.887 1.00 93.00 599 GLN A C 1
ATOM 4859 O O . GLN A 1 599 ? 51.971 36.884 30.877 1.00 93.00 599 GLN A O 1
ATOM 4864 N N . ARG A 1 600 ? 54.132 36.287 30.756 1.00 90.81 600 ARG A N 1
ATOM 4865 C CA . ARG A 1 600 ? 53.848 34.865 30.588 1.00 90.81 600 ARG A CA 1
ATOM 4866 C C . ARG A 1 600 ? 53.111 34.285 31.792 1.00 90.81 600 ARG A C 1
ATOM 4868 O O . ARG A 1 600 ? 52.202 33.495 31.598 1.00 90.81 600 ARG A O 1
ATOM 4875 N N . LEU A 1 601 ? 53.456 34.679 33.014 1.00 89.88 601 LEU A N 1
ATOM 4876 C CA . LEU A 1 601 ? 52.728 34.270 34.218 1.00 89.88 601 LEU A CA 1
ATOM 4877 C C . LEU A 1 601 ? 51.277 34.771 34.208 1.00 89.88 601 LEU A C 1
ATOM 4879 O O . LEU A 1 601 ? 50.383 33.974 34.468 1.00 89.88 601 LEU A O 1
ATOM 4883 N N . LEU A 1 602 ? 51.037 36.034 33.836 1.00 91.75 602 LEU A N 1
ATOM 4884 C CA . LEU A 1 602 ? 49.683 36.592 33.701 1.00 91.75 602 LEU A CA 1
ATOM 4885 C C . LEU A 1 602 ? 48.860 35.876 32.618 1.00 91.75 602 LEU A C 1
ATOM 4887 O O . LEU A 1 602 ? 47.668 35.650 32.793 1.00 91.75 602 LEU A O 1
ATOM 4891 N N . GLU A 1 603 ? 49.489 35.478 31.510 1.00 90.75 603 GLU A N 1
ATOM 4892 C CA . GLU A 1 603 ? 48.846 34.655 30.476 1.00 90.75 603 GLU A CA 1
ATOM 4893 C C . GLU A 1 603 ? 48.527 33.231 30.963 1.00 90.75 603 GLU A C 1
ATOM 4895 O O . GLU A 1 603 ? 47.568 32.622 30.490 1.00 90.75 603 GLU A O 1
ATOM 4900 N N . LEU A 1 604 ? 49.333 32.684 31.880 1.00 89.69 604 LEU A N 1
ATOM 4901 C CA . LEU A 1 604 ? 49.163 31.334 32.422 1.00 89.69 604 LEU A CA 1
ATOM 4902 C C . LEU A 1 604 ? 48.128 31.273 33.560 1.00 89.69 604 LEU A C 1
ATOM 4904 O O . LEU A 1 604 ? 47.484 30.239 33.713 1.00 89.69 604 LEU A O 1
ATOM 4908 N N . GLU A 1 605 ? 47.940 32.348 34.330 1.00 90.50 605 GLU A N 1
ATOM 4909 C CA . GLU A 1 605 ? 47.022 32.416 35.480 1.00 90.50 605 GLU A CA 1
ATOM 4910 C C . GLU A 1 605 ? 45.565 31.995 35.176 1.00 90.50 605 GLU A C 1
ATOM 4912 O O . GLU A 1 605 ? 45.014 31.219 35.960 1.00 90.50 605 GLU A O 1
ATOM 4917 N N . PRO A 1 606 ? 44.928 32.388 34.050 1.00 92.06 606 PRO A N 1
ATOM 4918 C CA . PRO A 1 606 ? 43.562 31.961 33.738 1.00 92.06 606 PRO A CA 1
ATOM 4919 C C . PRO A 1 606 ? 43.475 30.565 33.098 1.00 92.06 606 PRO A C 1
ATOM 4921 O O . PRO A 1 606 ? 42.373 30.019 32.992 1.00 92.06 606 PRO A O 1
ATOM 4924 N N . LEU A 1 607 ? 44.589 29.965 32.647 1.00 91.56 607 LEU A N 1
ATOM 4925 C CA . LEU A 1 607 ? 44.561 28.672 31.946 1.00 91.56 607 LEU A CA 1
ATOM 4926 C C . LEU A 1 607 ? 43.929 27.539 32.771 1.00 91.56 607 LEU A C 1
ATOM 4928 O O . LEU A 1 607 ? 43.157 26.790 32.181 1.00 91.56 607 LEU A O 1
ATOM 4932 N N . PRO A 1 608 ? 44.175 27.385 34.089 1.00 92.56 608 PRO A N 1
ATOM 4933 C CA . PRO A 1 608 ? 43.539 26.338 34.887 1.00 92.56 608 PRO A CA 1
ATOM 4934 C C . PRO A 1 608 ? 42.024 26.508 35.002 1.00 92.56 608 PRO A C 1
ATOM 4936 O O . PRO A 1 608 ? 41.291 25.525 34.985 1.00 92.56 608 PRO A O 1
ATOM 4939 N N . GLU A 1 609 ? 41.530 27.744 35.097 1.00 91.62 609 GLU A N 1
ATOM 4940 C CA . GLU A 1 609 ? 40.090 28.004 35.163 1.00 91.62 609 GLU A CA 1
ATOM 4941 C C . GLU A 1 609 ? 39.427 27.812 33.791 1.00 91.62 609 GLU A C 1
ATOM 4943 O O . GLU A 1 609 ? 38.354 27.210 33.689 1.00 91.62 609 GLU A O 1
ATOM 4948 N N . MET A 1 610 ? 40.097 28.211 32.705 1.00 93.12 610 MET A N 1
ATOM 4949 C CA . MET A 1 610 ? 39.668 27.872 31.344 1.00 93.12 610 MET A CA 1
ATOM 4950 C C . MET A 1 610 ? 39.700 26.360 31.090 1.00 93.12 610 MET A C 1
ATOM 4952 O O . MET A 1 610 ? 38.769 25.815 30.500 1.00 93.12 610 MET A O 1
ATOM 4956 N N . LEU A 1 611 ? 40.718 25.654 31.583 1.00 92.81 611 LEU A N 1
ATOM 4957 C CA . LEU A 1 611 ? 40.791 24.199 31.514 1.00 92.81 611 LEU A CA 1
ATOM 4958 C C . LEU A 1 611 ? 39.625 23.581 32.286 1.00 92.81 611 LEU A C 1
ATOM 4960 O O . LEU A 1 611 ? 38.847 22.846 31.705 1.00 92.81 611 LEU A O 1
ATOM 4964 N N . LYS A 1 612 ? 39.392 23.981 33.537 1.00 94.69 612 LYS A N 1
ATOM 4965 C CA . LYS A 1 612 ? 38.271 23.478 34.341 1.00 94.69 612 LYS A CA 1
ATOM 4966 C C . LYS A 1 612 ? 36.907 23.742 33.696 1.00 94.69 612 LYS A C 1
ATOM 4968 O O . LYS A 1 612 ? 36.017 22.898 33.740 1.00 94.69 612 LYS A O 1
ATOM 4973 N N . THR A 1 613 ? 36.708 24.917 33.097 1.00 94.31 613 THR A N 1
ATOM 4974 C CA . THR A 1 613 ? 35.449 25.233 32.401 1.00 94.31 613 THR A CA 1
ATOM 4975 C C . THR A 1 613 ? 35.296 24.455 31.097 1.00 94.31 613 THR A C 1
ATOM 4977 O O . THR A 1 613 ? 34.177 24.074 30.756 1.00 94.31 613 THR A O 1
ATOM 4980 N N . THR A 1 614 ? 36.384 24.196 30.371 1.00 93.69 614 THR A N 1
ATOM 4981 C CA . THR A 1 614 ? 36.354 23.334 29.181 1.00 93.69 614 THR A CA 1
ATOM 4982 C C . THR A 1 614 ? 36.167 21.865 29.551 1.00 93.69 614 THR A C 1
ATOM 4984 O O . THR A 1 614 ? 35.344 21.218 28.921 1.00 93.69 614 THR A O 1
ATOM 4987 N N . GLU A 1 615 ? 36.798 21.368 30.616 1.00 93.94 615 GLU A N 1
ATOM 4988 C CA . GLU A 1 615 ? 36.580 20.033 31.190 1.00 93.94 615 GLU A CA 1
ATOM 4989 C C . GLU A 1 615 ? 35.122 19.834 31.613 1.00 93.94 615 GLU A C 1
ATOM 4991 O O . GLU A 1 615 ? 34.513 18.836 31.243 1.00 93.94 615 GLU A O 1
ATOM 4996 N N . LEU A 1 616 ? 34.519 20.805 32.310 1.00 95.50 616 LEU A N 1
ATOM 4997 C CA . LEU A 1 616 ? 33.095 20.752 32.661 1.00 95.50 616 LEU A CA 1
ATOM 4998 C C . LEU A 1 616 ? 32.197 20.735 31.419 1.00 95.50 616 LEU A C 1
ATOM 5000 O O . LEU A 1 616 ? 31.258 19.949 31.354 1.00 95.50 616 LEU A O 1
ATOM 5004 N N . LYS A 1 617 ? 32.496 21.557 30.405 1.00 95.81 617 LYS A N 1
ATOM 5005 C CA . LYS A 1 617 ? 31.752 21.534 29.135 1.00 95.81 617 LYS A CA 1
ATOM 5006 C C . LYS A 1 617 ? 31.902 20.197 28.412 1.00 95.81 617 LYS A C 1
ATOM 5008 O O . LYS A 1 617 ? 30.925 19.706 27.860 1.00 95.81 617 LYS A O 1
ATOM 5013 N N . VAL A 1 618 ? 33.100 19.613 28.407 1.00 94.62 618 VAL A N 1
ATOM 5014 C CA . VAL A 1 618 ? 33.349 18.281 27.842 1.00 94.62 618 VAL A CA 1
ATOM 5015 C C . VAL A 1 618 ? 32.539 17.238 28.603 1.00 94.62 618 VAL A C 1
ATOM 5017 O O . VAL A 1 618 ? 31.827 16.474 27.966 1.00 94.62 618 VAL A O 1
ATOM 5020 N N . GLN A 1 619 ? 32.537 17.273 29.935 1.00 95.00 619 GLN A N 1
ATOM 5021 C CA . GLN A 1 619 ? 31.732 16.373 30.758 1.00 95.00 619 GLN A CA 1
ATOM 5022 C C . GLN A 1 619 ? 30.225 16.520 30.474 1.00 95.00 619 GLN A C 1
ATOM 5024 O O . GLN A 1 619 ? 29.513 15.521 30.368 1.00 95.00 619 GLN A O 1
ATOM 5029 N N . ASP A 1 620 ? 29.726 17.747 30.309 1.00 95.12 620 ASP A N 1
ATOM 5030 C CA . ASP A 1 620 ? 28.334 18.002 29.924 1.00 95.12 620 ASP A CA 1
ATOM 5031 C C . ASP A 1 620 ? 28.026 17.445 28.523 1.00 95.12 620 ASP A C 1
ATOM 5033 O O . ASP A 1 620 ? 26.971 16.838 28.312 1.00 95.12 620 ASP A O 1
ATOM 5037 N N . PHE A 1 621 ? 28.942 17.607 27.560 1.00 94.12 621 PHE A N 1
ATOM 5038 C CA . PHE A 1 621 ? 28.801 17.034 26.220 1.00 94.12 621 PHE A CA 1
ATOM 5039 C C . PHE A 1 621 ? 28.857 15.503 26.229 1.00 94.12 621 PHE A C 1
ATOM 5041 O O . PHE A 1 621 ? 28.060 14.876 25.536 1.00 94.12 621 PHE A O 1
ATOM 5048 N N . GLU A 1 622 ? 29.719 14.893 27.040 1.00 94.75 622 GLU A N 1
ATOM 5049 C CA . GLU A 1 622 ? 29.783 13.440 27.239 1.00 94.75 622 GLU A CA 1
ATOM 5050 C C . GLU A 1 622 ? 28.479 12.904 27.838 1.00 94.75 622 GLU A C 1
ATOM 5052 O O . GLU A 1 622 ? 27.932 11.909 27.361 1.00 94.75 622 GLU A O 1
ATOM 5057 N N . GLN A 1 623 ? 27.909 13.591 28.832 1.00 96.38 623 GLN A N 1
ATOM 5058 C CA . GLN A 1 623 ? 26.608 13.222 29.395 1.00 96.38 623 GLN A CA 1
ATOM 5059 C C . GLN A 1 623 ? 25.482 13.334 28.360 1.00 96.38 623 GLN A C 1
ATOM 5061 O O . GLN A 1 623 ? 24.635 12.440 28.267 1.00 96.38 623 GLN A O 1
ATOM 5066 N N . GLN A 1 624 ? 25.460 14.404 27.560 1.00 96.31 624 GLN A N 1
ATOM 5067 C CA . GLN A 1 624 ? 24.480 14.565 26.482 1.00 96.31 624 GLN A CA 1
ATOM 5068 C C . GLN A 1 624 ? 24.641 13.497 25.397 1.00 96.31 624 GLN A C 1
ATOM 5070 O O . GLN A 1 624 ? 23.636 12.949 24.934 1.00 96.31 624 GLN A O 1
ATOM 5075 N N . LEU A 1 625 ? 25.880 13.165 25.028 1.00 95.69 625 LEU A N 1
ATOM 5076 C CA . LEU A 1 625 ? 26.189 12.093 24.091 1.00 95.69 625 LEU A CA 1
ATOM 5077 C C . LEU A 1 625 ? 25.686 10.755 24.632 1.00 95.69 625 LEU A C 1
ATOM 5079 O O . LEU A 1 625 ? 24.919 10.095 23.944 1.00 95.69 625 LEU A O 1
ATOM 5083 N N . HIS A 1 626 ? 25.986 10.407 25.883 1.00 96.12 626 HIS A N 1
ATOM 5084 C CA . HIS A 1 626 ? 25.495 9.175 26.501 1.00 96.12 626 HIS A CA 1
ATOM 5085 C C . HIS A 1 626 ? 23.968 9.094 26.574 1.00 96.12 626 HIS A C 1
ATOM 5087 O O . HIS A 1 626 ? 23.387 8.027 26.367 1.00 96.12 626 HIS A O 1
ATOM 5093 N N . LEU A 1 627 ? 23.281 10.205 26.850 1.00 96.62 627 LEU A N 1
ATOM 5094 C CA . LEU A 1 627 ? 21.818 10.244 26.794 1.00 96.62 627 LEU A CA 1
ATOM 5095 C C . LEU A 1 627 ? 21.302 10.035 25.364 1.00 96.62 627 LEU A C 1
ATOM 5097 O O . LEU A 1 627 ? 20.301 9.342 25.176 1.00 96.62 627 LEU A O 1
ATOM 5101 N N . SER A 1 628 ? 21.973 10.612 24.367 1.00 94.69 628 SER A N 1
ATOM 5102 C CA . SER A 1 628 ? 21.656 10.413 22.950 1.00 94.69 628 SER A CA 1
ATOM 5103 C C . SER A 1 628 ? 21.906 8.968 22.512 1.00 94.69 628 SER A C 1
ATOM 5105 O O . SER A 1 628 ? 21.040 8.363 21.889 1.00 94.69 628 SER A O 1
ATOM 5107 N N . GLU A 1 629 ? 23.031 8.371 22.907 1.00 96.00 629 GLU A N 1
ATOM 5108 C CA . GLU A 1 629 ? 23.374 6.971 22.655 1.00 96.00 629 GLU A CA 1
ATOM 5109 C C . GLU A 1 629 ? 22.349 6.030 23.282 1.00 96.00 629 GLU A C 1
ATOM 5111 O O . GLU A 1 629 ? 21.852 5.139 22.601 1.00 96.00 629 GLU A O 1
ATOM 5116 N N . ARG A 1 630 ? 21.951 6.258 24.542 1.00 97.06 630 ARG A N 1
ATOM 5117 C CA . ARG A 1 630 ? 20.890 5.471 25.192 1.00 97.06 630 ARG A CA 1
ATOM 5118 C C . ARG A 1 630 ? 19.578 5.564 24.423 1.00 97.06 630 ARG A C 1
ATOM 5120 O O . ARG A 1 630 ? 19.026 4.528 24.059 1.00 97.06 630 ARG A O 1
ATOM 5127 N N . LYS A 1 631 ? 19.133 6.776 24.080 1.00 97.19 631 LYS A N 1
ATOM 5128 C CA . LYS A 1 631 ? 17.940 6.972 23.239 1.00 97.19 631 LYS A CA 1
ATOM 5129 C C . LYS A 1 631 ? 18.080 6.282 21.884 1.00 97.19 631 LYS A C 1
ATOM 5131 O O . LYS A 1 631 ? 17.126 5.681 21.407 1.00 97.19 631 LYS A O 1
ATOM 5136 N N . ASN A 1 632 ? 19.262 6.320 21.273 1.00 95.56 632 ASN A N 1
ATOM 5137 C CA . ASN A 1 632 ? 19.522 5.636 20.014 1.00 95.56 632 ASN A CA 1
ATOM 5138 C C . ASN A 1 632 ? 19.432 4.112 20.180 1.00 95.56 632 ASN A C 1
ATOM 5140 O O . ASN A 1 632 ? 18.785 3.457 19.374 1.00 95.56 632 ASN A O 1
ATOM 5144 N N . THR A 1 633 ? 19.986 3.538 21.252 1.00 96.44 633 THR A N 1
ATOM 5145 C CA . THR A 1 633 ? 19.851 2.099 21.537 1.00 96.44 633 THR A CA 1
ATOM 5146 C C . THR A 1 633 ? 18.406 1.685 21.812 1.00 96.44 633 THR A C 1
ATOM 5148 O O . THR A 1 633 ? 17.986 0.618 21.372 1.00 96.44 633 THR A O 1
ATOM 5151 N N . GLU A 1 634 ? 17.621 2.520 22.495 1.00 97.56 634 GLU A N 1
ATOM 5152 C CA . GLU A 1 634 ? 16.187 2.296 22.708 1.00 97.56 634 GLU A CA 1
ATOM 5153 C C . GLU A 1 634 ? 15.412 2.370 21.391 1.00 97.56 634 GLU A C 1
ATOM 5155 O O . GLU A 1 634 ? 14.600 1.490 21.111 1.00 97.56 634 GLU A O 1
ATOM 5160 N N . ASN A 1 635 ? 15.721 3.351 20.539 1.00 97.12 635 ASN A N 1
ATOM 5161 C CA . ASN A 1 635 ? 15.148 3.460 19.201 1.00 97.12 635 ASN A CA 1
ATOM 5162 C C . ASN A 1 635 ? 15.519 2.255 18.329 1.00 97.12 635 ASN A C 1
ATOM 5164 O O . ASN A 1 635 ? 14.649 1.720 17.656 1.00 97.12 635 ASN A O 1
ATOM 5168 N N . ILE A 1 636 ? 16.768 1.779 18.372 1.00 97.56 636 ILE A N 1
ATOM 5169 C CA . ILE A 1 636 ? 17.205 0.568 17.660 1.00 97.56 636 ILE A CA 1
ATOM 5170 C C . ILE A 1 636 ? 16.416 -0.654 18.148 1.00 97.56 636 ILE A C 1
ATOM 5172 O O . ILE A 1 636 ? 15.939 -1.430 17.325 1.00 97.56 636 ILE A O 1
ATOM 5176 N N . LYS A 1 637 ? 16.216 -0.812 19.464 1.00 97.25 637 LYS A N 1
ATOM 5177 C CA . LYS A 1 637 ? 15.389 -1.896 20.027 1.00 97.25 637 LYS A CA 1
ATOM 5178 C C . LYS A 1 637 ? 13.928 -1.789 19.592 1.00 97.25 637 LYS A C 1
ATOM 5180 O O . LYS A 1 637 ? 13.321 -2.803 19.258 1.00 97.25 637 LYS A O 1
ATOM 5185 N N . LEU A 1 638 ? 13.368 -0.578 19.577 1.00 97.94 638 LEU A N 1
ATOM 5186 C CA . LEU A 1 638 ? 12.004 -0.336 19.115 1.00 97.94 638 LEU A CA 1
ATOM 5187 C C . LEU A 1 638 ? 11.863 -0.654 17.624 1.00 97.94 638 LEU A C 1
ATOM 5189 O O . LEU A 1 638 ? 10.920 -1.340 17.247 1.00 97.94 638 LEU A O 1
ATOM 5193 N N . ILE A 1 639 ? 12.809 -0.204 16.797 1.00 96.75 639 ILE A N 1
ATOM 5194 C CA . ILE A 1 639 ? 12.856 -0.515 15.366 1.00 96.75 639 ILE A CA 1
ATOM 5195 C C . ILE A 1 639 ? 12.948 -2.027 15.176 1.00 96.75 639 ILE A C 1
ATOM 5197 O O . ILE A 1 639 ? 12.125 -2.566 14.457 1.00 96.75 639 ILE A O 1
ATOM 5201 N N . ALA A 1 640 ? 13.849 -2.727 15.870 1.00 96.31 640 ALA A N 1
ATOM 5202 C CA . ALA A 1 640 ? 13.957 -4.184 15.782 1.00 96.31 640 ALA A CA 1
ATOM 5203 C C . ALA A 1 640 ? 12.645 -4.895 16.168 1.00 96.31 640 ALA A C 1
ATOM 5205 O O . ALA A 1 640 ? 12.207 -5.808 15.472 1.00 96.31 640 ALA A O 1
ATOM 5206 N N . GLY A 1 641 ? 11.974 -4.442 17.233 1.00 97.88 641 GLY A N 1
ATOM 5207 C CA . GLY A 1 641 ? 10.667 -4.971 17.631 1.00 97.88 641 GLY A CA 1
ATOM 5208 C C . GLY A 1 641 ? 9.557 -4.681 16.614 1.00 97.88 641 GLY A C 1
ATOM 5209 O O . GLY A 1 641 ? 8.695 -5.527 16.390 1.00 97.88 641 GLY A O 1
ATOM 5210 N N . LEU A 1 642 ? 9.572 -3.506 15.978 1.00 96.06 642 LEU A N 1
ATOM 5211 C CA . LEU A 1 642 ? 8.646 -3.166 14.896 1.00 96.06 642 LEU A CA 1
ATOM 5212 C C . LEU A 1 642 ? 8.940 -3.969 13.625 1.00 96.06 642 LEU A C 1
ATOM 5214 O O . LEU A 1 642 ? 7.996 -4.432 12.994 1.00 96.06 642 LEU A O 1
ATOM 5218 N N . THR A 1 643 ? 10.210 -4.183 13.281 1.00 96.81 643 THR A N 1
ATOM 5219 C CA . THR A 1 643 ? 10.631 -5.010 12.144 1.00 96.81 643 THR A CA 1
ATOM 5220 C C . THR A 1 643 ? 10.183 -6.454 12.332 1.00 96.81 643 THR A C 1
ATOM 5222 O O . THR A 1 643 ? 9.542 -6.985 11.439 1.00 96.81 643 THR A O 1
ATOM 5225 N N . SER A 1 644 ? 10.386 -7.050 13.510 1.00 96.56 644 SER A N 1
ATOM 5226 C CA . SER A 1 644 ? 9.912 -8.413 13.800 1.00 96.56 644 SER A CA 1
ATOM 5227 C C . SER A 1 644 ? 8.382 -8.533 13.739 1.00 96.56 644 SER A C 1
ATOM 5229 O O . SER A 1 644 ? 7.853 -9.508 13.212 1.00 96.56 644 SER A O 1
ATOM 5231 N N . LYS A 1 645 ? 7.641 -7.520 14.215 1.00 97.25 645 LYS A N 1
ATOM 5232 C CA . LYS A 1 645 ? 6.176 -7.482 14.050 1.00 97.25 645 LYS A CA 1
ATOM 5233 C C . LYS A 1 645 ? 5.763 -7.358 12.585 1.00 97.25 645 LYS A C 1
ATOM 5235 O O . LYS A 1 645 ? 4.771 -7.958 12.190 1.00 97.25 645 LYS A O 1
ATOM 5240 N N . LEU A 1 646 ? 6.492 -6.569 11.798 1.00 96.50 646 LEU A N 1
ATOM 5241 C CA . LEU A 1 646 ? 6.249 -6.415 10.368 1.00 96.50 646 LEU A CA 1
ATOM 5242 C C . LEU A 1 646 ? 6.527 -7.726 9.631 1.00 96.50 646 LEU A C 1
ATOM 5244 O O . LEU A 1 646 ? 5.699 -8.127 8.825 1.00 96.50 646 LEU A O 1
ATOM 5248 N N . GLU A 1 647 ? 7.628 -8.408 9.944 1.00 96.50 647 GLU A N 1
ATOM 5249 C CA . GLU A 1 647 ? 7.960 -9.739 9.422 1.00 96.50 647 GLU A CA 1
ATOM 5250 C C . GLU A 1 647 ? 6.852 -10.744 9.743 1.00 96.50 647 GLU A C 1
ATOM 5252 O O . GLU A 1 647 ? 6.338 -11.376 8.829 1.00 96.50 647 GLU A O 1
ATOM 5257 N N . HIS A 1 648 ? 6.383 -10.794 10.992 1.00 97.06 648 HIS A N 1
ATOM 5258 C CA . HIS A 1 648 ? 5.279 -11.673 11.380 1.00 97.06 648 HIS A CA 1
ATOM 5259 C C . HIS A 1 648 ? 3.967 -11.351 10.643 1.00 97.06 648 HIS A C 1
ATOM 5261 O O . HIS A 1 648 ? 3.286 -12.245 10.151 1.00 97.06 648 HIS A O 1
ATOM 5267 N N . VAL A 1 649 ? 3.603 -10.068 10.517 1.00 96.31 649 VAL A N 1
ATOM 5268 C CA . VAL A 1 649 ? 2.424 -9.662 9.728 1.00 96.31 649 VAL A CA 1
ATOM 5269 C C . VAL A 1 649 ? 2.609 -10.002 8.249 1.00 96.31 649 VAL A C 1
ATOM 5271 O O . VAL A 1 649 ? 1.642 -10.355 7.581 1.00 96.31 649 VAL A O 1
ATOM 5274 N N . ASN A 1 650 ? 3.832 -9.910 7.729 1.00 96.81 650 ASN A N 1
ATOM 5275 C CA . ASN A 1 650 ? 4.141 -10.275 6.356 1.00 96.81 650 ASN A CA 1
ATOM 5276 C C . ASN A 1 650 ? 4.028 -11.790 6.137 1.00 96.81 650 ASN A C 1
ATOM 5278 O O . ASN A 1 650 ? 3.464 -12.194 5.130 1.00 96.81 650 ASN A O 1
ATOM 5282 N N . GLU A 1 651 ? 4.474 -12.618 7.084 1.00 97.44 651 GLU A N 1
ATOM 5283 C CA . GLU A 1 651 ? 4.250 -14.072 7.075 1.00 97.44 651 GLU A CA 1
ATOM 5284 C C . GLU A 1 651 ? 2.752 -14.400 7.071 1.00 97.44 651 GLU A C 1
ATOM 5286 O O . GLU A 1 651 ? 2.288 -15.105 6.181 1.00 97.44 651 GLU A O 1
ATOM 5291 N N . MET A 1 652 ? 1.967 -13.798 7.973 1.00 96.19 652 MET A N 1
ATOM 5292 C CA . MET A 1 652 ? 0.503 -13.961 8.001 1.00 96.19 652 MET A CA 1
ATOM 5293 C C . MET A 1 652 ? -0.167 -13.500 6.700 1.00 96.19 652 MET A C 1
ATOM 5295 O O . MET A 1 652 ? -1.140 -14.099 6.242 1.00 96.19 652 MET A O 1
ATOM 5299 N N . LEU A 1 653 ? 0.342 -12.430 6.084 1.00 96.25 653 LEU A N 1
ATOM 5300 C CA . LEU A 1 653 ? -0.146 -11.952 4.795 1.00 96.25 653 LEU A CA 1
ATOM 5301 C C . LEU A 1 653 ? 0.194 -12.928 3.662 1.00 96.25 653 LEU A C 1
ATOM 5303 O O . LEU A 1 653 ? -0.644 -13.133 2.786 1.00 96.25 653 LEU A O 1
ATOM 5307 N N . GLU A 1 654 ? 1.393 -13.511 3.652 1.00 96.75 654 GLU A N 1
ATOM 5308 C CA . GLU A 1 654 ? 1.772 -14.529 2.667 1.00 96.75 654 GLU A CA 1
ATOM 5309 C C . GLU A 1 654 ? 0.963 -15.818 2.846 1.00 96.75 654 GLU A C 1
ATOM 5311 O O . GLU A 1 654 ? 0.459 -16.347 1.857 1.00 96.75 654 GLU A O 1
ATOM 5316 N N . GLU A 1 655 ? 0.709 -16.259 4.081 1.00 97.12 655 GLU A N 1
ATOM 5317 C CA . GLU A 1 655 ? -0.206 -17.372 4.364 1.00 97.12 655 GLU A CA 1
ATOM 5318 C C . GLU A 1 655 ? -1.626 -17.074 3.860 1.00 97.12 655 GLU A C 1
ATOM 5320 O O . GLU A 1 655 ? -2.233 -17.886 3.160 1.00 97.12 655 GLU A O 1
ATOM 5325 N N . ALA A 1 656 ? -2.155 -15.876 4.129 1.00 94.81 656 ALA A N 1
ATOM 5326 C CA . ALA A 1 656 ? -3.469 -15.471 3.634 1.00 94.81 656 ALA A CA 1
ATOM 5327 C C . ALA A 1 656 ? -3.520 -15.391 2.096 1.00 94.81 656 ALA A C 1
ATOM 5329 O O . ALA A 1 656 ? -4.530 -15.758 1.489 1.00 94.81 656 ALA A O 1
ATOM 5330 N N . LYS A 1 657 ? -2.443 -14.930 1.445 1.00 97.12 657 LYS A N 1
ATOM 5331 C CA . LYS A 1 657 ? -2.320 -14.940 -0.022 1.00 97.12 657 LYS A CA 1
ATOM 5332 C C . LYS A 1 657 ? -2.287 -16.363 -0.568 1.00 97.12 657 LYS A C 1
ATOM 5334 O O . LYS A 1 657 ? -2.950 -16.606 -1.574 1.00 97.12 657 LYS A O 1
ATOM 5339 N N . GLN A 1 658 ? -1.560 -17.275 0.074 1.00 97.00 658 GLN A N 1
ATOM 5340 C CA . GLN A 1 658 ? -1.503 -18.682 -0.316 1.00 97.00 658 GLN A CA 1
ATOM 5341 C C . GLN A 1 658 ? -2.884 -19.336 -0.201 1.00 97.00 658 GLN A C 1
ATOM 5343 O O . GLN A 1 658 ? -3.374 -19.887 -1.182 1.00 97.00 658 GLN A O 1
ATOM 5348 N N . MET A 1 659 ? -3.573 -19.160 0.929 1.00 97.25 659 MET A N 1
ATOM 5349 C CA . MET A 1 659 ? -4.950 -19.639 1.106 1.00 97.25 659 MET A CA 1
ATOM 5350 C C . MET A 1 659 ? -5.896 -19.071 0.040 1.00 97.25 659 MET A C 1
ATOM 5352 O O . MET A 1 659 ? -6.739 -19.778 -0.504 1.00 97.25 659 MET A O 1
ATOM 5356 N N . ASN A 1 660 ? -5.759 -17.787 -0.299 1.00 95.19 660 ASN A N 1
ATOM 5357 C CA . ASN A 1 660 ? -6.563 -17.176 -1.355 1.00 95.19 660 ASN A CA 1
ATOM 5358 C C . ASN A 1 660 ? -6.248 -17.775 -2.738 1.00 95.19 660 ASN A C 1
ATOM 5360 O O . ASN A 1 660 ? -7.165 -18.017 -3.518 1.00 95.19 660 ASN A O 1
ATOM 5364 N N . GLN A 1 661 ? -4.979 -18.066 -3.042 1.00 97.00 661 GLN A N 1
ATOM 5365 C CA . GLN A 1 661 ? -4.607 -18.777 -4.270 1.00 97.00 661 GLN A CA 1
ATOM 5366 C C . GLN A 1 661 ? -5.242 -20.171 -4.322 1.00 97.00 661 GLN A C 1
ATOM 5368 O O . GLN A 1 661 ? -5.853 -20.503 -5.336 1.00 97.00 661 GLN A O 1
ATOM 5373 N N . GLU A 1 662 ? -5.199 -20.930 -3.225 1.00 96.81 662 GLU A N 1
ATOM 5374 C CA . GLU A 1 662 ? -5.847 -22.244 -3.118 1.00 96.81 662 GLU A CA 1
ATOM 5375 C C . GLU A 1 662 ? -7.364 -22.146 -3.355 1.00 96.81 662 GLU A C 1
ATOM 5377 O O . GLU A 1 662 ? -7.913 -22.882 -4.177 1.00 96.81 662 GLU A O 1
ATOM 5382 N N . TYR A 1 663 ? -8.048 -21.169 -2.747 1.00 96.50 663 TYR A N 1
ATOM 5383 C CA . TYR A 1 663 ? -9.475 -20.932 -3.000 1.00 96.50 663 TYR A CA 1
ATOM 5384 C C . TYR A 1 663 ? -9.768 -20.488 -4.439 1.00 96.50 663 TYR A C 1
ATOM 5386 O O . TYR A 1 663 ? -10.822 -20.817 -4.989 1.00 96.50 663 TYR A O 1
ATOM 5394 N N . VAL A 1 664 ? -8.881 -19.722 -5.076 1.00 97.62 664 VAL A N 1
ATOM 5395 C CA . VAL A 1 664 ? -9.023 -19.335 -6.488 1.00 97.62 664 VAL A CA 1
ATOM 5396 C C . VAL A 1 664 ? -8.861 -20.553 -7.399 1.00 97.62 664 VAL A C 1
ATOM 5398 O O . VAL A 1 664 ? -9.629 -20.702 -8.354 1.00 97.62 664 VAL A O 1
ATOM 5401 N N . GLU A 1 665 ? -7.914 -21.442 -7.107 1.00 97.19 665 GLU A N 1
ATOM 5402 C CA . GLU A 1 665 ? -7.716 -22.698 -7.835 1.00 97.19 665 GLU A CA 1
ATOM 5403 C C . GLU A 1 665 ? -8.896 -23.658 -7.654 1.00 97.19 665 GLU A C 1
ATOM 5405 O O . GLU A 1 665 ? -9.398 -24.204 -8.643 1.00 97.19 665 GLU A O 1
ATOM 5410 N N . GLU A 1 666 ? -9.412 -23.797 -6.431 1.00 97.06 666 GLU A N 1
ATOM 5411 C CA . GLU A 1 666 ? -10.615 -24.581 -6.147 1.00 97.06 666 GLU A CA 1
ATOM 5412 C C . GLU A 1 666 ? -11.827 -24.013 -6.895 1.00 97.06 666 GLU A C 1
ATOM 5414 O O . GLU A 1 666 ? -12.512 -24.741 -7.616 1.00 97.06 666 GLU A O 1
ATOM 5419 N N . ASN A 1 667 ? -12.049 -22.697 -6.829 1.00 95.38 667 ASN A N 1
ATOM 5420 C CA . ASN A 1 667 ? -13.115 -22.037 -7.582 1.00 95.38 667 ASN A CA 1
ATOM 5421 C C . ASN A 1 667 ? -12.968 -22.240 -9.093 1.00 95.38 667 ASN A C 1
ATOM 5423 O O . ASN A 1 667 ? -13.965 -22.440 -9.790 1.00 95.38 667 ASN A O 1
ATOM 5427 N N . ARG A 1 668 ? -11.741 -22.210 -9.625 1.00 98.25 668 ARG A N 1
ATOM 5428 C CA . ARG A 1 668 ? -11.474 -22.487 -11.042 1.00 98.25 668 ARG A CA 1
ATOM 5429 C C . ARG A 1 668 ? -11.810 -23.935 -11.398 1.00 98.25 668 ARG A C 1
ATOM 5431 O O . ARG A 1 668 ? -12.428 -24.173 -12.434 1.00 98.25 668 ARG A O 1
ATOM 5438 N N . SER A 1 669 ? -11.450 -24.887 -10.542 1.00 98.00 669 SER A N 1
ATOM 5439 C CA . SER A 1 669 ? -11.794 -26.304 -10.698 1.00 98.00 669 SER A CA 1
ATOM 5440 C C . SER A 1 669 ? -13.311 -26.528 -10.675 1.00 98.00 669 SER A C 1
ATOM 5442 O O . SER A 1 669 ? -13.858 -27.194 -11.559 1.00 98.00 669 SER A O 1
ATOM 5444 N N . LEU A 1 670 ? -14.014 -25.899 -9.727 1.00 97.00 670 LEU A N 1
ATOM 5445 C CA . LEU A 1 670 ? -15.473 -25.950 -9.628 1.00 97.00 670 LEU A CA 1
ATOM 5446 C C . LEU A 1 670 ? -16.146 -25.342 -10.862 1.00 97.00 670 LEU A C 1
ATOM 5448 O O . LEU A 1 670 ? -17.039 -25.976 -11.422 1.00 97.00 670 LEU A O 1
ATOM 5452 N N . ARG A 1 671 ? -15.683 -24.183 -11.348 1.00 97.69 671 ARG A N 1
ATOM 5453 C CA . ARG A 1 671 ? -16.173 -23.587 -12.605 1.00 97.69 671 ARG A CA 1
ATOM 5454 C C . ARG A 1 671 ? -15.975 -24.523 -13.795 1.00 97.69 671 ARG A C 1
ATOM 5456 O O . ARG A 1 671 ? -16.935 -24.804 -14.496 1.00 97.69 671 ARG A O 1
ATOM 5463 N N . ASN A 1 672 ? -14.790 -25.115 -13.956 1.00 97.75 672 ASN A N 1
ATOM 5464 C CA . ASN A 1 672 ? -14.544 -26.088 -15.028 1.00 97.75 672 ASN A CA 1
ATOM 5465 C C . ASN A 1 672 ? -15.496 -27.299 -14.951 1.00 97.75 672 ASN A C 1
ATOM 5467 O O . ASN A 1 672 ? -15.900 -27.855 -15.980 1.00 97.75 672 ASN A O 1
ATOM 5471 N N . LYS A 1 673 ? -15.852 -27.736 -13.735 1.00 98.06 673 LYS A N 1
ATOM 5472 C CA . LYS A 1 673 ? -16.814 -28.824 -13.518 1.00 98.06 673 LYS A CA 1
ATOM 5473 C C . LYS A 1 673 ? -18.235 -28.402 -13.889 1.00 98.06 673 LYS A C 1
ATOM 5475 O O . LYS A 1 673 ? -18.921 -29.190 -14.537 1.00 98.06 673 LYS A O 1
ATOM 5480 N N . VAL A 1 674 ? -18.640 -27.178 -13.547 1.00 97.69 674 VAL A N 1
ATOM 5481 C CA . VAL A 1 674 ? -19.912 -26.579 -13.984 1.00 97.69 674 VAL A CA 1
ATOM 5482 C C . VAL A 1 674 ? -19.965 -26.503 -15.509 1.00 97.69 674 VAL A C 1
ATOM 5484 O O . VAL A 1 674 ? -20.852 -27.119 -16.089 1.00 97.69 674 VAL A O 1
ATOM 5487 N N . ASP A 1 675 ? -18.961 -25.923 -16.170 1.00 97.94 675 ASP A N 1
ATOM 5488 C CA . ASP A 1 675 ? -18.905 -25.815 -17.639 1.00 97.94 675 ASP A CA 1
ATOM 5489 C C . ASP A 1 675 ? -18.975 -27.189 -18.328 1.00 97.94 675 ASP A C 1
ATOM 5491 O O . ASP A 1 675 ? -19.518 -27.353 -19.423 1.00 97.94 675 ASP A O 1
ATOM 5495 N N . THR A 1 676 ? -18.387 -28.214 -17.704 1.00 98.25 676 THR A N 1
ATOM 5496 C CA . THR A 1 676 ? -18.441 -29.590 -18.214 1.00 98.25 676 THR A CA 1
ATOM 5497 C C . THR A 1 676 ? -19.834 -30.194 -18.064 1.00 98.25 676 THR A C 1
ATOM 5499 O O . THR A 1 676 ? -20.289 -30.900 -18.965 1.00 98.25 676 THR A O 1
ATOM 5502 N N . LEU A 1 677 ? -20.515 -29.935 -16.947 1.00 97.56 677 LEU A N 1
ATOM 5503 C CA . LEU A 1 677 ? -21.893 -30.375 -16.735 1.00 97.56 677 LEU A CA 1
ATOM 5504 C C . LEU A 1 677 ? -22.868 -29.631 -17.652 1.00 97.56 677 LEU A C 1
ATOM 5506 O O . LEU A 1 677 ? -23.742 -30.273 -18.224 1.00 97.56 677 LEU A O 1
ATOM 5510 N N . GLU A 1 678 ? -22.683 -28.329 -17.863 1.00 97.50 678 GLU A N 1
ATOM 5511 C CA . GLU A 1 678 ? -23.480 -27.531 -18.800 1.00 97.50 678 GLU A CA 1
ATOM 5512 C C . GLU A 1 678 ? -23.339 -28.040 -20.237 1.00 97.50 678 GLU A C 1
ATOM 5514 O O . GLU A 1 678 ? -24.343 -28.256 -20.914 1.00 97.50 678 GLU A O 1
ATOM 5519 N N . ARG A 1 679 ? -22.112 -28.338 -20.691 1.00 98.00 679 ARG A N 1
ATOM 5520 C CA . ARG A 1 679 ? -21.890 -28.957 -22.010 1.00 98.00 679 ARG A CA 1
ATOM 5521 C C . ARG A 1 679 ? -22.605 -30.301 -22.152 1.00 98.00 679 ARG A C 1
ATOM 5523 O O . ARG A 1 679 ? -23.268 -30.522 -23.160 1.00 98.00 679 ARG A O 1
ATOM 5530 N N . LYS A 1 680 ? -22.523 -31.172 -21.139 1.00 98.19 680 LYS A N 1
ATOM 5531 C CA . LYS A 1 680 ? -23.245 -32.460 -21.135 1.00 98.19 680 LYS A CA 1
ATOM 5532 C C . LYS A 1 680 ? -24.759 -32.272 -21.147 1.00 98.19 680 LYS A C 1
ATOM 5534 O O . LYS A 1 680 ? -25.464 -33.011 -21.823 1.00 98.19 680 LYS A O 1
ATOM 5539 N N . PHE A 1 681 ? -25.262 -31.294 -20.401 1.00 97.38 681 PHE A N 1
ATOM 5540 C CA . PHE A 1 681 ? -26.683 -30.976 -20.375 1.00 97.38 681 PHE A CA 1
ATOM 5541 C C . PHE A 1 681 ? -27.176 -30.508 -21.750 1.00 97.38 681 PHE A C 1
ATOM 5543 O O . PHE A 1 681 ? -28.209 -30.984 -22.219 1.00 97.38 681 PHE A O 1
ATOM 5550 N N . LEU A 1 682 ? -26.423 -29.633 -22.423 1.00 98.19 682 LEU A N 1
ATOM 5551 C CA . LEU A 1 682 ? -26.732 -29.191 -23.786 1.00 98.19 682 LEU A CA 1
ATOM 5552 C C . LEU A 1 682 ? -26.699 -30.354 -24.785 1.00 98.19 682 LEU A C 1
ATOM 5554 O O . LEU A 1 682 ? -27.613 -30.475 -25.593 1.00 98.19 682 LEU A O 1
ATOM 5558 N N . GLU A 1 683 ? -25.705 -31.238 -24.693 1.00 98.19 683 GLU A N 1
ATOM 5559 C CA . GLU A 1 683 ? -25.605 -32.429 -25.545 1.00 98.19 683 GLU A CA 1
ATOM 5560 C C . GLU A 1 683 ? -26.817 -33.359 -25.375 1.00 98.19 683 GLU A C 1
ATOM 5562 O O . GLU A 1 683 ? -27.441 -33.747 -26.360 1.00 98.19 683 GLU A O 1
ATOM 5567 N N . VAL A 1 684 ? -27.217 -33.659 -24.135 1.00 97.75 684 VAL A N 1
ATOM 5568 C CA . VAL A 1 684 ? -28.415 -34.474 -23.855 1.00 97.75 684 VAL A CA 1
ATOM 5569 C C . VAL A 1 684 ? -29.694 -33.769 -24.311 1.00 97.75 684 VAL A C 1
ATOM 5571 O O . VAL A 1 684 ? -30.619 -34.412 -24.805 1.00 97.75 684 VAL A O 1
ATOM 5574 N N . THR A 1 685 ? -29.766 -32.445 -24.170 1.00 98.06 685 THR A N 1
ATOM 5575 C CA . THR A 1 685 ? -30.911 -31.657 -24.646 1.00 98.06 685 THR A CA 1
ATOM 5576 C C . THR A 1 685 ? -31.040 -31.744 -26.166 1.00 98.06 685 THR A C 1
ATOM 5578 O O . THR A 1 685 ? -32.144 -31.931 -26.679 1.00 98.06 685 THR A O 1
ATOM 5581 N N . GLU A 1 686 ? -29.920 -31.677 -26.882 1.00 98.25 686 GLU A N 1
ATOM 5582 C CA . GLU A 1 686 ? -29.890 -31.824 -28.334 1.00 98.25 686 GLU A CA 1
ATOM 5583 C C . GLU A 1 686 ? -30.257 -33.248 -28.768 1.00 98.25 686 GLU A C 1
ATOM 5585 O O . GLU A 1 686 ? -31.119 -33.420 -29.628 1.00 98.25 686 GLU A O 1
ATOM 5590 N N . GLN A 1 687 ? -29.718 -34.272 -28.100 1.00 97.81 687 GLN A N 1
ATOM 5591 C CA . GLN A 1 687 ? -30.108 -35.668 -28.331 1.00 97.81 687 GLN A CA 1
ATOM 5592 C C . GLN A 1 687 ? -31.614 -35.880 -28.112 1.00 97.81 687 GLN A C 1
ATOM 5594 O O . GLN A 1 687 ? -32.284 -36.514 -28.927 1.00 97.81 687 GLN A O 1
ATOM 5599 N N . ASN A 1 688 ? -32.186 -35.308 -27.048 1.00 97.06 688 ASN A N 1
ATOM 5600 C CA . ASN A 1 688 ? -33.629 -35.358 -26.808 1.00 97.06 688 ASN A CA 1
ATOM 5601 C C . ASN A 1 688 ? -34.415 -34.669 -27.930 1.00 97.06 688 ASN A C 1
ATOM 5603 O O . ASN A 1 688 ? -35.432 -35.199 -28.380 1.00 97.06 688 ASN A O 1
ATOM 5607 N N . ARG A 1 689 ? -33.944 -33.519 -28.424 1.00 98.00 689 ARG A N 1
ATOM 5608 C CA . ARG A 1 689 ? -34.558 -32.822 -29.560 1.00 98.00 689 ARG A CA 1
ATOM 5609 C C . ARG A 1 689 ? -34.545 -33.700 -30.814 1.00 98.00 689 ARG A C 1
ATOM 5611 O O . ARG A 1 689 ? -35.576 -33.838 -31.471 1.00 98.00 689 ARG A O 1
ATOM 5618 N N . GLU A 1 690 ? -33.420 -34.335 -31.128 1.00 98.06 690 GLU A N 1
ATOM 5619 C CA . GLU A 1 690 ? -33.289 -35.256 -32.262 1.00 98.06 690 GLU A CA 1
ATOM 5620 C C . GLU A 1 690 ? -34.223 -36.468 -32.141 1.00 98.06 690 GLU A C 1
ATOM 5622 O O . GLU A 1 690 ? -34.926 -36.808 -33.102 1.00 98.06 690 GLU A O 1
ATOM 5627 N N . LEU A 1 691 ? -34.305 -37.080 -30.956 1.00 97.56 691 LEU A N 1
ATOM 5628 C CA . LEU A 1 691 ? -35.236 -38.175 -30.682 1.00 97.56 691 LEU A CA 1
ATOM 5629 C C . LEU A 1 691 ? -36.689 -37.738 -30.886 1.00 97.56 691 LEU A C 1
ATOM 5631 O O . LEU A 1 691 ? -37.435 -38.437 -31.570 1.00 97.56 691 LEU A O 1
ATOM 5635 N N . MET A 1 692 ? -37.077 -36.555 -30.404 1.00 97.88 692 MET A N 1
ATOM 5636 C CA . MET A 1 692 ? -38.420 -36.006 -30.629 1.00 97.88 692 MET A CA 1
ATOM 5637 C C . MET A 1 692 ? -38.722 -35.789 -32.117 1.00 97.88 692 MET A C 1
ATOM 5639 O O . MET A 1 692 ? -39.813 -36.133 -32.582 1.00 97.88 692 MET A O 1
ATOM 5643 N N . THR A 1 693 ? -37.759 -35.291 -32.905 1.00 97.81 693 THR A N 1
ATOM 5644 C CA . THR A 1 693 ? -37.950 -35.183 -34.365 1.00 97.81 693 THR A CA 1
ATOM 5645 C C . THR A 1 693 ? -38.078 -36.551 -35.035 1.00 97.81 693 THR A C 1
ATOM 5647 O O . THR A 1 693 ? -38.861 -36.714 -35.971 1.00 97.81 693 THR A O 1
ATOM 5650 N N . THR A 1 694 ? -37.344 -37.555 -34.549 1.00 98.31 694 THR A N 1
ATOM 5651 C CA . THR A 1 694 ? -37.414 -38.929 -35.059 1.00 98.31 694 THR A CA 1
ATOM 5652 C C . THR A 1 694 ? -38.764 -39.561 -34.744 1.00 98.31 694 THR A C 1
ATOM 5654 O O . THR A 1 694 ? -39.367 -40.164 -35.631 1.00 98.31 694 THR A O 1
ATOM 5657 N N . ILE A 1 695 ? -39.267 -39.383 -33.519 1.00 97.31 695 ILE A N 1
ATOM 5658 C CA . ILE A 1 695 ? -40.606 -39.818 -33.108 1.00 97.31 695 ILE A CA 1
ATOM 5659 C C . ILE A 1 695 ? -41.658 -39.170 -34.008 1.00 97.31 695 ILE A C 1
ATOM 5661 O O . ILE A 1 695 ? -42.439 -39.893 -34.616 1.00 97.31 695 ILE A O 1
ATOM 5665 N N . SER A 1 696 ? -41.596 -37.852 -34.213 1.00 97.56 696 SER A N 1
ATOM 5666 C CA . SER A 1 696 ? -42.548 -37.132 -35.075 1.00 97.56 696 SER A CA 1
ATOM 5667 C C . SER A 1 696 ? -42.576 -37.693 -36.509 1.00 97.56 696 SER A C 1
ATOM 5669 O O . SER A 1 696 ? -43.641 -37.943 -37.069 1.00 97.56 696 SER A O 1
ATOM 5671 N N . LYS A 1 697 ? -41.405 -37.982 -37.102 1.00 98.06 697 LYS A N 1
ATOM 5672 C CA . LYS A 1 697 ? -41.310 -38.614 -38.436 1.00 98.06 697 LYS A CA 1
ATOM 5673 C C . LYS A 1 697 ? -41.883 -40.035 -38.456 1.00 98.06 697 LYS A C 1
ATOM 5675 O O . LYS A 1 697 ? -42.480 -40.462 -39.448 1.00 98.06 697 LYS A O 1
ATOM 5680 N N . ARG A 1 698 ? -41.678 -40.802 -37.381 1.00 96.62 698 ARG A N 1
ATOM 5681 C CA . ARG A 1 698 ? -42.232 -42.156 -37.239 1.00 96.62 698 ARG A CA 1
ATOM 5682 C C . ARG A 1 698 ? -43.750 -42.114 -37.099 1.00 96.62 698 ARG A C 1
ATOM 5684 O O . ARG A 1 698 ? -44.414 -42.904 -37.760 1.00 96.62 698 ARG A O 1
ATOM 5691 N N . GLU A 1 699 ? -44.286 -41.184 -36.318 1.00 97.44 699 GLU A N 1
ATOM 5692 C CA . GLU A 1 699 ? -45.726 -40.944 -36.187 1.00 97.44 699 GLU A CA 1
ATOM 5693 C C . GLU A 1 699 ? -46.356 -40.569 -37.533 1.00 97.44 699 GLU A C 1
ATOM 5695 O O . GLU A 1 699 ? -47.373 -41.148 -37.913 1.00 97.44 699 GLU A O 1
ATOM 5700 N N . GLU A 1 700 ? -45.717 -39.690 -38.310 1.00 97.38 700 GLU A N 1
ATOM 5701 C CA . GLU A 1 700 ? -46.164 -39.352 -39.666 1.00 97.38 700 GLU A CA 1
ATOM 5702 C C . GLU A 1 700 ? -46.169 -40.579 -40.591 1.00 97.38 700 GLU A C 1
ATOM 5704 O O . GLU A 1 700 ? -47.149 -40.834 -41.292 1.00 97.38 700 GLU A O 1
ATOM 5709 N N . THR A 1 701 ? -45.115 -41.400 -40.540 1.00 97.88 701 THR A N 1
ATOM 5710 C CA . THR A 1 701 ? -45.034 -42.646 -41.320 1.00 97.88 701 THR A CA 1
ATOM 5711 C C . THR A 1 701 ? -46.131 -43.637 -40.923 1.00 97.88 701 THR A C 1
ATOM 5713 O O . THR A 1 701 ? -46.753 -44.250 -41.790 1.00 97.88 701 THR A O 1
ATOM 5716 N N . ILE A 1 702 ? -46.396 -43.796 -39.622 1.00 97.19 702 ILE A N 1
ATOM 5717 C CA . ILE A 1 702 ? -47.490 -44.635 -39.114 1.00 97.19 702 ILE A CA 1
ATOM 5718 C C . ILE A 1 702 ? -48.831 -44.106 -39.626 1.00 97.19 702 ILE A C 1
ATOM 5720 O O . ILE A 1 702 ? -49.637 -44.889 -40.122 1.00 97.19 702 ILE A O 1
ATOM 5724 N N . ARG A 1 703 ? -49.054 -42.787 -39.581 1.00 97.44 703 ARG A N 1
ATOM 5725 C CA . ARG A 1 703 ? -50.277 -42.158 -40.094 1.00 97.44 703 ARG A CA 1
ATOM 5726 C C . ARG A 1 703 ? -50.482 -42.446 -41.582 1.00 97.44 703 ARG A C 1
ATOM 5728 O O . ARG A 1 703 ? -51.575 -42.844 -41.970 1.00 97.44 703 ARG A O 1
ATOM 5735 N N . LEU A 1 704 ? -49.440 -42.294 -42.403 1.00 97.81 704 LEU A N 1
ATOM 5736 C CA . LEU A 1 704 ? -49.493 -42.605 -43.838 1.00 97.81 704 LEU A CA 1
ATOM 5737 C C . LEU A 1 704 ? -49.772 -44.092 -44.096 1.00 97.81 704 LEU A C 1
ATOM 5739 O O . LEU A 1 704 ? -50.590 -44.428 -44.949 1.00 97.81 704 LEU A O 1
ATOM 5743 N N . ASN A 1 705 ? -49.130 -44.986 -43.340 1.00 97.31 705 ASN A N 1
ATOM 5744 C CA . ASN A 1 705 ? -49.374 -46.423 -43.447 1.00 97.31 705 ASN A CA 1
ATOM 5745 C C . ASN A 1 705 ? -50.799 -46.803 -43.036 1.00 97.31 705 ASN A C 1
ATOM 5747 O O . ASN A 1 705 ? -51.391 -47.655 -43.690 1.00 97.31 705 ASN A O 1
ATOM 5751 N N . ASN A 1 706 ? -51.361 -46.169 -42.003 1.00 97.25 706 ASN A N 1
ATOM 5752 C CA . ASN A 1 706 ? -52.749 -46.386 -41.596 1.00 97.25 706 ASN A CA 1
ATOM 5753 C C . ASN A 1 706 ? -53.723 -45.970 -42.702 1.00 97.25 706 ASN A C 1
ATOM 5755 O O . ASN A 1 706 ? -54.595 -46.756 -43.049 1.00 97.25 706 ASN A O 1
ATOM 5759 N N . VAL A 1 707 ? -53.520 -44.803 -43.328 1.00 97.62 707 VAL A N 1
ATOM 5760 C CA . VAL A 1 707 ? -54.337 -44.373 -44.481 1.00 97.62 707 VAL A CA 1
ATOM 5761 C C . VAL A 1 707 ? -54.231 -45.381 -45.629 1.00 97.62 707 VAL A C 1
ATOM 5763 O O . VAL A 1 707 ? -55.242 -45.822 -46.165 1.00 97.62 707 VAL A O 1
ATOM 5766 N N . ARG A 1 708 ? -53.019 -45.834 -45.965 1.00 97.44 708 ARG A N 1
ATOM 5767 C CA . ARG A 1 708 ? -52.821 -46.850 -47.011 1.00 97.44 708 ARG A CA 1
ATOM 5768 C C . ARG A 1 708 ? -53.469 -48.193 -46.658 1.00 97.44 708 ARG A C 1
AT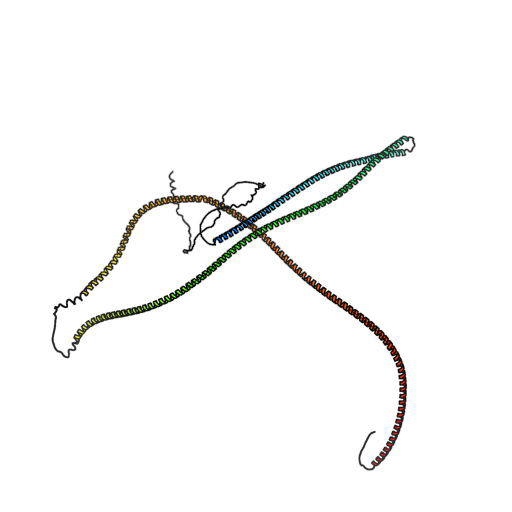OM 5770 O O . ARG A 1 708 ? -53.960 -48.896 -47.539 1.00 97.44 708 ARG A O 1
ATOM 5777 N N . LEU A 1 709 ? -53.445 -48.582 -45.385 1.00 96.25 709 LEU A N 1
ATOM 5778 C CA . LEU A 1 709 ? -54.115 -49.786 -44.903 1.00 96.25 709 LEU A CA 1
ATOM 5779 C C . LEU A 1 709 ? -55.636 -49.647 -45.025 1.00 96.25 709 LEU A C 1
ATOM 5781 O O . LEU A 1 709 ? -56.285 -50.593 -45.465 1.00 96.25 709 LEU A O 1
ATOM 5785 N N . GLU A 1 710 ? -56.200 -48.487 -44.689 1.00 97.25 710 GLU A N 1
ATOM 5786 C CA . GLU A 1 710 ? -57.621 -48.180 -44.882 1.00 97.25 710 GLU A CA 1
ATOM 5787 C C . GLU A 1 710 ? -58.006 -48.257 -46.365 1.00 97.25 710 GLU A C 1
ATOM 5789 O O . GLU A 1 710 ? -58.970 -48.943 -46.697 1.00 97.25 710 GLU A O 1
ATOM 5794 N N . GLU A 1 711 ? -57.216 -47.665 -47.266 1.00 96.69 711 GLU A N 1
ATOM 5795 C CA . GLU A 1 711 ? -57.407 -47.777 -48.721 1.00 96.69 711 GLU A CA 1
ATOM 5796 C C . GLU A 1 711 ? -57.389 -49.240 -49.184 1.00 96.69 711 GLU A C 1
ATOM 5798 O O . GLU A 1 711 ? -58.300 -49.685 -49.880 1.00 96.69 711 GLU A O 1
ATOM 5803 N N . LYS A 1 712 ? -56.401 -50.039 -48.752 1.00 96.69 712 LYS A N 1
ATOM 5804 C CA . LYS A 1 712 ? -56.341 -51.473 -49.089 1.00 96.69 712 LYS A CA 1
ATOM 5805 C C . LYS A 1 712 ? -57.476 -52.280 -48.484 1.00 96.69 712 LYS A C 1
ATOM 5807 O O . LYS A 1 712 ? -57.948 -53.226 -49.114 1.00 96.69 712 LYS A O 1
ATOM 5812 N N . THR A 1 713 ? -57.945 -51.904 -47.303 1.00 96.81 713 THR A N 1
ATOM 5813 C CA . THR A 1 713 ? -59.125 -52.514 -46.689 1.00 96.81 713 THR A CA 1
ATOM 5814 C C . THR A 1 713 ? -60.365 -52.196 -47.521 1.00 96.81 713 THR A C 1
ATOM 5816 O O . THR A 1 713 ? -61.133 -53.104 -47.823 1.00 96.81 713 THR A O 1
ATOM 5819 N N . GLN A 1 714 ? -60.530 -50.952 -47.980 1.00 97.06 714 GLN A N 1
ATOM 5820 C CA . GLN A 1 714 ? -61.620 -50.551 -48.875 1.00 97.06 714 GLN A CA 1
ATOM 5821 C C . GLN A 1 714 ? -61.553 -51.251 -50.238 1.00 97.06 714 GLN A C 1
ATOM 5823 O O . GLN A 1 714 ? -62.569 -51.764 -50.707 1.00 97.06 714 GLN A O 1
ATOM 5828 N N . GLU A 1 715 ? -60.371 -51.342 -50.853 1.00 96.31 715 GLU A N 1
ATOM 5829 C CA . GLU A 1 715 ? -60.160 -52.113 -52.084 1.00 96.31 715 GLU A CA 1
ATOM 5830 C C . GLU A 1 715 ? -60.522 -53.588 -51.883 1.00 96.31 715 GLU A C 1
ATOM 5832 O O . GLU A 1 715 ? -61.242 -54.159 -52.698 1.00 96.31 715 GLU A O 1
ATOM 5837 N N . THR A 1 716 ? -60.068 -54.198 -50.782 1.00 95.75 716 THR A N 1
ATOM 5838 C CA . THR A 1 716 ? -60.378 -55.597 -50.455 1.00 95.75 716 THR A CA 1
ATOM 5839 C C . THR A 1 716 ? -61.875 -55.779 -50.266 1.00 95.75 716 THR A C 1
ATOM 5841 O O . THR A 1 716 ? -62.439 -56.699 -50.840 1.00 95.75 716 THR A O 1
ATOM 5844 N N . MET A 1 717 ? -62.547 -54.885 -49.535 1.00 96.75 717 MET A N 1
ATOM 5845 C CA . MET A 1 717 ? -64.004 -54.924 -49.399 1.00 96.75 717 MET A CA 1
ATOM 5846 C C . MET A 1 717 ? -64.696 -54.834 -50.763 1.00 96.75 717 MET A C 1
ATOM 5848 O O . MET A 1 717 ? -65.600 -55.624 -51.024 1.00 96.75 717 MET A O 1
ATOM 5852 N N . SER A 1 718 ? -64.257 -53.933 -51.647 1.00 96.94 718 SER A N 1
ATOM 5853 C CA . SER A 1 718 ? -64.801 -53.800 -53.006 1.00 96.94 718 SER A CA 1
ATOM 5854 C C . SER A 1 718 ? -64.583 -55.064 -53.843 1.00 96.94 718 SER A C 1
ATOM 5856 O O . SER A 1 718 ? -65.519 -55.549 -54.475 1.00 96.94 718 SER A O 1
ATOM 5858 N N . LEU A 1 719 ? -63.381 -55.647 -53.812 1.00 96.06 719 LEU A N 1
ATOM 5859 C CA . LEU A 1 719 ? -63.071 -56.899 -54.507 1.00 96.06 719 LEU A CA 1
ATOM 5860 C C . LEU A 1 719 ? -63.856 -58.082 -53.939 1.00 96.06 719 LEU A C 1
ATOM 5862 O O . LEU A 1 719 ? -64.337 -58.902 -54.714 1.00 96.06 719 LEU A O 1
ATOM 5866 N N . THR A 1 720 ? -64.032 -58.161 -52.619 1.00 95.69 720 THR A N 1
ATOM 5867 C CA . THR A 1 720 ? -64.884 -59.170 -51.979 1.00 95.69 720 THR A CA 1
ATOM 5868 C C . THR A 1 720 ? -66.322 -59.035 -52.465 1.00 95.69 720 THR A C 1
ATOM 5870 O O . THR A 1 720 ? -66.888 -60.027 -52.908 1.00 95.69 72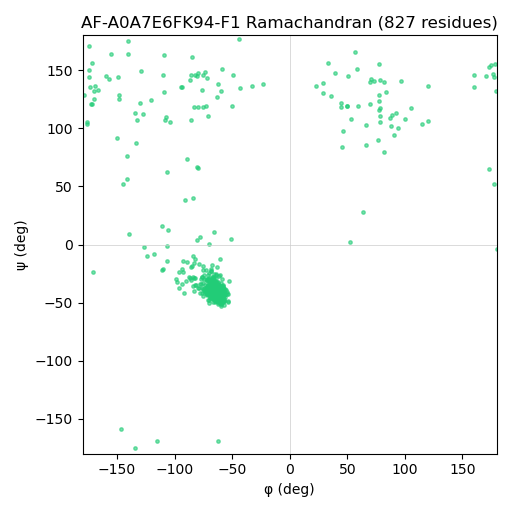0 THR A O 1
ATOM 5873 N N . HIS A 1 721 ? -66.882 -57.819 -52.499 1.00 96.00 721 HIS A N 1
ATOM 5874 C CA . HIS A 1 721 ? -68.225 -57.589 -53.046 1.00 96.00 721 HIS A CA 1
ATOM 5875 C C . HIS A 1 721 ? -68.308 -57.969 -54.536 1.00 96.00 721 HIS A C 1
ATOM 5877 O O . HIS A 1 721 ? -69.281 -58.583 -54.970 1.00 96.00 721 HIS A O 1
ATOM 5883 N N . GLN A 1 722 ? -67.285 -57.652 -55.339 1.00 96.38 722 GLN A N 1
ATOM 5884 C CA . GLN A 1 722 ? -67.229 -58.053 -56.751 1.00 96.38 722 GLN A CA 1
ATOM 5885 C C . GLN A 1 722 ? -67.151 -59.576 -56.920 1.00 96.38 722 GLN A C 1
ATOM 5887 O O . GLN A 1 722 ? -67.832 -60.128 -57.782 1.00 96.38 722 GLN A O 1
ATOM 5892 N N . LEU A 1 723 ? -66.353 -60.262 -56.097 1.00 94.44 723 LEU A N 1
ATOM 5893 C CA . LEU A 1 723 ? -66.242 -61.718 -56.096 1.00 94.44 723 LEU A CA 1
ATOM 5894 C C . LEU A 1 723 ? -67.558 -62.369 -55.664 1.00 94.44 723 LEU A C 1
ATOM 5896 O O . LEU A 1 723 ? -67.986 -63.326 -56.300 1.00 94.44 723 LEU A O 1
ATOM 5900 N N . GLU A 1 724 ? -68.208 -61.858 -54.619 1.00 95.69 724 GLU A N 1
ATOM 5901 C CA . GLU A 1 724 ? -69.520 -62.329 -54.165 1.00 95.69 724 GLU A CA 1
ATOM 5902 C C . GLU A 1 724 ? -70.568 -62.207 -55.277 1.00 95.69 724 GLU A C 1
ATOM 5904 O O . GLU A 1 724 ? -71.259 -63.187 -55.564 1.00 95.69 724 GLU A O 1
ATOM 5909 N N . ASN A 1 725 ? -70.606 -61.071 -55.979 1.00 95.31 725 ASN A N 1
ATOM 5910 C CA . ASN A 1 725 ? -71.483 -60.872 -57.135 1.00 95.31 725 ASN A CA 1
ATOM 5911 C C . ASN A 1 725 ? -71.146 -61.832 -58.290 1.00 95.31 725 ASN A C 1
ATOM 5913 O O . ASN A 1 725 ? -72.034 -62.501 -58.810 1.00 95.31 725 ASN A O 1
ATOM 5917 N N . ALA A 1 726 ? -69.868 -61.988 -58.656 1.00 94.69 726 ALA A N 1
ATOM 5918 C CA . ALA A 1 726 ? -69.457 -62.905 -59.722 1.00 94.69 726 ALA A CA 1
ATOM 5919 C C . ALA A 1 726 ? -69.739 -64.377 -59.374 1.00 94.69 726 ALA A C 1
ATOM 5921 O O . ALA A 1 726 ? -70.139 -65.160 -60.234 1.00 94.69 726 ALA A O 1
ATOM 5922 N N . LEU A 1 727 ? -69.559 -64.772 -58.109 1.00 94.62 727 LEU A N 1
ATOM 5923 C CA . LEU A 1 727 ? -69.934 -66.097 -57.618 1.00 94.62 727 LEU A CA 1
ATOM 5924 C C . LEU A 1 727 ? -71.450 -66.295 -57.662 1.00 94.62 727 LEU A C 1
ATOM 5926 O O . LEU A 1 727 ? -71.904 -67.394 -57.985 1.00 94.62 727 LEU A O 1
ATOM 5930 N N . GLN A 1 728 ? -72.236 -65.264 -57.349 1.00 95.50 728 GLN A N 1
ATOM 5931 C CA . GLN A 1 728 ? -73.689 -65.302 -57.477 1.00 95.50 728 GLN A CA 1
ATOM 5932 C C . GLN A 1 728 ? -74.114 -65.456 -58.946 1.00 95.50 728 GLN A C 1
ATOM 5934 O O . GLN A 1 728 ? -74.923 -66.338 -59.242 1.00 95.50 728 GLN A O 1
ATOM 5939 N N . ASP A 1 729 ? -73.509 -64.705 -59.866 1.00 95.00 729 ASP A N 1
ATOM 5940 C CA . ASP A 1 729 ? -73.762 -64.802 -61.307 1.00 95.00 729 ASP A CA 1
ATOM 5941 C C . ASP A 1 729 ? -73.342 -66.166 -61.876 1.00 95.00 729 ASP A C 1
ATOM 5943 O O . ASP A 1 729 ? -74.104 -66.793 -62.611 1.00 95.00 729 ASP A O 1
ATOM 5947 N N . LEU A 1 730 ? -72.171 -66.690 -61.493 1.00 93.75 730 LEU A N 1
ATOM 5948 C CA . LEU A 1 730 ? -71.711 -68.031 -61.879 1.00 93.75 730 LEU A CA 1
ATOM 5949 C C . LEU A 1 730 ? -72.633 -69.124 -61.340 1.00 93.75 730 LEU A C 1
ATOM 5951 O O . LEU A 1 730 ? -72.928 -70.080 -62.058 1.00 93.75 730 LEU A O 1
ATOM 5955 N N . LYS A 1 731 ? -73.119 -68.997 -60.098 1.00 94.06 731 LYS A N 1
ATOM 5956 C CA . LYS A 1 731 ? -74.126 -69.914 -59.544 1.00 94.06 731 LYS A CA 1
ATOM 5957 C C . LYS A 1 731 ? -75.413 -69.869 -60.370 1.00 94.06 731 LYS A C 1
ATOM 5959 O O . LYS A 1 731 ? -75.924 -70.931 -60.727 1.00 94.06 731 LYS A O 1
ATOM 5964 N N . GLN A 1 732 ? -75.902 -68.681 -60.735 1.00 94.56 732 GLN A N 1
ATOM 5965 C CA . GLN A 1 732 ? -77.078 -68.533 -61.601 1.00 94.56 732 GLN A CA 1
ATOM 5966 C C . GLN A 1 732 ? -76.840 -69.105 -63.012 1.00 94.56 732 GLN A C 1
ATOM 5968 O O . GLN A 1 732 ? -77.677 -69.846 -63.533 1.00 94.56 732 GLN A O 1
ATOM 5973 N N . GLN A 1 733 ? -75.682 -68.841 -63.625 1.00 93.69 733 GLN A N 1
ATOM 5974 C CA . GLN A 1 733 ? -75.335 -69.342 -64.956 1.00 93.69 733 GLN A CA 1
ATOM 5975 C C . GLN A 1 733 ? -75.159 -70.864 -64.961 1.00 93.69 733 GLN A C 1
ATOM 5977 O O . GLN A 1 733 ? -75.669 -71.523 -65.868 1.00 93.69 733 GLN A O 1
ATOM 5982 N N . SER A 1 734 ? -74.490 -71.424 -63.951 1.00 92.00 734 SER A N 1
ATOM 5983 C CA . SER A 1 734 ? -74.330 -72.868 -63.763 1.00 92.00 734 SER A CA 1
ATOM 5984 C C . SER A 1 734 ? -75.684 -73.549 -63.602 1.00 92.00 734 SER A C 1
ATOM 5986 O O . SER A 1 734 ? -75.956 -74.503 -64.326 1.00 92.00 734 SER A O 1
ATOM 5988 N N . SER A 1 735 ? -76.579 -72.995 -62.770 1.00 92.19 735 SER A N 1
ATOM 5989 C CA . SER A 1 735 ? -77.970 -73.460 -62.672 1.00 92.19 735 SER A CA 1
ATOM 5990 C C . SER A 1 735 ? -78.639 -73.472 -64.052 1.00 92.19 735 SER A C 1
ATOM 5992 O O . SER A 1 735 ? -79.132 -74.506 -64.490 1.00 92.19 735 SER A O 1
ATOM 5994 N N . SER A 1 736 ? -78.541 -72.373 -64.813 1.00 92.62 736 SER A N 1
ATOM 5995 C CA . SER A 1 736 ? -79.129 -72.285 -66.160 1.00 92.62 736 SER A CA 1
ATOM 5996 C C . SER A 1 736 ? -78.504 -73.243 -67.190 1.00 92.62 736 SER A C 1
ATOM 5998 O O . SER A 1 736 ? -79.152 -73.637 -68.162 1.00 92.62 736 SER A O 1
ATOM 6000 N N . PHE A 1 737 ? -77.212 -73.567 -67.066 1.00 92.88 737 PHE A N 1
ATOM 6001 C CA . PHE A 1 737 ? -76.517 -74.499 -67.955 1.00 92.88 737 PHE A CA 1
ATOM 6002 C C . PHE A 1 737 ? -76.865 -75.937 -67.593 1.00 92.88 737 PHE A C 1
ATOM 6004 O O . PHE A 1 737 ? -77.138 -76.727 -68.491 1.00 92.88 737 PHE A O 1
ATOM 6011 N N . HIS A 1 738 ? -76.915 -76.252 -66.299 1.00 93.19 738 HIS A N 1
ATOM 6012 C CA . HIS A 1 738 ? -77.358 -77.541 -65.791 1.00 93.19 738 HIS A CA 1
ATOM 6013 C C . HIS A 1 738 ? -78.780 -77.853 -66.273 1.00 93.19 738 HIS A C 1
ATOM 6015 O O . HIS A 1 738 ? -78.988 -78.902 -66.878 1.00 93.19 738 HIS A O 1
ATOM 6021 N N . ASP A 1 739 ? -79.708 -76.895 -66.170 1.00 92.00 739 ASP A N 1
ATOM 6022 C CA . ASP A 1 739 ? -81.071 -77.031 -66.701 1.00 92.00 739 ASP A CA 1
ATOM 6023 C C . ASP A 1 739 ? -81.085 -77.292 -68.223 1.00 92.00 739 ASP A C 1
ATOM 6025 O O . ASP A 1 739 ? -81.842 -78.128 -68.728 1.00 92.00 739 ASP A O 1
ATOM 6029 N N . ARG A 1 740 ? -80.196 -76.633 -68.983 1.00 93.62 740 ARG A N 1
ATOM 6030 C CA . ARG A 1 740 ? -80.042 -76.845 -70.436 1.00 93.62 740 ARG A CA 1
ATOM 6031 C C . ARG A 1 740 ? -79.421 -78.198 -70.785 1.00 93.62 740 ARG A C 1
ATOM 6033 O O . ARG A 1 740 ? -79.847 -78.811 -71.763 1.00 93.62 740 ARG A O 1
ATOM 6040 N N . VAL A 1 741 ? -78.417 -78.654 -70.040 1.00 91.50 741 VAL A N 1
ATOM 6041 C CA . VAL A 1 741 ? -77.786 -79.967 -70.237 1.00 91.50 741 VAL A CA 1
ATOM 6042 C C . VAL A 1 741 ? -78.774 -81.070 -69.913 1.00 91.50 741 VAL A C 1
ATOM 6044 O O . VAL A 1 741 ? -78.944 -81.942 -70.753 1.00 91.50 741 VAL A O 1
ATOM 6047 N N . ILE A 1 742 ? -79.495 -80.981 -68.792 1.00 92.44 742 ILE A N 1
ATOM 6048 C CA . ILE A 1 742 ? -80.570 -81.925 -68.456 1.00 92.44 742 ILE A CA 1
ATOM 6049 C C . ILE A 1 742 ? -81.593 -81.987 -69.597 1.00 92.44 742 ILE A C 1
ATOM 6051 O O . ILE A 1 742 ? -82.022 -83.068 -69.993 1.00 92.44 742 ILE A O 1
ATOM 6055 N N . SER A 1 743 ? -81.958 -80.843 -70.180 1.00 92.06 743 SER A N 1
ATOM 6056 C CA . SER A 1 743 ? -82.862 -80.803 -71.334 1.00 92.06 743 SER A CA 1
ATOM 6057 C C . SER A 1 743 ? -82.276 -81.491 -72.580 1.00 92.06 743 SER A C 1
ATOM 6059 O O . SER A 1 743 ? -82.947 -82.305 -73.213 1.00 92.06 743 SER A O 1
ATOM 6061 N N . LYS A 1 744 ? -81.002 -81.241 -72.919 1.00 94.00 744 LYS A N 1
ATOM 6062 C CA . LYS A 1 744 ? -80.321 -81.894 -74.055 1.00 94.00 744 LYS A CA 1
ATOM 6063 C C . LYS A 1 744 ? -80.090 -83.387 -73.842 1.00 94.00 744 LYS A C 1
ATOM 6065 O O . LYS A 1 744 ? -80.236 -84.147 -74.791 1.00 94.00 744 LYS A O 1
ATOM 6070 N N . GLU A 1 745 ? -79.733 -83.796 -72.632 1.00 91.06 745 GLU A N 1
ATOM 6071 C CA . GLU A 1 745 ? -79.544 -85.194 -72.258 1.00 91.06 745 GLU A CA 1
ATOM 6072 C C . GLU A 1 745 ? -80.852 -85.967 -72.413 1.00 91.06 745 GLU A C 1
ATOM 6074 O O . GLU A 1 745 ? -80.868 -87.028 -73.028 1.00 91.06 745 GLU A O 1
ATOM 6079 N N . ARG A 1 746 ? -81.976 -85.387 -71.975 1.00 91.62 746 ARG A N 1
ATOM 6080 C CA . ARG A 1 746 ? -83.304 -85.963 -72.230 1.00 91.62 746 ARG A CA 1
ATOM 6081 C C . ARG A 1 746 ? -83.568 -86.160 -73.729 1.00 91.62 746 ARG A C 1
ATOM 6083 O O . ARG A 1 746 ? -84.128 -87.181 -74.115 1.00 91.62 746 ARG A O 1
ATOM 6090 N N . LEU A 1 747 ? -83.129 -85.235 -74.588 1.00 94.62 747 LEU A N 1
ATOM 6091 C CA . LEU A 1 747 ? -83.282 -85.348 -76.047 1.00 94.62 747 LEU A CA 1
ATOM 6092 C C . LEU A 1 747 ? -82.330 -86.373 -76.689 1.00 94.62 747 LEU A C 1
ATOM 6094 O O . LEU A 1 747 ? -82.728 -87.089 -77.607 1.00 94.62 747 LEU A O 1
ATOM 6098 N N . SER A 1 748 ? -81.072 -86.457 -76.250 1.00 88.50 748 SER A N 1
ATOM 6099 C CA . SER A 1 748 ? -80.110 -87.423 -76.795 1.00 88.50 748 SER A CA 1
ATOM 6100 C C . SER A 1 748 ? -80.413 -88.846 -76.341 1.00 88.50 748 SER A C 1
ATOM 6102 O O . SER A 1 748 ? -80.342 -89.755 -77.166 1.00 88.50 748 SER A O 1
ATOM 6104 N N . GLN A 1 749 ? -80.812 -89.041 -75.080 1.00 92.00 749 GLN A N 1
ATOM 6105 C CA . GLN A 1 749 ? -81.309 -90.325 -74.580 1.00 92.00 749 GLN A CA 1
ATOM 6106 C C . GLN A 1 749 ? -82.497 -90.800 -75.426 1.00 92.00 749 GLN A C 1
ATOM 6108 O O . GLN A 1 749 ? -82.515 -91.948 -75.863 1.00 92.00 749 GLN A O 1
ATOM 6113 N N . GLN A 1 750 ? -83.418 -89.893 -75.771 1.00 92.56 750 GLN A N 1
ATOM 6114 C CA . GLN A 1 750 ? -84.511 -90.196 -76.695 1.00 92.56 750 GLN A CA 1
ATOM 6115 C C . GLN A 1 750 ? -84.004 -90.635 -78.085 1.00 92.56 750 GLN A C 1
ATOM 6117 O O . GLN A 1 750 ? -84.528 -91.586 -78.656 1.00 92.56 750 GLN A O 1
ATOM 6122 N N . LYS A 1 751 ? -82.956 -89.995 -78.626 1.00 94.31 751 LYS A N 1
ATOM 6123 C CA . LYS A 1 751 ? -82.402 -90.325 -79.953 1.00 94.31 751 LYS A CA 1
ATOM 6124 C C . LYS A 1 751 ? -81.597 -91.630 -79.992 1.00 94.31 751 LYS A C 1
ATOM 6126 O O . LYS A 1 751 ? -81.606 -92.314 -81.016 1.00 94.31 751 LYS A O 1
ATOM 6131 N N . ILE A 1 752 ? -80.874 -91.955 -78.920 1.00 89.31 752 ILE A N 1
ATOM 6132 C CA . ILE A 1 752 ? -80.129 -93.218 -78.792 1.00 89.31 752 ILE A CA 1
ATOM 6133 C C . ILE A 1 752 ? -81.102 -94.389 -78.884 1.00 89.31 752 ILE A C 1
ATOM 6135 O O . ILE A 1 752 ? -80.879 -95.286 -79.694 1.00 89.31 752 ILE A O 1
ATOM 6139 N N . LEU A 1 753 ? -82.215 -94.315 -78.151 1.00 92.38 753 LEU A N 1
ATOM 6140 C CA . LEU A 1 753 ? -83.265 -95.332 -78.196 1.00 92.38 753 LEU A CA 1
ATOM 6141 C C . LEU A 1 753 ? -83.780 -95.563 -79.631 1.00 92.38 753 LEU A C 1
ATOM 6143 O O . LEU A 1 753 ? -83.969 -96.708 -80.046 1.00 92.38 753 LEU A O 1
ATOM 6147 N N . ASP A 1 754 ? -83.921 -94.502 -80.435 1.00 91.94 754 ASP A N 1
ATOM 6148 C CA . ASP A 1 754 ? -84.320 -94.628 -81.844 1.00 91.94 754 ASP A CA 1
ATOM 6149 C C . ASP A 1 754 ? -83.252 -95.322 -82.716 1.00 91.94 754 ASP A C 1
ATOM 6151 O O . ASP A 1 754 ? -83.580 -96.142 -83.577 1.00 91.94 754 ASP A O 1
ATOM 6155 N N . LEU A 1 755 ? -81.967 -94.986 -82.538 1.00 90.75 755 LEU A N 1
ATOM 6156 C CA . LEU A 1 755 ? -80.859 -95.552 -83.324 1.00 90.75 755 LEU A CA 1
ATOM 6157 C C . LEU A 1 755 ? -80.567 -97.011 -82.958 1.00 90.75 755 LEU A C 1
ATOM 6159 O O . LEU A 1 755 ? -80.293 -97.818 -83.848 1.00 90.75 755 LEU A O 1
ATOM 6163 N N . GLU A 1 756 ? -80.659 -97.369 -81.678 1.00 90.62 756 GLU A N 1
ATOM 6164 C CA . GLU A 1 756 ? -80.538 -98.755 -81.215 1.00 90.62 756 GLU A CA 1
ATOM 6165 C C . GLU A 1 756 ? -81.592 -99.652 -81.880 1.00 90.62 756 GLU A C 1
ATOM 6167 O O . GLU A 1 756 ? -81.294 -100.781 -82.283 1.00 90.62 756 GLU A O 1
ATOM 6172 N N . CYS A 1 757 ? -82.800 -99.127 -82.103 1.00 89.69 757 CYS A N 1
ATOM 6173 C CA . CYS A 1 757 ? -83.843 -99.815 -82.859 1.00 89.69 757 CYS A CA 1
ATOM 6174 C C . CYS A 1 757 ? -83.432 -100.061 -84.328 1.00 89.69 757 CYS A C 1
ATOM 6176 O O . CYS A 1 757 ? -83.594 -101.171 -84.838 1.00 89.69 757 CYS A O 1
ATOM 6178 N N . GLN A 1 758 ? -82.822 -99.074 -84.996 1.00 90.44 758 GLN A N 1
ATOM 6179 C CA . GLN A 1 758 ? -82.383 -99.187 -86.398 1.00 90.44 758 GLN A CA 1
ATOM 6180 C C . GLN A 1 758 ? -81.194 -100.139 -86.591 1.00 90.44 758 GLN A C 1
ATOM 6182 O O . GLN A 1 758 ? -81.186 -100.950 -87.518 1.00 90.44 758 GLN A O 1
ATOM 6187 N N . VAL A 1 759 ? -80.185 -100.078 -85.717 1.00 87.81 759 VAL A N 1
ATOM 6188 C CA . VAL A 1 759 ? -79.011 -100.969 -85.790 1.00 87.81 759 VAL A CA 1
ATOM 6189 C C . VAL A 1 759 ? -79.435 -102.431 -85.680 1.00 87.81 759 VAL A C 1
ATOM 6191 O O . VAL A 1 759 ? -78.951 -103.283 -86.433 1.00 87.81 759 VAL A O 1
ATOM 6194 N N . ASN A 1 760 ? -80.377 -102.724 -84.785 1.00 88.69 760 ASN A N 1
ATOM 6195 C CA . ASN A 1 760 ? -80.911 -104.071 -84.637 1.00 88.69 760 ASN A CA 1
ATOM 6196 C C . ASN A 1 760 ? -81.634 -104.556 -85.907 1.00 88.69 760 ASN A C 1
ATOM 6198 O O . ASN A 1 760 ? -81.520 -105.735 -86.239 1.00 88.69 760 ASN A O 1
ATOM 6202 N N . GLN A 1 761 ? -82.276 -103.663 -86.669 1.00 89.69 761 GLN A N 1
ATOM 6203 C CA . GLN A 1 761 ? -82.893 -103.995 -87.962 1.00 89.69 761 GLN A CA 1
ATOM 6204 C C . GLN A 1 761 ? -81.865 -104.288 -89.069 1.00 89.69 761 GLN A C 1
ATOM 6206 O O . GLN A 1 761 ? -82.034 -105.230 -89.834 1.00 89.69 761 GLN A O 1
ATOM 6211 N N . VAL A 1 762 ? -80.767 -103.533 -89.173 1.00 88.50 762 VAL A N 1
ATOM 6212 C CA . VAL A 1 762 ? -79.750 -103.776 -90.224 1.00 88.50 762 VAL A CA 1
ATOM 6213 C C . VAL A 1 762 ? -78.974 -105.072 -89.969 1.00 88.50 762 VAL A C 1
ATOM 6215 O O . VAL A 1 762 ? -78.625 -105.808 -90.897 1.00 88.50 762 VAL A O 1
ATOM 6218 N N . LYS A 1 763 ? -78.710 -105.387 -88.696 1.00 90.88 763 LYS A N 1
ATOM 6219 C CA . LYS A 1 763 ? -77.960 -106.586 -88.301 1.00 90.88 763 LYS A CA 1
ATOM 6220 C C . LYS A 1 763 ? -78.679 -107.882 -88.686 1.00 90.88 763 LYS A C 1
ATOM 6222 O O . LYS A 1 763 ? -78.016 -108.866 -89.023 1.00 90.88 763 LYS A O 1
ATOM 6227 N N . THR A 1 764 ? -80.011 -107.905 -88.654 1.00 87.19 764 THR A N 1
ATOM 6228 C CA . THR A 1 764 ? -80.789 -109.073 -89.092 1.00 87.19 764 THR A CA 1
ATOM 6229 C C . THR A 1 764 ? -80.703 -109.275 -90.607 1.00 87.19 764 THR A C 1
ATOM 6231 O O . THR A 1 764 ? -80.582 -110.419 -91.048 1.00 87.19 764 THR A O 1
ATOM 6234 N N . GLU A 1 765 ? -80.630 -108.196 -91.391 1.00 88.56 765 GLU A N 1
ATOM 6235 C CA . GLU A 1 765 ? -80.563 -108.258 -92.856 1.00 88.56 765 GLU A CA 1
ATOM 6236 C C . GLU A 1 765 ? -79.211 -108.774 -93.377 1.00 88.56 765 GLU A C 1
ATOM 6238 O O . GLU A 1 765 ? -79.156 -109.663 -94.229 1.00 88.56 765 GLU A O 1
ATOM 6243 N N . VAL A 1 766 ? -78.094 -108.313 -92.801 1.00 86.56 766 VAL A N 1
ATOM 6244 C CA . VAL A 1 766 ? -76.741 -108.788 -93.168 1.00 86.56 766 VAL A CA 1
ATOM 6245 C C . VAL A 1 766 ? -76.588 -110.299 -92.961 1.00 86.56 766 VAL A C 1
ATOM 6247 O O . VAL A 1 766 ? -75.969 -110.996 -93.771 1.00 86.56 766 VAL A O 1
ATOM 6250 N N . ASN A 1 767 ? -77.164 -110.832 -91.883 1.00 88.44 767 ASN A N 1
ATOM 6251 C CA . ASN A 1 767 ? -77.098 -112.261 -91.584 1.00 88.44 767 ASN A CA 1
ATOM 6252 C C . ASN A 1 767 ? -77.897 -113.121 -92.574 1.00 88.44 767 ASN A C 1
ATOM 6254 O O . ASN A 1 767 ? -77.587 -114.303 -92.721 1.00 88.44 767 ASN A O 1
ATOM 6258 N N . ARG A 1 768 ? -78.898 -112.551 -93.256 1.00 90.19 768 ARG A N 1
ATOM 6259 C CA . ARG A 1 768 ? -79.676 -113.234 -94.297 1.00 90.19 768 ARG A CA 1
ATOM 6260 C C . ARG A 1 768 ? -78.830 -113.461 -95.553 1.00 90.19 768 ARG A C 1
ATOM 6262 O O . ARG A 1 768 ? -78.711 -114.596 -96.003 1.00 90.19 768 ARG A O 1
ATOM 6269 N N . VAL A 1 769 ? -78.171 -112.409 -96.046 1.00 86.56 769 VAL A N 1
ATOM 6270 C CA . VAL A 1 769 ? -77.371 -112.431 -97.290 1.00 86.56 769 VAL A CA 1
ATOM 6271 C C . VAL A 1 769 ? -76.161 -113.364 -97.189 1.00 86.56 769 VAL A C 1
ATOM 6273 O O . VAL A 1 769 ? -75.853 -114.093 -98.130 1.00 86.56 769 VAL A O 1
ATOM 6276 N N . LYS A 1 770 ? -75.487 -113.396 -96.031 1.00 86.62 770 LYS A N 1
ATOM 6277 C CA . LYS A 1 770 ? -74.330 -114.284 -95.823 1.00 86.62 770 LYS A CA 1
ATOM 6278 C C . LYS A 1 770 ? -74.661 -115.762 -96.055 1.00 86.62 770 LYS A C 1
ATOM 6280 O O . LYS A 1 770 ? -73.873 -116.459 -96.684 1.00 86.62 770 LYS A O 1
ATOM 6285 N N . ARG A 1 771 ? -75.824 -116.232 -95.591 1.00 86.38 771 ARG A N 1
ATOM 6286 C CA . ARG A 1 771 ? -76.217 -117.646 -95.739 1.00 86.38 771 ARG A CA 1
ATOM 6287 C C . ARG A 1 771 ? -76.433 -118.034 -97.201 1.00 86.38 771 ARG A C 1
ATOM 6289 O O . ARG A 1 771 ? -76.065 -119.129 -97.601 1.00 86.38 771 ARG A O 1
ATOM 6296 N N . GLU A 1 772 ? -76.990 -117.123 -97.991 1.00 86.94 772 GLU A N 1
ATOM 6297 C CA . GLU A 1 772 ? -77.320 -117.353 -99.400 1.00 86.94 772 GLU A CA 1
ATOM 6298 C C . GLU A 1 772 ? -76.062 -117.518 -100.268 1.00 86.94 772 GLU A C 1
ATOM 6300 O O . GLU A 1 772 ? -75.991 -118.397 -101.128 1.00 86.94 772 GLU A O 1
ATOM 6305 N N . LYS A 1 773 ? -75.025 -116.722 -99.980 1.00 86.25 773 LYS A N 1
ATOM 6306 C CA . LYS A 1 773 ? -73.713 -116.817 -100.629 1.00 86.25 773 LYS A CA 1
ATOM 6307 C C . LYS A 1 773 ? -73.053 -118.178 -100.377 1.00 86.25 773 LYS A C 1
ATOM 6309 O O . LYS A 1 773 ? -72.585 -118.814 -101.319 1.00 86.25 773 LYS A O 1
ATOM 6314 N N . ASP A 1 774 ? -73.040 -118.638 -99.126 1.00 87.19 774 ASP A N 1
ATOM 6315 C CA . ASP A 1 774 ? -72.364 -119.887 -98.749 1.00 87.19 774 ASP A CA 1
ATOM 6316 C C . ASP A 1 774 ? -73.026 -121.140 -99.363 1.00 87.19 774 ASP A C 1
ATOM 6318 O O . ASP A 1 774 ? -72.353 -122.138 -99.627 1.00 87.19 774 ASP A O 1
ATOM 6322 N N . GLU A 1 775 ? -74.333 -121.099 -99.633 1.00 85.25 775 GLU A N 1
ATOM 6323 C CA . GLU A 1 775 ? -75.079 -122.179 -100.296 1.00 85.25 775 GLU A CA 1
ATOM 6324 C C . GLU A 1 775 ? -74.623 -122.391 -101.755 1.00 85.25 775 GLU A C 1
ATOM 6326 O O . GLU A 1 775 ? -74.511 -123.524 -102.235 1.00 85.25 775 GLU A O 1
ATOM 6331 N N . ASN A 1 776 ? -74.333 -121.296 -102.462 1.00 82.44 776 ASN A N 1
ATOM 6332 C CA . ASN A 1 776 ? -73.966 -121.316 -103.878 1.00 82.44 776 ASN A CA 1
ATOM 6333 C C . ASN A 1 776 ? -72.549 -121.854 -104.103 1.00 82.44 776 ASN A C 1
ATOM 6335 O O . ASN A 1 776 ? -72.329 -122.675 -105.000 1.00 82.44 776 ASN A O 1
ATOM 6339 N N . ASP A 1 777 ? -71.607 -121.451 -103.248 1.00 83.56 777 ASP A N 1
ATOM 6340 C CA . ASP A 1 777 ? -70.215 -121.905 -103.313 1.00 83.56 777 ASP A CA 1
ATOM 6341 C C . ASP A 1 777 ? -70.114 -123.438 -103.209 1.00 83.56 777 ASP A C 1
ATOM 6343 O O . ASP A 1 777 ? -69.352 -124.079 -103.940 1.00 83.56 777 ASP A O 1
ATOM 6347 N N . ARG A 1 778 ? -70.943 -124.065 -102.361 1.00 85.25 778 ARG A N 1
ATOM 6348 C CA . ARG A 1 778 ? -70.961 -125.531 -102.195 1.00 85.25 778 ARG A CA 1
ATOM 6349 C C . ARG A 1 778 ? -71.382 -126.273 -103.467 1.00 85.25 778 ARG A C 1
ATOM 6351 O O . ARG A 1 778 ? -70.826 -127.332 -103.769 1.00 85.25 778 ARG A O 1
ATOM 6358 N N . ARG A 1 779 ? -72.332 -125.728 -104.237 1.00 80.88 779 ARG A N 1
ATOM 6359 C CA . ARG A 1 779 ? -72.816 -126.361 -105.480 1.00 80.88 779 ARG A CA 1
ATOM 6360 C C . ARG A 1 779 ? -71.755 -126.364 -106.575 1.00 80.88 779 ARG A C 1
ATOM 6362 O O . ARG A 1 779 ? -71.609 -127.361 -107.278 1.00 80.88 779 ARG A O 1
ATOM 6369 N N . CYS A 1 780 ? -71.010 -125.268 -106.707 1.00 76.88 780 CYS A N 1
ATOM 6370 C CA . CYS A 1 780 ? -69.995 -125.126 -107.748 1.00 76.88 780 CYS A CA 1
ATOM 6371 C C . CYS A 1 780 ? -68.832 -126.107 -107.532 1.00 76.88 780 CYS A C 1
ATOM 6373 O O . CYS A 1 780 ? -68.423 -126.818 -108.453 1.00 76.88 780 CYS A O 1
ATOM 6375 N N . ASN A 1 781 ? -68.378 -126.224 -106.281 1.00 80.31 781 ASN A N 1
ATOM 6376 C CA . ASN A 1 781 ? -67.271 -127.104 -105.913 1.00 80.31 781 ASN A CA 1
ATOM 6377 C C . ASN A 1 781 ? -67.554 -128.586 -106.198 1.00 80.31 781 ASN A C 1
ATOM 6379 O O . ASN A 1 781 ? -66.672 -129.288 -106.687 1.00 80.31 781 ASN A O 1
ATOM 6383 N N . SER A 1 782 ? -68.783 -129.060 -105.967 1.00 79.12 782 SER A N 1
ATOM 6384 C CA . SER A 1 782 ? -69.121 -130.475 -106.197 1.00 79.12 782 SER A CA 1
ATOM 6385 C C . SER A 1 782 ? -69.001 -130.885 -107.671 1.00 79.12 782 SER A C 1
ATOM 6387 O O . SER A 1 782 ? -68.573 -131.991 -107.979 1.00 79.12 782 SER A O 1
ATOM 6389 N N . ARG A 1 783 ? -69.318 -129.984 -108.607 1.00 75.38 783 ARG A N 1
ATOM 6390 C CA . ARG A 1 783 ? -69.302 -130.276 -110.051 1.00 75.38 783 ARG A CA 1
ATOM 6391 C C . ARG A 1 783 ? -67.897 -130.320 -110.646 1.00 75.38 783 ARG A C 1
ATOM 6393 O O . ARG A 1 783 ? -67.659 -130.999 -111.642 1.00 75.38 783 ARG A O 1
ATOM 6400 N N . LEU A 1 784 ? -66.979 -129.578 -110.038 1.00 75.50 784 LEU A N 1
ATOM 6401 C CA . LEU A 1 784 ? -65.585 -129.494 -110.461 1.00 75.50 784 LEU A CA 1
ATOM 6402 C C . LEU A 1 784 ? -64.843 -130.806 -110.162 1.00 75.50 784 LEU A C 1
ATOM 6404 O O . LEU A 1 784 ? -64.003 -131.231 -110.950 1.00 75.50 784 LEU A O 1
ATOM 6408 N N . HIS A 1 785 ? -65.193 -131.470 -109.057 1.00 79.38 785 HIS A N 1
ATOM 6409 C CA . HIS A 1 785 ? -64.573 -132.731 -108.655 1.00 79.38 785 HIS A CA 1
ATOM 6410 C C . HIS A 1 785 ? -64.893 -133.877 -109.628 1.00 79.38 785 HIS A C 1
ATOM 6412 O O . HIS A 1 785 ? -63.987 -134.550 -110.104 1.00 79.38 785 HIS A O 1
ATOM 6418 N N . ASP A 1 786 ? -66.156 -134.009 -110.028 1.00 77.81 786 ASP A N 1
ATOM 6419 C CA . ASP A 1 786 ? -66.656 -135.103 -110.875 1.00 77.81 786 ASP A CA 1
ATOM 6420 C C . ASP A 1 786 ? -66.002 -135.153 -112.278 1.00 77.81 786 ASP A C 1
ATOM 6422 O O . ASP A 1 786 ? -65.786 -136.211 -112.870 1.00 77.81 786 ASP A O 1
ATOM 6426 N N . LEU A 1 787 ? -65.636 -133.987 -112.828 1.00 71.81 787 LEU A N 1
ATOM 6427 C CA . LEU A 1 787 ? -64.936 -133.882 -114.117 1.00 71.81 787 LEU A CA 1
ATOM 6428 C C . LEU A 1 787 ? -63.479 -134.335 -114.043 1.00 71.81 787 LEU A C 1
ATOM 6430 O O . LEU A 1 787 ? -62.926 -134.800 -115.043 1.00 71.81 787 LEU A O 1
ATOM 6434 N N . LYS A 1 788 ? -62.859 -134.172 -112.875 1.00 74.31 788 LYS A N 1
ATOM 6435 C CA . LYS A 1 788 ? -61.450 -134.483 -112.670 1.00 74.31 788 LYS A CA 1
ATOM 6436 C C . LYS A 1 788 ? -61.205 -135.992 -112.783 1.00 74.31 788 LYS A C 1
ATOM 6438 O O . LYS A 1 788 ? -60.279 -136.398 -113.481 1.00 74.31 788 LYS A O 1
ATOM 6443 N N . ASP A 1 789 ? -62.097 -136.806 -112.224 1.00 75.75 789 ASP A N 1
ATOM 6444 C CA . ASP A 1 789 ? -61.944 -138.266 -112.170 1.00 75.75 789 ASP A CA 1
ATOM 6445 C C . ASP A 1 789 ? -62.066 -138.944 -113.548 1.00 75.75 789 ASP A C 1
ATOM 6447 O O . ASP A 1 789 ? -61.332 -139.883 -113.867 1.00 75.75 789 ASP A O 1
ATOM 6451 N N . ARG A 1 790 ? -62.937 -138.441 -114.435 1.00 71.69 790 ARG A N 1
ATOM 6452 C CA . ARG A 1 790 ? -63.098 -139.010 -115.793 1.00 71.69 790 ARG A CA 1
ATOM 6453 C C . ARG A 1 790 ? -61.846 -138.838 -116.655 1.00 71.69 790 ARG A C 1
ATOM 6455 O O . ARG A 1 790 ? -61.578 -139.667 -117.527 1.00 71.69 790 ARG A O 1
ATOM 6462 N N . LEU A 1 791 ? -61.090 -137.763 -116.431 1.00 74.31 791 LEU A N 1
ATOM 6463 C CA . LEU A 1 791 ? -59.864 -137.481 -117.175 1.00 74.31 791 LEU A CA 1
ATOM 6464 C C . LEU A 1 791 ? -58.755 -138.482 -116.826 1.00 74.31 791 LEU A C 1
ATOM 6466 O O . LEU A 1 791 ? -58.033 -138.948 -117.708 1.00 74.31 791 LEU A O 1
ATOM 6470 N N . GLU A 1 792 ? -58.652 -138.843 -115.551 1.00 72.25 792 GLU A N 1
ATOM 6471 C CA . GLU A 1 792 ? -57.608 -139.724 -115.029 1.00 72.25 792 GLU A CA 1
ATOM 6472 C C . GLU A 1 792 ? -57.766 -141.165 -115.549 1.00 72.25 792 GLU A C 1
ATOM 6474 O O . GLU A 1 792 ? -56.792 -141.821 -115.932 1.00 72.25 792 GLU A O 1
ATOM 6479 N N . GLN A 1 793 ? -59.013 -141.620 -115.701 1.00 74.00 793 GLN A N 1
ATOM 6480 C CA . GLN A 1 793 ? -59.333 -142.931 -116.266 1.00 74.00 793 GLN A CA 1
ATOM 6481 C C . GLN A 1 793 ? -58.814 -143.097 -117.711 1.00 74.00 793 GLN A C 1
ATOM 6483 O O . GLN A 1 793 ? -58.221 -144.127 -118.037 1.00 74.00 793 GLN A O 1
ATOM 6488 N N . SER A 1 794 ? -58.953 -142.061 -118.550 1.00 65.31 794 SER A N 1
ATOM 6489 C CA . SER A 1 794 ? -58.518 -142.045 -119.961 1.00 65.31 794 SER A CA 1
ATOM 6490 C C . SER A 1 794 ? -56.995 -142.148 -120.128 1.00 65.31 794 SER A C 1
ATOM 6492 O O . SER A 1 794 ? -56.484 -142.838 -121.019 1.00 65.31 794 SER A O 1
ATOM 6494 N N . GLN A 1 795 ? -56.236 -141.515 -119.233 1.00 74.06 795 GLN A N 1
ATOM 6495 C CA . GLN A 1 795 ? -54.775 -141.570 -119.286 1.00 74.06 795 GLN A CA 1
ATOM 6496 C C . GLN A 1 795 ? -54.234 -142.974 -118.973 1.00 74.06 795 GLN A C 1
ATOM 6498 O O . GLN A 1 795 ? -53.232 -143.392 -119.558 1.00 74.06 795 GLN A O 1
ATOM 6503 N N . SER A 1 796 ? -54.914 -143.737 -118.110 1.00 66.38 796 SER A N 1
ATOM 6504 C CA . SER A 1 796 ? -54.493 -145.096 -117.738 1.00 66.38 796 SER A CA 1
ATOM 6505 C C . SER A 1 796 ? -54.541 -146.083 -118.915 1.00 66.38 796 SER A C 1
ATOM 6507 O O . SER A 1 796 ? -53.610 -146.867 -119.102 1.00 66.38 796 SER A O 1
ATOM 6509 N N . THR A 1 797 ? -55.557 -145.976 -119.778 1.00 65.94 797 THR A N 1
ATOM 6510 C CA . THR A 1 797 ? -55.701 -146.791 -120.996 1.00 65.94 797 THR A CA 1
ATOM 6511 C C . THR A 1 797 ? -54.618 -146.524 -122.042 1.00 65.94 797 THR A C 1
ATOM 6513 O O . THR A 1 797 ? -54.288 -147.406 -122.829 1.00 65.94 797 THR A O 1
ATOM 6516 N N . ASN A 1 798 ? -54.011 -145.335 -122.042 1.00 69.75 798 ASN A N 1
ATOM 6517 C CA . ASN A 1 798 ? -52.932 -145.000 -122.975 1.00 69.75 798 ASN A CA 1
ATOM 6518 C C . ASN A 1 798 ? -51.599 -145.673 -122.568 1.00 69.75 798 ASN A C 1
ATOM 6520 O O . ASN A 1 798 ? -50.815 -146.109 -123.412 1.00 69.75 798 ASN A O 1
ATOM 6524 N N . ARG A 1 799 ? -51.378 -145.839 -121.253 1.00 62.41 799 ARG A N 1
ATOM 6525 C CA . ARG A 1 799 ? -50.189 -146.487 -120.664 1.00 62.41 799 ARG A CA 1
ATOM 6526 C C . ARG A 1 799 ? -50.082 -147.982 -120.979 1.00 62.41 799 ARG A C 1
ATOM 6528 O O . ARG A 1 799 ? -48.975 -148.508 -121.055 1.00 62.41 799 ARG A O 1
ATOM 6535 N N . SER A 1 800 ? -51.195 -148.679 -121.177 1.00 62.47 800 SER A N 1
ATOM 6536 C CA . SER A 1 800 ? -51.184 -150.118 -121.468 1.00 62.47 800 SER A CA 1
ATOM 6537 C C . SER A 1 800 ? -50.806 -150.440 -122.922 1.00 62.47 800 SER A C 1
ATOM 6539 O O . SER A 1 800 ? -50.094 -151.417 -123.150 1.00 62.47 800 SER A O 1
ATOM 6541 N N . LEU A 1 801 ? -51.178 -149.600 -123.898 1.00 62.53 801 LEU A N 1
ATOM 6542 C CA . LEU A 1 801 ? -50.812 -149.783 -125.314 1.00 62.53 801 LEU A CA 1
ATOM 6543 C C . LEU A 1 801 ? -49.309 -149.599 -125.574 1.00 62.53 801 LEU A C 1
ATOM 6545 O O . LEU A 1 801 ? -48.721 -150.353 -126.350 1.00 62.53 801 LEU A O 1
ATOM 6549 N N . GLN A 1 802 ? -48.671 -148.639 -124.896 1.00 67.81 802 GLN A N 1
ATOM 6550 C CA . GLN A 1 802 ? -47.232 -148.391 -125.047 1.00 67.81 802 GLN A CA 1
ATOM 6551 C C . GLN A 1 802 ? -46.379 -149.597 -124.622 1.00 67.81 802 GLN A C 1
ATOM 6553 O O . GLN A 1 802 ? -45.412 -149.941 -125.302 1.00 67.81 802 GLN A O 1
ATOM 6558 N N . ASN A 1 803 ? -46.759 -150.289 -123.546 1.00 62.12 803 ASN A N 1
ATOM 6559 C CA . ASN A 1 803 ? -45.965 -151.397 -123.009 1.00 62.12 803 ASN A CA 1
ATOM 6560 C C . ASN A 1 803 ? -45.937 -152.635 -123.923 1.00 62.12 803 ASN A C 1
ATOM 6562 O O . ASN A 1 803 ? -44.927 -153.336 -123.968 1.00 62.12 803 ASN A O 1
ATOM 6566 N N . TYR A 1 804 ? -46.993 -152.891 -124.702 1.00 66.94 804 TYR A N 1
ATOM 6567 C CA . TYR A 1 804 ? -47.026 -154.032 -125.625 1.00 66.94 804 TYR A CA 1
ATOM 6568 C C . TYR A 1 804 ? -46.061 -153.854 -126.814 1.00 66.94 804 TYR A C 1
ATOM 6570 O O . TYR A 1 804 ? -45.405 -154.805 -127.240 1.00 66.94 804 TYR A O 1
ATOM 6578 N N . VAL A 1 805 ? -45.894 -152.616 -127.300 1.00 63.12 805 VAL A N 1
ATOM 6579 C CA . VAL A 1 805 ? -44.971 -152.277 -128.402 1.00 63.12 805 VAL A CA 1
ATOM 6580 C C . VAL A 1 805 ? -43.508 -152.528 -128.021 1.00 63.12 805 VAL A C 1
ATOM 6582 O O . VAL A 1 805 ? -42.711 -152.964 -128.854 1.00 63.12 805 VAL A O 1
ATOM 6585 N N . GLN A 1 806 ? -43.145 -152.288 -126.760 1.00 61.66 806 GLN A N 1
ATOM 6586 C CA . GLN A 1 806 ? -41.775 -152.469 -126.278 1.00 61.66 806 GLN A CA 1
ATOM 6587 C C . GLN A 1 806 ? -41.342 -153.945 -126.310 1.00 61.66 806 GLN A C 1
ATOM 6589 O O . GLN A 1 806 ? -40.188 -154.250 -126.609 1.00 61.66 806 GLN A O 1
ATOM 6594 N N . PHE A 1 807 ? -42.270 -154.863 -126.032 1.00 64.38 807 PHE A N 1
ATOM 6595 C CA . PHE A 1 807 ? -41.982 -156.290 -125.888 1.00 64.38 807 PHE A CA 1
ATOM 6596 C C . PHE A 1 807 ? -41.542 -156.949 -127.211 1.00 64.38 807 PHE A C 1
ATOM 6598 O O . PHE A 1 807 ? -40.589 -157.725 -127.221 1.00 64.38 807 PHE A O 1
ATOM 6605 N N . LEU A 1 808 ? -42.143 -156.575 -128.348 1.00 61.94 808 LEU A N 1
ATOM 6606 C CA . LEU A 1 808 ? -41.794 -157.118 -129.674 1.00 61.94 808 LEU A CA 1
ATOM 6607 C C . LEU A 1 808 ? -40.392 -156.712 -130.155 1.00 61.94 808 LEU A C 1
ATOM 6609 O O . LEU A 1 808 ? -39.721 -157.484 -130.840 1.00 61.94 808 LEU A O 1
ATOM 6613 N N . LYS A 1 809 ? -39.926 -155.511 -129.784 1.00 58.28 809 LYS A N 1
ATOM 6614 C CA . LYS A 1 809 ? -38.613 -154.998 -130.209 1.00 58.28 809 LYS A CA 1
ATOM 6615 C C . LYS A 1 809 ? -37.444 -155.798 -129.633 1.00 58.28 809 LYS A C 1
ATOM 6617 O O . LYS A 1 809 ? -36.398 -155.883 -130.269 1.00 58.28 809 LYS A O 1
ATOM 6622 N N . THR A 1 810 ? -37.600 -156.382 -128.448 1.00 58.44 810 THR A N 1
ATOM 6623 C CA . THR A 1 810 ? -36.477 -157.010 -127.738 1.00 58.44 810 THR A CA 1
ATOM 6624 C C . THR A 1 810 ? -36.179 -158.420 -128.245 1.00 58.44 810 THR A C 1
ATOM 6626 O O . THR A 1 810 ? -35.014 -158.792 -128.350 1.00 58.44 810 THR A O 1
ATOM 6629 N N . SER A 1 811 ? -37.193 -159.196 -128.637 1.00 59.28 811 SER A N 1
ATOM 6630 C CA . SER A 1 811 ? -36.988 -160.579 -129.096 1.00 59.28 811 SER A CA 1
ATOM 6631 C C . SER A 1 811 ? -36.160 -160.683 -130.381 1.00 59.28 811 SER A C 1
ATOM 6633 O O . SER A 1 811 ? -35.427 -161.652 -130.554 1.00 59.28 811 SER A O 1
ATOM 6635 N N . TYR A 1 812 ? -36.208 -159.668 -131.249 1.00 53.47 812 TYR A N 1
ATOM 6636 C CA . TYR A 1 812 ? -35.421 -159.642 -132.487 1.00 53.47 812 TYR A CA 1
ATOM 6637 C C . TYR A 1 812 ? -33.924 -159.393 -132.244 1.00 53.47 812 TYR A C 1
ATOM 6639 O O . TYR A 1 812 ? -33.086 -159.757 -133.064 1.00 53.47 812 TYR A O 1
ATOM 6647 N N . ARG A 1 813 ? -33.579 -158.803 -131.093 1.00 55.59 813 ARG A N 1
ATOM 6648 C CA . ARG A 1 813 ? -32.212 -158.390 -130.761 1.00 55.59 813 ARG A CA 1
ATOM 6649 C C . ARG A 1 813 ? -31.288 -159.554 -130.379 1.00 55.59 813 ARG A C 1
ATOM 6651 O O . ARG A 1 813 ? -30.080 -159.387 -130.432 1.00 55.59 813 ARG A O 1
ATOM 6658 N N . ASN A 1 814 ? -31.818 -160.725 -130.018 1.00 54.78 814 ASN A N 1
ATOM 6659 C CA . ASN A 1 814 ? -30.999 -161.810 -129.458 1.00 54.78 814 ASN A CA 1
ATOM 6660 C C . ASN A 1 814 ? -30.458 -162.830 -130.473 1.00 54.78 814 ASN A C 1
ATOM 6662 O O . ASN A 1 814 ? -29.598 -163.619 -130.095 1.00 54.78 814 ASN A O 1
ATOM 6666 N N . VAL A 1 815 ? -30.946 -162.875 -131.718 1.00 51.59 815 VAL A N 1
ATOM 6667 C CA . VAL A 1 815 ? -30.629 -164.013 -132.609 1.00 51.59 815 VAL A CA 1
ATOM 6668 C C . VAL A 1 815 ? -29.499 -163.719 -133.602 1.00 51.59 815 VAL A C 1
ATOM 6670 O O . VAL A 1 815 ? -28.748 -164.628 -133.935 1.00 51.59 815 VAL A O 1
ATOM 6673 N N . TYR A 1 816 ? -29.301 -162.476 -134.046 1.00 49.97 816 TYR A N 1
ATOM 6674 C CA . TYR A 1 816 ? -28.264 -162.166 -135.035 1.00 49.97 816 TYR A CA 1
ATOM 6675 C C . TYR A 1 816 ? -27.696 -160.753 -134.841 1.00 49.97 816 TYR A C 1
ATOM 6677 O O . TYR A 1 816 ? -28.444 -159.784 -134.895 1.00 49.97 816 TYR A O 1
ATOM 6685 N N . GLY A 1 817 ? -26.370 -160.647 -134.704 1.00 48.72 817 GLY A N 1
ATOM 6686 C CA . GLY A 1 817 ? -25.614 -159.434 -135.038 1.00 48.72 817 GLY A CA 1
ATOM 6687 C C . GLY A 1 817 ? -25.336 -158.453 -133.899 1.00 48.72 817 GLY A C 1
ATOM 6688 O O . GLY A 1 817 ? -26.148 -157.580 -133.598 1.00 48.72 817 GLY A O 1
ATOM 6689 N N . ASP A 1 818 ? -24.109 -158.537 -133.377 1.00 51.38 818 ASP A N 1
ATOM 6690 C CA . ASP A 1 818 ? -23.359 -157.387 -132.871 1.00 51.38 818 ASP A CA 1
ATOM 6691 C C . ASP A 1 818 ? -23.356 -156.273 -133.923 1.00 51.38 818 ASP A C 1
ATOM 6693 O O . ASP A 1 818 ? -22.845 -156.463 -135.025 1.00 51.38 818 ASP A O 1
ATOM 6697 N N . MET A 1 819 ? -23.916 -155.119 -133.566 1.00 44.97 819 MET A N 1
ATOM 6698 C CA . MET A 1 819 ? -23.430 -153.796 -133.951 1.00 44.97 819 MET A CA 1
ATOM 6699 C C . MET A 1 819 ? -24.181 -152.714 -133.159 1.00 44.97 819 MET A C 1
ATOM 6701 O O . MET A 1 819 ? -25.410 -152.673 -133.112 1.00 44.97 819 MET A O 1
ATOM 6705 N N . THR A 1 820 ? -23.389 -151.789 -132.616 1.00 36.66 820 THR A N 1
ATOM 6706 C CA . THR A 1 820 ? -23.713 -150.394 -132.259 1.00 36.66 820 THR A CA 1
ATOM 6707 C C . THR A 1 820 ? -24.719 -150.114 -131.134 1.00 36.66 820 THR A C 1
ATOM 6709 O O . THR A 1 820 ? -25.938 -150.159 -131.272 1.00 36.66 820 THR A O 1
ATOM 6712 N N . GLU A 1 821 ? -24.131 -149.756 -129.993 1.00 47.91 821 GLU A N 1
ATOM 6713 C CA . GLU A 1 821 ? -24.170 -148.403 -129.426 1.00 47.91 821 GLU A CA 1
ATOM 6714 C C . GLU A 1 821 ? -25.490 -147.607 -129.395 1.00 47.91 821 GLU A C 1
ATOM 6716 O O . GLU A 1 821 ? -25.959 -147.051 -130.383 1.00 47.91 821 GLU A O 1
ATOM 6721 N N . SER A 1 822 ? -25.861 -147.320 -128.143 1.00 48.94 822 SER A N 1
ATOM 6722 C CA . SER A 1 822 ? -25.998 -145.964 -127.595 1.00 48.94 822 SER A CA 1
ATOM 6723 C C . SER A 1 822 ? -27.372 -145.278 -127.555 1.00 48.94 822 SER A C 1
ATOM 6725 O O . SER A 1 822 ? -28.167 -145.279 -128.486 1.00 48.94 822 SER A O 1
ATOM 6727 N N . PHE A 1 823 ? -27.524 -144.592 -126.416 1.00 42.81 823 PHE A N 1
ATOM 6728 C CA . PHE A 1 823 ? -28.195 -143.310 -126.223 1.00 42.81 823 PHE A CA 1
ATOM 6729 C C . PHE A 1 823 ? -29.708 -143.238 -125.911 1.00 42.81 823 PHE A C 1
ATOM 6731 O O . PHE A 1 823 ? -30.582 -143.424 -126.746 1.00 42.81 823 PHE A O 1
ATOM 6738 N N . LEU A 1 824 ? -29.938 -142.800 -124.661 1.00 39.84 824 LEU A N 1
ATOM 6739 C CA . LEU A 1 824 ? -30.640 -141.568 -124.239 1.00 39.84 824 LEU A CA 1
ATOM 6740 C C . LEU A 1 824 ? -31.901 -141.715 -123.360 1.00 39.84 824 LEU A C 1
ATOM 6742 O O . LEU A 1 824 ? -32.999 -142.028 -123.801 1.00 39.84 824 LEU A O 1
ATOM 6746 N N . ARG A 1 825 ? -31.658 -141.365 -122.082 1.00 47.53 825 ARG A N 1
ATOM 6747 C CA . ARG A 1 825 ? -32.481 -140.630 -121.081 1.00 47.53 825 ARG A CA 1
ATOM 6748 C C . ARG A 1 825 ? -33.160 -139.373 -121.700 1.00 47.53 825 ARG A C 1
ATOM 6750 O O . ARG A 1 825 ? -32.717 -139.008 -122.784 1.00 47.53 825 ARG A O 1
ATOM 6757 N N . PRO A 1 826 ? -34.010 -138.558 -121.015 1.00 59.91 826 PRO A N 1
ATOM 6758 C CA . PRO A 1 826 ? -34.605 -138.612 -119.661 1.00 59.91 826 PRO A CA 1
ATOM 6759 C C . PRO A 1 826 ? -36.054 -138.006 -119.572 1.00 59.91 826 PRO A C 1
ATOM 6761 O O . PRO A 1 826 ? -36.729 -137.797 -120.572 1.00 59.91 826 PRO A O 1
ATOM 6764 N N . THR A 1 827 ? -36.436 -137.629 -118.337 1.00 40.31 827 THR A N 1
ATOM 6765 C CA . THR A 1 827 ? -37.121 -136.384 -117.889 1.00 40.31 827 THR A CA 1
ATOM 6766 C C . THR A 1 827 ? -38.628 -136.345 -117.614 1.00 40.31 827 THR A C 1
ATOM 6768 O O . THR A 1 827 ? -39.434 -136.222 -118.523 1.00 40.31 827 THR A O 1
ATOM 6771 N N . LEU A 1 828 ? -38.871 -136.260 -116.293 1.00 37.16 828 LEU A N 1
ATOM 6772 C CA . LEU A 1 828 ? -39.663 -135.274 -115.533 1.00 37.16 828 LEU A CA 1
ATOM 6773 C C . LEU A 1 828 ? -41.196 -135.282 -115.676 1.00 37.16 828 LEU A C 1
ATOM 6775 O O . LEU A 1 828 ? -41.709 -135.554 -116.755 1.00 37.16 828 LEU A O 1
ATOM 6779 N N . PRO A 1 829 ? -41.900 -135.029 -114.552 1.00 58.91 829 PRO A N 1
ATOM 6780 C CA . PRO A 1 829 ? -43.238 -135.551 -114.285 1.00 58.91 829 PRO A CA 1
ATOM 6781 C C . PRO A 1 829 ? -44.371 -134.657 -114.777 1.00 58.91 829 PRO A C 1
ATOM 6783 O O . PRO A 1 829 ? -44.209 -133.415 -114.728 1.00 58.91 829 PRO A O 1
#

pLDDT: mean 78.15, std 21.09, range [28.69, 98.38]

Mean predicted aligned error: 24.78 Å

Organism: NCBI:txid2607531

Sequence (829 aa):
MLYYYIIIKLVFVVIMIEKSRKYTSPTQITTMRRSTPVPLHERSRSLKLSEISRQFDSGNYRNRRLKSKKPVFTQLRAPFIPPPAKTSKGSKYITQIVKDTNSDGSDEDGKIQNQIQNYEKKIDDLMFEVGSLKNQVDLQKALHDIEKNGSMLETRRKMMEEHADQLKTICGELDASSNENRVLRQNLNQLKEVAEEKKAQCEKLCSEKDKLTRKLIEVELDGQAAGKLVSEMNLAIGKLVEEIKPTPTQSDTAYKFSRQKDALLNKLSTFESTNQTLQKMLQDRHSEEIGLQRVAEQNRLLFQKLQGVEKEKEKMILTQFTQDRTISDLETTVSEQKEEVNSLKRLQKSVEQTRGHLQRQLRTKEADCNRMSVQIQTLEKQLAEAVMDNKRLQRQMSTVRDQSDKDKGYLKKATRLLKQKASYTEDTVEHLNSELVNKEKELTDASTQLDVYRTRLEQISQEKSSAFAECSKLKQEMEDLQNKIHLYEDNSTETSRMSAMLEEKTLECQNKCQENEKLMSIQEELTSKLTEAETNVNHLQTKLTQAEEIIEEYKGRMDISRSEANNTLSLLEEQQKQNSRIQREGEDELDKVKKRLHQRLLELEPLPEMLKTTELKVQDFEQQLHLSERKNTENIKLIAGLTSKLEHVNEMLEEAKQMNQEYVEENRSLRNKVDTLERKFLEVTEQNRELMTTISKREETIRLNNVRLEEKTQETMSLTHQLENALQDLKQQSSSFHDRVISKERLSQQKILDLECQVNQVKTEVNRVKREKDENDRRCNSRLHDLKDRLEQSQSTNRSLQNYVQFLKTSYRNVYGDMTESFLRPTLP

InterPro domains:
  IPR026099 Outer dense fiber protein 2/Protein BCAP [PTHR23162] (32-826)
  IPR060067 Outer dense fiber protein 2, N-terminal domain [P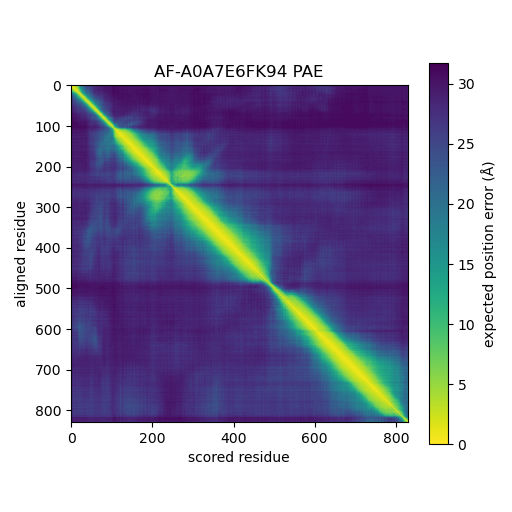F27578] (115-243)
  IPR060250 ODF2-like, C-terminal coiled coil domain [PF27605] (306-603)

Solvent-accessible surface area (backbone atoms only — not comparable to full-atom values): 48576 Å² total; per-residue (Å²): 137,91,70,76,91,50,60,86,68,66,56,101,67,82,64,80,86,82,79,89,88,81,92,88,87,89,89,88,90,87,81,88,78,91,81,88,82,92,87,91,88,84,86,86,86,90,85,92,88,78,89,89,85,83,88,84,86,88,78,88,86,84,90,84,90,85,87,84,85,85,90,83,89,83,88,82,88,82,85,90,78,85,83,84,80,92,74,92,76,90,79,86,82,86,76,86,84,90,79,90,78,90,75,91,78,68,86,59,58,64,52,52,53,52,50,49,51,54,49,50,52,50,48,51,53,48,50,50,49,51,50,50,51,50,52,50,53,52,48,52,51,53,49,50,51,50,51,53,51,49,54,54,49,50,54,53,48,50,55,52,50,54,51,51,51,50,51,52,49,53,53,51,52,50,52,51,53,51,49,49,53,52,50,53,53,52,52,54,51,52,52,50,51,54,50,52,52,51,49,54,51,53,54,49,52,52,53,48,51,56,49,50,53,51,48,53,49,49,34,50,51,33,46,51,53,32,51,50,44,51,52,52,49,52,51,52,48,50,52,58,66,70,56,82,66,96,72,99,68,67,68,68,57,52,51,52,50,50,53,50,51,53,52,36,52,52,32,46,51,50,27,51,53,44,44,53,50,51,52,50,55,51,53,53,53,52,54,51,48,54,50,52,51,52,50,51,52,51,50,50,53,50,49,53,51,49,53,51,51,52,54,50,50,53,50,50,52,51,52,48,52,53,50,54,49,52,50,51,56,50,52,51,52,53,50,51,53,52,51,50,54,51,50,51,54,52,48,50,52,50,51,55,50,50,51,54,49,51,54,50,52,49,54,52,50,52,52,50,50,53,52,50,50,53,50,49,54,50,52,52,50,52,49,54,51,51,52,52,50,48,54,50,51,51,52,51,52,50,55,52,48,56,48,50,52,50,51,50,51,53,48,53,52,52,51,50,53,51,50,52,51,48,49,54,50,46,55,52,48,54,50,51,49,52,52,47,54,51,52,53,48,52,50,50,51,51,49,51,49,48,50,48,50,51,52,49,51,52,48,49,53,50,51,49,53,50,48,54,56,44,54,59,48,50,59,54,47,52,65,61,52,60,71,69,73,72,80,83,78,88,82,90,86,93,82,92,82,91,80,89,92,82,76,91,78,81,71,78,81,58,84,79,66,58,76,83,71,55,74,65,77,61,61,56,63,64,55,59,62,51,57,69,58,57,61,59,62,60,63,61,57,69,64,59,66,69,60,61,62,63,58,60,62,57,62,62,59,55,66,51,59,59,57,53,56,61,50,52,55,60,46,50,58,51,48,50,55,47,50,60,46,50,51,52,52,48,51,55,48,49,52,52,46,50,51,50,50,49,52,48,48,63,66,50,66,56,47,63,59,53,47,54,54,49,50,50,50,48,50,52,48,51,52,52,46,52,53,48,50,50,52,46,53,52,49,52,51,50,48,51,54,49,49,52,51,48,52,52,52,47,51,55,48,51,51,52,49,50,54,49,50,53,52,51,51,49,51,50,52,52,48,54,50,49,57,51,50,52,51,52,51,52,52,52,51,50,52,51,50,52,50,52,54,50,49,53,53,50,53,52,51,51,53,54,50,50,52,53,48,51,51,51,50,51,50,48,52,51,51,49,54,50,50,53,50,51,52,50,50,49,52,54,49,50,51,57,47,52,56,48,47,55,52,49,48,57,52,48,56,56,49,50,60,56,48,57,55,50,55,58,55,54,57,59,53,58,60,53,55,56,54,59,55,59,58,52,57,57,60,57,57,58,60,58,54,64,59,52,59,62,55,55,59,58,56,55,64,56,58,58,60,59,57,60,62,57,58,65,62,56,69,66,63,77,79,65,76,95,75,80,84,86,88,82,85,87,84,86,135

Secondary structure (DSSP, 8-state):
--SGGGGGGS-TTS-------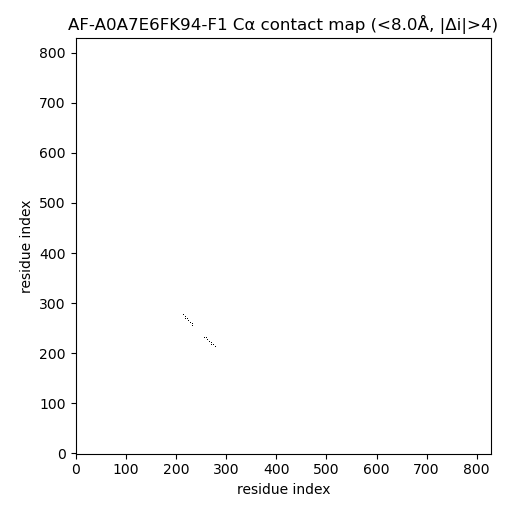-----------------------------------------------------PPP----PPPPP--------------------TTHHHHHHHHHHHHHHHHHHHHHHHHHHHHHHHHHHHHHHHHHHHHHHHHHHHHHHHHHHHHHHHHHHHHHHHHHHHHHHHHHHHHHHHHHHHHHHHHHHHHHHHHHHHHHHHHHHHHHHHHHHHHHHHHHHHHHH--S--S--HHHHHHHHHHHHHHHHHHHHHHHHHHHHHHHHHHHHHHHHHHHHHHHHHHHHHHHHHHHHHHHHHHHHHHHHHHHHHHHHHHHHHHHHHHHHHHHHHHHHHHHHHHHHHHHHHHHHHHHHHHHHHHHHHHHHHHHHHHHHHHHHHHHHHHHHHHHHHHHHHHHHHHHHHHHHHHHHHHHHHHHHHHHHHHHHHHHHHHHHHHHHHHHHHHHHHHHHHHHHHHHHHHHHHHHGGGS--S-------------------TTSSSSSHHHHSHHHHHHHHHHHHHHHHHHHHHHHHHHHHHHHHHHHHHHHHHHHHHHHHHHHHHHHHHHHHHHHHHHHHHHHHHHHHHHHHHHHHHTTHHHHHHHHHHHHHHHHHHHHHHHHHHHHHHHHHHHHHHHHHHHHHHHHHHHHHHHHHHHHHHHHHHHHHHHHHHHHHHHHHHHHHHHHHHHHHHHHHHHHHHHHHHHHHHHHHHHHHHHHHHHHHHHHHHHHHHHHHHHHHHHHHHHHHHHHHHHHHHHHHHHHHHHHHHHHHHHHHHHHHHHHHHHHHHHHHHHHHHHHHHHHHGGGTS-------------

Radius of gyration: 106.79 Å; Cα contacts (8 Å, |Δi|>4): 28; chains: 1; bounding box: 286×237×237 Å